Protein AF-A0A1K2HW84-F1 (afdb_monomer)

Solvent-accessible surface area (backbone atoms only — not comparable to full-atom values): 35428 Å² total; per-residue (Å²): 138,80,87,62,65,64,59,52,53,52,51,50,51,50,45,58,75,66,37,63,67,57,55,50,49,52,50,46,67,61,46,48,62,55,53,51,48,52,52,26,46,55,54,49,52,48,49,45,51,51,52,26,54,53,40,34,58,41,15,49,53,13,8,47,43,14,36,52,37,26,71,75,66,75,30,69,68,52,13,31,52,39,20,28,50,50,26,42,77,71,74,38,61,48,90,37,48,46,53,46,84,40,75,26,95,87,41,90,95,32,45,15,24,36,15,37,35,53,46,76,43,80,36,78,60,44,36,81,78,71,49,67,60,56,46,79,32,70,20,68,24,73,20,54,48,66,71,76,74,73,94,80,70,99,68,82,79,77,59,78,67,43,11,37,33,15,58,25,70,63,94,60,9,38,40,46,34,63,53,12,39,40,41,18,58,69,25,23,37,33,14,17,12,33,36,37,28,43,65,67,19,38,39,28,14,57,30,36,36,27,41,53,60,81,62,46,65,26,87,68,17,44,16,23,68,90,69,46,80,37,48,76,45,80,43,70,63,81,69,84,66,67,88,39,65,54,61,53,52,57,57,58,46,48,62,58,33,66,63,51,67,48,43,78,61,49,72,65,60,87,76,81,85,70,73,87,85,35,50,60,39,50,51,49,92,53,62,68,61,30,33,53,34,26,47,76,64,67,28,42,53,48,76,57,91,58,32,38,37,38,48,48,68,71,58,41,79,38,54,27,33,34,64,50,65,41,92,67,40,24,38,34,44,26,61,87,39,30,64,71,18,35,42,34,30,49,32,52,38,72,44,55,66,81,23,47,38,36,35,20,30,16,34,39,39,31,51,22,40,37,39,32,41,19,39,42,38,35,71,25,30,34,42,36,30,55,22,34,39,38,35,50,20,58,34,39,36,46,25,49,31,47,35,36,24,41,25,36,42,38,41,38,44,42,37,43,36,40,33,45,19,47,31,40,30,28,31,23,45,38,36,38,23,37,48,26,44,36,42,32,54,19,36,32,42,38,21,24,14,10,41,39,29,26,60,62,7,30,42,38,26,50,49,22,41,34,40,35,24,2,38,32,97,51,64,69,39,97,91,45,27,26,22,10,35,32,37,42,11,46,34,40,36,31,48,24,40,20,42,39,36,19,27,10,7,38,38,38,30,83,49,19,36,40,39,47,32,22,76,49,61,14,25,41,35,24,0,31,11,80,69,42,30,20,33,37,34,27,41,44,12,33,40,42,38,30,12,13,64,82,45,44,38,38,28,30,12,18,38,33,39,18,25,49,53,2,22,28,36,45,35,27,21,71,46,38,35,25,30,27,36,40,35,28,9,10,6,36,38,44,33,37,27,38,36,41,29,42,12,23,42,31,38,25,78,60,79,10,31,57,11,66,37,99,92,37,77,26,18,35,37,24,57,38,23,27,41,38,33,53,35,80,47,48,45,86,59,73,99,46,43,53,22,22,30,30,36,25,44,50,34,30,46,32,37,41,25,18,20,93,61,71,85,54,44,38,34,26,33,38,43,20,83,49,84,90,38,56,41,19,36,39,31,24,42,48,16,30,64,28,28,41,22,20,25,40,39,20,73,39,6,38,40,38,30,29,39,40,8,26,44,25,16,78,100,42,47,11,19,42,35,16,21,21,37,38,34,26,46,43,11,40,40,37,24,56,27,56,68,86,67,77,79,84,78,82,78,93,76,92,80,82,93,77,94,81,84,80,69,76,86,78,92,76,89,77,133

Structure (mmCIF, N/CA/C/O backbone):
data_AF-A0A1K2HW84-F1
#
_entry.id   AF-A0A1K2HW84-F1
#
loop_
_atom_site.group_PDB
_atom_site.id
_atom_site.type_symbol
_atom_site.label_atom_id
_atom_site.label_alt_id
_atom_site.label_comp_id
_atom_site.label_asym_id
_atom_site.label_entity_id
_atom_site.label_seq_id
_atom_site.pdbx_PDB_ins_code
_atom_site.Cartn_x
_atom_site.Cartn_y
_atom_site.Cartn_z
_atom_site.occupancy
_atom_site.B_iso_or_equiv
_atom_site.auth_seq_id
_atom_site.auth_comp_id
_atom_site.auth_asym_id
_atom_site.auth_atom_id
_atom_site.pdbx_PDB_model_num
ATOM 1 N N . MET A 1 1 ? -49.245 -67.420 -66.463 1.00 41.22 1 MET A N 1
ATOM 2 C CA . MET A 1 1 ? -48.505 -66.154 -66.246 1.00 41.22 1 MET A CA 1
ATOM 3 C C . MET A 1 1 ? -48.255 -66.031 -64.745 1.00 41.22 1 MET A C 1
ATOM 5 O O . MET A 1 1 ? -49.171 -65.714 -64.015 1.00 41.22 1 MET A O 1
ATOM 9 N N . ARG A 1 2 ? -47.219 -66.678 -64.202 1.00 37.75 2 ARG A N 1
ATOM 10 C CA . ARG A 1 2 ? -45.807 -66.248 -64.107 1.00 37.75 2 ARG A CA 1
ATOM 11 C C . ARG A 1 2 ? -45.573 -65.074 -63.130 1.00 37.75 2 ARG A C 1
ATOM 13 O O . ARG A 1 2 ? -45.560 -63.922 -63.532 1.00 37.75 2 ARG A O 1
ATOM 20 N N . PHE A 1 3 ? -45.342 -65.428 -61.860 1.00 42.88 3 PHE A N 1
ATOM 21 C CA . PHE A 1 3 ? -44.191 -65.015 -61.029 1.00 42.88 3 PHE A CA 1
ATOM 22 C C . PHE A 1 3 ? -43.802 -63.518 -60.915 1.00 42.88 3 PHE A C 1
ATOM 24 O O . PHE A 1 3 ? -42.640 -63.223 -60.646 1.00 42.88 3 PHE A O 1
ATOM 31 N N . SER A 1 4 ? -44.725 -62.559 -61.054 1.00 49.28 4 SER A N 1
ATOM 32 C CA . SER A 1 4 ? -44.393 -61.127 -60.878 1.00 49.28 4 SER A CA 1
ATOM 33 C C . SER A 1 4 ? -44.558 -60.601 -59.441 1.00 49.28 4 SER A C 1
ATOM 35 O O . SER A 1 4 ? -43.880 -59.649 -59.061 1.00 49.28 4 SER A O 1
ATOM 37 N N . SER A 1 5 ? -45.429 -61.195 -58.620 1.00 53.28 5 SER A N 1
ATOM 38 C CA . SER A 1 5 ? -45.834 -60.617 -57.323 1.00 53.28 5 SER A CA 1
ATOM 39 C C . SER A 1 5 ? -44.857 -60.927 -56.183 1.00 53.28 5 SER A C 1
ATOM 41 O O . SER A 1 5 ? -44.607 -60.082 -55.329 1.00 53.28 5 SER A O 1
ATOM 43 N N . ALA A 1 6 ? -44.243 -62.114 -56.194 1.00 53.88 6 ALA A N 1
ATOM 44 C CA . ALA A 1 6 ? -43.306 -62.532 -55.148 1.00 53.88 6 ALA A CA 1
ATOM 45 C C . ALA A 1 6 ? -41.978 -61.751 -55.196 1.00 53.88 6 ALA A C 1
ATOM 47 O O . ALA A 1 6 ? -41.433 -61.400 -54.154 1.00 53.88 6 ALA A O 1
ATOM 48 N N . ARG A 1 7 ? -41.483 -61.400 -56.396 1.00 55.28 7 ARG A N 1
ATOM 49 C CA . ARG A 1 7 ? -40.278 -60.563 -56.551 1.00 55.28 7 ARG A CA 1
ATOM 50 C C . ARG A 1 7 ? -40.499 -59.120 -56.088 1.00 55.28 7 ARG A C 1
ATOM 52 O O . ARG A 1 7 ? -39.584 -58.545 -55.512 1.00 55.28 7 ARG A O 1
ATOM 59 N N . ALA A 1 8 ? -41.693 -58.559 -56.291 1.00 56.00 8 ALA A N 1
ATOM 60 C CA . ALA A 1 8 ? -42.025 -57.211 -55.830 1.00 56.00 8 ALA A CA 1
ATOM 61 C C . ALA A 1 8 ? -42.121 -57.134 -54.297 1.00 56.00 8 ALA A C 1
ATOM 63 O O . ALA A 1 8 ? -41.587 -56.204 -53.703 1.00 56.00 8 ALA A O 1
ATOM 64 N N . ILE A 1 9 ? -42.717 -58.144 -53.652 1.00 59.31 9 ILE A N 1
ATOM 65 C CA . ILE A 1 9 ? -42.810 -58.224 -52.186 1.00 59.31 9 ILE A CA 1
ATOM 66 C C . ILE A 1 9 ? -41.428 -58.479 -51.564 1.00 59.31 9 ILE A C 1
ATOM 68 O O . ILE A 1 9 ? -41.054 -57.780 -50.628 1.00 59.31 9 ILE A O 1
ATOM 72 N N . CYS A 1 10 ? -40.614 -59.384 -52.125 1.00 57.59 10 CYS A N 1
ATOM 73 C CA . CYS A 1 10 ? -39.230 -59.572 -51.669 1.00 57.59 10 CYS A CA 1
ATOM 74 C C . CYS A 1 10 ? -38.368 -58.312 -51.843 1.00 57.59 10 CYS A C 1
ATOM 76 O O . CYS A 1 10 ? -37.559 -58.026 -50.969 1.00 57.59 10 CYS A O 1
ATOM 78 N N . ALA A 1 11 ? -38.547 -57.543 -52.924 1.00 57.47 11 ALA A N 1
ATOM 79 C CA . ALA A 1 11 ? -37.837 -56.278 -53.130 1.00 57.47 11 ALA A CA 1
ATOM 80 C C . ALA A 1 11 ? -38.322 -55.160 -52.188 1.00 57.47 11 ALA A C 1
ATOM 82 O O . ALA A 1 11 ? -37.533 -54.296 -51.812 1.00 57.47 11 ALA A O 1
ATOM 83 N N . LEU A 1 12 ? -39.598 -55.174 -51.783 1.00 57.84 12 LEU A N 1
ATOM 84 C CA . LEU A 1 12 ? -40.146 -54.235 -50.800 1.00 57.84 12 LEU A CA 1
ATOM 85 C C . LEU A 1 12 ? -39.642 -54.551 -49.384 1.00 57.84 12 LEU A C 1
ATOM 87 O O . LEU A 1 12 ? -39.262 -53.640 -48.656 1.00 57.84 12 LEU A O 1
ATOM 91 N N . VAL A 1 13 ? -39.575 -55.838 -49.026 1.00 63.03 13 VAL A N 1
ATOM 92 C CA . VAL A 1 13 ? -39.035 -56.319 -47.744 1.00 63.03 13 VAL A CA 1
ATOM 93 C C . VAL A 1 13 ? -37.516 -56.141 -47.684 1.00 63.03 13 VAL A C 1
ATOM 95 O O . VAL A 1 13 ? -37.001 -55.721 -46.651 1.00 63.03 13 VAL A O 1
ATOM 98 N N . SER A 1 14 ? -36.787 -56.363 -48.788 1.00 59.19 14 SER A N 1
ATOM 99 C CA . SER A 1 14 ? -35.352 -56.056 -48.838 1.00 59.19 14 SER A CA 1
ATOM 100 C C . SER A 1 14 ? -35.100 -54.550 -48.759 1.00 59.19 14 SER A C 1
ATOM 102 O O . SER A 1 14 ? -34.164 -54.145 -48.081 1.00 59.19 14 SER A O 1
ATOM 104 N N . ARG A 1 15 ? -35.951 -53.715 -49.385 1.00 56.34 15 ARG A N 1
ATOM 105 C CA . ARG A 1 15 ? -35.908 -52.252 -49.230 1.00 56.34 15 ARG A CA 1
ATOM 106 C C . ARG A 1 15 ? -36.146 -51.838 -47.783 1.00 56.34 15 ARG A C 1
ATOM 108 O O . ARG A 1 15 ? -35.335 -51.076 -47.278 1.00 56.34 15 ARG A O 1
ATOM 115 N N . PHE A 1 16 ? -37.159 -52.392 -47.113 1.00 59.56 16 PHE A N 1
ATOM 116 C CA . PHE A 1 16 ? -37.430 -52.140 -45.691 1.00 59.56 16 PHE A CA 1
ATOM 117 C C . PHE A 1 16 ? -36.270 -52.580 -44.783 1.00 59.56 16 PHE A C 1
ATOM 119 O O . PHE A 1 16 ? -35.942 -51.879 -43.833 1.00 59.56 16 PHE A O 1
ATOM 126 N N . GLY A 1 17 ? -35.606 -53.697 -45.102 1.00 60.69 17 GLY A N 1
ATOM 127 C CA . GLY A 1 17 ? -34.419 -54.168 -44.378 1.00 60.69 17 GLY A CA 1
ATOM 128 C C . GLY A 1 17 ? -33.155 -53.326 -44.607 1.00 60.69 17 GLY A C 1
ATOM 129 O O . GLY A 1 17 ? -32.239 -53.376 -43.793 1.00 60.69 17 GLY A O 1
ATOM 130 N N . THR A 1 18 ? -33.099 -52.540 -45.689 1.00 61.38 18 THR A N 1
ATOM 131 C CA . THR A 1 18 ? -31.981 -51.626 -46.009 1.00 61.38 18 THR A CA 1
ATOM 132 C C . THR A 1 18 ? -32.295 -50.145 -45.771 1.00 61.38 18 THR A C 1
ATOM 134 O O . THR A 1 18 ? -31.414 -49.300 -45.953 1.00 61.38 18 THR A O 1
ATOM 137 N N . ASP A 1 19 ? -33.530 -49.807 -45.387 1.00 60.59 19 ASP A N 1
ATOM 138 C CA . ASP A 1 19 ? -33.958 -48.421 -45.214 1.00 60.59 19 ASP A CA 1
ATOM 139 C C . ASP A 1 19 ? -33.475 -47.877 -43.867 1.00 60.59 19 ASP A C 1
ATOM 141 O O . ASP A 1 19 ? -34.034 -48.151 -42.801 1.00 60.59 19 ASP A O 1
ATOM 145 N N . ARG A 1 20 ? -32.414 -47.067 -43.927 1.00 64.50 20 ARG A N 1
ATOM 146 C CA . ARG A 1 20 ? -31.824 -46.392 -42.763 1.00 64.50 20 ARG A CA 1
ATOM 147 C C . ARG A 1 20 ? -32.857 -45.560 -41.996 1.00 64.50 20 ARG A C 1
ATOM 149 O O . ARG A 1 20 ? -32.704 -45.388 -40.791 1.00 64.50 20 ARG A O 1
ATOM 156 N N . SER A 1 21 ? -33.921 -45.098 -42.655 1.00 64.56 21 SER A N 1
ATOM 157 C CA . SER A 1 21 ? -34.995 -44.311 -42.040 1.00 64.56 21 SER A CA 1
ATOM 158 C C . SER A 1 21 ? -35.806 -45.133 -41.028 1.00 64.56 21 SER A C 1
ATOM 160 O O . SER A 1 21 ? -36.210 -44.608 -39.994 1.00 64.56 21 SER A O 1
ATOM 162 N N . GLY A 1 22 ? -35.990 -46.437 -41.279 1.00 67.25 22 GLY A N 1
ATOM 163 C CA . GLY A 1 22 ? -36.681 -47.358 -40.369 1.00 67.25 22 GLY A CA 1
ATOM 164 C C . GLY A 1 22 ? -35.854 -47.703 -39.129 1.00 67.25 22 GLY A C 1
ATOM 165 O O . GLY A 1 22 ? -36.382 -47.741 -38.018 1.00 67.25 22 GLY A O 1
ATOM 166 N N . SER A 1 23 ? -34.536 -47.871 -39.290 1.00 69.25 23 SER A N 1
ATOM 167 C CA . SER A 1 23 ? -33.615 -48.027 -38.156 1.00 69.25 23 SER A CA 1
ATOM 168 C C . SER A 1 23 ? -33.553 -46.761 -37.299 1.00 69.25 23 SER A C 1
ATOM 170 O O . SER A 1 23 ? -33.567 -46.860 -36.076 1.00 69.25 23 SER A O 1
ATOM 172 N N . VAL A 1 24 ? -33.551 -45.573 -37.919 1.00 75.88 24 VAL A N 1
ATOM 173 C CA . VAL A 1 24 ? -33.618 -44.291 -37.198 1.00 75.88 24 VAL A CA 1
ATOM 174 C C . VAL A 1 24 ? -34.944 -44.151 -36.447 1.00 75.88 24 VAL A C 1
ATOM 176 O O . VAL A 1 24 ? -34.928 -43.713 -35.303 1.00 75.88 24 VAL A O 1
ATOM 179 N N . ALA A 1 25 ? -36.071 -44.578 -37.025 1.00 78.94 25 ALA A N 1
ATOM 180 C CA . ALA A 1 25 ? -37.368 -44.559 -36.348 1.00 78.94 25 ALA A CA 1
ATOM 181 C C . ALA A 1 25 ? -37.423 -45.510 -35.137 1.00 78.94 25 ALA A C 1
ATOM 183 O O . ALA A 1 25 ? -37.959 -45.132 -34.100 1.00 78.94 25 ALA A O 1
ATOM 184 N N . LEU A 1 26 ? -36.828 -46.706 -35.230 1.00 78.19 26 LEU A N 1
ATOM 185 C CA . LEU A 1 26 ? -36.709 -47.645 -34.105 1.00 78.19 26 LEU A CA 1
ATOM 186 C C . LEU A 1 26 ? -35.810 -47.101 -32.989 1.00 78.19 26 LEU A C 1
ATOM 188 O O . LEU A 1 26 ? -36.185 -47.150 -31.820 1.00 78.19 26 LEU A O 1
ATOM 192 N N . VAL A 1 27 ? -34.648 -46.544 -33.344 1.00 80.25 27 VAL A N 1
ATOM 193 C CA . VAL A 1 27 ? -33.747 -45.908 -32.371 1.00 80.25 27 VAL A CA 1
ATOM 194 C C . VAL A 1 27 ? -34.432 -44.701 -31.728 1.00 80.25 27 VAL A C 1
ATOM 196 O O . VAL A 1 27 ? -34.411 -44.580 -30.509 1.00 80.25 27 VAL A O 1
ATOM 199 N N . ALA A 1 28 ? -35.108 -43.853 -32.505 1.00 80.12 28 ALA A N 1
ATOM 200 C CA . ALA A 1 28 ? -35.863 -42.719 -31.981 1.00 80.12 28 ALA A CA 1
ATOM 201 C C . ALA A 1 28 ? -37.015 -43.165 -31.067 1.00 80.12 28 ALA A C 1
ATOM 203 O O . ALA A 1 28 ? -37.179 -42.595 -29.997 1.00 80.12 28 ALA A O 1
ATOM 204 N N . ALA A 1 29 ? -37.767 -44.210 -31.425 1.00 81.94 29 ALA A N 1
ATOM 205 C CA . ALA A 1 29 ? -38.860 -44.730 -30.601 1.00 81.94 29 ALA A CA 1
ATOM 206 C C . ALA A 1 29 ? -38.382 -45.290 -29.249 1.00 81.94 29 ALA A C 1
ATOM 208 O O . ALA A 1 29 ? -39.112 -45.207 -28.266 1.00 81.94 29 ALA A O 1
ATOM 209 N N . ILE A 1 30 ? -37.157 -45.823 -29.185 1.00 83.25 30 ILE A N 1
ATOM 210 C CA . ILE A 1 30 ? -36.553 -46.334 -27.943 1.00 83.25 30 ILE A CA 1
ATOM 211 C C . ILE A 1 30 ? -35.895 -45.205 -27.132 1.00 83.25 30 ILE A C 1
ATOM 213 O O . ILE A 1 30 ? -35.965 -45.202 -25.906 1.00 83.25 30 ILE A O 1
ATOM 217 N N . VAL A 1 31 ? -35.264 -44.233 -27.797 1.00 86.75 31 VAL A N 1
ATOM 218 C CA . VAL A 1 31 ? -34.499 -43.156 -27.143 1.00 86.75 31 VAL A CA 1
ATOM 219 C C . VAL A 1 31 ? -35.393 -42.001 -26.682 1.00 86.75 31 VAL A C 1
ATOM 221 O O . VAL A 1 31 ? -35.114 -41.395 -25.650 1.00 86.75 31 VAL A O 1
ATOM 224 N N . LEU A 1 32 ? -36.481 -41.695 -27.395 1.00 84.44 32 LEU A N 1
ATOM 225 C CA . LEU A 1 32 ? -37.363 -40.569 -27.072 1.00 84.44 32 LEU A CA 1
ATOM 226 C C . LEU A 1 32 ? -37.978 -40.676 -25.659 1.00 84.44 32 LEU A C 1
ATOM 228 O O . LEU A 1 32 ? -37.897 -39.686 -24.932 1.00 84.44 32 LEU A O 1
ATOM 232 N N . PRO A 1 33 ? -38.505 -41.833 -25.199 1.00 82.25 33 PRO A N 1
ATOM 233 C CA . PRO A 1 33 ? -38.987 -41.971 -23.822 1.00 82.25 33 PRO A CA 1
ATOM 234 C C . PRO A 1 33 ? -37.879 -41.788 -22.777 1.00 82.25 33 PRO A C 1
ATOM 236 O O . PRO A 1 33 ? -38.117 -41.186 -21.735 1.00 82.25 33 PRO A O 1
ATOM 239 N N . ALA A 1 34 ? -36.655 -42.248 -23.063 1.00 81.94 34 ALA A N 1
ATOM 240 C CA . ALA A 1 34 ? -35.514 -42.074 -22.163 1.00 81.94 34 ALA A CA 1
ATOM 241 C C . ALA A 1 34 ? -35.088 -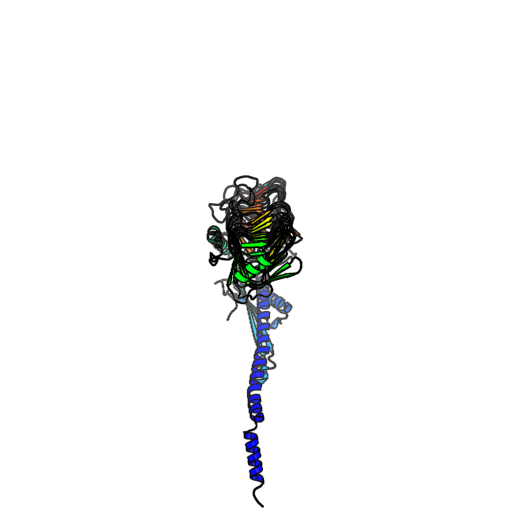40.599 -22.048 1.00 81.94 34 ALA A C 1
ATOM 243 O O . ALA A 1 34 ? -34.803 -40.122 -20.951 1.00 81.94 34 ALA A O 1
ATOM 244 N N . LEU A 1 35 ? -35.097 -39.855 -23.160 1.00 84.31 35 LEU A N 1
ATOM 245 C CA . LEU A 1 35 ? -34.806 -38.417 -23.169 1.00 84.31 35 LEU A CA 1
ATOM 246 C C . LEU A 1 35 ? -35.896 -37.601 -22.468 1.00 84.31 35 LEU A C 1
ATOM 248 O O . LEU A 1 35 ? -35.575 -36.704 -21.690 1.00 84.31 35 LEU A O 1
ATOM 252 N N . LEU A 1 36 ? -37.172 -37.927 -22.701 1.00 83.56 36 LEU A N 1
ATOM 253 C CA . LEU A 1 36 ? -38.296 -37.306 -21.996 1.00 83.56 36 LEU A CA 1
ATOM 254 C C . LEU A 1 36 ? -38.239 -37.602 -20.495 1.00 83.56 36 LEU A C 1
ATOM 256 O O . LEU A 1 36 ? -38.466 -36.705 -19.692 1.00 83.56 36 LEU A O 1
ATOM 260 N N . GLY A 1 37 ? -37.855 -38.823 -20.120 1.00 82.62 37 GLY A N 1
ATOM 261 C CA . GLY A 1 37 ? -37.636 -39.210 -18.732 1.00 82.62 37 GLY A CA 1
ATOM 262 C C . GLY A 1 37 ? -36.518 -38.438 -18.042 1.00 82.62 37 GLY A C 1
ATOM 263 O O . GLY A 1 37 ? -36.697 -37.955 -16.928 1.00 82.62 37 GLY A O 1
ATOM 264 N N . ALA A 1 38 ? -35.381 -38.270 -18.719 1.00 82.69 38 ALA A N 1
ATOM 265 C CA . ALA A 1 38 ? -34.273 -37.473 -18.202 1.00 82.69 38 ALA A CA 1
ATOM 266 C C . ALA A 1 38 ? -34.659 -35.992 -18.049 1.00 82.69 38 ALA A C 1
ATOM 268 O O . ALA A 1 38 ? -34.344 -35.381 -17.031 1.00 82.69 38 ALA A O 1
ATOM 269 N N . ALA A 1 39 ? -35.377 -35.421 -19.021 1.00 83.00 39 ALA A N 1
ATOM 270 C CA . ALA A 1 39 ? -35.853 -34.040 -18.951 1.00 83.00 39 ALA A CA 1
ATOM 271 C C . ALA A 1 39 ? -36.895 -33.834 -17.835 1.00 83.00 39 ALA A C 1
ATOM 273 O O . ALA A 1 39 ? -36.810 -32.848 -17.104 1.00 83.00 39 ALA A O 1
ATOM 274 N N . ALA A 1 40 ? -37.831 -34.778 -17.673 1.00 83.19 40 ALA A N 1
ATOM 275 C CA . ALA A 1 40 ? -38.816 -34.774 -16.593 1.00 83.19 40 ALA A CA 1
ATOM 276 C C . ALA A 1 40 ? -38.136 -34.835 -15.220 1.00 83.19 40 ALA A C 1
ATOM 278 O O . ALA A 1 40 ? -38.428 -34.018 -14.352 1.00 83.19 40 ALA A O 1
ATOM 279 N N . LEU A 1 41 ? -37.162 -35.737 -15.051 1.00 78.44 41 LEU A N 1
ATOM 280 C CA . LEU A 1 41 ? -36.390 -35.841 -13.817 1.00 78.44 41 LEU A CA 1
ATOM 281 C C . LEU A 1 41 ? -35.648 -34.532 -13.522 1.00 78.44 41 LEU A C 1
ATOM 283 O O . LEU A 1 41 ? -35.804 -33.985 -12.441 1.00 78.44 41 LEU A O 1
ATOM 287 N N . VAL A 1 42 ? -34.880 -33.992 -14.473 1.00 84.44 42 VAL A N 1
ATOM 288 C CA . VAL A 1 42 ? -34.095 -32.765 -14.243 1.00 84.44 42 VAL A CA 1
ATOM 289 C C . VAL A 1 42 ? -34.987 -31.569 -13.905 1.00 84.44 42 VAL A C 1
ATOM 291 O O . VAL A 1 42 ? -34.667 -30.821 -12.984 1.00 84.44 42 VAL A O 1
ATOM 294 N N . GLY A 1 43 ? -36.101 -31.388 -14.617 1.00 83.81 43 GLY A N 1
ATOM 295 C CA . GLY A 1 43 ? -36.998 -30.257 -14.391 1.00 83.81 43 GLY A CA 1
ATOM 296 C C . GLY A 1 43 ? -37.772 -30.369 -13.079 1.00 83.81 43 GLY A C 1
ATOM 297 O O . GLY A 1 43 ? -37.747 -29.455 -12.258 1.00 83.81 43 GLY A O 1
ATOM 298 N N . GLU A 1 44 ? -38.447 -31.495 -12.862 1.00 85.19 44 GLU A N 1
ATOM 299 C CA . GLU A 1 44 ? -39.417 -31.625 -11.771 1.00 85.19 44 GLU A CA 1
ATOM 300 C C . GLU A 1 44 ? -38.746 -31.982 -10.444 1.00 85.19 44 GLU A C 1
ATOM 302 O O . GLU A 1 44 ? -39.076 -31.395 -9.414 1.00 85.19 44 GLU A O 1
ATOM 307 N N . TYR A 1 45 ? -37.735 -32.859 -10.459 1.00 81.62 45 TYR A N 1
ATOM 308 C CA . TYR A 1 45 ? -36.931 -33.126 -9.262 1.00 81.62 45 TYR A CA 1
ATOM 309 C C . TYR A 1 45 ? -36.050 -31.925 -8.906 1.00 81.62 45 TYR A C 1
ATOM 311 O O . TYR A 1 45 ? -35.893 -31.609 -7.729 1.00 81.62 45 TYR A O 1
ATOM 319 N N . GLY A 1 46 ? -35.526 -31.208 -9.909 1.00 83.19 46 GLY A N 1
ATOM 320 C CA . GLY A 1 46 ? -34.813 -29.948 -9.694 1.00 83.19 46 GLY A CA 1
ATOM 321 C C . GLY A 1 46 ? -35.689 -28.900 -9.003 1.00 83.19 46 GLY A C 1
ATOM 322 O O . GLY A 1 46 ? -35.253 -28.281 -8.033 1.00 83.19 46 GLY A O 1
ATOM 323 N N . ASN A 1 47 ? -36.947 -28.758 -9.435 1.00 83.62 47 ASN A N 1
ATOM 324 C CA . ASN A 1 47 ? -37.910 -27.868 -8.789 1.00 83.62 47 ASN A CA 1
ATOM 325 C C . ASN A 1 47 ? -38.268 -28.323 -7.361 1.00 83.62 47 ASN A C 1
ATOM 327 O O . ASN A 1 47 ? -38.321 -27.506 -6.446 1.00 83.62 47 ASN A O 1
ATOM 331 N N . ALA A 1 48 ? -38.445 -29.628 -7.137 1.00 82.19 48 ALA A N 1
ATOM 332 C CA . ALA A 1 48 ? -38.684 -30.170 -5.798 1.00 82.19 48 ALA A CA 1
ATOM 333 C C . ALA A 1 48 ? -37.501 -29.922 -4.839 1.00 82.19 48 ALA A C 1
ATOM 335 O O . ALA A 1 48 ? -37.709 -29.618 -3.665 1.00 82.19 48 ALA A O 1
ATOM 336 N N . LEU A 1 49 ? -36.255 -30.002 -5.326 1.00 81.00 49 LEU A N 1
ATOM 337 C CA . LEU A 1 49 ? -35.060 -29.666 -4.543 1.00 81.00 49 LEU A CA 1
ATOM 338 C C . LEU A 1 49 ? -34.966 -28.169 -4.226 1.00 81.00 49 LEU A C 1
ATOM 340 O O . LEU A 1 49 ? -34.558 -27.813 -3.120 1.00 81.00 49 LEU A O 1
ATOM 344 N N . LEU A 1 50 ? -35.353 -27.303 -5.167 1.00 85.38 50 LEU A N 1
ATOM 345 C CA . LEU A 1 50 ? -35.411 -25.860 -4.936 1.00 85.38 50 LEU A CA 1
ATOM 346 C C . LEU A 1 50 ? -36.409 -25.529 -3.822 1.00 85.38 50 LEU A C 1
ATOM 348 O O . LEU A 1 50 ? -36.045 -24.862 -2.856 1.00 85.38 50 LEU A O 1
ATOM 352 N N . HIS A 1 51 ? -37.621 -26.077 -3.895 1.00 82.75 51 HIS A N 1
ATOM 353 C CA . HIS A 1 51 ? -38.615 -25.891 -2.842 1.00 82.75 51 HIS A CA 1
ATOM 354 C C . HIS A 1 51 ? -38.198 -26.515 -1.509 1.00 82.75 51 HIS A C 1
ATOM 356 O O . HIS A 1 51 ? -38.460 -25.942 -0.455 1.00 82.75 51 HIS A O 1
ATOM 362 N N . LYS A 1 52 ? -37.468 -27.638 -1.521 1.00 82.94 52 LYS A N 1
ATOM 363 C CA . LYS A 1 52 ? -36.858 -28.175 -0.298 1.00 82.94 52 LYS A CA 1
ATOM 364 C C . LYS A 1 52 ? -35.901 -27.158 0.333 1.00 82.94 52 LYS A C 1
ATOM 366 O O . LYS A 1 52 ? -35.940 -26.980 1.544 1.00 82.94 52 LYS A O 1
ATOM 371 N N . ALA A 1 53 ? -35.066 -26.475 -0.451 1.00 82.31 53 ALA A N 1
ATOM 372 C CA . ALA A 1 53 ? -34.154 -25.452 0.066 1.00 82.31 53 ALA A CA 1
ATOM 373 C C . ALA A 1 53 ? -34.894 -24.212 0.605 1.00 82.31 53 ALA A C 1
ATOM 375 O O . ALA A 1 53 ? -34.522 -23.685 1.653 1.00 82.31 53 ALA A O 1
ATOM 376 N N . GLU A 1 54 ? -35.963 -23.777 -0.067 1.00 85.75 54 GLU A N 1
ATOM 377 C CA . GLU A 1 54 ? -36.831 -22.694 0.415 1.00 85.75 54 GLU A CA 1
ATOM 378 C C . GLU A 1 54 ? -37.503 -23.069 1.740 1.00 85.75 54 GLU A C 1
ATOM 380 O O . GLU A 1 54 ? -37.412 -22.312 2.707 1.00 85.75 54 GLU A O 1
ATOM 385 N N . ASN A 1 55 ? -38.083 -24.269 1.823 1.00 86.69 55 ASN A N 1
ATOM 386 C CA . ASN A 1 55 ? -38.711 -24.777 3.039 1.00 86.69 55 ASN A CA 1
ATOM 387 C C . ASN A 1 55 ? -37.719 -24.920 4.195 1.00 86.69 55 ASN A C 1
ATOM 389 O O . ASN A 1 55 ? -38.113 -24.697 5.332 1.00 86.69 55 ASN A O 1
ATOM 393 N N . GLN A 1 56 ? -36.443 -25.239 3.939 1.00 87.25 56 GLN A N 1
ATOM 394 C CA . GLN A 1 56 ? -35.426 -25.276 4.999 1.00 87.25 56 GLN A CA 1
ATOM 395 C C . GLN A 1 56 ? -35.200 -23.896 5.615 1.00 87.25 56 GLN A C 1
ATOM 397 O O . GLN A 1 56 ? -35.237 -23.759 6.833 1.00 87.25 56 GLN A O 1
ATOM 402 N N . ARG A 1 57 ? -35.088 -22.849 4.788 1.00 82.62 57 ARG A N 1
ATOM 403 C CA . ARG A 1 57 ? -34.978 -21.471 5.291 1.00 82.62 57 ARG A CA 1
ATOM 404 C C . ARG A 1 57 ? -36.201 -21.072 6.122 1.00 82.62 57 ARG A C 1
ATOM 406 O O . ARG A 1 57 ? -36.065 -20.380 7.125 1.00 82.62 57 ARG A O 1
ATOM 413 N N . VAL A 1 58 ? -37.397 -21.482 5.697 1.00 86.12 58 VAL A N 1
ATOM 414 C CA . VAL A 1 58 ? -38.637 -21.200 6.436 1.00 86.12 58 VAL A CA 1
ATOM 415 C C . VAL A 1 58 ? -38.702 -22.001 7.736 1.00 86.12 58 VAL A C 1
ATOM 417 O O . VAL A 1 58 ? -39.113 -21.447 8.750 1.00 86.12 58 VAL A O 1
ATOM 420 N N . ALA A 1 59 ? -38.263 -23.262 7.734 1.00 83.62 59 ALA A N 1
ATOM 421 C CA . ALA A 1 59 ? -38.207 -24.103 8.926 1.00 83.62 59 ALA A CA 1
ATOM 422 C C . ALA A 1 59 ? -37.263 -23.514 9.984 1.00 83.62 59 ALA A C 1
ATOM 424 O O . ALA A 1 59 ? -37.653 -23.457 11.146 1.00 83.62 59 ALA A O 1
ATOM 425 N N . ASP A 1 60 ? -36.093 -23.004 9.584 1.00 79.12 60 ASP A N 1
ATOM 426 C CA . ASP A 1 60 ? -35.137 -22.342 10.487 1.00 79.12 60 ASP A CA 1
ATOM 427 C C . ASP A 1 60 ? -35.736 -21.081 11.143 1.00 79.12 60 ASP A C 1
ATOM 429 O O . ASP A 1 60 ? -35.599 -20.859 12.347 1.00 79.12 60 ASP A O 1
ATOM 433 N N . LEU A 1 61 ? -36.446 -20.256 10.363 1.00 77.62 61 LEU A N 1
ATOM 434 C CA . LEU A 1 61 ? -37.129 -19.065 10.884 1.00 77.62 61 LEU A CA 1
ATOM 435 C C . LEU A 1 61 ? -38.304 -19.434 11.802 1.00 77.62 61 LEU A C 1
ATOM 437 O O . LEU A 1 61 ? -38.521 -18.796 12.833 1.00 77.62 61 LEU A O 1
ATOM 441 N N . ALA A 1 62 ? -39.074 -20.455 11.427 1.00 83.69 62 ALA A N 1
ATOM 442 C CA . ALA A 1 62 ? -40.236 -20.906 12.178 1.00 83.69 62 ALA A CA 1
ATOM 443 C C . ALA A 1 62 ? -39.844 -21.596 13.494 1.00 83.69 62 ALA A C 1
ATOM 445 O O . ALA A 1 62 ? -40.528 -21.390 14.495 1.00 83.69 62 ALA A O 1
ATOM 446 N N . SER A 1 63 ? -38.744 -22.363 13.533 1.00 82.88 63 SER A N 1
ATOM 447 C CA . SER A 1 63 ? -38.247 -22.975 14.774 1.00 82.88 63 SER A CA 1
ATOM 448 C C . SER A 1 63 ? -37.738 -21.930 15.755 1.00 82.88 63 SER A C 1
ATOM 450 O O . SER A 1 63 ? -37.996 -22.048 16.951 1.00 82.88 63 SER A O 1
ATOM 452 N N . TYR A 1 64 ? -37.111 -20.866 15.252 1.00 78.00 64 TYR A N 1
ATOM 453 C CA . TYR A 1 64 ? -36.681 -19.736 16.068 1.00 78.00 64 TYR A CA 1
ATOM 454 C C . TYR A 1 64 ? -37.861 -18.965 16.670 1.00 78.00 64 TYR A C 1
ATOM 456 O O . TYR A 1 64 ? -37.917 -18.758 17.880 1.00 78.00 64 TYR A O 1
ATOM 464 N N . ALA A 1 65 ? -38.846 -18.592 15.849 1.00 78.12 65 ALA A N 1
ATOM 465 C CA . ALA A 1 65 ? -40.034 -17.892 16.333 1.00 78.12 65 ALA A CA 1
ATOM 466 C C . ALA A 1 65 ? -40.870 -18.749 17.298 1.00 78.12 65 ALA A C 1
ATOM 468 O O . ALA A 1 65 ? -41.376 -18.236 18.293 1.00 78.12 65 ALA A O 1
ATOM 469 N N . GLY A 1 66 ? -40.982 -20.055 17.031 1.00 79.44 66 GLY A N 1
ATOM 470 C CA . GLY A 1 66 ? -41.614 -21.003 17.946 1.00 79.44 66 GLY A CA 1
ATOM 471 C C . GLY A 1 66 ? -40.873 -21.090 19.281 1.00 79.44 66 GLY A C 1
ATOM 472 O O . GLY A 1 66 ? -41.507 -21.038 20.330 1.00 79.44 66 GLY A O 1
ATOM 473 N N . ALA A 1 67 ? -39.538 -21.153 19.258 1.00 77.19 67 ALA A N 1
ATOM 474 C CA . ALA A 1 67 ? -38.717 -21.141 20.467 1.00 77.19 67 ALA A CA 1
ATOM 475 C C . ALA A 1 67 ? -38.916 -19.869 21.299 1.00 77.19 67 ALA A C 1
ATOM 477 O O . ALA A 1 67 ? -39.120 -19.978 22.504 1.00 77.19 67 ALA A O 1
ATOM 478 N N . LEU A 1 68 ? -38.937 -18.688 20.675 1.00 69.25 68 LEU A N 1
ATOM 479 C CA . LEU A 1 68 ? -39.211 -17.427 21.374 1.00 69.25 68 LEU A CA 1
ATOM 480 C C . LEU A 1 68 ? -40.605 -17.413 22.017 1.00 69.25 68 LEU A C 1
ATOM 482 O O . LEU A 1 68 ? -40.726 -17.118 23.202 1.00 69.25 68 LEU A O 1
ATOM 486 N N . ALA A 1 69 ? -41.641 -17.806 21.271 1.00 75.25 69 ALA A N 1
ATOM 487 C CA . ALA A 1 69 ? -43.008 -17.857 21.791 1.00 75.25 69 ALA A CA 1
ATOM 488 C C . ALA A 1 69 ? -43.165 -18.869 22.939 1.00 75.25 69 ALA A C 1
ATOM 490 O O . ALA A 1 69 ? -43.895 -18.612 23.898 1.00 75.25 69 ALA A O 1
ATOM 491 N N . TYR A 1 70 ? -42.457 -20.001 22.870 1.00 79.00 70 TYR A N 1
ATOM 492 C CA . TYR A 1 70 ? -42.420 -20.980 23.953 1.00 79.00 70 TYR A CA 1
ATOM 493 C C . TYR A 1 70 ? -41.694 -20.439 25.192 1.00 79.00 70 TYR A C 1
ATOM 495 O O . TYR A 1 70 ? -42.162 -20.651 26.307 1.00 79.00 70 TYR A O 1
ATOM 503 N N . ILE A 1 71 ? -40.573 -19.731 25.015 1.00 66.81 71 ILE A N 1
ATOM 504 C CA . ILE A 1 71 ? -39.821 -19.109 26.118 1.00 66.81 71 ILE A CA 1
ATOM 505 C C . ILE A 1 71 ? -40.679 -18.063 26.835 1.00 66.81 71 ILE A C 1
ATOM 507 O O . ILE A 1 71 ? -40.670 -18.005 28.061 1.00 66.81 71 ILE A O 1
ATOM 511 N N . GLU A 1 72 ? -41.433 -17.263 26.083 1.00 66.19 72 GLU A N 1
ATOM 512 C CA . GLU A 1 72 ? -42.263 -16.192 26.632 1.00 66.19 72 GLU A CA 1
ATOM 513 C C . GLU A 1 72 ? -43.501 -16.727 27.372 1.00 66.19 72 GLU A C 1
ATOM 515 O O . GLU A 1 72 ? -43.810 -16.265 28.470 1.00 66.19 72 GLU A O 1
ATOM 520 N N . ASN A 1 73 ? -44.180 -17.737 26.815 1.00 73.94 73 ASN A N 1
ATOM 521 C CA . ASN A 1 73 ? -45.512 -18.145 27.284 1.00 73.94 73 ASN A CA 1
ATOM 522 C C . ASN A 1 73 ? -45.567 -19.541 27.922 1.00 73.94 73 ASN A C 1
ATOM 524 O O . ASN A 1 73 ? -46.601 -19.934 28.460 1.00 73.94 73 ASN A O 1
ATOM 528 N N . SER A 1 74 ? -44.471 -20.311 27.872 1.00 77.44 74 SER A N 1
ATOM 529 C CA . SER A 1 74 ? -44.400 -21.708 28.343 1.00 77.44 74 SER A CA 1
ATOM 530 C C . SER A 1 74 ? -45.519 -22.604 27.783 1.00 77.44 74 SER A C 1
ATOM 532 O O . SER A 1 74 ? -45.999 -23.515 28.459 1.00 77.44 74 SER A O 1
ATOM 534 N N . SER A 1 75 ? -45.959 -22.331 26.550 1.00 79.50 75 SER A N 1
ATOM 535 C CA . SER A 1 75 ? -47.106 -22.973 25.902 1.00 79.50 75 SER A CA 1
ATOM 536 C C . SER A 1 75 ? -46.712 -23.573 24.553 1.00 79.50 75 SER A C 1
ATOM 538 O O . SER A 1 75 ? -46.263 -22.864 23.650 1.00 79.50 75 SER A O 1
ATOM 540 N N . GLU A 1 76 ? -46.911 -24.886 24.389 1.00 87.50 76 GLU A N 1
ATOM 541 C CA . GLU A 1 76 ? -46.687 -25.569 23.105 1.00 87.50 76 GLU A CA 1
ATOM 542 C C . GLU A 1 76 ? -47.704 -25.149 22.027 1.00 87.50 76 GLU A C 1
ATOM 544 O O . GLU A 1 76 ? -47.401 -25.198 20.835 1.00 87.50 76 GLU A O 1
ATOM 549 N N . GLU A 1 77 ? -48.895 -24.695 22.427 1.00 88.94 77 GLU A N 1
ATOM 550 C CA . GLU A 1 77 ? -49.917 -24.204 21.496 1.00 88.94 77 GLU A CA 1
ATOM 551 C C . GLU A 1 77 ? -49.490 -22.869 20.873 1.00 88.94 77 GLU A C 1
ATOM 553 O O . GLU A 1 77 ? -49.540 -22.698 19.655 1.00 88.94 77 GLU A O 1
ATOM 558 N N . GLU A 1 78 ? -48.968 -21.947 21.684 1.00 82.94 78 GLU A N 1
ATOM 559 C CA . GLU A 1 78 ? -48.485 -20.651 21.194 1.00 82.94 78 GLU A CA 1
ATOM 560 C C . GLU A 1 78 ? -47.177 -20.775 20.403 1.00 82.94 78 GLU A C 1
ATOM 562 O O . GLU A 1 78 ? -46.992 -20.085 19.398 1.00 82.94 78 GLU A O 1
ATOM 567 N N . MET A 1 79 ? -46.312 -21.718 20.787 1.00 88.62 79 MET A N 1
ATOM 568 C CA . MET A 1 79 ? -45.147 -22.134 20.002 1.00 88.62 79 MET A CA 1
ATOM 569 C C . MET A 1 79 ? -45.548 -22.575 18.587 1.00 88.62 79 MET A C 1
ATOM 571 O O . MET A 1 79 ? -44.957 -22.126 17.599 1.00 88.62 79 MET A O 1
ATOM 575 N N . LEU A 1 80 ? -46.555 -23.450 18.480 1.00 92.94 80 LEU A N 1
ATOM 576 C CA . LEU A 1 80 ? -47.047 -23.950 17.198 1.00 92.94 80 LEU A CA 1
ATOM 577 C C . LEU A 1 80 ? -47.662 -22.829 16.355 1.00 92.94 80 LEU A C 1
ATOM 579 O O . LEU A 1 80 ? -47.366 -22.726 15.162 1.00 92.94 80 LEU A O 1
ATOM 583 N N . GLU A 1 81 ? -48.473 -21.964 16.960 1.00 91.44 81 GLU A N 1
ATOM 584 C CA . GLU A 1 81 ? -49.099 -20.844 16.257 1.00 91.44 81 GLU A CA 1
ATOM 585 C C . GLU A 1 81 ? -48.076 -19.796 15.787 1.00 91.44 81 GLU A C 1
ATOM 587 O O . GLU A 1 81 ? -48.203 -19.258 14.683 1.00 91.44 81 GLU A O 1
ATOM 592 N N . ALA A 1 82 ? -47.013 -19.540 16.554 1.00 86.44 82 ALA A N 1
ATOM 593 C CA . ALA A 1 82 ? -45.914 -18.668 16.138 1.00 86.44 82 ALA A CA 1
ATOM 594 C C . ALA A 1 82 ? -45.140 -19.245 14.941 1.00 86.44 82 ALA A C 1
ATOM 596 O O . ALA A 1 82 ? -44.929 -18.547 13.942 1.00 86.44 82 ALA A O 1
ATOM 597 N N . ALA A 1 83 ? -44.793 -20.536 14.987 1.00 88.19 83 ALA A N 1
ATOM 598 C CA . ALA A 1 83 ? -44.140 -21.226 13.876 1.00 88.19 83 ALA A CA 1
ATOM 599 C C . ALA A 1 83 ? -45.007 -21.201 12.599 1.00 88.19 83 ALA A C 1
ATOM 601 O O . ALA A 1 83 ? -44.517 -20.897 11.507 1.00 88.19 83 ALA A O 1
ATOM 602 N N . ARG A 1 84 ? -46.321 -21.433 12.729 1.00 93.69 84 ARG A N 1
ATOM 603 C CA . ARG A 1 84 ? -47.293 -21.375 11.620 1.00 93.69 84 ARG A CA 1
ATOM 604 C C . ARG A 1 84 ? -47.462 -19.977 11.036 1.00 93.69 84 ARG A C 1
ATOM 606 O O . ARG A 1 84 ? -47.602 -19.820 9.820 1.00 93.69 84 ARG A O 1
ATOM 613 N N . ARG A 1 85 ? -47.413 -18.940 11.872 1.00 90.12 85 ARG A N 1
ATOM 614 C CA . ARG A 1 85 ? -47.471 -17.543 11.425 1.00 90.12 85 ARG A CA 1
ATOM 615 C C . ARG A 1 85 ? -46.274 -17.185 10.546 1.00 90.12 85 ARG A C 1
ATOM 617 O O . ARG A 1 85 ? -46.455 -16.592 9.488 1.00 90.12 85 ARG A O 1
ATOM 624 N N . ILE A 1 86 ? -45.066 -17.596 10.933 1.00 88.31 86 ILE A N 1
ATOM 625 C CA . ILE A 1 86 ? -43.867 -17.391 10.108 1.00 88.31 86 ILE A CA 1
ATOM 626 C C . ILE A 1 86 ? -43.933 -18.204 8.814 1.00 88.31 86 ILE A C 1
ATOM 628 O O . ILE A 1 86 ? -43.607 -17.681 7.746 1.00 88.31 86 ILE A O 1
ATOM 632 N N . ALA A 1 87 ? -44.398 -19.451 8.884 1.00 89.44 87 ALA A N 1
ATOM 633 C CA . ALA A 1 87 ? -44.558 -20.296 7.707 1.00 89.44 87 ALA A CA 1
ATOM 634 C C . ALA A 1 87 ? -45.535 -19.690 6.681 1.00 89.44 87 ALA A C 1
ATOM 636 O O . ALA A 1 87 ? -45.189 -19.552 5.507 1.00 89.44 87 ALA A O 1
ATOM 637 N N . SER A 1 88 ? -46.705 -19.224 7.131 1.00 90.56 88 SER A N 1
ATOM 638 C CA . SER A 1 88 ? -47.705 -18.584 6.261 1.00 90.56 88 SER A CA 1
ATOM 639 C C . SER A 1 88 ? -47.227 -17.268 5.646 1.00 90.56 88 SER A C 1
ATOM 641 O O . SER A 1 88 ? -47.484 -17.027 4.466 1.00 90.56 88 SER A O 1
ATOM 643 N N . LEU A 1 89 ? -46.464 -16.450 6.383 1.00 88.44 89 LEU A N 1
ATOM 644 C CA . LEU A 1 89 ? -45.823 -15.243 5.836 1.00 88.44 89 LEU A CA 1
ATOM 645 C C . LEU A 1 89 ? -44.833 -15.555 4.704 1.00 88.44 89 LEU A C 1
ATOM 647 O O . LEU A 1 89 ? -44.610 -14.714 3.836 1.00 88.44 89 LEU A O 1
ATOM 651 N N . ASN A 1 90 ? -44.265 -16.761 4.698 1.00 86.06 90 ASN A N 1
ATOM 652 C CA . ASN A 1 90 ? -43.346 -17.236 3.668 1.00 86.06 90 ASN A CA 1
ATOM 653 C C . ASN A 1 90 ? -44.022 -18.144 2.624 1.00 86.06 90 ASN A C 1
ATOM 655 O O . ASN A 1 90 ? -43.333 -18.803 1.849 1.00 86.06 90 ASN A O 1
ATOM 659 N N . GLY A 1 91 ? -45.359 -18.165 2.574 1.00 87.19 91 GLY A N 1
ATOM 660 C CA . GLY A 1 91 ? -46.119 -18.888 1.551 1.00 87.19 91 GLY A CA 1
ATOM 661 C C . GLY A 1 91 ? -46.265 -20.394 1.783 1.00 87.19 91 GLY A C 1
ATOM 662 O O . GLY A 1 91 ? -46.683 -21.100 0.868 1.00 87.19 91 GLY A O 1
ATOM 663 N N . VAL A 1 92 ? -45.952 -20.892 2.982 1.00 90.25 92 VAL A N 1
ATOM 664 C CA . VAL A 1 92 ? -46.165 -22.292 3.374 1.00 90.25 92 VAL A CA 1
ATOM 665 C C . VAL A 1 92 ? -47.508 -22.419 4.092 1.00 90.25 92 VAL A C 1
ATOM 667 O O . VAL A 1 92 ? -47.808 -21.650 5.005 1.00 90.25 92 VAL A O 1
ATOM 670 N N . ASP A 1 93 ? -48.318 -23.402 3.696 1.00 89.75 93 ASP A N 1
ATOM 671 C CA . ASP A 1 93 ? -49.597 -23.695 4.351 1.00 89.75 93 ASP A CA 1
ATOM 672 C C . ASP A 1 93 ? -49.367 -24.078 5.831 1.00 89.75 93 ASP A C 1
ATOM 674 O O . ASP A 1 93 ? -48.622 -25.025 6.097 1.00 89.75 93 ASP A O 1
ATOM 678 N N . PRO A 1 94 ? -49.997 -23.403 6.814 1.00 87.56 94 PRO A N 1
ATOM 679 C CA . PRO A 1 94 ? -49.931 -23.785 8.226 1.00 87.56 94 PRO A CA 1
ATOM 680 C C . PRO A 1 94 ? -50.236 -25.262 8.512 1.00 87.56 94 PRO A C 1
ATOM 682 O O . PRO A 1 94 ? -49.694 -25.823 9.464 1.00 87.56 94 PRO A O 1
ATOM 685 N N . ALA A 1 95 ? -51.081 -25.908 7.699 1.00 89.94 95 ALA A N 1
ATOM 686 C CA . ALA A 1 95 ? -51.393 -27.332 7.827 1.00 89.94 95 ALA A CA 1
ATOM 687 C C . ALA A 1 95 ? -50.190 -28.247 7.516 1.00 89.94 95 ALA A C 1
ATOM 689 O O . ALA A 1 95 ? -50.133 -29.368 8.019 1.00 89.94 95 ALA A O 1
ATOM 690 N N . ALA A 1 96 ? -49.219 -27.767 6.733 1.00 89.19 96 ALA A N 1
ATOM 691 C CA . ALA A 1 96 ? -47.979 -28.468 6.399 1.00 89.19 96 ALA A CA 1
ATOM 692 C C . ALA A 1 96 ? -46.885 -28.313 7.471 1.00 89.19 96 ALA A C 1
ATOM 694 O O . ALA A 1 96 ? -45.813 -28.905 7.331 1.00 89.19 96 ALA A O 1
ATOM 695 N N . VAL A 1 97 ? -47.129 -27.518 8.521 1.00 92.81 97 VAL A N 1
ATOM 696 C CA . VAL A 1 97 ? -46.145 -27.180 9.558 1.00 92.81 97 VAL A CA 1
ATOM 697 C C . VAL A 1 97 ? -46.513 -27.828 10.887 1.00 92.81 97 VAL A C 1
ATOM 699 O O . VAL A 1 97 ? -47.622 -27.663 11.411 1.00 92.81 97 VAL A O 1
ATOM 702 N N . SER A 1 98 ? -45.533 -28.516 11.465 1.00 93.12 98 SER A N 1
ATOM 703 C CA . SER A 1 98 ? -45.568 -29.008 12.839 1.00 93.12 98 SER A CA 1
ATOM 704 C C . SER A 1 98 ? -44.422 -28.399 13.638 1.00 93.12 98 SER A C 1
ATOM 706 O O . SER A 1 98 ? -43.321 -28.238 13.117 1.00 93.12 98 SER A O 1
ATOM 708 N N . ALA A 1 99 ? -44.691 -28.053 14.891 1.00 92.31 99 ALA A N 1
ATOM 709 C CA . ALA A 1 99 ? -43.703 -27.610 15.862 1.00 92.31 99 ALA A CA 1
ATOM 710 C C . ALA A 1 99 ? -43.925 -28.418 17.137 1.00 92.31 99 ALA A C 1
ATOM 712 O O . ALA A 1 99 ? -45.054 -28.487 17.621 1.00 92.31 99 ALA A O 1
ATOM 713 N N . VAL A 1 100 ? -42.878 -29.054 17.650 1.00 91.44 100 VAL A N 1
ATOM 714 C CA . VAL A 1 100 ? -42.948 -29.877 18.863 1.00 91.44 100 VAL A CA 1
ATOM 715 C C . VAL A 1 100 ? -41.733 -29.632 19.741 1.00 91.44 100 VAL A C 1
ATOM 717 O O . VAL A 1 100 ? -40.629 -29.397 19.240 1.00 91.44 100 VAL A O 1
ATOM 720 N N . LEU A 1 101 ? -41.934 -29.727 21.052 1.00 89.62 101 LEU A N 1
ATOM 721 C CA . LEU A 1 101 ? -40.842 -29.717 22.009 1.00 89.62 101 LEU A CA 1
ATOM 722 C C . LEU A 1 101 ? -40.206 -31.111 22.075 1.00 89.62 101 LEU A C 1
ATOM 724 O O . LEU A 1 101 ? -40.888 -32.118 22.257 1.00 89.62 101 LEU A O 1
ATOM 728 N N . VAL A 1 102 ? -38.891 -31.184 21.905 1.00 88.62 102 VAL A N 1
ATOM 729 C CA . VAL A 1 102 ? -38.120 -32.435 21.935 1.00 88.62 102 VAL A CA 1
ATOM 730 C C . VAL A 1 102 ? -36.839 -32.254 22.740 1.00 88.62 102 VAL A C 1
ATOM 732 O O . VAL A 1 102 ? -36.414 -31.131 22.993 1.00 88.62 102 VAL A O 1
ATOM 735 N N . GLY A 1 103 ? -36.180 -33.353 23.111 1.00 81.19 103 GLY A N 1
ATOM 736 C CA . GLY A 1 103 ? -34.815 -33.278 23.633 1.00 81.19 103 GLY A CA 1
ATOM 737 C C . GLY A 1 103 ? -33.857 -32.719 22.577 1.00 81.19 103 GLY A C 1
ATOM 738 O O . GLY A 1 103 ? -33.936 -33.093 21.402 1.00 81.19 103 GLY A O 1
ATOM 739 N N . SER A 1 104 ? -32.957 -31.823 22.983 1.00 78.19 104 SER A N 1
ATOM 740 C CA . SER A 1 104 ? -31.956 -31.242 22.094 1.00 78.19 104 SER A CA 1
ATOM 741 C C . SER A 1 104 ? -31.041 -32.343 21.542 1.00 78.19 104 SER A C 1
ATOM 743 O O . SER A 1 104 ? -30.416 -33.072 22.313 1.00 78.19 104 SER A O 1
ATOM 745 N N . PRO A 1 105 ? -30.875 -32.446 20.209 1.00 70.56 105 PRO A N 1
ATOM 746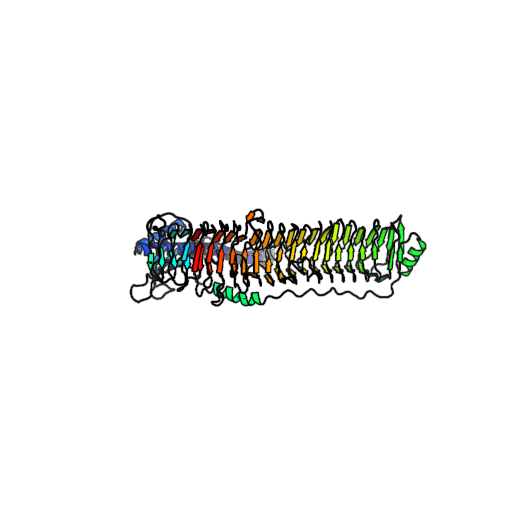 C CA . PRO A 1 105 ? -29.901 -33.357 19.605 1.00 70.56 105 PRO A CA 1
ATOM 747 C C . PRO A 1 105 ? -28.440 -32.957 19.868 1.00 70.56 105 PRO A C 1
ATOM 749 O O . PRO A 1 105 ? -27.530 -33.706 19.512 1.00 70.56 105 PRO A O 1
ATOM 752 N N . ARG A 1 106 ? -28.210 -31.745 20.394 1.00 63.66 106 ARG A N 1
ATOM 753 C CA . ARG A 1 106 ? -26.886 -31.171 20.664 1.00 63.66 106 ARG A CA 1
ATOM 754 C C . ARG A 1 106 ? -26.470 -31.362 22.119 1.00 63.66 106 ARG A C 1
ATOM 756 O O . ARG A 1 106 ? -25.308 -31.672 22.366 1.00 63.66 106 ARG A O 1
ATOM 763 N N . THR A 1 107 ? -27.405 -31.168 23.045 1.00 66.31 107 THR A N 1
ATOM 764 C CA . THR A 1 107 ? -27.131 -31.092 24.482 1.00 66.31 107 THR A CA 1
ATOM 765 C C . THR A 1 107 ? -28.049 -32.052 25.224 1.00 66.31 107 THR A C 1
ATOM 767 O O . THR A 1 107 ? -29.267 -31.880 25.237 1.00 66.31 107 THR A O 1
ATOM 770 N N . GLU A 1 108 ? -27.466 -33.075 25.844 1.00 64.75 108 GLU A N 1
ATOM 771 C CA . GLU A 1 108 ? -28.210 -34.032 26.661 1.00 64.75 108 GLU A CA 1
ATOM 772 C C . GLU A 1 108 ? -28.881 -33.305 27.840 1.00 64.75 108 GLU A C 1
ATOM 774 O O . GLU A 1 108 ? -28.236 -32.542 28.554 1.00 64.75 108 GLU A O 1
ATOM 779 N N . GLY A 1 109 ? -30.194 -33.491 28.010 1.00 60.88 109 GLY A N 1
ATOM 780 C CA . GLY A 1 109 ? -30.982 -32.837 29.064 1.00 60.88 109 GLY A CA 1
ATOM 781 C C . GLY A 1 109 ? -31.540 -31.444 28.730 1.00 60.88 109 GLY A C 1
ATOM 782 O O . GLY A 1 109 ? -32.369 -30.949 29.490 1.00 60.88 109 GLY A O 1
ATOM 783 N N . ALA A 1 110 ? -31.164 -30.826 27.603 1.00 67.69 110 ALA A N 1
ATOM 784 C CA . ALA A 1 110 ? -31.783 -29.578 27.139 1.00 67.69 110 ALA A CA 1
ATOM 785 C C . ALA A 1 110 ? -33.014 -29.852 26.262 1.00 67.69 110 ALA A C 1
ATOM 787 O O . ALA A 1 110 ? -33.085 -30.879 25.584 1.00 67.69 110 ALA A O 1
ATOM 788 N N . ASN A 1 111 ? -33.963 -28.914 26.224 1.00 81.00 111 ASN A N 1
ATOM 789 C CA . ASN A 1 111 ? -35.113 -28.974 25.321 1.00 81.00 111 ASN A CA 1
ATOM 790 C C . ASN A 1 111 ? -34.839 -28.170 24.043 1.00 81.00 111 ASN A C 1
ATOM 792 O O . ASN A 1 111 ? -34.083 -27.204 24.050 1.00 81.00 111 ASN A O 1
ATOM 796 N N . ALA A 1 112 ? -35.464 -28.548 22.937 1.00 83.62 112 ALA A N 1
ATOM 797 C CA . ALA A 1 112 ? -35.402 -27.846 21.666 1.00 83.62 112 ALA A CA 1
ATOM 798 C C . ALA A 1 112 ? -36.779 -27.829 21.002 1.00 83.62 112 ALA A C 1
ATOM 800 O O . ALA A 1 112 ? -37.524 -28.806 21.068 1.00 83.62 112 ALA A O 1
ATOM 801 N N . VAL A 1 113 ? -37.094 -26.737 20.315 1.00 87.38 113 VAL A N 1
ATOM 802 C CA . VAL A 1 113 ? -38.242 -26.664 19.415 1.00 87.38 113 VAL A CA 1
ATOM 803 C C . VAL A 1 113 ? -37.827 -27.236 18.069 1.00 87.38 113 VAL A C 1
ATOM 805 O O . VAL A 1 113 ? -36.944 -26.704 17.393 1.00 87.38 113 VAL A O 1
ATOM 808 N N . ARG A 1 114 ? -38.461 -28.340 17.679 1.00 90.38 114 ARG A N 1
ATOM 809 C CA . ARG A 1 114 ? -38.301 -28.952 16.361 1.00 90.38 114 ARG A CA 1
ATOM 810 C C . ARG A 1 114 ? -39.458 -28.516 15.479 1.00 90.38 114 ARG A C 1
ATOM 812 O O . ARG A 1 114 ? -40.603 -28.845 15.784 1.00 90.38 114 ARG A O 1
ATOM 819 N N . VAL A 1 115 ? -39.152 -27.835 14.379 1.00 92.75 115 VAL A N 1
ATOM 820 C CA . VAL A 1 115 ? -40.135 -27.522 13.335 1.00 92.75 115 VAL A CA 1
ATOM 821 C C . VAL A 1 115 ? -39.898 -28.406 12.130 1.00 92.75 115 VAL A C 1
ATOM 823 O O . VAL A 1 115 ? -38.768 -28.548 11.670 1.00 92.75 115 VAL A O 1
ATOM 826 N N . GLU A 1 116 ? -40.973 -28.991 11.616 1.00 92.12 116 GLU A N 1
ATOM 827 C CA . GLU A 1 116 ? -40.974 -29.788 10.397 1.00 92.12 116 GLU A CA 1
ATOM 828 C C . GLU A 1 116 ? -42.031 -29.244 9.435 1.00 92.12 116 GLU A C 1
ATOM 830 O O . GLU A 1 116 ? -43.199 -29.083 9.801 1.00 92.12 116 GLU A O 1
ATOM 835 N N . ILE A 1 117 ? -41.595 -28.949 8.211 1.00 92.88 117 ILE A N 1
ATOM 836 C CA . ILE A 1 117 ? -42.424 -28.480 7.104 1.00 92.88 117 ILE A CA 1
ATOM 837 C C . ILE A 1 117 ? -42.479 -29.591 6.065 1.00 92.88 117 ILE A C 1
ATOM 839 O O . ILE A 1 117 ? -41.442 -29.992 5.534 1.00 92.88 117 ILE A O 1
ATOM 843 N N . ASN A 1 118 ? -43.683 -30.067 5.755 1.00 91.06 118 ASN A N 1
ATOM 844 C CA . ASN A 1 118 ? -43.897 -31.128 4.780 1.00 91.06 118 ASN A CA 1
ATOM 845 C C . ASN A 1 118 ? -44.846 -30.669 3.670 1.00 91.06 118 ASN A C 1
ATOM 847 O O . ASN A 1 118 ? -46.064 -30.667 3.831 1.00 91.06 118 ASN A O 1
ATOM 851 N N . THR A 1 119 ? -44.275 -30.285 2.530 1.00 88.50 119 THR A N 1
ATOM 852 C CA . THR A 1 119 ? -45.038 -29.839 1.352 1.00 88.50 119 THR A CA 1
ATOM 853 C C . THR A 1 119 ? -44.985 -30.891 0.250 1.00 88.50 119 THR A C 1
ATOM 855 O O . THR A 1 119 ? -43.990 -31.602 0.126 1.00 88.50 119 THR A O 1
ATOM 858 N N . SER A 1 120 ? -46.042 -30.999 -0.555 1.00 85.62 120 SER A N 1
ATOM 859 C CA . SER A 1 120 ? -46.086 -31.912 -1.705 1.00 85.62 120 SER A CA 1
ATOM 860 C C . SER A 1 120 ? -46.045 -31.116 -3.003 1.00 85.62 120 SER A C 1
ATOM 862 O O . SER A 1 120 ? -46.787 -30.148 -3.164 1.00 85.62 120 SER A O 1
ATOM 864 N N . HIS A 1 121 ? -45.176 -31.524 -3.927 1.00 83.19 121 HIS A N 1
ATOM 865 C CA . HIS A 1 121 ? -45.047 -30.907 -5.242 1.00 83.19 121 HIS A CA 1
ATOM 866 C C . HIS A 1 121 ? -45.559 -31.851 -6.330 1.00 83.19 121 HIS A C 1
ATOM 868 O O . HIS A 1 121 ? -45.123 -33.005 -6.379 1.00 83.19 121 HIS A O 1
ATOM 874 N N . PRO A 1 122 ? -46.451 -31.385 -7.221 1.00 81.12 122 PRO A N 1
ATOM 875 C CA . PRO A 1 122 ? -46.968 -32.210 -8.301 1.00 81.12 122 PRO A CA 1
ATOM 876 C C . PRO A 1 122 ? -45.871 -32.527 -9.323 1.00 81.12 122 PRO A C 1
ATOM 878 O O . PRO A 1 122 ? -45.116 -31.650 -9.743 1.00 81.12 122 PRO A O 1
ATOM 881 N N . LEU A 1 123 ? -45.818 -33.786 -9.747 1.00 80.25 123 LEU A N 1
ATOM 882 C CA . LEU A 1 123 ? -45.027 -34.262 -10.876 1.00 80.25 123 LEU A CA 1
ATOM 883 C C . LEU A 1 123 ? -45.961 -34.360 -12.081 1.00 80.25 123 LEU A C 1
ATOM 885 O O . LEU A 1 123 ? -46.950 -35.077 -12.013 1.00 80.25 123 LEU A O 1
ATOM 889 N N . ILE A 1 124 ? -45.698 -33.653 -13.174 1.00 79.00 124 ILE A N 1
ATOM 890 C CA . ILE A 1 124 ? -46.579 -33.589 -14.349 1.00 79.00 124 ILE A CA 1
ATOM 891 C C . ILE A 1 124 ? -46.034 -34.485 -15.469 1.00 79.00 124 ILE A C 1
ATOM 893 O O . ILE A 1 124 ? -46.774 -35.282 -16.045 1.00 79.00 124 ILE A O 1
ATOM 897 N N . LEU A 1 125 ? -44.738 -34.396 -15.772 1.00 75.88 125 LEU A N 1
ATOM 898 C CA . LEU A 1 125 ? -44.083 -35.152 -16.839 1.00 75.88 125 LEU A CA 1
ATOM 899 C C . LEU A 1 125 ? -43.624 -36.537 -16.372 1.00 75.88 125 LEU A C 1
ATOM 901 O O . LEU A 1 125 ? -43.690 -37.487 -17.154 1.00 75.88 125 LEU A O 1
ATOM 905 N N . ALA A 1 126 ? -43.193 -36.687 -15.115 1.00 74.81 126 ALA A N 1
ATOM 906 C CA . ALA A 1 126 ? -42.720 -37.972 -14.595 1.00 74.81 126 ALA A CA 1
ATOM 907 C C . ALA A 1 126 ? -43.825 -39.051 -14.574 1.00 74.81 126 ALA A C 1
ATOM 909 O O . ALA A 1 126 ? -43.535 -40.237 -14.745 1.00 74.81 126 ALA A O 1
ATOM 910 N N . GLN A 1 127 ? -45.102 -38.648 -14.496 1.00 77.12 127 GLN A N 1
ATOM 911 C CA . GLN A 1 127 ? -46.252 -39.561 -14.570 1.00 77.12 127 GLN A CA 1
ATOM 912 C C . GLN A 1 127 ? -46.296 -40.372 -15.876 1.00 77.12 127 GLN A C 1
ATOM 914 O O . GLN A 1 127 ? -46.778 -41.504 -15.879 1.00 77.12 127 GLN A O 1
ATOM 919 N N . VAL A 1 128 ? -45.742 -39.851 -16.980 1.00 75.38 128 VAL A N 1
ATOM 920 C CA . VAL A 1 128 ? -45.656 -40.567 -18.270 1.00 75.38 128 VAL A CA 1
ATOM 921 C C . VAL A 1 128 ? -44.782 -41.827 -18.165 1.00 75.38 128 VAL A C 1
ATOM 923 O O . VAL A 1 128 ? -44.959 -42.769 -18.935 1.00 75.38 128 VAL A O 1
ATOM 926 N N . LEU A 1 129 ? -43.874 -41.877 -17.184 1.00 74.31 129 LEU A N 1
ATOM 927 C CA . LEU A 1 129 ? -43.030 -43.033 -16.872 1.00 74.31 129 LEU A CA 1
ATOM 928 C C . LEU A 1 129 ? -43.623 -43.959 -15.794 1.00 74.31 129 LEU A C 1
ATOM 930 O O . LEU A 1 129 ? -42.964 -44.914 -15.386 1.00 74.31 129 LEU A O 1
ATOM 934 N N . GLY A 1 130 ? -44.847 -43.693 -15.326 1.00 73.75 130 GLY A N 1
ATOM 935 C CA . GLY A 1 130 ? -45.527 -44.497 -14.308 1.00 73.75 130 GLY A CA 1
ATOM 936 C C . GLY A 1 130 ? -45.121 -44.193 -12.861 1.00 73.75 130 GLY A C 1
ATOM 937 O O . GLY A 1 130 ? -45.362 -45.024 -11.986 1.00 73.75 130 GLY A O 1
ATOM 938 N N . THR A 1 131 ? -44.504 -43.038 -12.585 1.00 72.62 131 THR A N 1
ATOM 939 C CA . THR A 1 131 ? -44.257 -42.579 -11.205 1.00 72.62 131 THR A CA 1
ATOM 940 C C . THR A 1 131 ? -45.539 -42.040 -10.560 1.00 72.62 131 THR A C 1
ATOM 942 O O . THR A 1 131 ? -46.503 -41.712 -11.251 1.00 72.62 131 THR A O 1
ATOM 945 N N . GLY A 1 132 ? -45.548 -41.916 -9.229 1.00 76.69 132 GLY A N 1
ATOM 946 C CA . GLY A 1 132 ? -46.639 -41.254 -8.505 1.00 76.69 132 GLY A CA 1
ATOM 947 C C . GLY A 1 132 ? -46.838 -39.787 -8.934 1.00 76.69 132 GLY A C 1
ATOM 948 O O . GLY A 1 132 ? -45.929 -39.197 -9.523 1.00 76.69 132 GLY A O 1
ATOM 949 N N . PRO A 1 133 ? -48.015 -39.196 -8.653 1.00 79.56 133 PRO A N 1
ATOM 950 C CA . PRO A 1 133 ? -48.376 -37.856 -9.122 1.00 79.56 133 PRO A CA 1
ATOM 951 C C . PRO A 1 133 ? -47.706 -36.713 -8.349 1.00 79.56 133 PRO A C 1
ATOM 953 O O . PRO A 1 133 ? -47.785 -35.570 -8.787 1.00 79.56 133 PRO A O 1
ATOM 956 N N . GLU A 1 134 ? -47.057 -36.992 -7.217 1.00 82.75 134 GLU A N 1
ATOM 957 C CA . GLU A 1 134 ? -46.471 -35.983 -6.330 1.00 82.75 134 GLU A CA 1
ATOM 958 C C . GLU A 1 134 ? -45.152 -36.475 -5.719 1.00 82.75 134 GLU A C 1
ATOM 960 O O . GLU A 1 134 ? -44.922 -37.681 -5.581 1.00 82.75 134 GLU A O 1
ATOM 965 N N . VAL A 1 135 ? -44.301 -35.529 -5.321 1.00 82.94 135 VAL A N 1
ATOM 966 C CA . VAL A 1 135 ? -43.099 -35.760 -4.516 1.00 82.94 135 VAL A CA 1
ATOM 967 C C . VAL A 1 135 ? -43.140 -34.889 -3.260 1.00 82.94 135 VAL A C 1
ATOM 969 O O . VAL A 1 135 ? -43.395 -33.688 -3.332 1.00 82.94 135 VAL A O 1
ATOM 972 N N . GLY A 1 136 ? -42.890 -35.495 -2.099 1.00 80.56 136 GLY A N 1
ATOM 973 C CA . GLY A 1 136 ? -42.804 -34.771 -0.831 1.00 80.56 136 GLY A CA 1
ATOM 974 C C . GLY A 1 136 ? -41.462 -34.052 -0.674 1.00 80.56 136 GLY A C 1
ATOM 975 O O . GLY A 1 136 ? -40.403 -34.639 -0.908 1.00 80.56 136 GLY A O 1
ATOM 976 N N . ALA A 1 137 ? -41.503 -32.798 -0.236 1.00 82.31 137 ALA A N 1
ATOM 977 C CA . ALA A 1 137 ? -40.357 -32.003 0.183 1.00 82.31 137 ALA A CA 1
ATOM 978 C C . ALA A 1 137 ? -40.480 -31.708 1.684 1.00 82.31 137 ALA A C 1
ATOM 980 O O . ALA A 1 137 ? -41.162 -30.764 2.094 1.00 82.31 137 ALA A O 1
ATOM 981 N N . ALA A 1 138 ? -39.805 -32.537 2.486 1.00 83.44 138 ALA A N 1
ATOM 982 C CA . ALA A 1 138 ? -39.693 -32.366 3.929 1.00 83.44 138 ALA A CA 1
ATOM 983 C C . ALA A 1 138 ? -38.440 -31.552 4.293 1.00 83.44 138 ALA A C 1
ATOM 985 O O . ALA A 1 138 ? -37.335 -31.822 3.802 1.00 83.44 138 ALA A O 1
ATOM 986 N N . ALA A 1 139 ? -38.632 -30.574 5.169 1.00 87.88 139 ALA A N 1
ATOM 987 C CA . ALA A 1 139 ? -37.621 -29.694 5.739 1.00 87.88 139 ALA A CA 1
ATOM 988 C C . ALA A 1 139 ? -37.782 -29.682 7.263 1.00 87.88 139 ALA A C 1
ATOM 990 O O . ALA A 1 139 ? -38.902 -29.742 7.765 1.00 87.88 139 ALA A O 1
ATOM 991 N N . GLY A 1 140 ? -36.677 -29.636 8.000 1.00 85.44 140 GLY A N 1
ATOM 992 C CA . GLY A 1 140 ? -36.691 -29.760 9.450 1.00 85.44 140 GLY A CA 1
ATOM 993 C C . GLY A 1 140 ? -35.573 -28.962 10.095 1.00 85.44 140 GLY A C 1
ATOM 994 O O . GLY A 1 140 ? -34.419 -29.076 9.680 1.00 85.44 140 GLY A O 1
ATOM 995 N N . ALA A 1 141 ? -35.923 -28.210 11.133 1.00 84.25 141 ALA A N 1
ATOM 996 C CA . ALA A 1 141 ? -35.012 -27.375 11.898 1.00 84.25 141 ALA A CA 1
ATOM 997 C C . ALA A 1 141 ? -35.192 -27.612 13.400 1.00 84.25 141 ALA A C 1
ATOM 999 O O . ALA A 1 141 ? -36.269 -27.990 13.867 1.00 84.25 141 ALA A O 1
ATOM 1000 N N . PHE A 1 142 ? -34.114 -27.397 14.149 1.00 82.44 142 PHE A N 1
ATOM 1001 C CA . PHE A 1 142 ? -34.099 -27.482 15.604 1.00 82.44 142 PHE A CA 1
ATOM 1002 C C . PHE A 1 142 ? -33.583 -26.165 16.162 1.00 82.44 142 PHE A C 1
ATOM 1004 O O . PHE A 1 142 ? -32.506 -25.709 15.775 1.00 82.44 142 PHE A O 1
ATOM 1011 N N . THR A 1 143 ? -34.312 -25.606 17.116 1.00 77.12 143 THR A N 1
ATOM 1012 C CA . THR A 1 143 ? -33.862 -24.467 17.909 1.00 77.12 143 THR A CA 1
ATOM 1013 C C . THR A 1 143 ? -33.794 -24.899 19.360 1.00 77.12 143 THR A C 1
ATOM 1015 O O . THR A 1 143 ? -34.815 -25.194 19.974 1.00 77.12 143 THR A O 1
ATOM 1018 N N . GLU A 1 144 ? -32.582 -24.997 19.898 1.00 78.88 144 GLU A N 1
ATOM 1019 C CA . GLU A 1 144 ? -32.394 -25.333 21.305 1.00 78.88 144 GLU A CA 1
ATOM 1020 C C . GLU A 1 144 ? -32.911 -24.194 22.184 1.00 78.88 144 GLU A C 1
ATOM 1022 O O . GLU A 1 144 ? -32.577 -23.029 21.973 1.00 78.88 144 GLU A O 1
ATOM 1027 N N . LEU A 1 145 ? -33.727 -24.546 23.171 1.00 73.25 145 LEU A N 1
ATOM 1028 C CA . LEU A 1 145 ? -34.084 -23.644 24.245 1.00 73.25 145 LEU A CA 1
ATOM 1029 C C . LEU A 1 145 ? -32.887 -23.605 25.180 1.00 73.25 145 LEU A C 1
ATOM 1031 O O . LEU A 1 145 ? -32.539 -24.627 25.777 1.00 73.25 145 LEU A O 1
ATOM 1035 N N . GLY A 1 146 ? -32.245 -22.440 25.284 1.00 54.28 146 GLY A N 1
ATOM 1036 C CA . GLY A 1 146 ? -31.220 -22.233 26.295 1.00 54.28 146 GLY A CA 1
ATOM 1037 C C . GLY A 1 146 ? -31.786 -22.678 27.637 1.00 54.28 146 GLY A C 1
ATOM 1038 O O . GLY A 1 146 ? -32.872 -22.249 28.031 1.00 54.28 146 GLY A O 1
ATOM 1039 N N . THR A 1 147 ? -31.100 -23.593 28.316 1.00 39.25 147 THR A N 1
ATOM 1040 C CA . THR A 1 147 ? -31.457 -23.912 29.691 1.00 39.25 147 THR A CA 1
ATOM 1041 C C . THR A 1 147 ? -31.321 -22.613 30.468 1.00 39.25 147 THR A C 1
ATOM 1043 O O . THR A 1 147 ? -30.204 -22.128 30.650 1.00 39.25 147 THR A O 1
ATOM 1046 N N . ALA A 1 148 ? -32.442 -22.045 30.922 1.00 37.53 148 ALA A N 1
ATOM 1047 C CA . ALA A 1 148 ? -32.416 -21.278 32.153 1.00 37.53 148 ALA A CA 1
ATOM 1048 C C . ALA A 1 148 ? -31.754 -22.215 33.161 1.00 37.53 148 ALA A C 1
ATOM 1050 O O . ALA A 1 148 ? -32.314 -23.260 33.498 1.00 37.53 148 ALA A O 1
ATOM 1051 N N . SER A 1 149 ? -30.499 -21.925 33.490 1.00 27.30 149 SER A N 1
ATOM 1052 C CA . SER A 1 149 ? -29.716 -22.692 34.441 1.00 27.30 149 SER A CA 1
ATOM 1053 C C . SER A 1 149 ? -30.576 -22.884 35.682 1.00 27.30 149 SER A C 1
ATOM 1055 O O . SER A 1 149 ? -31.009 -21.918 36.312 1.00 27.30 149 SER A O 1
ATOM 1057 N N . THR A 1 150 ? -30.900 -24.142 35.972 1.00 24.56 150 THR A N 1
ATOM 1058 C CA . THR A 1 150 ? -31.612 -24.536 37.181 1.00 24.56 150 THR A CA 1
ATOM 1059 C C . THR A 1 150 ? -30.905 -23.917 38.388 1.00 24.56 150 THR A C 1
ATOM 1061 O O . THR A 1 150 ? -29.692 -24.085 38.516 1.00 24.56 150 THR A O 1
ATOM 1064 N N . PRO A 1 151 ? -31.626 -23.204 39.271 1.00 28.33 151 PRO A N 1
ATOM 1065 C CA . PRO A 1 151 ? -31.047 -22.623 40.472 1.00 28.33 151 PRO A CA 1
ATOM 1066 C C . PRO A 1 151 ? -30.703 -23.759 41.434 1.00 28.33 151 PRO A C 1
ATOM 1068 O O . PRO A 1 151 ? -31.567 -24.271 42.144 1.00 28.33 151 PRO A O 1
ATOM 1071 N N . GLY A 1 152 ? -29.454 -24.205 41.413 1.00 26.70 152 GLY A N 1
ATOM 1072 C CA . GLY A 1 152 ? -29.040 -25.324 42.247 1.00 26.70 152 GLY A CA 1
ATOM 1073 C C . GLY A 1 152 ? -27.754 -25.973 41.785 1.00 26.70 152 GLY A C 1
ATOM 1074 O O . GLY A 1 152 ? -27.777 -27.137 41.421 1.00 26.70 152 GLY A O 1
ATOM 1075 N N . GLU A 1 153 ? -26.679 -25.198 41.760 1.00 25.58 153 GLU A N 1
ATOM 1076 C CA . GLU A 1 153 ? -25.318 -25.526 42.202 1.00 25.58 153 GLU A CA 1
ATOM 1077 C C . GLU A 1 153 ? -24.469 -24.285 41.882 1.00 25.58 153 GLU A C 1
ATOM 1079 O O . GLU A 1 153 ? -24.712 -23.595 40.897 1.00 25.58 153 GLU A O 1
ATOM 1084 N N . GLU A 1 154 ? -23.595 -23.900 42.807 1.00 29.47 154 GLU A N 1
ATOM 1085 C CA . GLU A 1 154 ? -22.918 -22.601 42.856 1.00 29.47 154 GLU A CA 1
ATOM 1086 C C . GLU A 1 154 ? -21.952 -22.390 41.668 1.00 29.47 154 GLU A C 1
ATOM 1088 O O . GLU A 1 154 ? -20.747 -22.572 41.802 1.00 29.47 154 GLU A O 1
ATOM 1093 N N . GLU A 1 155 ? -22.467 -21.966 40.512 1.00 27.83 155 GLU A N 1
ATOM 1094 C CA . GLU A 1 155 ? -21.705 -21.240 39.491 1.00 27.83 155 GLU A CA 1
ATOM 1095 C C . GLU A 1 155 ? -22.287 -19.827 39.350 1.00 27.83 155 GLU A C 1
ATOM 1097 O O . GLU A 1 155 ? -23.463 -19.619 39.057 1.00 27.83 155 GLU A O 1
ATOM 1102 N N . GLU A 1 156 ? -21.441 -18.849 39.659 1.00 30.72 156 GLU A N 1
ATOM 1103 C CA . GLU A 1 156 ? -21.694 -17.413 39.647 1.00 30.72 156 GLU A CA 1
ATOM 1104 C C . GLU A 1 156 ? -22.230 -16.969 38.276 1.00 30.72 156 GLU A C 1
ATOM 1106 O O . GLU A 1 156 ? -21.545 -17.113 37.263 1.00 30.72 156 GLU A O 1
ATOM 1111 N N . GLU A 1 157 ? -23.466 -16.449 38.239 1.00 30.62 157 GLU A N 1
ATOM 1112 C CA . GLU A 1 157 ? -24.074 -15.873 37.036 1.00 30.62 157 GLU A CA 1
ATOM 1113 C C . GLU A 1 157 ? -23.094 -14.899 36.367 1.00 30.62 157 GLU A C 1
ATOM 1115 O O . GLU A 1 157 ? -22.854 -13.794 36.860 1.00 30.62 157 GLU A O 1
ATOM 1120 N N . ALA A 1 158 ? -22.553 -15.283 35.209 1.00 32.16 158 ALA A N 1
ATOM 1121 C CA . ALA A 1 158 ? -21.866 -14.352 34.332 1.00 32.16 158 ALA A CA 1
ATOM 1122 C C . ALA A 1 158 ? -22.894 -13.312 33.863 1.00 32.16 158 ALA A C 1
ATOM 1124 O O . ALA A 1 158 ? -23.702 -13.572 32.970 1.00 32.16 158 ALA A O 1
ATOM 1125 N N . GLY A 1 159 ? -22.884 -12.148 34.516 1.00 36.44 159 GLY A N 1
ATOM 1126 C CA . GLY A 1 159 ? -23.779 -11.038 34.223 1.00 36.44 159 GLY A CA 1
ATOM 1127 C C . GLY A 1 159 ? -23.814 -10.701 32.731 1.00 36.44 159 GLY A C 1
ATOM 1128 O O . GLY A 1 159 ? -22.813 -10.842 32.026 1.00 36.44 159 GLY A O 1
ATOM 1129 N N . ALA A 1 160 ? -24.984 -10.255 32.260 1.00 41.38 160 ALA A N 1
ATOM 1130 C CA . ALA A 1 160 ? -25.227 -9.762 30.904 1.00 41.38 160 ALA A CA 1
ATOM 1131 C C . ALA A 1 160 ? -23.988 -9.037 30.337 1.00 41.38 160 ALA A C 1
ATOM 1133 O O . ALA A 1 160 ? -23.583 -7.994 30.848 1.00 41.38 160 ALA A O 1
ATOM 1134 N N . GLY A 1 161 ? -23.337 -9.641 29.334 1.00 56.12 161 GLY A N 1
ATOM 1135 C CA . GLY A 1 161 ? -21.978 -9.257 28.945 1.00 56.12 161 GLY A CA 1
ATOM 1136 C C . GLY A 1 161 ? -21.850 -7.779 28.557 1.00 56.12 161 GLY A C 1
ATOM 1137 O O . GLY A 1 161 ? -22.642 -7.255 27.774 1.00 56.12 161 GLY A O 1
ATOM 1138 N N . GLY A 1 162 ? -20.838 -7.107 29.112 1.00 71.12 162 GLY A N 1
ATOM 1139 C CA . GLY A 1 162 ? -20.660 -5.663 28.974 1.00 71.12 162 GLY A CA 1
ATOM 1140 C C . GLY A 1 162 ? -20.179 -5.209 27.591 1.00 71.12 162 GLY A C 1
ATOM 1141 O O . GLY A 1 162 ? -19.333 -5.847 26.960 1.00 71.12 162 GLY A O 1
ATOM 1142 N N . CYS A 1 163 ? -20.679 -4.059 27.136 1.00 80.62 163 CYS A N 1
ATOM 1143 C CA . CYS A 1 163 ? -20.155 -3.358 25.960 1.00 80.62 163 CYS A CA 1
ATOM 1144 C C . CYS A 1 163 ? -18.826 -2.666 26.234 1.00 80.62 163 CYS A C 1
ATOM 1146 O O . CYS A 1 163 ? -18.014 -2.463 25.338 1.00 80.62 163 CYS A O 1
ATOM 1148 N N . ILE A 1 164 ? -18.625 -2.257 27.482 1.00 90.25 164 ILE A N 1
ATOM 1149 C CA . ILE A 1 164 ? -17.410 -1.608 27.946 1.00 90.25 164 ILE A CA 1
ATOM 1150 C C . ILE A 1 164 ? -16.946 -2.402 29.152 1.00 90.25 164 ILE A C 1
ATOM 1152 O O . ILE A 1 164 ? -17.644 -2.432 30.162 1.00 90.25 164 ILE A O 1
ATOM 1156 N N . VAL A 1 165 ? -15.792 -3.051 29.034 1.00 92.31 165 VAL A N 1
ATOM 1157 C CA . VAL A 1 165 ? -15.260 -3.959 30.051 1.00 92.31 165 VAL A CA 1
ATOM 1158 C C . VAL A 1 165 ? -13.841 -3.536 30.425 1.00 92.31 165 VAL A C 1
ATOM 1160 O O . VAL A 1 165 ? -12.940 -3.527 29.587 1.00 92.31 165 VAL A O 1
ATOM 1163 N N . ALA A 1 166 ? -13.639 -3.192 31.697 1.00 94.69 166 ALA A N 1
ATOM 1164 C CA . ALA A 1 166 ? -12.324 -2.990 32.301 1.00 94.69 166 ALA A CA 1
ATOM 1165 C C . ALA A 1 166 ? -11.948 -4.221 33.142 1.00 94.69 166 ALA A C 1
ATOM 1167 O O . ALA A 1 166 ? -12.551 -4.465 34.186 1.00 94.69 166 ALA A O 1
ATOM 1168 N N . LEU A 1 167 ? -10.962 -4.990 32.679 1.00 93.81 167 LEU A N 1
ATOM 1169 C CA . LEU A 1 167 ? -10.633 -6.331 33.174 1.00 93.81 167 LEU A CA 1
ATOM 1170 C C . LEU A 1 167 ? -9.747 -6.355 34.426 1.00 93.81 167 LEU A C 1
ATOM 1172 O O . LEU A 1 167 ? -9.724 -7.363 35.131 1.00 93.81 167 LEU A O 1
ATOM 1176 N N . ALA A 1 168 ? -8.992 -5.290 34.704 1.00 91.00 168 ALA A N 1
ATOM 1177 C CA . ALA A 1 168 ? -8.004 -5.291 35.777 1.00 91.00 168 ALA A CA 1
ATOM 1178 C C . ALA A 1 168 ? -8.664 -5.416 37.158 1.00 91.00 168 ALA A C 1
ATOM 1180 O O . ALA A 1 168 ? -9.469 -4.571 37.534 1.00 91.00 168 ALA A O 1
ATOM 1181 N N . ALA A 1 169 ? -8.246 -6.417 37.940 1.00 84.38 169 ALA A N 1
ATOM 1182 C CA . ALA A 1 169 ? -8.673 -6.610 39.331 1.00 84.38 169 ALA A CA 1
ATOM 1183 C C . ALA A 1 169 ? -7.931 -5.704 40.342 1.00 84.38 169 ALA A C 1
ATOM 1185 O O . ALA A 1 169 ? -8.324 -5.585 41.500 1.00 84.38 169 ALA A O 1
ATOM 1186 N N . GLY A 1 170 ? -6.835 -5.059 39.923 1.00 75.50 170 GLY A N 1
ATOM 1187 C CA . GLY A 1 170 ? -6.024 -4.159 40.749 1.00 75.50 170 GLY A CA 1
ATOM 1188 C C . GLY A 1 170 ? -5.695 -2.851 40.029 1.00 75.50 170 GLY A C 1
ATOM 1189 O O . GLY A 1 170 ? -5.717 -2.779 38.804 1.00 75.50 170 GLY A O 1
ATOM 1190 N N . GLY A 1 171 ? -5.378 -1.794 40.783 1.00 80.69 171 GLY A N 1
ATOM 1191 C CA . GLY A 1 171 ? -5.044 -0.481 40.215 1.00 80.69 171 GLY A CA 1
ATOM 1192 C C . GLY A 1 171 ? -6.274 0.389 39.941 1.00 80.69 171 GLY A C 1
ATOM 1193 O O . GLY A 1 171 ? -7.021 0.682 40.870 1.00 80.69 171 GLY A O 1
ATOM 1194 N N . SER A 1 172 ? -6.477 0.823 38.693 1.00 83.56 172 SER A N 1
ATOM 1195 C CA . SER A 1 172 ? -7.648 1.614 38.260 1.00 83.56 172 SER A CA 1
ATOM 1196 C C . SER A 1 172 ? -8.611 0.767 37.425 1.00 83.56 172 SER A C 1
ATOM 1198 O O . SER A 1 172 ? -8.163 -0.130 36.722 1.00 83.56 172 SER A O 1
ATOM 1200 N N . GLY A 1 173 ? -9.912 1.057 37.498 1.00 90.50 173 GLY A N 1
ATOM 1201 C CA . GLY A 1 173 ? -10.950 0.443 36.666 1.00 90.50 173 GLY A CA 1
ATOM 1202 C C . GLY A 1 173 ? -11.379 1.363 35.522 1.00 90.50 173 GLY A C 1
ATOM 1203 O O . GLY A 1 173 ? -10.641 1.560 34.556 1.00 90.50 173 GLY A O 1
ATOM 1204 N N . ILE A 1 174 ? -12.567 1.956 35.652 1.00 93.88 174 ILE A N 1
ATOM 1205 C CA . ILE A 1 174 ? -13.059 3.009 34.750 1.00 93.88 174 ILE A CA 1
ATOM 1206 C C . ILE A 1 174 ? -12.959 4.367 35.451 1.00 93.88 174 ILE A C 1
ATOM 1208 O O . ILE A 1 174 ? -13.576 4.576 36.496 1.00 93.88 174 ILE A O 1
ATOM 1212 N N . THR A 1 175 ? -12.224 5.309 34.858 1.00 94.00 175 THR A N 1
ATOM 1213 C CA . THR A 1 175 ? -11.993 6.639 35.449 1.00 94.00 175 THR A CA 1
ATOM 1214 C C . THR A 1 175 ? -12.419 7.760 34.508 1.00 94.00 175 THR A C 1
ATOM 1216 O O . THR A 1 175 ? -11.845 7.923 33.428 1.00 94.00 175 THR A O 1
ATOM 1219 N N . LEU A 1 176 ? -13.380 8.576 34.949 1.00 94.06 176 LEU A N 1
ATOM 1220 C CA . LEU A 1 176 ? -13.884 9.752 34.238 1.00 94.06 176 LEU A CA 1
ATOM 1221 C C . LEU A 1 176 ? -13.413 11.058 34.897 1.00 94.06 176 LEU A C 1
ATOM 1223 O O . LEU A 1 176 ? -13.312 11.149 36.120 1.00 94.06 176 LEU A O 1
ATOM 1227 N N . SER A 1 177 ? -13.138 12.098 34.104 1.00 92.44 177 SER A N 1
ATOM 1228 C CA . SER A 1 177 ? -12.797 13.431 34.625 1.00 92.44 177 SER A CA 1
ATOM 1229 C C . SER A 1 177 ? -13.039 14.551 33.610 1.00 92.44 177 SER A C 1
ATOM 1231 O O . SER A 1 177 ? -12.854 14.370 32.415 1.00 92.44 177 SER A O 1
ATOM 1233 N N . GLY A 1 178 ? -13.393 15.749 34.081 1.00 86.56 178 GLY A N 1
ATOM 1234 C CA . GLY A 1 178 ? -13.434 16.951 33.240 1.00 86.56 178 GLY A CA 1
ATOM 1235 C C . GLY A 1 178 ? -14.491 16.928 32.131 1.00 86.56 178 GLY A C 1
ATOM 1236 O O . GLY A 1 178 ? -14.143 17.176 30.984 1.00 86.56 178 GLY A O 1
ATOM 1237 N N . GLY A 1 179 ? -15.761 16.651 32.447 1.00 85.56 179 GLY A N 1
ATOM 1238 C CA . GLY A 1 179 ? -16.861 16.800 31.478 1.00 85.56 179 GLY A CA 1
ATOM 1239 C C . GLY A 1 179 ? -17.127 15.589 30.581 1.00 85.56 179 GLY A C 1
ATOM 1240 O O . GLY A 1 179 ? -17.712 15.749 29.515 1.00 85.56 179 GLY A O 1
ATOM 1241 N N . THR A 1 180 ? -16.635 14.403 30.937 1.00 91.31 180 THR A N 1
ATOM 1242 C CA . THR A 1 180 ? -16.639 13.231 30.050 1.00 91.31 180 THR A CA 1
ATOM 1243 C C . THR A 1 180 ? -17.905 12.399 30.144 1.00 91.31 180 THR A C 1
ATOM 1245 O O . THR A 1 180 ? -18.575 12.375 31.179 1.00 91.31 180 THR A O 1
ATOM 1248 N N . SER A 1 181 ? -18.221 11.684 29.062 1.00 90.56 181 SER A N 1
ATOM 1249 C CA . SER A 1 181 ? -19.408 10.831 29.002 1.00 90.56 181 SER A CA 1
ATOM 1250 C C . SER A 1 181 ? -19.150 9.465 28.365 1.00 90.56 181 SER A C 1
ATOM 1252 O O . SER A 1 181 ? -18.425 9.339 27.379 1.00 90.56 181 SER A O 1
ATOM 1254 N N . ILE A 1 182 ? -19.786 8.443 28.929 1.00 90.94 182 ILE A N 1
ATOM 1255 C CA . ILE A 1 182 ? -19.944 7.112 28.348 1.00 90.94 182 ILE A CA 1
ATOM 1256 C C . ILE A 1 182 ? -21.433 6.903 28.067 1.00 90.94 182 ILE A C 1
ATOM 1258 O O . ILE A 1 182 ? -22.262 7.089 28.958 1.00 90.94 182 ILE A O 1
ATOM 1262 N N . THR A 1 183 ? -21.769 6.506 26.843 1.00 89.62 183 THR A N 1
ATOM 1263 C CA . THR A 1 183 ? -23.127 6.126 26.438 1.00 89.62 183 THR A CA 1
ATOM 1264 C C . THR A 1 183 ? -23.143 4.668 25.994 1.00 89.62 183 THR A C 1
ATOM 1266 O O . THR A 1 183 ? -22.486 4.307 25.025 1.00 89.62 183 THR A O 1
ATOM 1269 N N . ALA A 1 184 ? -23.906 3.846 26.700 1.00 85.38 184 ALA A N 1
ATOM 1270 C CA . ALA A 1 184 ? -24.078 2.422 26.463 1.00 85.38 184 ALA A CA 1
ATOM 1271 C C . ALA A 1 184 ? -25.545 2.023 26.662 1.00 85.38 184 ALA A C 1
ATOM 1273 O O . ALA A 1 184 ? -25.883 1.228 27.533 1.00 85.38 184 ALA A O 1
ATOM 1274 N N . ASN A 1 185 ? -26.436 2.657 25.894 1.00 82.81 185 ASN A N 1
ATOM 1275 C CA . ASN A 1 185 ? -27.881 2.597 26.134 1.00 82.81 185 ASN A CA 1
ATOM 1276 C C . ASN A 1 185 ? -28.450 1.170 26.118 1.00 82.81 185 ASN A C 1
ATOM 1278 O O . ASN A 1 185 ? -29.413 0.907 26.830 1.00 82.81 185 ASN A O 1
ATOM 1282 N N . ASP A 1 186 ? -27.834 0.271 25.357 1.00 77.44 186 ASP A N 1
ATOM 1283 C CA . ASP A 1 186 ? -28.374 -1.060 25.082 1.00 77.44 186 ASP A CA 1
ATOM 1284 C C . ASP A 1 186 ? -27.591 -2.176 25.797 1.00 77.44 186 ASP A C 1
ATOM 1286 O O . ASP A 1 186 ? -27.731 -3.351 25.469 1.00 77.44 186 ASP A O 1
ATOM 1290 N N . CYS A 1 187 ? -26.738 -1.837 26.776 1.00 76.44 187 CYS A N 1
ATOM 1291 C CA . CYS A 1 187 ? -25.880 -2.826 27.432 1.00 76.44 187 CYS A CA 1
ATOM 1292 C C . CYS A 1 187 ? -25.248 -2.382 28.760 1.00 76.44 187 CYS A C 1
ATOM 1294 O O . CYS A 1 187 ? -25.503 -1.299 29.290 1.00 76.44 187 CYS A O 1
ATOM 1296 N N . VAL A 1 188 ? -24.429 -3.277 29.321 1.00 85.31 188 VAL A N 1
ATOM 1297 C CA . VAL A 1 188 ? -23.766 -3.131 30.620 1.00 85.31 188 VAL A CA 1
ATOM 1298 C C . VAL A 1 188 ? -22.382 -2.491 30.471 1.00 85.31 188 VAL A C 1
ATOM 1300 O O . VAL A 1 188 ? -21.653 -2.746 29.507 1.00 85.31 188 VAL A O 1
ATOM 1303 N N . VAL A 1 189 ? -22.008 -1.662 31.445 1.00 90.44 189 VAL A N 1
ATOM 1304 C CA . VAL A 1 189 ? -20.638 -1.164 31.633 1.00 90.44 189 VAL A CA 1
ATOM 1305 C C . VAL A 1 189 ? -20.031 -1.859 32.846 1.00 90.44 189 VAL A C 1
ATOM 1307 O O . VAL A 1 189 ? -20.565 -1.762 33.947 1.00 90.44 189 VAL A O 1
ATOM 1310 N N . SER A 1 190 ? -18.904 -2.533 32.667 1.00 91.62 190 SER A N 1
ATOM 1311 C CA . SER A 1 190 ? -18.332 -3.430 33.668 1.00 91.62 190 SER A CA 1
ATOM 1312 C C . SER A 1 190 ? -16.905 -3.050 34.028 1.00 91.62 190 SER A C 1
ATOM 1314 O O . SER A 1 190 ? -16.084 -2.753 33.159 1.00 91.62 190 SER A O 1
ATOM 1316 N N . SER A 1 191 ? -16.580 -3.097 35.318 1.00 92.69 191 SER A N 1
ATOM 1317 C CA . SER A 1 191 ? -15.209 -2.934 35.793 1.00 92.69 191 SER A CA 1
ATOM 1318 C C . SER A 1 191 ? -14.876 -3.938 36.886 1.00 92.69 191 SER A C 1
ATOM 1320 O O . SER A 1 191 ? -15.496 -3.937 37.940 1.00 92.69 191 SER A O 1
ATOM 1322 N N . ASN A 1 192 ? -13.813 -4.718 36.719 1.00 89.19 192 ASN A N 1
ATOM 1323 C CA . ASN A 1 192 ? -13.313 -5.604 37.776 1.00 89.19 192 ASN A CA 1
ATOM 1324 C C . ASN A 1 192 ? -12.598 -4.854 38.917 1.00 89.19 192 ASN A C 1
ATOM 1326 O O . ASN A 1 192 ? -11.902 -5.452 39.726 1.00 89.19 192 ASN A O 1
ATOM 1330 N N . ASN A 1 193 ? -12.773 -3.534 39.002 1.00 89.69 193 ASN A N 1
ATOM 1331 C CA . ASN A 1 193 ? -12.222 -2.668 40.033 1.00 89.69 193 ASN A CA 1
ATOM 1332 C C . ASN A 1 193 ? -13.188 -1.489 40.280 1.00 89.69 193 ASN A C 1
ATOM 1334 O O . ASN A 1 193 ? -14.312 -1.469 39.780 1.00 89.69 193 ASN A O 1
ATOM 1338 N N . SER A 1 194 ? -12.789 -0.505 41.086 1.00 87.00 194 SER A N 1
ATOM 1339 C CA . SER A 1 194 ? -13.595 0.689 41.348 1.00 87.00 194 SER A CA 1
ATOM 1340 C C . SER A 1 194 ? -13.795 1.551 40.096 1.00 87.00 194 SER A C 1
ATOM 1342 O O . SER A 1 194 ? -12.912 1.650 39.237 1.00 87.00 194 SER A O 1
ATOM 1344 N N . LEU A 1 195 ? -14.951 2.217 40.033 1.00 90.88 195 LEU A N 1
ATOM 1345 C CA . LEU A 1 195 ? -15.258 3.232 39.029 1.00 90.88 195 LEU A CA 1
ATOM 1346 C C . LEU A 1 195 ? -15.260 4.625 39.667 1.00 90.88 195 LEU A C 1
ATOM 1348 O O . LEU A 1 195 ? -15.796 4.819 40.762 1.00 90.88 195 LEU A O 1
ATOM 1352 N N . ALA A 1 196 ? -14.713 5.610 38.958 1.00 92.25 196 ALA A N 1
ATOM 1353 C CA . ALA A 1 196 ? -14.747 7.013 39.353 1.00 92.25 196 ALA A CA 1
ATOM 1354 C C . ALA A 1 196 ? -15.587 7.824 38.360 1.00 92.25 196 ALA A C 1
ATOM 1356 O O . ALA A 1 196 ? -15.184 8.019 37.212 1.00 92.25 196 ALA A O 1
ATOM 1357 N N . VAL A 1 197 ? -16.729 8.334 38.833 1.00 92.88 197 VAL A N 1
ATOM 1358 C CA . VAL A 1 197 ? -17.677 9.168 38.079 1.00 92.88 197 VAL A CA 1
ATOM 1359 C C . VAL A 1 197 ? -17.913 10.477 38.852 1.00 92.88 197 VAL A C 1
ATOM 1361 O O . VAL A 1 197 ? -18.948 10.636 39.499 1.00 92.88 197 VAL A O 1
ATOM 1364 N N . PRO A 1 198 ? -16.949 11.421 38.877 1.00 93.00 198 PRO A N 1
ATOM 1365 C CA . PRO A 1 198 ? -17.100 12.696 39.582 1.00 93.00 198 PRO A CA 1
ATOM 1366 C C . PRO A 1 198 ? -18.242 13.557 39.021 1.00 93.00 198 PRO A C 1
ATOM 1368 O O . PRO A 1 198 ? -18.686 13.371 37.886 1.00 93.00 198 PRO A O 1
ATOM 1371 N N . CYS A 1 199 ? -18.670 14.566 39.785 1.00 90.75 199 CYS A N 1
ATOM 1372 C CA . CYS A 1 199 ? -19.652 15.545 39.314 1.00 90.75 199 CYS A CA 1
ATOM 1373 C C . CYS A 1 199 ? -19.221 16.181 37.980 1.00 90.75 199 CYS A C 1
ATOM 1375 O O . CYS A 1 199 ? -18.070 16.589 37.818 1.00 90.75 199 CYS A O 1
ATOM 1377 N N . GLY A 1 200 ? -20.160 16.269 37.035 1.00 88.56 200 GLY A N 1
ATOM 1378 C CA . GLY A 1 200 ? -19.897 16.738 35.672 1.00 88.56 200 GLY A CA 1
ATOM 1379 C C . GLY A 1 200 ? -19.425 15.649 34.703 1.00 88.56 200 GLY A C 1
ATOM 1380 O O . GLY A 1 200 ? -19.113 15.972 33.564 1.00 88.56 200 GLY A O 1
ATOM 1381 N N . THR A 1 201 ? -19.373 14.382 35.121 1.00 93.69 201 THR A N 1
ATOM 1382 C CA . THR A 1 201 ? -19.164 13.226 34.230 1.00 93.69 201 THR A CA 1
ATOM 1383 C C . THR A 1 201 ? -20.392 12.318 34.229 1.00 93.69 201 THR A C 1
ATOM 1385 O O . THR A 1 201 ? -21.210 12.389 35.152 1.00 93.69 201 THR A O 1
ATOM 1388 N N . THR A 1 202 ? -20.570 11.495 33.191 1.00 93.19 202 THR A N 1
ATOM 1389 C CA . THR A 1 202 ? -21.761 10.635 33.078 1.00 93.19 202 THR A CA 1
ATOM 1390 C C . THR A 1 202 ? -21.458 9.263 32.480 1.00 93.19 202 THR A C 1
ATOM 1392 O O . THR A 1 202 ? -20.750 9.162 31.484 1.00 93.19 202 THR A O 1
ATOM 1395 N N . ILE A 1 203 ? -22.045 8.213 33.051 1.00 93.69 203 ILE A N 1
ATOM 1396 C CA . ILE A 1 203 ? -22.191 6.889 32.439 1.00 93.69 203 ILE A CA 1
ATOM 1397 C C . ILE A 1 203 ? -23.686 6.642 32.271 1.00 93.69 203 ILE A C 1
ATOM 1399 O O . ILE A 1 203 ? -24.409 6.586 33.264 1.00 93.69 203 ILE A O 1
ATOM 1403 N N . ARG A 1 204 ? -24.148 6.482 31.031 1.00 91.75 204 ARG A N 1
ATOM 1404 C CA . ARG A 1 204 ? -25.520 6.066 30.736 1.00 91.75 204 ARG A CA 1
ATOM 1405 C C . ARG A 1 204 ? -25.510 4.633 30.225 1.00 91.75 204 ARG A C 1
ATOM 1407 O O . ARG A 1 204 ? -24.956 4.406 29.158 1.00 91.75 204 ARG A O 1
ATOM 1414 N N . ALA A 1 205 ? -26.067 3.691 30.980 1.00 87.94 205 ALA A N 1
ATOM 1415 C CA . ALA A 1 205 ? -26.023 2.261 30.663 1.00 87.94 205 ALA A CA 1
ATOM 1416 C C . ALA A 1 205 ? -27.258 1.516 31.188 1.00 87.94 205 ALA A C 1
ATOM 1418 O O . ALA A 1 205 ? -27.917 2.014 32.102 1.00 87.94 205 ALA A O 1
ATOM 1419 N N . LEU A 1 206 ? -27.557 0.318 30.667 1.00 83.75 206 LEU A N 1
ATOM 1420 C CA . LEU A 1 206 ? -28.603 -0.542 31.251 1.00 83.75 206 LEU A CA 1
ATOM 1421 C C . LEU A 1 206 ? -28.270 -0.910 32.702 1.00 83.75 206 LEU A C 1
ATOM 1423 O O . LEU A 1 206 ? -29.143 -0.894 33.570 1.00 83.75 206 LEU A O 1
ATOM 1427 N N . GLN A 1 207 ? -26.994 -1.200 32.959 1.00 85.06 207 GLN A N 1
ATOM 1428 C CA . GLN A 1 207 ? -26.454 -1.518 34.275 1.00 85.06 207 GLN A CA 1
ATOM 1429 C C . GLN A 1 20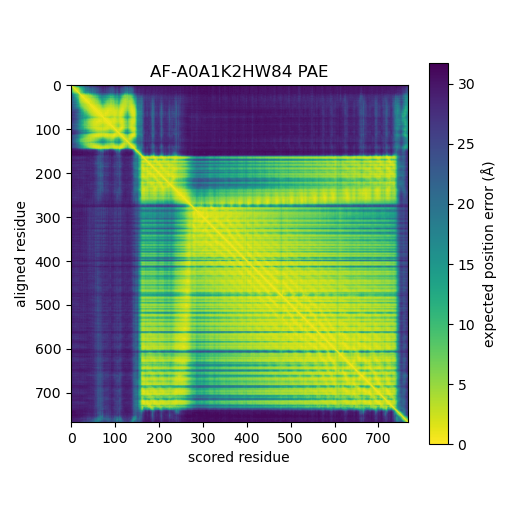7 ? -24.960 -1.187 34.323 1.00 85.06 207 GLN A C 1
ATOM 1431 O O . GLN A 1 207 ? -24.274 -1.183 33.298 1.00 85.06 207 GLN A O 1
ATOM 1436 N N . VAL A 1 208 ? -24.450 -0.932 35.526 1.00 89.56 208 VAL A N 1
ATOM 1437 C CA . VAL A 1 208 ? -23.020 -0.828 35.805 1.00 89.56 208 VAL A CA 1
ATOM 1438 C C . VAL A 1 208 ? -22.608 -1.900 36.808 1.00 89.56 208 VAL A C 1
ATOM 1440 O O . VAL A 1 208 ? -23.175 -1.966 37.900 1.00 89.56 208 VAL A O 1
ATOM 1443 N N . THR A 1 209 ? -21.603 -2.710 36.470 1.00 88.94 209 THR A N 1
ATOM 1444 C CA . THR A 1 209 ? -21.017 -3.696 37.389 1.00 88.94 209 THR A CA 1
ATOM 1445 C C . THR A 1 209 ? -19.634 -3.273 37.877 1.00 88.94 209 THR A C 1
ATOM 1447 O O . THR A 1 209 ? -18.862 -2.653 37.140 1.00 88.94 209 THR A O 1
ATOM 1450 N N . TYR A 1 210 ? -19.319 -3.585 39.137 1.00 88.12 210 TYR A N 1
ATOM 1451 C CA . TYR A 1 210 ? -18.006 -3.326 39.732 1.00 88.12 210 TYR A CA 1
ATOM 1452 C C . TYR A 1 210 ? -17.499 -4.508 40.571 1.00 88.12 210 TYR A C 1
ATOM 1454 O O . TYR A 1 210 ? -18.286 -5.137 41.272 1.00 88.12 210 TYR A O 1
ATOM 1462 N N . ASN A 1 211 ? -16.187 -4.761 40.593 1.00 86.25 211 ASN A N 1
ATOM 1463 C CA . ASN A 1 211 ? -15.570 -5.772 41.470 1.00 86.25 211 ASN A CA 1
ATOM 1464 C C . ASN A 1 211 ? -14.380 -5.233 42.285 1.00 86.25 211 ASN A C 1
ATOM 1466 O O . ASN A 1 211 ? -13.326 -5.845 42.391 1.00 86.25 211 ASN A O 1
ATOM 1470 N N . GLY A 1 212 ? -14.538 -4.048 42.873 1.00 85.56 212 GLY A N 1
ATOM 1471 C CA . GLY A 1 212 ? -13.515 -3.428 43.718 1.00 85.56 212 GLY A CA 1
ATOM 1472 C C . GLY A 1 212 ? -14.114 -2.640 44.877 1.00 85.56 212 GLY A C 1
ATOM 1473 O O . GLY A 1 212 ? -15.134 -3.025 45.459 1.00 85.56 212 GLY A O 1
ATOM 1474 N N . ALA A 1 213 ? -13.486 -1.511 45.208 1.00 85.88 213 ALA A N 1
ATOM 1475 C CA . ALA A 1 213 ? -14.092 -0.531 46.104 1.00 85.88 213 ALA A CA 1
ATOM 1476 C C . ALA A 1 213 ? -15.372 0.052 45.478 1.00 85.88 213 ALA A C 1
ATOM 1478 O O . ALA A 1 213 ? -15.472 0.169 44.254 1.00 85.88 213 ALA A O 1
ATOM 1479 N N . SER A 1 214 ? -16.340 0.419 46.324 1.00 81.88 214 SER A N 1
ATOM 1480 C CA . SER A 1 214 ? -17.608 1.003 45.874 1.00 81.88 214 SER A CA 1
ATOM 1481 C C . SER A 1 214 ? -17.373 2.209 44.952 1.00 81.88 214 SER A C 1
ATOM 1483 O O . SER A 1 214 ? -16.515 3.040 45.270 1.00 81.88 214 SER A O 1
ATOM 1485 N N . PRO A 1 215 ? -18.117 2.334 43.835 1.00 86.62 215 PRO A N 1
ATOM 1486 C CA . PRO A 1 215 ? -17.939 3.429 42.890 1.00 86.62 215 PRO A CA 1
ATOM 1487 C C . PRO A 1 215 ? -18.100 4.808 43.537 1.00 86.62 215 PRO A C 1
ATOM 1489 O O . PRO A 1 215 ? -19.014 5.035 44.330 1.00 86.62 215 PRO A O 1
ATOM 1492 N N . ASN A 1 216 ? -17.247 5.759 43.154 1.00 87.44 216 ASN A N 1
ATOM 1493 C CA . ASN A 1 216 ? -17.415 7.164 43.520 1.00 87.44 216 ASN A CA 1
ATOM 1494 C C . ASN A 1 216 ? -18.350 7.838 42.507 1.00 87.44 216 ASN A C 1
ATOM 1496 O O . ASN A 1 216 ? -17.900 8.243 41.433 1.00 87.44 216 ASN A O 1
ATOM 1500 N N . VAL A 1 217 ? -19.640 7.931 42.841 1.00 89.12 217 VAL A N 1
ATOM 1501 C CA . VAL A 1 217 ? -20.678 8.510 41.973 1.00 89.12 217 VAL A CA 1
ATOM 1502 C C . VAL A 1 217 ? -21.040 9.916 42.447 1.00 89.12 217 VAL A C 1
ATOM 1504 O O . VAL A 1 217 ? -21.866 10.109 43.338 1.00 89.12 217 VAL A O 1
ATOM 1507 N N . GLY A 1 218 ? -20.427 10.923 41.833 1.00 87.38 218 GLY A N 1
ATOM 1508 C CA . GLY A 1 218 ? -20.742 12.326 42.061 1.00 87.38 218 GLY A CA 1
ATOM 1509 C C . GLY A 1 218 ? -21.998 12.756 41.305 1.00 87.38 218 GLY A C 1
ATOM 1510 O O . GLY A 1 218 ? -22.154 12.457 40.124 1.00 87.38 218 GLY A O 1
ATOM 1511 N N . CYS A 1 219 ? -22.882 13.501 41.973 1.00 89.81 219 CYS A N 1
ATOM 1512 C CA . CYS A 1 219 ? -24.024 14.186 41.355 1.00 89.81 219 CYS A CA 1
ATOM 1513 C C . CYS A 1 219 ? -24.964 13.288 40.516 1.00 89.81 219 CYS A C 1
ATOM 1515 O O . CYS A 1 219 ? -25.554 13.762 39.549 1.00 89.81 219 CYS A O 1
ATOM 1517 N N . GLY A 1 220 ? -25.101 12.000 40.858 1.00 87.25 220 GLY A N 1
ATOM 1518 C CA . GLY A 1 220 ? -25.952 11.070 40.103 1.00 87.25 220 GLY A CA 1
ATOM 1519 C C . GLY A 1 220 ? -25.441 10.775 38.688 1.00 87.25 220 GLY A C 1
ATOM 1520 O O . GLY A 1 220 ? -26.238 10.563 37.779 1.00 87.25 220 GLY A O 1
ATOM 1521 N N . GLY A 1 221 ? -24.119 10.789 38.487 1.00 90.50 221 GLY A N 1
ATOM 1522 C CA . GLY A 1 221 ? -23.498 10.606 37.174 1.00 90.50 221 GLY A CA 1
ATOM 1523 C C . GLY A 1 221 ? -23.694 9.226 36.534 1.00 90.50 221 GLY A C 1
ATOM 1524 O O . GLY A 1 221 ? -23.378 9.078 35.362 1.00 90.50 221 GLY A O 1
ATOM 1525 N N . ILE A 1 222 ? -24.214 8.219 37.242 1.00 93.12 222 ILE A N 1
ATOM 1526 C CA . ILE A 1 222 ? -24.582 6.930 36.634 1.00 93.12 222 ILE A CA 1
ATOM 1527 C C . ILE A 1 222 ? -26.097 6.886 36.434 1.00 93.12 222 ILE A C 1
ATOM 1529 O O . ILE A 1 222 ? -26.858 7.026 37.394 1.00 93.12 222 ILE A O 1
ATOM 1533 N N . GLN A 1 223 ? -26.521 6.691 35.186 1.00 93.50 223 GLN A N 1
ATOM 1534 C CA . GLN A 1 223 ? -27.908 6.822 34.741 1.00 93.50 223 GLN A CA 1
ATOM 1535 C C . GLN A 1 223 ? -28.334 5.642 33.864 1.00 93.50 223 GLN A C 1
ATOM 1537 O O . GLN A 1 223 ? -27.519 5.063 33.146 1.00 93.50 223 GLN A O 1
ATOM 1542 N N . LYS A 1 224 ? -29.628 5.325 33.882 1.00 87.75 224 LYS A N 1
ATOM 1543 C CA . LYS A 1 224 ? -30.273 4.451 32.894 1.00 87.75 224 LYS A CA 1
ATOM 1544 C C . LYS A 1 224 ? -30.514 5.199 31.574 1.00 87.75 224 LYS A C 1
ATOM 1546 O O . LYS A 1 224 ? -30.442 6.432 31.555 1.00 87.75 224 LYS A O 1
ATOM 1551 N N . PRO A 1 225 ? -30.827 4.503 30.464 1.00 85.31 225 PRO A N 1
ATOM 1552 C CA . PRO A 1 225 ? -31.090 5.149 29.172 1.00 85.31 225 PRO A CA 1
ATOM 1553 C C . PRO A 1 225 ? -32.232 6.174 29.205 1.00 85.31 225 PRO A C 1
ATOM 1555 O O . PRO A 1 225 ? -32.191 7.160 28.475 1.00 85.31 225 PRO A O 1
ATOM 1558 N N . ASP A 1 226 ? -33.212 5.979 30.091 1.00 85.69 226 ASP A N 1
ATOM 1559 C CA . ASP A 1 226 ? -34.335 6.897 30.329 1.00 85.69 226 ASP A CA 1
ATOM 1560 C C . ASP A 1 226 ? -33.970 8.131 31.186 1.00 85.69 226 ASP A C 1
ATOM 1562 O O . ASP A 1 226 ? -34.818 8.988 31.435 1.00 85.69 226 ASP A O 1
ATOM 1566 N N . GLY A 1 227 ? -32.715 8.237 31.638 1.00 84.88 227 GLY A N 1
ATOM 1567 C CA . GLY A 1 227 ? -32.213 9.318 32.487 1.00 84.88 227 GLY A CA 1
ATOM 1568 C C . GLY A 1 227 ? -32.473 9.136 33.986 1.00 84.88 227 GLY A C 1
ATOM 1569 O O . GLY A 1 227 ? -32.074 9.994 34.775 1.00 84.88 227 GLY A O 1
ATOM 1570 N N . SER A 1 228 ? -33.112 8.041 34.407 1.00 89.25 228 SER A N 1
ATOM 1571 C CA . SER A 1 228 ? -33.272 7.703 35.825 1.00 89.25 228 SER A CA 1
ATOM 1572 C C . SER A 1 228 ? -31.956 7.214 36.449 1.00 89.25 228 SER A C 1
ATOM 1574 O O . SER A 1 228 ? -30.957 7.009 35.758 1.00 89.25 228 SER A O 1
ATOM 1576 N N . ALA A 1 229 ? -31.922 7.053 37.777 1.00 87.31 229 ALA A N 1
ATOM 1577 C CA . ALA A 1 229 ? -30.725 6.588 38.479 1.00 87.31 229 ALA A CA 1
ATOM 1578 C C . ALA A 1 229 ? -30.281 5.199 37.981 1.00 87.31 229 ALA A C 1
ATOM 1580 O O . ALA A 1 229 ? -31.096 4.282 37.849 1.00 87.31 229 ALA A O 1
ATOM 1581 N N . GLY A 1 230 ? -28.983 5.056 37.712 1.00 83.44 230 GLY A N 1
ATOM 1582 C CA . GLY A 1 230 ? -28.393 3.822 37.200 1.00 83.44 230 GLY A CA 1
ATOM 1583 C C . GLY A 1 230 ? -28.502 2.640 38.163 1.00 83.44 230 GLY A C 1
ATOM 1584 O O . GLY A 1 230 ? -28.447 2.811 39.380 1.00 83.44 230 GLY A O 1
ATOM 1585 N N . ASP A 1 231 ? -28.623 1.435 37.604 1.00 84.31 231 ASP A N 1
ATOM 1586 C CA . ASP A 1 231 ? -28.517 0.180 38.355 1.00 84.31 231 ASP A CA 1
ATOM 1587 C C . ASP A 1 231 ? -27.034 -0.173 38.546 1.00 84.31 231 ASP A C 1
ATOM 1589 O O . ASP A 1 231 ? -26.318 -0.369 37.565 1.00 84.31 231 ASP A O 1
ATOM 1593 N N . ILE A 1 232 ? -26.562 -0.202 39.796 1.00 87.94 232 ILE A N 1
ATOM 1594 C CA . ILE A 1 232 ? -25.157 -0.457 40.143 1.00 87.94 232 ILE A CA 1
ATOM 1595 C C . ILE A 1 232 ? -25.088 -1.749 40.950 1.00 87.94 232 ILE A C 1
ATOM 1597 O O . ILE A 1 232 ? -25.613 -1.814 42.063 1.00 87.94 232 ILE A O 1
ATOM 1601 N N . LYS A 1 233 ? -24.392 -2.759 40.423 1.00 84.50 233 LYS A N 1
ATOM 1602 C CA . LYS A 1 233 ? -24.244 -4.067 41.070 1.00 84.50 233 LYS A CA 1
ATOM 1603 C C . LYS A 1 233 ? -22.784 -4.431 41.276 1.00 84.50 233 LYS A C 1
ATOM 1605 O O . LYS A 1 233 ? -21.932 -4.124 40.449 1.00 84.50 233 LYS A O 1
ATOM 1610 N N . LYS A 1 234 ? -22.490 -5.097 42.389 1.00 82.06 234 LYS A N 1
ATOM 1611 C CA . LYS A 1 234 ? -21.168 -5.680 42.607 1.00 82.06 234 LYS A CA 1
ATOM 1612 C C . LYS A 1 234 ? -21.135 -7.074 41.984 1.00 82.06 234 LYS A C 1
ATOM 1614 O O . LYS A 1 234 ? -22.031 -7.860 42.271 1.00 82.06 234 LYS A O 1
ATOM 1619 N N . GLY A 1 235 ? -20.131 -7.365 41.170 1.00 77.75 235 GLY A N 1
ATOM 1620 C CA . GLY A 1 235 ? -19.967 -8.664 40.522 1.00 77.75 235 GLY A CA 1
ATOM 1621 C C . GLY A 1 235 ? -18.733 -8.687 39.633 1.00 77.75 235 GLY A C 1
ATOM 1622 O O . GLY A 1 235 ? -18.367 -7.660 39.053 1.00 77.75 235 GLY A O 1
ATOM 1623 N N . GLU A 1 236 ? -18.082 -9.844 39.554 1.00 80.25 236 GLU A N 1
ATOM 1624 C CA . GLU A 1 236 ? -16.967 -10.057 38.639 1.00 80.25 236 GLU A CA 1
ATOM 1625 C C . GLU A 1 236 ? -17.458 -10.121 37.190 1.00 80.25 236 GLU A C 1
ATOM 1627 O O . GLU A 1 236 ? -18.577 -10.531 36.894 1.00 80.25 236 GLU A O 1
ATOM 1632 N N . THR A 1 237 ? -16.633 -9.656 36.259 1.00 82.25 237 THR A N 1
ATOM 1633 C CA . THR A 1 237 ? -16.900 -9.742 34.826 1.00 82.25 237 THR A CA 1
ATOM 1634 C C . THR A 1 237 ? -15.752 -10.475 34.150 1.00 82.25 237 THR A C 1
ATOM 1636 O O . THR A 1 237 ? -14.624 -9.981 34.104 1.00 82.25 237 THR A O 1
ATOM 1639 N N . ALA A 1 238 ? -16.043 -11.658 33.611 1.00 83.06 238 ALA A N 1
ATOM 1640 C CA . ALA A 1 238 ? -15.092 -12.416 32.810 1.00 83.06 238 ALA A CA 1
ATOM 1641 C C . ALA A 1 238 ? -14.782 -11.702 31.482 1.00 83.06 238 ALA A C 1
ATOM 1643 O O . ALA A 1 238 ? -15.606 -10.952 30.951 1.00 83.06 238 ALA A O 1
ATOM 1644 N N . ASP A 1 239 ? -13.603 -11.963 30.919 1.00 85.19 239 ASP A N 1
ATOM 1645 C CA . ASP A 1 239 ? -13.248 -11.494 29.580 1.00 85.19 239 ASP A CA 1
ATOM 1646 C C . ASP A 1 239 ? -14.027 -12.292 28.514 1.00 85.19 239 ASP A C 1
ATOM 1648 O O . ASP A 1 239 ? -13.785 -13.493 28.357 1.00 85.19 239 ASP A O 1
ATOM 1652 N N . PRO A 1 240 ? -14.939 -11.660 27.749 1.00 82.44 240 PRO A N 1
ATOM 1653 C CA . PRO A 1 240 ? -15.763 -12.361 26.767 1.00 82.44 240 PRO A CA 1
ATOM 1654 C C . PRO A 1 240 ? -14.976 -12.860 25.544 1.00 82.44 240 PRO A C 1
ATOM 1656 O O . PRO A 1 240 ? -15.520 -13.641 24.765 1.00 82.44 240 PRO A O 1
ATOM 1659 N N . LEU A 1 241 ? -13.732 -12.407 25.346 1.00 85.44 241 LEU A N 1
ATOM 1660 C CA . LEU A 1 241 ? -12.865 -12.796 24.229 1.00 85.44 241 LEU A CA 1
ATOM 1661 C C . LEU A 1 241 ? -11.632 -13.599 24.677 1.00 85.44 241 LEU A C 1
ATOM 1663 O O . LEU A 1 241 ? -10.808 -13.977 23.834 1.00 85.44 241 LEU A O 1
ATOM 1667 N N . ALA A 1 242 ? -11.517 -13.927 25.967 1.00 84.75 242 ALA A N 1
ATOM 1668 C CA . ALA A 1 242 ? -10.457 -14.799 26.457 1.00 84.75 242 ALA A CA 1
ATOM 1669 C C . ALA A 1 242 ? -10.526 -16.183 25.793 1.00 84.75 242 ALA A C 1
ATOM 1671 O O . ALA A 1 242 ? -11.584 -16.795 25.660 1.00 84.75 242 ALA A O 1
ATOM 1672 N N . GLY A 1 243 ? -9.370 -16.685 25.347 1.00 81.31 243 GLY A N 1
ATOM 1673 C CA . GLY A 1 243 ? -9.271 -17.992 24.689 1.00 81.31 243 GLY A CA 1
ATOM 1674 C C . GLY A 1 243 ? -9.908 -18.068 23.295 1.00 81.31 243 GLY A C 1
ATOM 1675 O O . GLY A 1 243 ? -9.992 -19.159 22.731 1.00 81.31 243 GLY A O 1
ATOM 1676 N N . ASN A 1 244 ? -10.335 -16.944 22.709 1.00 85.12 244 ASN A N 1
ATOM 1677 C CA . ASN A 1 244 ? -10.926 -16.926 21.375 1.00 85.12 244 ASN A CA 1
ATOM 1678 C C . ASN A 1 244 ? -9.948 -17.485 20.319 1.00 85.12 244 ASN A C 1
ATOM 1680 O O . ASN A 1 244 ? -8.846 -16.966 20.118 1.00 85.12 244 ASN A O 1
ATOM 1684 N N . ALA A 1 245 ? -10.373 -18.540 19.615 1.00 84.81 245 ALA A N 1
ATOM 1685 C CA . ALA A 1 245 ? -9.534 -19.259 18.657 1.00 84.81 245 ALA A CA 1
ATOM 1686 C C . ALA A 1 245 ? -9.102 -18.399 17.455 1.00 84.81 245 ALA A C 1
ATOM 1688 O O . ALA A 1 245 ? -7.984 -18.563 16.965 1.00 84.81 245 ALA A O 1
ATOM 1689 N N . THR A 1 246 ? -9.944 -17.465 16.996 1.00 86.56 246 THR A N 1
ATOM 1690 C CA . THR A 1 246 ? -9.587 -16.535 15.914 1.00 86.56 246 THR A CA 1
ATOM 1691 C C . THR A 1 246 ? -8.479 -15.593 16.364 1.00 86.56 246 THR A C 1
ATOM 1693 O O . THR A 1 246 ? -7.490 -15.432 15.649 1.00 86.56 246 THR A O 1
ATOM 1696 N N . ILE A 1 247 ? -8.605 -15.000 17.555 1.00 89.56 247 ILE A N 1
ATOM 1697 C CA . ILE A 1 247 ? -7.565 -14.125 18.112 1.00 89.56 247 ILE A CA 1
ATOM 1698 C C . ILE A 1 247 ? -6.260 -14.912 18.281 1.00 89.56 247 ILE A C 1
ATOM 1700 O O . ILE A 1 247 ? -5.206 -14.444 17.856 1.00 89.56 247 ILE A O 1
ATOM 1704 N N . ALA A 1 248 ? -6.322 -16.140 18.804 1.00 88.62 248 ALA A N 1
ATOM 1705 C CA . ALA A 1 248 ? -5.150 -17.005 18.931 1.00 88.62 248 ALA A CA 1
ATOM 1706 C C . ALA A 1 248 ? -4.486 -17.309 17.572 1.00 88.62 248 ALA A C 1
ATOM 1708 O O . ALA A 1 248 ? -3.261 -17.247 17.459 1.00 88.62 248 ALA A O 1
ATOM 1709 N N . ALA A 1 249 ? -5.271 -17.584 16.525 1.00 87.81 249 ALA A N 1
ATOM 1710 C CA . ALA A 1 249 ? -4.755 -17.800 15.173 1.00 87.81 249 ALA A CA 1
ATOM 1711 C C . ALA A 1 249 ? -4.089 -16.536 14.598 1.00 87.81 249 ALA A C 1
ATOM 1713 O O . ALA A 1 249 ? -3.009 -16.614 14.009 1.00 87.81 249 ALA A O 1
ATOM 1714 N N . ALA A 1 250 ? -4.695 -15.369 14.824 1.00 87.81 250 ALA A N 1
ATOM 1715 C CA . ALA A 1 250 ? -4.161 -14.077 14.405 1.00 87.81 250 ALA A CA 1
ATOM 1716 C C . ALA A 1 250 ? -2.821 -13.755 15.082 1.00 87.81 250 ALA A C 1
ATOM 1718 O O . ALA A 1 250 ? -1.870 -13.332 14.427 1.00 87.81 250 ALA A O 1
ATOM 1719 N N . VAL A 1 251 ? -2.708 -14.034 16.383 1.00 86.94 251 VAL A N 1
ATOM 1720 C CA . VAL A 1 251 ? -1.445 -13.923 17.128 1.00 86.94 251 VAL A CA 1
ATOM 1721 C C . VAL A 1 251 ? -0.422 -14.935 16.626 1.00 86.94 251 VAL A C 1
ATOM 1723 O O . VAL A 1 251 ? 0.740 -14.587 16.443 1.00 86.94 251 VAL A O 1
ATOM 1726 N N . GLY A 1 252 ? -0.829 -16.175 16.339 1.00 90.12 252 GLY A N 1
ATOM 1727 C CA . GLY A 1 252 ? 0.056 -17.190 15.761 1.00 90.12 252 GLY A CA 1
ATOM 1728 C C . GLY A 1 252 ? 0.717 -16.714 14.462 1.00 90.12 252 GLY A C 1
ATOM 1729 O O . GLY A 1 252 ? 1.913 -16.944 14.245 1.00 90.12 252 GLY A O 1
ATOM 1730 N N . ARG A 1 253 ? -0.027 -15.956 13.645 1.00 92.69 253 ARG A N 1
ATOM 1731 C CA . ARG A 1 253 ? 0.473 -15.344 12.409 1.00 92.69 253 ARG A CA 1
ATOM 1732 C C . ARG A 1 253 ? 1.616 -14.348 12.648 1.00 92.69 253 ARG A C 1
ATOM 1734 O O . ARG A 1 253 ? 2.507 -14.271 11.800 1.00 92.69 253 ARG A O 1
ATOM 1741 N N . MET A 1 254 ? 1.685 -13.667 13.797 1.00 92.94 254 MET A N 1
ATOM 1742 C CA . MET A 1 254 ? 2.751 -12.692 14.110 1.00 92.94 254 MET A CA 1
ATOM 1743 C C . MET A 1 254 ? 4.163 -13.271 13.998 1.00 92.94 254 MET A C 1
ATOM 1745 O O . MET A 1 254 ? 5.089 -12.587 13.557 1.00 92.94 254 MET A O 1
ATOM 1749 N N . SER A 1 255 ? 4.342 -14.551 14.332 1.00 92.19 255 SER A N 1
ATOM 1750 C CA . SER A 1 255 ? 5.634 -15.235 14.184 1.00 92.19 255 SER A CA 1
ATOM 1751 C C . SER A 1 255 ? 6.096 -15.303 12.719 1.00 92.19 255 SER A C 1
ATOM 1753 O O . SER A 1 255 ? 7.267 -15.079 12.418 1.00 92.19 255 SER A O 1
ATOM 1755 N N . SER A 1 256 ? 5.167 -15.529 11.786 1.00 94.81 256 SER A N 1
ATOM 1756 C CA . SER A 1 256 ? 5.452 -15.539 10.349 1.00 94.81 256 SER A CA 1
ATOM 1757 C C . SER A 1 256 ? 5.711 -14.132 9.803 1.00 94.81 256 SER A C 1
ATOM 1759 O O . SER A 1 256 ? 6.645 -13.938 9.024 1.00 94.81 256 SER A O 1
ATOM 1761 N N . VAL A 1 257 ? 4.959 -13.130 10.274 1.00 97.25 257 VAL A N 1
ATOM 1762 C CA . VAL A 1 257 ? 5.129 -11.734 9.844 1.00 97.25 257 VAL A CA 1
ATOM 1763 C C . VAL A 1 257 ? 6.455 -11.164 10.344 1.00 97.25 257 VAL A C 1
ATOM 1765 O O . VAL A 1 257 ? 7.209 -10.571 9.575 1.00 97.25 257 VAL A O 1
ATOM 1768 N N . SER A 1 258 ? 6.819 -11.411 11.602 1.00 95.50 258 SER A N 1
ATOM 1769 C CA . SER A 1 258 ? 8.119 -10.998 12.152 1.00 95.50 258 SER A CA 1
ATOM 1770 C C . SER A 1 258 ? 9.314 -11.676 11.461 1.00 95.50 258 SER A C 1
ATOM 1772 O O . SER A 1 258 ? 10.409 -11.103 11.415 1.00 95.50 258 SER A O 1
ATOM 1774 N N . ALA A 1 259 ? 9.109 -12.837 10.834 1.00 96.31 259 ALA A N 1
ATOM 1775 C CA . ALA A 1 259 ? 10.113 -13.533 10.034 1.00 96.31 259 ALA A CA 1
ATOM 1776 C C . ALA A 1 259 ? 10.235 -13.024 8.584 1.00 96.31 259 ALA A C 1
ATOM 1778 O O . ALA A 1 259 ? 11.166 -13.437 7.892 1.00 96.31 259 ALA A O 1
ATOM 1779 N N . LEU A 1 260 ? 9.367 -12.112 8.119 1.00 96.94 260 LEU A N 1
ATOM 1780 C CA . LEU A 1 260 ? 9.447 -11.578 6.754 1.00 96.94 260 LEU A CA 1
ATOM 1781 C C . LEU A 1 260 ? 10.827 -10.978 6.451 1.00 96.94 260 LEU A C 1
ATOM 1783 O O . LEU A 1 260 ? 11.433 -10.272 7.271 1.00 96.94 260 LEU A O 1
ATOM 1787 N N . THR A 1 261 ? 11.306 -11.239 5.238 1.00 96.25 261 THR A N 1
ATOM 1788 C CA . THR A 1 261 ? 12.572 -10.735 4.706 1.00 96.25 261 THR A CA 1
ATOM 1789 C C . THR A 1 261 ? 12.340 -9.978 3.405 1.00 96.25 261 THR A C 1
ATOM 1791 O O . THR A 1 261 ? 11.360 -10.197 2.692 1.00 96.25 261 THR A O 1
ATOM 1794 N N . ALA A 1 262 ? 13.246 -9.049 3.104 1.00 95.31 262 ALA A N 1
ATOM 1795 C CA . ALA A 1 262 ? 13.216 -8.320 1.848 1.00 95.31 262 ALA A CA 1
ATOM 1796 C C . ALA A 1 262 ? 13.469 -9.265 0.653 1.00 95.31 262 ALA A C 1
ATOM 1798 O O . ALA A 1 262 ? 14.330 -10.147 0.753 1.00 95.31 262 ALA A O 1
ATOM 1799 N N . PRO A 1 263 ? 12.793 -9.065 -0.494 1.00 96.69 263 PRO A N 1
ATOM 1800 C CA . PRO A 1 263 ? 13.126 -9.766 -1.731 1.00 96.69 263 PRO A CA 1
ATOM 1801 C C . PRO A 1 263 ? 14.590 -9.552 -2.129 1.00 96.69 263 PRO A C 1
ATOM 1803 O O . PRO A 1 263 ? 15.112 -8.440 -2.035 1.00 96.69 263 PRO A O 1
ATOM 1806 N N . ALA A 1 264 ? 15.246 -10.595 -2.638 1.00 95.56 264 ALA A N 1
ATOM 1807 C CA . ALA A 1 264 ? 16.615 -10.484 -3.134 1.00 95.56 264 ALA A CA 1
ATOM 1808 C C . ALA A 1 264 ? 16.716 -9.480 -4.298 1.00 95.56 264 ALA A C 1
ATOM 1810 O O . ALA A 1 264 ? 15.804 -9.368 -5.119 1.00 95.56 264 ALA A O 1
ATOM 1811 N N . ALA A 1 265 ? 17.842 -8.766 -4.382 1.00 92.38 265 ALA A N 1
ATOM 1812 C CA . ALA A 1 265 ? 18.111 -7.875 -5.507 1.00 92.38 265 ALA A CA 1
ATOM 1813 C C . ALA A 1 265 ? 18.139 -8.665 -6.829 1.00 92.38 265 ALA A C 1
ATOM 1815 O O . ALA A 1 265 ? 18.765 -9.731 -6.875 1.00 92.38 265 ALA A O 1
ATOM 1816 N N . PRO A 1 266 ? 17.530 -8.152 -7.915 1.00 96.31 266 PRO A N 1
ATOM 1817 C CA . PRO A 1 266 ? 17.573 -8.832 -9.201 1.00 96.31 266 PRO A CA 1
ATOM 1818 C C . PRO A 1 266 ? 19.005 -9.033 -9.704 1.00 96.31 266 PRO A C 1
ATOM 1820 O O . PRO A 1 266 ? 19.880 -8.178 -9.535 1.00 96.31 266 PRO A O 1
ATOM 1823 N N . ALA A 1 267 ? 19.249 -10.162 -10.369 1.00 96.00 267 ALA A N 1
ATOM 1824 C CA . ALA A 1 267 ? 20.537 -10.427 -10.998 1.00 96.00 267 ALA A CA 1
ATOM 1825 C C . ALA A 1 267 ? 20.837 -9.401 -12.106 1.00 96.00 267 ALA A C 1
ATOM 1827 O O . ALA A 1 267 ? 19.931 -8.843 -12.729 1.00 96.00 267 ALA A O 1
ATOM 1828 N N . ALA A 1 268 ? 22.122 -9.159 -12.375 1.00 93.38 268 ALA A N 1
ATOM 1829 C CA . ALA A 1 268 ? 22.525 -8.326 -13.505 1.00 93.38 268 ALA A CA 1
ATOM 1830 C C . ALA A 1 268 ? 22.141 -9.002 -14.839 1.00 93.38 268 ALA A C 1
ATOM 1832 O O . ALA A 1 268 ? 22.170 -10.235 -14.921 1.00 93.38 268 ALA A O 1
ATOM 1833 N N . PRO A 1 269 ? 21.801 -8.232 -15.889 1.00 94.56 269 PRO A N 1
ATOM 1834 C CA . PRO A 1 269 ? 21.550 -8.800 -17.206 1.00 94.56 269 PRO A CA 1
ATOM 1835 C C . PRO A 1 269 ? 22.805 -9.486 -17.751 1.00 94.56 269 PRO A C 1
ATOM 1837 O O . PRO A 1 269 ? 23.919 -8.978 -17.623 1.00 94.56 269 PRO A O 1
ATOM 1840 N N . SER A 1 270 ? 22.614 -10.638 -18.392 1.00 92.00 270 SER A N 1
ATOM 1841 C CA . SER A 1 270 ? 23.672 -11.344 -19.111 1.00 92.00 270 SER A CA 1
ATOM 1842 C C . SER A 1 270 ? 23.742 -10.894 -20.571 1.00 92.00 270 SER A C 1
ATOM 1844 O O . SER A 1 270 ? 22.713 -10.729 -21.245 1.00 92.00 270 SER A O 1
ATOM 1846 N N . PHE A 1 271 ? 24.973 -10.734 -21.058 1.00 88.38 271 PHE A N 1
ATOM 1847 C CA . PHE A 1 271 ? 25.298 -10.318 -22.419 1.00 88.38 271 PHE A CA 1
ATOM 1848 C C . PHE A 1 271 ? 26.151 -11.380 -23.109 1.00 88.38 271 PHE A C 1
ATOM 1850 O O . PHE A 1 271 ? 27.003 -12.004 -22.476 1.00 88.38 271 PHE A O 1
ATOM 1857 N N . ALA A 1 272 ? 25.949 -11.554 -24.415 1.00 77.88 272 ALA A N 1
ATOM 1858 C CA . ALA A 1 272 ? 26.936 -12.229 -25.247 1.00 77.88 272 ALA A CA 1
ATOM 1859 C C . ALA A 1 272 ? 28.181 -11.336 -25.370 1.00 77.88 272 ALA A C 1
ATOM 1861 O O . ALA A 1 272 ? 28.068 -10.108 -25.381 1.00 77.88 272 ALA A O 1
ATOM 1862 N N . THR A 1 273 ? 29.368 -11.935 -25.457 1.00 70.19 273 THR A N 1
ATOM 1863 C CA . THR A 1 273 ? 30.602 -11.177 -25.671 1.00 70.19 273 THR A CA 1
ATOM 1864 C C . THR A 1 273 ? 30.557 -10.494 -27.036 1.00 70.19 273 THR A C 1
ATOM 1866 O O . THR A 1 273 ? 30.429 -11.148 -28.070 1.00 70.19 273 THR A O 1
ATOM 1869 N N . THR A 1 274 ? 30.665 -9.165 -27.054 1.00 67.88 274 THR A N 1
ATOM 1870 C CA . THR A 1 274 ? 30.824 -8.418 -28.305 1.00 67.88 274 THR A CA 1
ATOM 1871 C C . THR A 1 274 ? 32.211 -8.737 -28.877 1.00 67.88 274 THR A C 1
ATOM 1873 O O . THR A 1 274 ? 33.202 -8.494 -28.182 1.00 67.88 274 THR A O 1
ATOM 1876 N N . PRO A 1 275 ? 32.331 -9.285 -30.102 1.00 73.06 275 PRO A N 1
ATOM 1877 C CA . PRO A 1 275 ? 33.629 -9.649 -30.667 1.00 73.06 275 PRO A CA 1
ATOM 1878 C C . PRO A 1 275 ? 34.586 -8.450 -30.745 1.00 73.06 275 PRO A C 1
ATOM 1880 O O . PRO A 1 275 ? 34.211 -7.381 -31.234 1.00 73.06 275 PRO A O 1
ATOM 1883 N N . SER A 1 276 ? 35.835 -8.625 -30.303 1.00 64.12 276 SER A N 1
ATOM 1884 C CA . SER A 1 276 ? 36.914 -7.659 -30.534 1.00 64.12 276 SER A CA 1
ATOM 1885 C C . SER A 1 276 ? 37.472 -7.843 -31.954 1.00 64.12 276 SER A C 1
ATOM 1887 O O . SER A 1 276 ? 37.732 -8.965 -32.381 1.00 64.12 276 SER A O 1
ATOM 1889 N N . GLY A 1 277 ? 37.624 -6.751 -32.717 1.00 68.88 277 GLY A N 1
ATOM 1890 C CA . GLY A 1 277 ? 38.149 -6.797 -34.098 1.00 68.88 277 GLY A CA 1
ATOM 1891 C C . GLY A 1 277 ? 37.209 -6.313 -35.214 1.00 68.88 277 GLY A C 1
ATOM 1892 O O . GLY A 1 277 ? 37.384 -6.704 -36.367 1.00 68.88 277 GLY A O 1
ATOM 1893 N N . GLY A 1 278 ? 36.215 -5.471 -34.905 1.00 84.50 278 GLY A N 1
ATOM 1894 C CA . GLY A 1 278 ? 35.365 -4.825 -35.917 1.00 84.50 278 GLY A CA 1
ATOM 1895 C C . GLY A 1 278 ? 36.081 -3.749 -36.750 1.00 84.50 278 GLY A C 1
ATOM 1896 O O . GLY A 1 278 ? 37.192 -3.325 -36.428 1.00 84.50 278 GLY A O 1
ATOM 1897 N N . LYS A 1 279 ? 35.432 -3.270 -37.819 1.00 92.75 279 LYS A N 1
ATOM 1898 C CA . LYS A 1 279 ? 35.944 -2.167 -38.660 1.00 92.75 279 LYS A CA 1
ATOM 1899 C C . LYS A 1 279 ? 35.206 -0.861 -38.368 1.00 92.75 279 LYS A C 1
ATOM 1901 O O . LYS A 1 279 ? 34.028 -0.886 -38.023 1.00 92.75 279 LYS A O 1
ATOM 1906 N N . ALA A 1 280 ? 35.889 0.273 -38.488 1.00 93.38 280 ALA A N 1
ATOM 1907 C CA . ALA A 1 280 ? 35.278 1.578 -38.249 1.00 93.38 280 ALA A CA 1
ATOM 1908 C C . ALA A 1 280 ? 34.533 2.058 -39.499 1.00 93.38 280 ALA A C 1
ATOM 1910 O O . ALA A 1 280 ? 34.991 1.828 -40.621 1.00 93.38 280 ALA A O 1
ATOM 1911 N N . ILE A 1 281 ? 33.421 2.758 -39.293 1.00 95.75 281 ILE A N 1
ATOM 1912 C CA . ILE A 1 281 ? 32.711 3.481 -40.347 1.00 95.75 281 ILE A CA 1
ATOM 1913 C C . ILE A 1 281 ? 32.396 4.899 -39.882 1.00 95.75 281 ILE A C 1
ATOM 1915 O O . ILE A 1 281 ? 31.868 5.106 -38.788 1.00 95.75 281 ILE A O 1
ATOM 1919 N N . ASP A 1 282 ? 32.729 5.861 -40.736 1.00 95.75 282 ASP A N 1
ATOM 1920 C CA . ASP A 1 282 ? 32.429 7.271 -40.547 1.00 95.75 282 ASP A CA 1
ATOM 1921 C C . ASP A 1 282 ? 31.519 7.752 -41.679 1.00 95.75 282 ASP A C 1
ATOM 1923 O O . ASP A 1 282 ? 31.886 7.744 -42.858 1.00 95.75 282 ASP A O 1
ATOM 1927 N N . PHE A 1 283 ? 30.302 8.150 -41.326 1.00 95.94 283 PHE A N 1
ATOM 1928 C CA . PHE A 1 283 ? 29.329 8.736 -42.239 1.00 95.94 283 PHE A CA 1
ATOM 1929 C C . PHE A 1 283 ? 29.630 10.227 -42.394 1.00 95.94 283 PHE A C 1
ATOM 1931 O O . PHE A 1 283 ? 29.057 11.080 -41.712 1.00 95.94 283 PHE A O 1
ATOM 1938 N N . ALA A 1 284 ? 30.565 10.528 -43.290 1.00 92.38 284 ALA A N 1
ATOM 1939 C CA . ALA A 1 284 ? 31.122 11.857 -43.488 1.00 92.38 284 ALA A CA 1
ATOM 1940 C C . ALA A 1 284 ? 30.528 12.566 -44.717 1.00 92.38 284 ALA A C 1
ATOM 1942 O O . ALA A 1 284 ? 29.711 12.027 -45.471 1.00 92.38 284 ALA A O 1
ATOM 1943 N N . TYR A 1 285 ? 30.972 13.803 -44.948 1.00 91.12 285 TYR A N 1
ATOM 1944 C CA . TYR A 1 285 ? 30.697 14.524 -46.193 1.00 91.12 285 TYR A CA 1
ATOM 1945 C C . TYR A 1 285 ? 31.502 13.984 -47.386 1.00 91.12 285 TYR A C 1
ATOM 1947 O O . TYR A 1 285 ? 31.107 14.219 -48.524 1.00 91.12 285 TYR A O 1
ATOM 1955 N N . ASN A 1 286 ? 32.587 13.242 -47.134 1.00 89.31 286 ASN A N 1
ATOM 1956 C CA . ASN A 1 286 ? 33.347 12.543 -48.165 1.00 89.31 286 ASN A CA 1
ATOM 1957 C C . ASN A 1 286 ? 32.711 11.181 -48.477 1.00 89.31 286 ASN A C 1
ATOM 1959 O O . ASN A 1 286 ? 32.899 10.201 -47.758 1.00 89.31 286 ASN A O 1
ATOM 1963 N N . ASP A 1 287 ? 31.990 11.122 -49.592 1.00 94.12 287 ASP A N 1
ATOM 1964 C CA . ASP A 1 287 ? 31.283 9.920 -50.023 1.00 94.12 287 ASP A CA 1
ATOM 1965 C C . ASP A 1 287 ? 32.201 8.723 -50.308 1.00 94.12 287 ASP A C 1
ATOM 1967 O O . ASP A 1 287 ? 31.816 7.579 -50.053 1.00 94.12 287 ASP A O 1
ATOM 1971 N N . ASN A 1 288 ? 33.405 8.960 -50.838 1.00 94.62 288 ASN A N 1
ATOM 1972 C CA . ASN A 1 288 ? 34.300 7.886 -51.269 1.00 94.62 288 ASN A CA 1
ATOM 1973 C C . ASN A 1 288 ? 34.828 7.086 -50.073 1.00 94.62 288 ASN A C 1
ATOM 1975 O O . ASN A 1 288 ? 34.860 5.855 -50.126 1.00 94.62 288 ASN A O 1
ATOM 1979 N N . SER A 1 289 ? 35.190 7.763 -48.978 1.00 94.69 289 SER A N 1
ATOM 1980 C CA . SER A 1 289 ? 35.671 7.093 -47.765 1.00 94.69 289 SER A CA 1
ATOM 1981 C C . SER A 1 289 ? 34.574 6.269 -47.096 1.00 94.69 289 SER A C 1
ATOM 1983 O O . SER A 1 289 ? 34.805 5.105 -46.772 1.00 94.69 289 SER A O 1
ATOM 1985 N N . THR A 1 290 ? 33.366 6.825 -46.952 1.00 96.50 290 THR A N 1
ATOM 1986 C CA . THR A 1 290 ? 32.237 6.123 -46.322 1.00 96.50 290 THR A CA 1
ATOM 1987 C C . THR A 1 290 ? 31.831 4.885 -47.127 1.00 96.50 290 THR A C 1
ATOM 1989 O O . THR A 1 290 ? 31.633 3.811 -46.558 1.00 96.50 290 THR A O 1
ATOM 1992 N N . LYS A 1 291 ? 31.769 4.988 -48.464 1.00 96.81 291 LYS A N 1
ATOM 1993 C CA . LYS A 1 291 ? 31.455 3.849 -49.347 1.00 96.81 291 LYS A CA 1
ATOM 1994 C C . LYS A 1 291 ? 32.515 2.747 -49.264 1.00 96.81 291 LYS A C 1
ATOM 1996 O O . LYS A 1 291 ? 32.156 1.576 -49.153 1.00 96.81 291 LYS A O 1
ATOM 2001 N N . ALA A 1 292 ? 33.801 3.103 -49.261 1.00 96.38 292 ALA A N 1
ATOM 2002 C CA . ALA A 1 292 ? 34.889 2.133 -49.124 1.00 96.38 292 ALA A CA 1
ATOM 2003 C C . ALA A 1 292 ? 34.858 1.409 -47.763 1.00 96.38 292 ALA A C 1
ATOM 2005 O O . ALA A 1 292 ? 35.030 0.190 -47.705 1.00 96.38 292 ALA A O 1
ATOM 2006 N N . GLN A 1 293 ? 34.581 2.136 -46.675 1.00 96.81 293 GLN A N 1
ATOM 2007 C CA . GLN A 1 293 ? 34.425 1.559 -45.335 1.00 96.81 293 GLN A CA 1
ATOM 2008 C C . GLN A 1 293 ? 33.229 0.601 -45.257 1.00 96.81 293 GLN A C 1
ATOM 2010 O O . GLN A 1 293 ? 33.364 -0.496 -44.717 1.00 96.81 293 GLN A O 1
ATOM 2015 N N . ALA A 1 294 ? 32.084 0.969 -45.845 1.00 96.31 294 ALA A N 1
ATOM 2016 C CA . ALA A 1 294 ? 30.908 0.102 -45.904 1.00 96.31 294 ALA A CA 1
ATOM 2017 C C . ALA A 1 294 ? 31.199 -1.212 -46.649 1.00 96.31 294 ALA A C 1
ATOM 2019 O O . ALA A 1 294 ? 30.878 -2.283 -46.136 1.00 96.31 294 ALA A O 1
ATOM 2020 N N . ILE A 1 295 ? 31.885 -1.151 -47.798 1.00 96.31 295 ILE A N 1
ATOM 2021 C CA . ILE A 1 295 ? 32.295 -2.347 -48.555 1.00 96.31 295 ILE A CA 1
ATOM 2022 C C . ILE A 1 295 ? 33.233 -3.221 -47.720 1.00 96.31 295 ILE A C 1
ATOM 2024 O O . ILE A 1 295 ? 33.073 -4.440 -47.679 1.00 96.31 295 ILE A O 1
ATOM 2028 N N . ALA A 1 296 ? 34.177 -2.616 -46.994 1.00 95.00 296 ALA A N 1
ATOM 2029 C CA . ALA A 1 296 ? 35.097 -3.350 -46.129 1.00 95.00 296 ALA A CA 1
ATOM 2030 C C . ALA A 1 296 ? 34.389 -4.101 -44.984 1.00 95.00 296 ALA A C 1
ATOM 2032 O O . ALA A 1 296 ? 34.951 -5.075 -44.477 1.00 95.00 296 ALA A O 1
ATOM 2033 N N . LEU A 1 297 ? 33.191 -3.652 -44.593 1.00 93.88 297 LEU A N 1
ATOM 2034 C CA . LEU A 1 297 ? 32.288 -4.274 -43.619 1.00 93.88 297 LEU A CA 1
ATOM 2035 C C . LEU A 1 297 ? 31.345 -5.325 -44.238 1.00 93.88 297 LEU A C 1
ATOM 2037 O O . LEU A 1 297 ? 30.584 -5.953 -43.507 1.00 93.88 297 LEU A O 1
ATOM 2041 N N . GLY A 1 298 ? 31.378 -5.527 -45.560 1.00 94.19 298 GLY A N 1
ATOM 2042 C CA . GLY A 1 298 ? 30.436 -6.398 -46.272 1.00 94.19 298 GLY A CA 1
ATOM 2043 C C . GLY A 1 298 ? 29.054 -5.768 -46.486 1.00 94.19 298 GLY A C 1
ATOM 2044 O O . GLY A 1 298 ? 28.079 -6.488 -46.696 1.00 94.19 298 GLY A O 1
ATOM 2045 N N . CYS A 1 299 ? 28.962 -4.438 -46.420 1.00 96.44 299 CYS A N 1
ATOM 2046 C CA . CYS A 1 299 ? 27.743 -3.656 -46.613 1.00 96.44 299 CYS A CA 1
ATOM 2047 C C . CYS A 1 299 ? 27.909 -2.659 -47.776 1.00 96.44 299 CYS A C 1
ATOM 2049 O O . CYS A 1 299 ? 28.969 -2.523 -48.382 1.00 96.44 299 CYS A O 1
ATOM 2051 N N . THR A 1 300 ? 26.848 -1.920 -48.084 1.00 97.19 300 THR A N 1
ATOM 2052 C CA . THR A 1 300 ? 26.840 -0.823 -49.058 1.00 97.19 300 THR A CA 1
ATOM 2053 C C . THR A 1 300 ? 26.306 0.443 -48.400 1.00 97.19 300 THR A C 1
ATOM 2055 O O . THR A 1 300 ? 25.501 0.364 -47.475 1.00 97.19 300 THR A O 1
ATOM 2058 N N . ALA A 1 301 ? 26.753 1.615 -48.853 1.00 97.19 301 ALA A N 1
ATOM 2059 C CA . ALA A 1 301 ? 26.272 2.899 -48.352 1.00 97.19 301 ALA A CA 1
ATOM 2060 C C . ALA A 1 301 ? 25.891 3.829 -49.511 1.00 97.19 301 ALA A C 1
ATOM 2062 O O . ALA A 1 301 ? 26.644 3.975 -50.475 1.00 97.19 301 ALA A O 1
ATOM 2063 N N . ALA A 1 302 ? 24.738 4.485 -49.400 1.00 96.75 302 ALA A N 1
ATOM 2064 C CA . ALA A 1 302 ? 24.249 5.473 -50.359 1.00 96.75 302 ALA A CA 1
ATOM 2065 C C . ALA A 1 302 ? 23.842 6.761 -49.639 1.00 96.75 302 ALA A C 1
ATOM 2067 O O . ALA A 1 302 ? 23.316 6.706 -48.529 1.00 96.75 302 ALA A O 1
ATOM 2068 N N . LYS A 1 303 ? 24.069 7.917 -50.267 1.00 96.12 303 LYS A N 1
ATOM 2069 C CA . LYS A 1 303 ? 23.738 9.229 -49.705 1.00 96.12 303 LYS A CA 1
ATOM 2070 C C . LYS A 1 303 ? 22.672 9.916 -50.551 1.00 96.12 303 LYS A C 1
ATOM 2072 O O . LYS A 1 303 ? 22.804 9.972 -51.770 1.00 96.12 303 LYS A O 1
ATOM 2077 N N . SER A 1 304 ? 21.643 10.448 -49.898 1.00 95.12 304 SER A N 1
ATOM 2078 C CA . SER A 1 304 ? 20.618 11.301 -50.506 1.00 95.12 304 SER A CA 1
ATOM 2079 C C . SER A 1 304 ? 20.444 12.553 -49.649 1.00 95.12 304 SER A C 1
ATOM 2081 O O . SER A 1 304 ? 20.055 12.470 -48.480 1.00 95.12 304 SER A O 1
ATOM 2083 N N . GLY A 1 305 ? 20.813 13.716 -50.196 1.00 93.12 305 GLY A N 1
ATOM 2084 C CA . GLY A 1 305 ? 20.945 14.950 -49.417 1.00 93.12 305 GLY A CA 1
ATOM 2085 C C . GLY A 1 305 ? 21.903 14.766 -48.232 1.00 93.12 305 GLY A C 1
ATOM 2086 O O . GLY A 1 305 ? 23.032 14.304 -48.402 1.00 93.12 305 GLY A O 1
ATOM 2087 N N . ASN A 1 306 ? 21.430 15.072 -47.021 1.00 93.56 306 ASN A N 1
ATOM 2088 C CA . ASN A 1 306 ? 22.182 14.878 -45.773 1.00 93.56 306 ASN A CA 1
ATOM 2089 C C . ASN A 1 306 ? 21.950 13.509 -45.109 1.00 93.56 306 ASN A C 1
ATOM 2091 O O . ASN A 1 306 ? 22.368 13.310 -43.971 1.00 93.56 306 ASN A O 1
ATOM 2095 N N . THR A 1 307 ? 21.290 12.565 -45.784 1.00 96.94 307 THR A N 1
ATOM 2096 C CA . THR A 1 307 ? 20.961 11.255 -45.207 1.00 96.94 307 THR A CA 1
ATOM 2097 C C . THR A 1 307 ? 21.812 10.158 -45.825 1.00 96.94 307 THR A C 1
ATOM 2099 O O . THR A 1 307 ? 21.758 9.927 -47.035 1.00 96.94 307 THR A O 1
ATOM 2102 N N . TRP A 1 308 ? 22.562 9.443 -44.991 1.00 97.94 308 TRP A N 1
ATOM 2103 C CA . TRP A 1 308 ? 23.225 8.198 -45.367 1.00 97.94 308 TRP A CA 1
ATOM 2104 C C . TRP A 1 308 ? 22.302 7.005 -45.133 1.00 97.94 308 TRP A C 1
ATOM 2106 O O . TRP A 1 308 ? 21.625 6.932 -44.117 1.00 97.94 308 TRP A O 1
ATOM 2116 N N . THR A 1 309 ? 22.297 6.048 -46.056 1.00 97.75 309 THR A N 1
ATOM 2117 C CA . THR A 1 309 ? 21.622 4.755 -45.916 1.00 97.75 309 THR A CA 1
ATOM 2118 C C . THR A 1 309 ? 22.653 3.641 -46.026 1.00 97.75 309 THR A C 1
ATOM 2120 O O . THR A 1 309 ? 23.240 3.451 -47.091 1.00 97.75 309 THR A O 1
ATOM 2123 N N . LEU A 1 310 ? 22.884 2.919 -44.928 1.00 97.69 310 LEU A N 1
ATOM 2124 C CA . LEU A 1 310 ? 23.712 1.714 -44.887 1.00 97.69 310 LEU A CA 1
ATOM 2125 C C . LEU A 1 310 ? 22.820 0.494 -45.135 1.00 97.69 310 LEU A C 1
ATOM 2127 O O . LEU A 1 310 ? 21.837 0.309 -44.428 1.00 97.69 310 LEU A O 1
ATOM 2131 N N . THR A 1 311 ? 23.168 -0.355 -46.096 1.00 97.00 311 THR A N 1
ATOM 2132 C CA . THR A 1 311 ? 22.457 -1.609 -46.385 1.00 97.00 311 THR A CA 1
ATOM 2133 C C . THR A 1 311 ? 23.424 -2.778 -46.292 1.00 97.00 311 THR A C 1
ATOM 2135 O O . THR A 1 311 ? 24.445 -2.801 -46.977 1.00 97.00 311 THR A O 1
ATOM 2138 N N . CYS A 1 312 ? 23.095 -3.757 -45.458 1.00 95.44 312 CYS A N 1
ATOM 2139 C CA . CYS A 1 312 ? 23.877 -4.974 -45.276 1.00 95.44 312 CYS A CA 1
ATOM 2140 C C . CYS A 1 312 ? 23.041 -6.189 -45.712 1.00 95.44 312 CYS A C 1
ATOM 2142 O O . CYS A 1 312 ? 21.819 -6.146 -45.558 1.00 95.44 312 CYS A O 1
ATOM 2144 N N . PRO A 1 313 ? 23.657 -7.260 -46.243 1.00 94.94 313 PRO A N 1
ATOM 2145 C CA . PRO A 1 313 ? 22.949 -8.505 -46.539 1.00 94.94 313 PRO A CA 1
ATOM 2146 C C . PRO A 1 313 ? 22.147 -9.063 -45.344 1.00 94.94 313 PRO A C 1
ATOM 2148 O O . PRO A 1 313 ? 22.485 -8.869 -44.176 1.00 94.94 313 PRO A O 1
ATOM 2151 N N . ASN A 1 314 ? 21.057 -9.771 -45.632 1.00 94.06 314 ASN A N 1
ATOM 2152 C CA . ASN A 1 314 ? 20.172 -10.294 -44.590 1.00 94.06 314 ASN A CA 1
ATOM 2153 C C . ASN A 1 314 ? 20.751 -11.546 -43.917 1.00 94.06 314 ASN A C 1
ATOM 2155 O O . ASN A 1 314 ? 21.311 -12.412 -44.585 1.00 94.06 314 ASN A O 1
ATOM 2159 N N . GLY A 1 315 ? 20.574 -11.655 -42.595 1.00 90.06 315 GLY A N 1
ATOM 2160 C CA . GLY A 1 315 ? 20.992 -12.818 -41.802 1.00 90.06 315 GLY A CA 1
ATOM 2161 C C . GLY A 1 315 ? 22.487 -12.876 -41.476 1.00 90.06 315 GLY A C 1
ATOM 2162 O O . GLY A 1 315 ? 22.954 -13.890 -40.965 1.00 90.06 315 GLY A O 1
ATOM 2163 N N . GLY A 1 316 ? 23.242 -11.815 -41.773 1.00 93.00 316 GLY A N 1
ATOM 2164 C CA . GLY A 1 316 ? 24.668 -11.723 -41.460 1.00 93.00 316 GLY A CA 1
ATOM 2165 C C . GLY A 1 316 ? 24.965 -11.197 -40.051 1.00 93.00 316 GLY A C 1
ATOM 2166 O O . GLY A 1 316 ? 24.123 -10.569 -39.404 1.00 93.00 316 GLY A O 1
ATOM 2167 N N . THR A 1 317 ? 26.210 -11.403 -39.614 1.00 94.06 317 THR A N 1
ATOM 2168 C CA . THR A 1 317 ? 26.786 -10.777 -38.414 1.00 94.06 317 THR A CA 1
ATOM 2169 C C . THR A 1 317 ? 27.806 -9.725 -38.830 1.00 94.06 317 THR A C 1
ATOM 2171 O O . THR A 1 317 ? 28.791 -10.039 -39.498 1.00 94.06 317 THR A O 1
ATOM 2174 N N . TYR A 1 318 ? 27.597 -8.484 -38.400 1.00 94.75 318 TYR A N 1
ATOM 2175 C CA . TYR A 1 318 ? 28.398 -7.326 -38.788 1.00 94.75 318 TYR A CA 1
ATOM 2176 C C . TYR A 1 318 ? 29.077 -6.721 -37.563 1.00 94.75 318 TYR A C 1
ATOM 2178 O O . TYR A 1 318 ? 28.408 -6.338 -36.605 1.00 94.75 318 TYR A O 1
ATOM 2186 N N . ASN A 1 319 ? 30.409 -6.636 -37.596 1.00 94.88 319 ASN A N 1
ATOM 2187 C CA . ASN A 1 319 ? 31.220 -6.168 -36.473 1.00 94.88 319 ASN A CA 1
ATOM 2188 C C . ASN A 1 319 ? 31.838 -4.800 -36.783 1.00 94.88 319 ASN A C 1
ATOM 2190 O O . ASN A 1 319 ? 32.726 -4.675 -37.630 1.00 94.88 319 ASN A O 1
ATOM 2194 N N . PHE A 1 320 ? 31.399 -3.787 -36.048 1.00 94.62 320 PHE A N 1
ATOM 2195 C CA . PHE A 1 320 ? 31.849 -2.408 -36.139 1.00 94.62 320 PHE A CA 1
ATOM 2196 C C . PHE A 1 320 ? 32.727 -2.078 -34.936 1.00 94.62 320 PHE A C 1
ATOM 2198 O O . PHE A 1 320 ? 32.340 -2.326 -33.792 1.00 94.62 320 PHE A O 1
ATOM 2205 N N . SER A 1 321 ? 33.897 -1.486 -35.177 1.00 93.06 321 SER A N 1
ATOM 2206 C CA . SER A 1 321 ? 34.714 -0.963 -34.078 1.00 93.06 321 SER A CA 1
ATOM 2207 C C . SER A 1 321 ? 34.207 0.389 -33.590 1.00 93.06 321 SER A C 1
ATOM 2209 O O . SER A 1 321 ? 34.135 0.609 -32.385 1.00 93.06 321 SER A O 1
ATOM 2211 N N . ASN A 1 322 ? 33.814 1.269 -34.512 1.00 90.75 322 ASN A N 1
ATOM 2212 C CA . ASN A 1 322 ? 33.226 2.571 -34.218 1.00 90.75 322 ASN A CA 1
ATOM 2213 C C . ASN A 1 322 ? 32.225 2.968 -35.311 1.00 90.75 322 ASN A C 1
ATOM 2215 O O . ASN A 1 322 ? 32.433 2.631 -36.480 1.00 90.75 322 ASN A O 1
ATOM 2219 N N . VAL A 1 323 ? 31.171 3.691 -34.929 1.00 94.62 323 VAL A N 1
ATOM 2220 C CA . VAL A 1 323 ? 30.157 4.235 -35.845 1.00 94.62 323 VAL A CA 1
ATOM 2221 C C . VAL A 1 323 ? 30.001 5.724 -35.554 1.00 94.62 323 VAL A C 1
ATOM 2223 O O . VAL A 1 323 ? 29.496 6.095 -34.495 1.00 94.62 323 VAL A O 1
ATOM 2226 N N . THR A 1 324 ? 30.438 6.576 -36.483 1.00 94.31 324 THR A N 1
ATOM 2227 C CA . THR A 1 324 ? 30.396 8.042 -36.339 1.00 94.31 324 THR A CA 1
ATOM 2228 C C . THR A 1 324 ? 29.681 8.708 -37.506 1.00 94.31 324 THR A C 1
ATOM 2230 O O . THR A 1 324 ? 29.559 8.138 -38.587 1.00 94.31 324 THR A O 1
ATOM 2233 N N . THR A 1 325 ? 29.192 9.928 -37.286 1.00 94.31 325 THR A N 1
ATOM 2234 C CA . THR A 1 325 ? 28.573 10.772 -38.318 1.00 94.31 325 THR A CA 1
ATOM 2235 C C . THR A 1 325 ? 29.122 12.188 -38.235 1.00 94.31 325 THR A C 1
ATOM 2237 O O . THR A 1 325 ? 29.301 12.706 -37.130 1.00 94.31 325 THR A O 1
ATOM 2240 N N . GLY A 1 326 ? 29.281 12.856 -39.377 1.00 90.38 326 GLY A N 1
ATOM 2241 C CA . GLY A 1 326 ? 29.510 14.302 -39.417 1.00 90.38 326 GLY A CA 1
ATOM 2242 C C . GLY A 1 326 ? 28.307 15.117 -38.911 1.00 90.38 326 GLY A C 1
ATOM 2243 O O . GLY A 1 326 ? 27.173 14.636 -38.861 1.00 90.38 326 GLY A O 1
ATOM 2244 N N . GLY A 1 327 ? 28.538 16.382 -38.548 1.00 90.31 327 GLY A N 1
ATOM 2245 C CA . GLY A 1 327 ? 27.482 17.276 -38.056 1.00 90.31 327 GLY A CA 1
ATOM 2246 C C . GLY A 1 327 ? 26.341 17.460 -39.066 1.00 90.31 327 GLY A C 1
ATOM 2247 O O . GLY A 1 327 ? 26.594 17.674 -40.252 1.00 90.31 327 GLY A O 1
ATOM 2248 N N . GLY A 1 328 ? 25.090 17.362 -38.597 1.00 89.12 328 GLY A N 1
ATOM 2249 C CA . GLY A 1 328 ? 23.879 17.533 -39.418 1.00 89.12 328 GLY A CA 1
ATOM 2250 C C . GLY A 1 328 ? 23.551 16.375 -40.373 1.00 89.12 328 GLY A C 1
ATOM 2251 O O . GLY A 1 328 ? 22.639 16.503 -41.190 1.00 89.12 328 GLY A O 1
ATOM 2252 N N . ILE A 1 329 ? 24.289 15.264 -40.296 1.00 94.50 329 ILE A N 1
ATOM 2253 C CA . ILE A 1 329 ? 24.040 14.060 -41.093 1.00 94.50 329 ILE A CA 1
ATOM 2254 C C . ILE A 1 329 ? 23.007 13.159 -40.406 1.00 94.50 329 ILE A C 1
ATOM 2256 O O . ILE A 1 329 ? 23.145 12.822 -39.229 1.00 94.50 329 ILE A O 1
ATOM 2260 N N . ASN A 1 330 ? 22.007 12.728 -41.174 1.00 96.25 330 ASN A N 1
ATOM 2261 C CA . ASN A 1 330 ? 21.034 11.709 -40.786 1.00 96.25 330 ASN A CA 1
ATOM 2262 C C . ASN A 1 330 ? 21.510 10.318 -41.218 1.00 96.25 330 ASN A C 1
ATOM 2264 O O . ASN A 1 330 ? 22.236 10.179 -42.209 1.00 96.25 330 ASN A O 1
ATOM 2268 N N . LEU A 1 331 ? 21.063 9.279 -40.513 1.00 96.81 331 LEU A N 1
ATOM 2269 C CA . LEU A 1 331 ? 21.493 7.905 -40.760 1.00 96.81 331 LEU A CA 1
ATOM 2270 C C . LEU A 1 331 ? 20.315 6.927 -40.781 1.00 96.81 331 LEU A C 1
ATOM 2272 O O . LEU A 1 331 ? 19.636 6.736 -39.782 1.00 96.81 331 LEU A O 1
ATOM 2276 N N . ASN A 1 332 ? 20.143 6.228 -41.896 1.00 97.50 332 ASN A N 1
ATOM 2277 C CA . ASN A 1 332 ? 19.312 5.039 -42.026 1.00 97.50 332 ASN A CA 1
ATOM 2278 C C . ASN A 1 332 ? 20.223 3.806 -41.973 1.00 97.50 332 ASN A C 1
ATOM 2280 O O . ASN A 1 332 ? 20.872 3.445 -42.955 1.00 97.50 332 ASN A O 1
ATOM 2284 N N . PHE A 1 333 ? 20.310 3.171 -40.811 1.00 96.56 333 PHE A N 1
ATOM 2285 C CA . PHE A 1 333 ? 21.163 2.019 -40.563 1.00 96.56 333 PHE A CA 1
ATOM 2286 C C . PHE A 1 333 ? 20.389 0.718 -40.795 1.00 96.56 333 PHE A C 1
ATOM 2288 O O . PHE A 1 333 ? 19.585 0.302 -39.963 1.00 96.56 333 PHE A O 1
ATOM 2295 N N . ALA A 1 334 ? 20.652 0.059 -41.923 1.00 94.75 334 ALA A N 1
ATOM 2296 C CA . ALA A 1 334 ? 20.087 -1.239 -42.291 1.00 94.75 334 ALA A CA 1
ATOM 2297 C C . ALA A 1 334 ? 18.549 -1.299 -42.232 1.00 94.75 334 ALA A C 1
ATOM 2299 O O . ALA A 1 334 ? 17.981 -2.305 -41.820 1.00 94.75 334 ALA A O 1
ATOM 2300 N N . THR A 1 335 ? 17.860 -0.235 -42.655 1.00 94.19 335 THR A N 1
ATOM 2301 C CA . THR A 1 335 ? 16.391 -0.111 -42.566 1.00 94.19 335 THR A CA 1
ATOM 2302 C C . THR A 1 335 ? 15.615 -1.147 -43.385 1.00 94.19 335 THR A C 1
ATOM 2304 O O . THR A 1 335 ? 14.474 -1.437 -43.054 1.00 94.19 335 THR A O 1
ATOM 2307 N N . SER A 1 336 ? 16.226 -1.741 -44.412 1.00 90.06 336 SER A N 1
ATOM 2308 C CA . SER A 1 336 ? 15.686 -2.871 -45.188 1.00 90.06 336 SER A CA 1
ATOM 2309 C C . SER A 1 336 ? 16.205 -4.244 -44.725 1.00 90.06 336 SER A C 1
ATOM 2311 O O . SER A 1 336 ? 16.079 -5.229 -45.454 1.00 90.06 336 SER A O 1
ATOM 2313 N N . GLY A 1 337 ? 16.834 -4.300 -43.546 1.00 85.94 337 GLY A N 1
ATOM 2314 C CA . GLY A 1 337 ? 17.449 -5.500 -42.983 1.00 85.94 337 GLY A CA 1
ATOM 2315 C C . GLY A 1 337 ? 16.451 -6.570 -42.526 1.00 85.94 337 GLY A C 1
ATOM 2316 O O . GLY A 1 337 ? 15.237 -6.444 -42.676 1.00 85.94 337 GLY A O 1
ATOM 2317 N N . SER A 1 338 ? 16.981 -7.635 -41.923 1.00 89.69 338 SER A N 1
ATOM 2318 C CA . SER A 1 338 ? 16.218 -8.758 -41.364 1.00 89.69 338 SER A CA 1
ATOM 2319 C C . SER A 1 338 ? 16.388 -8.830 -39.848 1.00 89.69 338 SER A C 1
ATOM 2321 O O . SER A 1 338 ? 17.485 -8.617 -39.336 1.00 89.69 338 SER A O 1
ATOM 2323 N N . GLY A 1 339 ? 15.346 -9.264 -39.129 1.00 89.12 339 GLY A N 1
ATOM 2324 C CA . GLY A 1 339 ? 15.414 -9.528 -37.685 1.00 89.12 339 GLY A CA 1
ATOM 2325 C C . GLY A 1 339 ? 16.439 -10.601 -37.279 1.00 89.12 339 GLY A C 1
ATOM 2326 O O . GLY A 1 339 ? 16.822 -10.666 -36.115 1.00 89.12 339 GLY A O 1
ATOM 2327 N N . THR A 1 340 ? 16.910 -11.414 -38.230 1.00 91.94 340 THR A N 1
ATOM 2328 C CA . THR A 1 340 ? 17.970 -12.417 -38.023 1.00 91.94 340 THR A CA 1
ATOM 2329 C C . THR A 1 340 ? 19.389 -11.851 -38.118 1.00 91.94 340 THR A C 1
ATOM 2331 O O . THR A 1 340 ? 20.341 -12.546 -37.770 1.00 91.94 340 THR A O 1
ATOM 2334 N N . SER A 1 341 ? 19.559 -10.611 -38.585 1.00 94.81 341 SER A N 1
ATOM 2335 C CA . SER A 1 341 ? 20.869 -9.964 -38.668 1.00 94.81 341 SER A CA 1
ATOM 2336 C C . SER A 1 341 ? 21.356 -9.520 -37.285 1.00 94.81 341 SER A C 1
ATOM 2338 O O . SER A 1 341 ? 20.573 -9.046 -36.458 1.00 94.81 341 SER A O 1
ATOM 2340 N N . THR A 1 342 ? 22.664 -9.632 -37.044 1.00 94.50 342 THR A N 1
ATOM 2341 C CA . THR A 1 342 ? 23.308 -9.189 -35.798 1.00 94.50 342 THR A CA 1
ATOM 2342 C C . THR A 1 342 ? 24.310 -8.074 -36.078 1.00 94.50 342 THR A C 1
ATOM 2344 O O . THR A 1 342 ? 25.194 -8.219 -36.921 1.00 94.50 342 THR A O 1
ATOM 2347 N N . TYR A 1 343 ? 24.203 -6.970 -35.345 1.00 94.44 343 TYR A N 1
ATOM 2348 C CA . TYR A 1 343 ? 25.063 -5.798 -35.461 1.00 94.44 343 TYR A CA 1
ATOM 2349 C C . TYR A 1 343 ? 25.800 -5.574 -34.140 1.00 94.44 343 TYR A C 1
ATOM 2351 O O . TYR A 1 343 ? 25.208 -5.174 -33.140 1.00 94.44 343 TYR A O 1
ATOM 2359 N N . ASN A 1 344 ? 27.104 -5.836 -34.139 1.00 94.94 344 ASN A N 1
ATOM 2360 C CA . ASN A 1 344 ? 27.982 -5.676 -32.986 1.00 94.94 344 ASN A CA 1
ATOM 2361 C C . ASN A 1 344 ? 28.768 -4.377 -33.133 1.00 94.94 344 ASN A C 1
ATOM 2363 O O . ASN A 1 344 ? 29.547 -4.246 -34.071 1.00 94.94 344 ASN A O 1
ATOM 2367 N N . ILE A 1 345 ? 28.594 -3.427 -32.222 1.00 94.19 345 ILE A N 1
ATOM 2368 C CA . ILE A 1 345 ? 29.274 -2.130 -32.245 1.00 94.19 345 ILE A CA 1
ATOM 2369 C C . ILE A 1 345 ? 30.078 -2.009 -30.956 1.00 94.19 345 ILE A C 1
ATOM 2371 O O . ILE A 1 345 ? 29.504 -1.801 -29.892 1.00 94.19 345 ILE A O 1
ATOM 2375 N N . SER A 1 346 ? 31.400 -2.182 -31.016 1.00 91.88 346 SER A N 1
ATOM 2376 C CA . SER A 1 346 ? 32.225 -2.196 -29.799 1.00 91.88 346 SER A CA 1
ATOM 2377 C C . SER A 1 346 ? 32.444 -0.804 -29.201 1.00 91.88 346 SER A C 1
ATOM 2379 O O . SER A 1 346 ? 32.566 -0.677 -27.986 1.00 91.88 346 SER A O 1
ATOM 2381 N N . GLY A 1 347 ? 32.515 0.228 -30.044 1.00 89.94 347 GLY A N 1
ATOM 2382 C CA . GLY A 1 347 ? 32.726 1.616 -29.638 1.00 89.94 347 GLY A CA 1
ATOM 2383 C C . GLY A 1 347 ? 31.487 2.261 -29.015 1.00 89.94 347 GLY A C 1
ATOM 2384 O O . GLY A 1 347 ? 30.376 1.736 -29.097 1.00 89.94 347 GLY A O 1
ATOM 2385 N N . ALA A 1 348 ? 31.687 3.422 -28.389 1.00 92.25 348 ALA A N 1
ATOM 2386 C CA . ALA A 1 348 ? 30.582 4.263 -27.943 1.00 92.25 348 ALA A CA 1
ATOM 2387 C C . ALA A 1 348 ? 29.853 4.871 -29.149 1.00 92.25 348 ALA A C 1
ATOM 2389 O O . ALA A 1 348 ? 30.476 5.209 -30.154 1.00 92.25 348 ALA A O 1
ATOM 2390 N N . VAL A 1 349 ? 28.540 5.043 -29.030 1.00 94.56 349 VAL A N 1
ATOM 2391 C CA . VAL A 1 349 ? 27.704 5.662 -30.063 1.00 94.56 349 VAL A CA 1
ATOM 2392 C C . VAL A 1 349 ? 27.101 6.936 -29.496 1.00 94.56 349 VAL A C 1
ATOM 2394 O O . VAL A 1 349 ? 26.524 6.926 -28.411 1.00 94.56 349 VAL A O 1
ATOM 2397 N N . SER A 1 350 ? 27.242 8.038 -30.230 1.00 93.56 350 SER A N 1
ATOM 2398 C CA . SER A 1 350 ? 26.686 9.333 -29.850 1.00 93.56 350 SER A CA 1
ATOM 2399 C C . SER A 1 350 ? 25.938 9.944 -31.027 1.00 93.56 350 SER A C 1
ATOM 2401 O O . SER A 1 350 ? 26.523 10.143 -32.090 1.00 93.56 350 SER A O 1
ATOM 2403 N N . VAL A 1 351 ? 24.655 10.239 -30.829 1.00 92.56 351 VAL A N 1
ATOM 2404 C CA . VAL A 1 351 ? 23.805 10.933 -31.801 1.00 92.56 351 VAL A CA 1
ATOM 2405 C C . VAL A 1 351 ? 23.712 12.394 -31.384 1.00 92.56 351 VAL A C 1
ATOM 2407 O O . VAL A 1 351 ? 23.183 12.711 -30.315 1.00 92.56 351 VAL A O 1
ATOM 2410 N N . ALA A 1 352 ? 24.268 13.283 -32.205 1.00 91.56 352 ALA A N 1
ATOM 2411 C CA . ALA A 1 352 ? 24.334 14.709 -31.915 1.00 91.56 352 ALA A CA 1
ATOM 2412 C C . ALA A 1 352 ? 22.987 15.402 -32.174 1.00 91.56 352 ALA A C 1
ATOM 2414 O O . ALA A 1 352 ? 22.147 14.908 -32.925 1.00 91.56 352 ALA A O 1
ATOM 2415 N N . GLY A 1 353 ? 22.789 16.575 -31.566 1.00 89.00 353 GLY A N 1
ATOM 2416 C CA . GLY A 1 353 ? 21.586 17.385 -31.765 1.00 89.00 353 GLY A CA 1
ATOM 2417 C C . GLY A 1 353 ? 21.350 17.739 -33.240 1.00 89.00 353 GLY A C 1
ATOM 2418 O O . GLY A 1 353 ? 22.291 18.043 -33.973 1.00 89.00 353 GLY A O 1
ATOM 2419 N N . GLY A 1 354 ? 20.086 17.704 -33.669 1.00 87.69 354 GLY A N 1
ATOM 2420 C CA . GLY A 1 354 ? 19.680 18.005 -35.046 1.00 87.69 354 GLY A CA 1
ATOM 2421 C C . GLY A 1 354 ? 19.850 16.847 -36.036 1.00 87.69 354 GLY A C 1
ATOM 2422 O O . GLY A 1 354 ? 19.698 17.062 -37.236 1.00 87.69 354 GLY A O 1
ATOM 2423 N N . GLN A 1 355 ? 20.157 15.639 -35.558 1.00 91.56 355 GLN A N 1
ATOM 2424 C CA . GLN A 1 355 ? 20.281 14.434 -36.379 1.00 91.56 355 GLN A CA 1
ATOM 2425 C C . GLN A 1 355 ? 19.097 13.485 -36.162 1.00 91.56 355 GLN A C 1
ATOM 2427 O O . GLN A 1 355 ? 18.523 13.393 -35.080 1.00 91.56 355 GLN A O 1
ATOM 2432 N N . THR A 1 356 ? 18.754 12.723 -37.195 1.00 93.06 356 THR A N 1
ATOM 2433 C CA . THR A 1 356 ? 17.782 11.629 -37.111 1.00 93.06 356 THR A CA 1
ATOM 2434 C C . THR A 1 356 ? 18.446 10.327 -37.515 1.00 93.06 356 THR A C 1
ATOM 2436 O O . THR A 1 356 ? 18.976 10.212 -38.624 1.00 93.06 356 THR A O 1
ATOM 2439 N N . TRP A 1 357 ? 18.438 9.353 -36.608 1.00 94.06 357 TRP A N 1
ATOM 2440 C CA . TRP A 1 357 ? 18.971 8.018 -36.856 1.00 94.06 357 TRP A CA 1
ATOM 2441 C C . TRP A 1 357 ? 17.847 6.986 -36.794 1.00 94.06 357 TRP A C 1
ATOM 2443 O O . TRP A 1 357 ? 17.118 6.899 -35.807 1.00 94.06 357 TRP A O 1
ATOM 2453 N N . THR A 1 358 ? 17.727 6.179 -37.841 1.00 95.56 358 THR A N 1
ATOM 2454 C CA . THR A 1 358 ? 16.762 5.085 -37.930 1.00 95.56 358 THR A CA 1
ATOM 2455 C C . THR A 1 358 ? 17.503 3.776 -38.133 1.00 95.56 358 THR A C 1
ATOM 2457 O O . THR A 1 358 ? 18.174 3.593 -39.143 1.00 95.56 358 THR A O 1
ATOM 2460 N N . PHE A 1 359 ? 17.358 2.853 -37.195 1.00 95.19 359 PHE A N 1
ATOM 2461 C CA . PHE A 1 359 ? 17.868 1.494 -37.284 1.00 95.19 359 PHE A CA 1
ATOM 2462 C C . PHE A 1 359 ? 16.759 0.562 -37.772 1.00 95.19 359 PHE A C 1
ATOM 2464 O O . PHE A 1 359 ? 15.619 0.652 -37.310 1.00 95.19 359 PHE A O 1
ATOM 2471 N N . GLY A 1 360 ? 17.078 -0.320 -38.714 1.00 94.88 360 GLY A N 1
ATOM 2472 C CA . GLY A 1 360 ? 16.168 -1.374 -39.151 1.00 94.88 360 GLY A CA 1
ATOM 2473 C C . GLY A 1 360 ? 15.961 -2.480 -38.112 1.00 94.88 360 GLY A C 1
ATOM 2474 O O . GLY A 1 360 ? 16.359 -2.341 -36.954 1.00 94.88 360 GLY A O 1
ATOM 2475 N N . PRO A 1 361 ? 15.306 -3.582 -38.503 1.00 93.44 361 PRO A N 1
ATOM 2476 C CA . PRO A 1 361 ? 15.152 -4.740 -37.636 1.00 93.44 361 PRO A CA 1
ATOM 2477 C C . PRO A 1 361 ? 16.480 -5.495 -37.469 1.00 93.44 361 PRO A C 1
ATOM 2479 O O . PRO A 1 361 ? 17.240 -5.650 -38.424 1.00 93.44 361 PRO A O 1
ATOM 2482 N N . GLY A 1 362 ? 16.741 -6.011 -36.266 1.00 93.75 362 GLY A N 1
ATOM 2483 C CA . GLY A 1 362 ? 17.906 -6.860 -36.002 1.00 93.75 362 GLY A CA 1
ATOM 2484 C C . GLY A 1 362 ? 18.231 -7.018 -34.519 1.00 93.75 362 GLY A C 1
ATOM 2485 O O . GLY A 1 362 ? 17.534 -6.500 -33.647 1.00 93.75 362 GLY A O 1
ATOM 2486 N N . THR A 1 363 ? 19.315 -7.733 -34.226 1.00 93.81 363 THR A N 1
ATOM 2487 C CA . THR A 1 363 ? 19.916 -7.765 -32.886 1.00 93.81 363 THR A CA 1
ATOM 2488 C C . THR A 1 363 ? 21.074 -6.777 -32.830 1.00 93.81 363 THR A C 1
ATOM 2490 O O . THR A 1 363 ? 22.061 -6.950 -33.541 1.00 93.81 363 THR A O 1
ATOM 2493 N N . TYR A 1 364 ? 20.971 -5.755 -31.984 1.00 94.38 364 TYR A N 1
ATOM 2494 C CA . TYR A 1 364 ? 21.991 -4.718 -31.828 1.00 94.38 364 TYR A CA 1
ATOM 2495 C C . TYR A 1 364 ? 22.717 -4.871 -30.493 1.00 94.38 364 TYR A C 1
ATOM 2497 O O . TYR A 1 364 ? 22.102 -4.775 -29.432 1.00 94.38 364 TYR A O 1
ATOM 2505 N N . ASN A 1 365 ? 24.032 -5.077 -30.552 1.00 94.38 365 ASN A N 1
ATOM 2506 C CA . ASN A 1 365 ? 24.905 -5.218 -29.391 1.00 94.38 365 ASN A CA 1
ATOM 2507 C C . ASN A 1 365 ? 25.879 -4.040 -29.333 1.00 94.38 365 ASN A C 1
ATOM 2509 O O . ASN A 1 365 ? 26.835 -3.977 -30.105 1.00 94.38 365 ASN A O 1
ATOM 2513 N N . PHE A 1 366 ? 25.654 -3.118 -28.405 1.00 93.88 366 PHE A N 1
ATOM 2514 C CA . PHE A 1 366 ? 26.507 -1.960 -28.168 1.00 93.88 366 PHE A CA 1
ATOM 2515 C C . PHE A 1 366 ? 27.455 -2.249 -27.002 1.00 93.88 366 PHE A C 1
ATOM 2517 O O . PHE A 1 366 ? 27.022 -2.393 -25.861 1.00 93.88 366 PHE A O 1
ATOM 2524 N N . GLY A 1 367 ? 28.750 -2.354 -27.294 1.00 91.12 367 GLY A N 1
ATOM 2525 C CA . GLY A 1 367 ? 29.808 -2.568 -26.307 1.00 91.12 367 GLY A CA 1
ATOM 2526 C C . GLY A 1 367 ? 30.132 -1.322 -25.479 1.00 91.12 367 GLY A C 1
ATOM 2527 O O . GLY A 1 367 ? 30.462 -1.446 -24.303 1.00 91.12 367 GLY A O 1
ATOM 2528 N N . GLY A 1 368 ? 30.010 -0.131 -26.073 1.00 90.00 368 GLY A N 1
ATOM 2529 C CA . GLY A 1 368 ? 30.197 1.153 -25.398 1.00 90.00 368 GLY A CA 1
ATOM 2530 C C . GLY A 1 368 ? 28.896 1.780 -24.885 1.00 90.00 368 GLY A C 1
ATOM 2531 O O . GLY A 1 368 ? 27.813 1.204 -24.990 1.00 90.00 368 GLY A O 1
ATOM 2532 N N . ALA A 1 369 ? 29.003 2.993 -24.335 1.00 93.56 369 ALA A N 1
ATOM 2533 C CA . ALA A 1 369 ? 27.834 3.798 -23.984 1.00 93.56 369 ALA A CA 1
ATOM 2534 C C . ALA A 1 369 ? 27.087 4.268 -25.245 1.00 93.56 369 ALA A C 1
ATOM 2536 O O . ALA A 1 369 ? 27.714 4.578 -26.262 1.00 93.56 369 ALA A O 1
ATOM 2537 N N . PHE A 1 370 ? 25.761 4.353 -25.154 1.00 95.12 370 PHE A N 1
ATOM 2538 C CA . PHE A 1 370 ? 24.899 4.900 -26.196 1.00 95.12 370 PHE A CA 1
ATOM 2539 C C . PHE A 1 370 ? 24.260 6.198 -25.702 1.00 95.12 370 PHE A C 1
ATOM 2541 O O . PHE A 1 370 ? 23.434 6.181 -24.788 1.00 95.12 370 PHE A O 1
ATOM 2548 N N . THR A 1 371 ? 24.633 7.319 -26.312 1.00 94.88 371 THR A N 1
ATOM 2549 C CA . THR A 1 371 ? 24.141 8.653 -25.956 1.00 94.88 371 THR A CA 1
ATOM 2550 C C . THR A 1 371 ? 23.332 9.225 -27.111 1.00 94.88 371 THR A C 1
ATOM 2552 O O . THR A 1 371 ? 23.850 9.445 -28.201 1.00 94.88 371 THR A O 1
ATOM 2555 N N . ASN A 1 372 ? 22.056 9.499 -26.880 1.00 92.12 372 ASN A N 1
ATOM 2556 C CA . ASN A 1 372 ? 21.157 10.078 -27.861 1.00 92.12 372 ASN A CA 1
ATOM 2557 C C . ASN A 1 372 ? 20.727 11.490 -27.448 1.00 92.12 372 ASN A C 1
ATOM 2559 O O . ASN A 1 372 ? 19.842 11.642 -26.610 1.00 92.12 372 ASN A O 1
ATOM 2563 N N . ASN A 1 373 ? 21.278 12.514 -28.097 1.00 91.75 373 ASN A N 1
ATOM 2564 C CA . ASN A 1 373 ? 20.894 13.913 -27.889 1.00 91.75 373 ASN A CA 1
ATOM 2565 C C . ASN A 1 373 ? 19.926 14.424 -28.976 1.00 91.75 373 ASN A C 1
ATOM 2567 O O . ASN A 1 373 ? 19.765 15.631 -29.153 1.00 91.75 373 ASN A O 1
ATOM 2571 N N . SER A 1 374 ? 19.307 13.525 -29.749 1.00 90.06 374 SER A N 1
ATOM 2572 C CA . SER A 1 374 ? 18.370 13.872 -30.819 1.00 90.06 374 SER A CA 1
ATOM 2573 C C . SER A 1 374 ? 17.323 12.774 -31.054 1.00 90.06 374 SER A C 1
ATOM 2575 O O . SER A 1 374 ? 16.834 12.196 -30.083 1.00 90.06 374 SER A O 1
ATOM 2577 N N . THR A 1 375 ? 16.916 12.529 -32.306 1.00 90.06 375 THR A N 1
ATOM 2578 C CA . THR A 1 375 ? 15.862 11.554 -32.631 1.00 90.06 375 THR A CA 1
ATOM 2579 C C . THR A 1 375 ? 16.461 10.219 -33.064 1.00 90.06 375 THR A C 1
ATOM 2581 O O . THR A 1 375 ? 17.145 10.145 -34.086 1.00 90.06 375 THR A O 1
ATOM 2584 N N . VAL A 1 376 ? 16.174 9.152 -32.311 1.00 91.62 376 VAL A N 1
ATOM 2585 C CA . VAL A 1 376 ? 16.571 7.774 -32.652 1.00 91.62 376 VAL A CA 1
ATOM 2586 C C . VAL A 1 376 ? 15.344 6.877 -32.694 1.00 91.62 376 VAL A C 1
ATOM 2588 O O . VAL A 1 376 ? 14.549 6.862 -31.755 1.00 91.62 376 VAL A O 1
ATOM 2591 N N . THR A 1 377 ? 15.213 6.107 -33.771 1.00 93.69 377 THR A N 1
ATOM 2592 C CA . THR A 1 377 ? 14.159 5.103 -33.944 1.00 93.69 377 THR A CA 1
ATOM 2593 C C . THR A 1 377 ? 14.775 3.756 -34.285 1.00 93.69 377 THR A C 1
ATOM 2595 O O . THR A 1 377 ? 15.610 3.668 -35.179 1.00 93.69 377 THR A O 1
ATOM 2598 N N . PHE A 1 378 ? 14.333 2.694 -33.623 1.00 92.81 378 PHE A N 1
ATOM 2599 C CA . PHE A 1 378 ? 14.604 1.318 -34.034 1.00 92.81 378 PHE A CA 1
ATOM 2600 C C . PHE A 1 378 ? 13.303 0.677 -34.521 1.00 92.81 378 PHE A C 1
ATOM 2602 O O . PHE A 1 378 ? 12.296 0.710 -33.815 1.00 92.81 378 PHE A O 1
ATOM 2609 N N . GLN A 1 379 ? 13.316 0.086 -35.715 1.00 89.50 379 GLN A N 1
ATOM 2610 C CA . GLN A 1 379 ? 12.111 -0.467 -36.343 1.00 89.50 379 GLN A CA 1
ATOM 2611 C C . GLN A 1 379 ? 11.707 -1.849 -35.798 1.00 89.50 379 GLN A C 1
ATOM 2613 O O . GLN A 1 379 ? 10.555 -2.245 -35.947 1.00 89.50 379 GLN A O 1
ATOM 2618 N N . GLY A 1 380 ? 12.619 -2.591 -35.159 1.00 86.31 380 GLY A N 1
ATOM 2619 C CA . GLY A 1 380 ? 12.323 -3.915 -34.599 1.00 86.31 380 GLY A CA 1
ATOM 2620 C C . GLY A 1 380 ? 13.547 -4.613 -33.999 1.00 86.31 380 GLY A C 1
ATOM 2621 O O . GLY A 1 380 ? 14.680 -4.289 -34.345 1.00 86.31 380 GLY A O 1
ATOM 2622 N N . GLY A 1 381 ? 13.324 -5.605 -33.135 1.00 89.75 381 GLY A N 1
ATOM 2623 C CA . GLY A 1 381 ? 14.360 -6.545 -32.700 1.00 89.75 381 GLY A CA 1
ATOM 2624 C C . GLY A 1 381 ? 14.901 -6.326 -31.285 1.00 89.75 381 GLY A C 1
ATOM 2625 O O . GLY A 1 381 ? 14.272 -5.685 -30.446 1.00 89.75 381 GLY A O 1
ATOM 2626 N N . THR A 1 382 ? 16.052 -6.935 -30.995 1.00 92.88 382 THR A N 1
ATOM 2627 C CA . THR A 1 382 ? 16.631 -7.006 -29.641 1.00 92.88 382 THR A CA 1
ATOM 2628 C C . THR A 1 382 ? 17.735 -5.972 -29.471 1.00 92.88 382 THR A C 1
ATOM 2630 O O . THR A 1 382 ? 18.631 -5.880 -30.311 1.00 92.88 382 THR A O 1
ATOM 2633 N N . LEU A 1 383 ? 17.704 -5.230 -28.364 1.00 94.81 383 LEU A N 1
ATOM 2634 C CA . LEU A 1 383 ? 18.706 -4.223 -28.025 1.00 94.81 383 LEU A CA 1
ATOM 2635 C C . LEU A 1 383 ? 19.490 -4.624 -26.780 1.00 94.81 383 LEU A C 1
ATOM 2637 O O . LEU A 1 383 ? 18.916 -4.837 -25.713 1.00 94.81 383 LEU A O 1
ATOM 2641 N N . ASN A 1 384 ? 20.811 -4.651 -26.908 1.00 94.75 384 ASN A N 1
ATOM 2642 C CA . ASN A 1 384 ? 21.731 -4.945 -25.824 1.00 94.75 384 ASN A CA 1
ATOM 2643 C C . ASN A 1 384 ? 22.750 -3.809 -25.706 1.00 94.75 384 ASN A C 1
ATOM 2645 O O . ASN A 1 384 ? 23.626 -3.659 -26.555 1.00 94.75 384 ASN A O 1
ATOM 2649 N N . PHE A 1 385 ? 22.657 -3.024 -24.640 1.00 94.62 385 PHE A N 1
ATOM 2650 C CA . PHE A 1 385 ? 23.634 -2.006 -24.275 1.00 94.62 385 PHE A CA 1
ATOM 2651 C C . PHE A 1 385 ? 24.483 -2.548 -23.131 1.00 94.62 385 PHE A C 1
ATOM 2653 O O . PHE A 1 385 ? 23.985 -2.698 -22.024 1.00 94.62 385 PHE A O 1
ATOM 2660 N N . LEU A 1 386 ? 25.753 -2.871 -23.363 1.00 93.38 386 LEU A N 1
ATOM 2661 C CA . LEU A 1 386 ? 26.632 -3.357 -22.292 1.00 93.38 386 LEU A CA 1
ATOM 2662 C C . LEU A 1 386 ? 26.978 -2.223 -21.312 1.00 93.38 386 LEU A C 1
ATOM 2664 O O . LEU A 1 386 ? 27.124 -2.460 -20.114 1.00 93.38 386 LEU A O 1
ATOM 2668 N N . GLY A 1 387 ? 27.082 -0.992 -21.820 1.00 93.44 387 GLY A N 1
ATOM 2669 C CA . GLY A 1 387 ? 27.283 0.221 -21.033 1.00 93.44 387 GLY A CA 1
ATOM 2670 C C . GLY A 1 387 ? 25.978 0.926 -20.649 1.00 93.44 387 GLY A C 1
ATOM 2671 O O . GLY A 1 387 ? 24.927 0.309 -20.479 1.00 93.44 387 GLY A O 1
ATOM 2672 N N . ASN A 1 388 ? 26.064 2.250 -20.509 1.00 96.50 388 ASN A N 1
ATOM 2673 C CA . ASN A 1 388 ? 24.911 3.106 -20.239 1.00 96.50 388 ASN A CA 1
ATOM 2674 C C . ASN A 1 388 ? 24.125 3.389 -21.525 1.00 96.50 388 ASN A C 1
ATOM 2676 O O . ASN A 1 388 ? 24.719 3.554 -22.593 1.00 96.50 388 ASN A O 1
ATOM 2680 N N . PHE A 1 389 ? 22.812 3.541 -21.390 1.00 96.06 389 PHE A N 1
ATOM 2681 C CA . PHE A 1 389 ? 21.959 4.179 -22.388 1.00 96.06 389 PHE A CA 1
ATOM 2682 C C . PHE A 1 389 ? 21.475 5.515 -21.827 1.00 96.06 389 PHE A C 1
ATOM 2684 O O . PHE A 1 389 ? 20.888 5.541 -20.747 1.00 96.06 389 PHE A O 1
ATOM 2691 N N . THR A 1 390 ? 21.688 6.606 -22.558 1.00 95.44 390 THR A N 1
ATOM 2692 C CA . THR A 1 390 ? 21.235 7.944 -22.166 1.00 95.44 390 THR A CA 1
ATOM 2693 C C . THR A 1 390 ? 20.519 8.605 -23.331 1.00 95.44 390 THR A C 1
ATOM 2695 O O . THR A 1 390 ? 21.090 8.730 -24.410 1.00 95.44 390 THR A O 1
ATOM 2698 N N . HIS A 1 391 ? 19.305 9.095 -23.113 1.00 93.00 391 HIS A N 1
ATOM 2699 C CA . HIS A 1 391 ? 18.584 9.945 -24.054 1.00 93.00 391 HIS A CA 1
ATOM 2700 C C . HIS A 1 391 ? 18.358 11.330 -23.447 1.00 93.00 391 HIS A C 1
ATOM 2702 O O . HIS A 1 391 ? 17.855 11.411 -22.336 1.00 93.00 391 HIS A O 1
ATOM 2708 N N . SER A 1 392 ? 18.716 12.391 -24.173 1.00 90.69 392 SER A N 1
ATOM 2709 C CA . SER A 1 392 ? 18.471 13.796 -23.808 1.00 90.69 392 SER A CA 1
ATOM 2710 C C . SER A 1 392 ? 17.854 14.638 -24.942 1.00 90.69 392 SER A C 1
ATOM 2712 O O . SER A 1 392 ? 17.730 15.860 -24.828 1.00 90.69 392 SER A O 1
ATOM 2714 N N . GLY A 1 393 ? 17.502 13.983 -26.055 1.00 82.75 393 GLY A N 1
ATOM 2715 C CA . GLY A 1 393 ? 16.873 14.595 -27.226 1.00 82.75 393 GLY A CA 1
ATOM 2716 C C . GLY A 1 393 ? 15.355 14.748 -27.095 1.00 82.75 393 GLY A C 1
ATOM 2717 O O . GLY A 1 393 ? 14.781 14.465 -26.055 1.00 82.75 393 GLY A O 1
ATOM 2718 N N . SER A 1 394 ? 14.703 15.176 -28.179 1.00 78.19 394 SER A N 1
ATOM 2719 C CA . SER A 1 394 ? 13.259 15.459 -28.217 1.00 78.19 394 SER A CA 1
ATOM 2720 C C . SER A 1 394 ? 12.366 14.216 -28.299 1.00 78.19 394 SER A C 1
ATOM 2722 O O . SER A 1 394 ? 11.220 14.245 -27.840 1.00 78.19 394 SER A O 1
ATOM 2724 N N . SER A 1 395 ? 12.840 13.140 -28.933 1.00 82.50 395 SER A N 1
ATOM 2725 C CA . SER A 1 395 ? 12.094 11.886 -29.026 1.00 82.50 395 SER A CA 1
ATOM 2726 C C . SER A 1 395 ? 13.008 10.676 -29.199 1.00 82.50 395 SER A C 1
ATOM 2728 O O . SER A 1 395 ? 14.014 10.732 -29.908 1.00 82.50 395 SER A O 1
ATOM 2730 N N . THR A 1 396 ? 12.645 9.552 -28.588 1.00 86.81 396 THR A N 1
ATOM 2731 C CA . THR A 1 396 ? 13.290 8.259 -28.835 1.00 86.81 396 THR A CA 1
ATOM 2732 C C . THR A 1 396 ? 12.243 7.159 -28.930 1.00 86.81 396 THR A C 1
ATOM 2734 O O . THR A 1 396 ? 11.345 7.078 -28.093 1.00 86.81 396 THR A O 1
ATOM 2737 N N . THR A 1 397 ? 12.379 6.287 -29.930 1.00 91.19 397 THR A N 1
ATOM 2738 C CA . THR A 1 397 ? 11.543 5.091 -30.086 1.00 91.19 397 THR A CA 1
ATOM 2739 C C . THR A 1 397 ? 12.421 3.844 -30.082 1.00 91.19 397 THR A C 1
ATOM 2741 O O . THR A 1 397 ? 13.220 3.632 -30.996 1.00 91.19 397 THR A O 1
ATOM 2744 N N . LEU A 1 398 ? 12.281 3.017 -29.047 1.00 90.19 398 LEU A N 1
ATOM 2745 C CA . LEU A 1 398 ? 12.944 1.716 -28.942 1.00 90.19 398 LEU A CA 1
ATOM 2746 C C . LEU A 1 398 ? 11.987 0.598 -29.410 1.00 90.19 398 LEU A C 1
ATOM 2748 O O . LEU A 1 398 ? 10.770 0.715 -29.225 1.00 90.19 398 LEU A O 1
ATOM 2752 N N . PRO A 1 399 ? 12.508 -0.464 -30.048 1.00 83.81 399 PRO A N 1
ATOM 2753 C CA . PRO A 1 399 ? 11.732 -1.394 -30.853 1.00 83.81 399 PRO A CA 1
ATOM 2754 C C . PRO A 1 399 ? 11.014 -2.448 -30.009 1.00 83.81 399 PRO A C 1
ATOM 2756 O O . PRO A 1 399 ? 11.289 -2.627 -28.823 1.00 83.81 399 PRO A O 1
ATOM 2759 N N . ALA A 1 400 ? 10.143 -3.212 -30.670 1.00 65.75 400 ALA A N 1
ATOM 2760 C CA . ALA A 1 400 ? 9.571 -4.433 -30.122 1.00 65.75 400 ALA A CA 1
ATOM 2761 C C . ALA A 1 400 ? 10.619 -5.563 -30.070 1.00 65.75 400 ALA A C 1
ATOM 2763 O O . ALA A 1 400 ? 11.167 -5.963 -31.099 1.00 65.75 400 ALA A O 1
ATOM 2764 N N . GLY A 1 401 ? 10.883 -6.063 -28.861 1.00 85.19 401 GLY A N 1
ATOM 2765 C CA . GLY A 1 401 ? 11.846 -7.128 -28.559 1.00 85.19 401 GLY A CA 1
ATOM 2766 C C . GLY A 1 401 ? 12.336 -7.060 -27.110 1.00 85.19 401 GLY A C 1
ATOM 2767 O O . GLY A 1 401 ? 11.670 -6.456 -26.267 1.00 85.19 401 GLY A O 1
ATOM 2768 N N . ALA A 1 402 ? 13.470 -7.682 -26.787 1.00 91.31 402 ALA A N 1
ATOM 2769 C CA . ALA A 1 402 ? 14.090 -7.543 -25.468 1.00 91.31 402 ALA A CA 1
ATOM 2770 C C . ALA A 1 402 ? 15.034 -6.328 -25.437 1.00 91.31 402 ALA A C 1
ATOM 2772 O O . ALA A 1 402 ? 15.779 -6.095 -26.388 1.00 91.31 402 ALA A O 1
ATOM 2773 N N . LEU A 1 403 ? 15.020 -5.568 -24.340 1.00 95.50 403 LEU A N 1
ATOM 2774 C CA . LEU A 1 403 ? 15.954 -4.475 -24.067 1.00 95.50 403 LEU A CA 1
ATOM 2775 C C . LEU A 1 403 ? 16.776 -4.805 -22.821 1.00 95.50 403 LEU A C 1
ATOM 2777 O O . LEU A 1 403 ? 16.229 -4.941 -21.727 1.00 95.50 403 LEU A O 1
ATOM 2781 N N . LYS A 1 404 ? 18.095 -4.902 -22.982 1.00 96.31 404 LYS A N 1
ATOM 2782 C CA . LYS A 1 404 ? 19.044 -5.106 -21.886 1.00 96.31 404 LYS A CA 1
ATOM 2783 C C . LYS A 1 404 ? 20.027 -3.951 -21.807 1.00 96.31 404 LYS A C 1
ATOM 2785 O O . LYS A 1 404 ? 20.577 -3.546 -22.827 1.00 96.31 404 LYS A O 1
ATOM 2790 N N . VAL A 1 405 ? 20.275 -3.453 -20.601 1.00 97.19 405 VAL A N 1
ATOM 2791 C CA . VAL A 1 405 ? 21.229 -2.367 -20.337 1.00 97.19 405 VAL A CA 1
ATOM 2792 C C . VAL A 1 405 ? 22.108 -2.778 -19.161 1.00 97.19 405 VAL A C 1
ATOM 2794 O O . VAL A 1 405 ? 21.599 -3.039 -18.078 1.00 97.19 405 VAL A O 1
ATOM 2797 N N . GLY A 1 406 ? 23.418 -2.895 -19.355 1.00 96.31 406 GLY A N 1
ATOM 2798 C CA . GLY A 1 406 ? 24.347 -3.360 -18.326 1.00 96.31 406 GLY A CA 1
ATOM 2799 C C . GLY A 1 406 ? 24.632 -2.279 -17.291 1.00 96.31 406 GLY A C 1
ATOM 2800 O O . GLY A 1 406 ? 24.701 -2.569 -16.097 1.00 96.31 406 GLY A O 1
ATOM 2801 N N . GLY A 1 407 ? 24.737 -1.032 -17.752 1.00 96.44 407 GLY A N 1
ATOM 2802 C CA . GLY A 1 407 ? 24.867 0.154 -16.916 1.00 96.44 407 GLY A CA 1
ATOM 2803 C C . GLY A 1 407 ? 23.524 0.807 -16.582 1.00 96.44 407 GLY A C 1
ATOM 2804 O O . GLY A 1 407 ? 22.506 0.140 -16.390 1.00 96.44 407 GLY A O 1
ATOM 2805 N N . ASN A 1 408 ? 23.533 2.135 -16.502 1.00 97.25 408 ASN A N 1
ATOM 2806 C CA . ASN A 1 408 ? 22.350 2.944 -16.223 1.00 97.25 408 ASN A CA 1
ATOM 2807 C C . ASN A 1 408 ? 21.506 3.154 -17.486 1.00 97.25 408 ASN A C 1
ATOM 2809 O O . ASN A 1 408 ? 22.046 3.333 -18.580 1.00 97.25 408 ASN A O 1
ATOM 2813 N N . PHE A 1 409 ? 20.187 3.199 -17.311 1.00 96.81 409 PHE A N 1
ATOM 2814 C CA . PHE A 1 409 ? 19.233 3.603 -18.340 1.00 96.81 409 PHE A CA 1
ATOM 2815 C C . PHE A 1 409 ? 18.658 4.971 -17.973 1.00 96.81 409 PHE A C 1
ATOM 2817 O O . PHE A 1 409 ? 17.886 5.078 -17.024 1.00 96.81 409 PHE A O 1
ATOM 2824 N N . GLY A 1 410 ? 19.049 6.013 -18.699 1.00 95.88 410 GLY A N 1
ATOM 2825 C CA . GLY A 1 410 ? 18.648 7.388 -18.431 1.00 95.88 410 GLY A CA 1
ATOM 2826 C C . GLY A 1 410 ? 17.812 7.985 -19.555 1.00 95.88 410 GLY A C 1
ATOM 2827 O O . GLY A 1 410 ? 18.244 8.033 -20.705 1.00 95.88 410 GLY A O 1
ATOM 2828 N N . LEU A 1 411 ? 16.645 8.506 -19.201 1.00 94.75 411 LEU A N 1
ATOM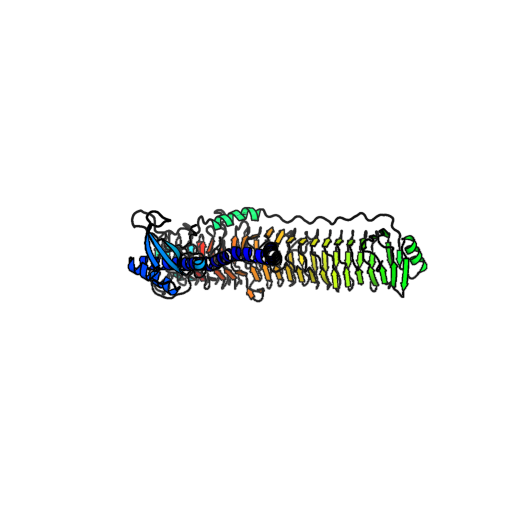 2829 C CA . LEU A 1 411 ? 15.852 9.416 -20.018 1.00 94.75 411 LEU A CA 1
ATOM 2830 C C . LEU A 1 411 ? 15.871 10.775 -19.318 1.00 94.75 411 LEU A C 1
ATOM 2832 O O . LEU A 1 411 ? 15.304 10.929 -18.239 1.00 94.75 411 LEU A O 1
ATOM 2836 N N . THR A 1 412 ? 16.575 11.737 -19.893 1.00 89.00 412 THR A N 1
ATOM 2837 C CA . THR A 1 412 ? 16.811 13.063 -19.319 1.00 89.00 412 THR A CA 1
ATOM 2838 C C . THR A 1 412 ? 16.322 14.136 -20.296 1.00 89.00 412 THR A C 1
ATOM 2840 O O . THR A 1 412 ? 16.059 13.838 -21.457 1.00 89.00 412 THR A O 1
ATOM 2843 N N . SER A 1 413 ? 16.203 15.395 -19.860 1.00 83.88 413 SER A N 1
ATOM 2844 C CA . SER A 1 413 ? 15.768 16.537 -20.695 1.00 83.88 413 SER A CA 1
ATOM 2845 C C . SER A 1 413 ? 14.246 16.614 -20.928 1.00 83.88 413 SER A C 1
ATOM 2847 O O . SER A 1 413 ? 13.493 16.537 -19.962 1.00 83.88 413 SER A O 1
ATOM 2849 N N . TYR A 1 414 ? 13.770 16.864 -22.150 1.00 80.19 414 TYR A N 1
ATOM 2850 C CA . TYR A 1 414 ? 12.365 17.106 -22.492 1.00 80.19 414 TYR A CA 1
ATOM 2851 C C . TYR A 1 414 ? 11.933 16.232 -23.668 1.00 80.19 414 TYR A C 1
ATOM 2853 O O . TYR A 1 414 ? 12.729 15.968 -24.561 1.00 80.19 414 TYR A O 1
ATOM 2861 N N . GLY A 1 415 ? 10.656 15.845 -23.715 1.00 84.12 415 GLY A N 1
ATOM 2862 C CA . GLY A 1 415 ? 10.089 15.170 -24.883 1.00 84.12 415 GLY A CA 1
ATOM 2863 C C . GLY A 1 415 ? 9.405 13.847 -24.568 1.00 84.12 415 GLY A C 1
ATOM 2864 O O . GLY A 1 415 ? 8.917 13.629 -23.458 1.00 84.12 415 GLY A O 1
ATOM 2865 N N . THR A 1 416 ? 9.329 12.975 -25.572 1.00 86.44 416 THR A N 1
ATOM 2866 C CA . THR A 1 416 ? 8.606 11.697 -25.485 1.00 86.44 416 THR A CA 1
ATOM 2867 C C . THR A 1 416 ? 9.540 10.515 -25.706 1.00 86.44 416 THR A C 1
ATOM 2869 O O . THR A 1 416 ? 10.331 10.497 -26.646 1.00 86.44 416 THR A O 1
ATOM 2872 N N . ALA A 1 417 ? 9.441 9.504 -24.849 1.00 91.62 417 ALA A N 1
ATOM 2873 C CA . ALA A 1 417 ? 10.164 8.250 -25.017 1.00 91.62 417 ALA A CA 1
ATOM 2874 C C . ALA A 1 417 ? 9.161 7.105 -25.156 1.00 91.62 417 ALA A C 1
ATOM 2876 O O . ALA A 1 417 ? 8.402 6.825 -24.231 1.00 91.62 417 ALA A O 1
ATOM 2877 N N . THR A 1 418 ? 9.167 6.431 -26.301 1.00 93.38 418 THR A N 1
ATOM 2878 C CA . THR A 1 418 ? 8.329 5.255 -26.548 1.00 93.38 418 THR A CA 1
ATOM 2879 C C . THR A 1 418 ? 9.212 4.018 -26.567 1.00 93.38 418 THR A C 1
ATOM 2881 O O . THR A 1 418 ? 10.111 3.886 -27.394 1.00 93.38 418 THR A O 1
ATOM 2884 N N . ILE A 1 419 ? 8.978 3.096 -25.641 1.00 93.75 419 ILE A N 1
ATOM 2885 C CA . ILE A 1 419 ? 9.769 1.878 -25.486 1.00 93.75 419 ILE A CA 1
ATOM 2886 C C . ILE A 1 419 ? 8.835 0.699 -25.715 1.00 93.75 419 ILE A C 1
ATOM 2888 O O . ILE A 1 419 ? 8.111 0.279 -24.816 1.00 93.75 419 ILE A O 1
ATOM 2892 N N . ASN A 1 420 ? 8.848 0.162 -26.933 1.00 91.94 420 ASN A N 1
ATOM 2893 C CA . ASN A 1 420 ? 7.963 -0.936 -27.330 1.00 91.94 420 ASN A CA 1
ATOM 2894 C C . ASN A 1 420 ? 8.498 -2.320 -26.927 1.00 91.94 420 ASN A C 1
ATOM 2896 O O . ASN A 1 420 ? 7.940 -3.343 -27.322 1.00 91.94 420 ASN A O 1
ATOM 2900 N N . SER A 1 421 ? 9.591 -2.369 -26.163 1.00 90.88 421 SER A N 1
ATOM 2901 C CA . SER A 1 421 ? 10.234 -3.608 -25.739 1.00 90.88 421 SER A CA 1
ATOM 2902 C C . SER A 1 421 ? 9.281 -4.472 -24.913 1.00 90.88 421 SER A C 1
ATOM 2904 O O . SER A 1 421 ? 8.661 -3.990 -23.975 1.00 90.88 421 SER A O 1
ATOM 2906 N N . SER A 1 422 ? 9.226 -5.766 -25.223 1.00 91.00 422 SER A N 1
ATOM 2907 C CA . SER A 1 422 ? 8.475 -6.786 -24.476 1.00 91.00 422 SER A CA 1
ATOM 2908 C C . SER A 1 422 ? 9.022 -7.014 -23.062 1.00 91.00 422 SER A C 1
ATOM 2910 O O . SER A 1 422 ? 8.258 -7.240 -22.130 1.00 91.00 422 SER A O 1
ATOM 2912 N N . SER A 1 423 ? 10.338 -6.893 -22.882 1.00 94.00 423 SER A N 1
ATOM 2913 C CA . SER A 1 423 ? 11.015 -7.042 -21.592 1.00 94.00 423 SER A CA 1
ATOM 2914 C C . SER A 1 423 ? 12.132 -6.016 -21.455 1.00 94.00 423 SER A C 1
ATOM 2916 O O . SER A 1 423 ? 12.884 -5.804 -22.412 1.00 94.00 423 SER A O 1
ATOM 2918 N N . ILE A 1 424 ? 12.296 -5.447 -20.262 1.00 96.75 424 ILE A N 1
ATOM 2919 C CA . ILE A 1 424 ? 13.394 -4.535 -19.927 1.00 96.75 424 ILE A CA 1
ATOM 2920 C C . ILE A 1 424 ? 14.193 -5.110 -18.761 1.00 96.75 424 ILE A C 1
ATOM 2922 O O . ILE A 1 424 ? 13.625 -5.417 -17.714 1.00 96.75 424 ILE A O 1
ATOM 2926 N N . HIS A 1 425 ? 15.513 -5.211 -18.928 1.00 97.31 425 HIS A N 1
ATOM 2927 C CA . HIS A 1 425 ? 16.436 -5.628 -17.872 1.00 97.31 425 HIS A CA 1
ATOM 2928 C C . HIS A 1 425 ? 17.611 -4.653 -17.762 1.00 97.31 425 HIS A C 1
ATOM 2930 O O . HIS A 1 425 ? 18.437 -4.566 -18.671 1.00 97.31 425 HIS A O 1
ATOM 2936 N N . VAL A 1 426 ? 17.697 -3.923 -16.649 1.00 97.94 426 VAL A N 1
ATOM 2937 C CA . VAL A 1 426 ? 18.735 -2.910 -16.397 1.00 97.94 426 VAL A CA 1
ATOM 2938 C C . VAL A 1 426 ? 19.618 -3.335 -15.220 1.00 97.94 426 VAL A C 1
ATOM 2940 O O . VAL A 1 426 ? 19.118 -3.695 -14.155 1.00 97.94 426 VAL A O 1
ATOM 2943 N N . GLY A 1 427 ? 20.939 -3.313 -15.407 1.00 97.31 427 GLY A N 1
ATOM 2944 C CA . GLY A 1 427 ? 21.939 -3.655 -14.389 1.00 97.31 427 GLY A CA 1
ATOM 2945 C C . GLY A 1 427 ? 22.287 -2.505 -13.435 1.00 97.31 427 GLY A C 1
ATOM 2946 O O . GLY A 1 427 ? 22.719 -2.755 -12.302 1.00 97.31 427 GLY A O 1
ATOM 2947 N N . GLY A 1 428 ? 22.094 -1.264 -13.887 1.00 96.75 428 GLY A N 1
ATOM 2948 C CA . GLY A 1 428 ? 22.243 -0.027 -13.122 1.00 96.75 428 GLY A CA 1
ATOM 2949 C C . GLY A 1 428 ? 20.914 0.616 -12.714 1.00 96.75 428 GLY A C 1
ATOM 2950 O O . GLY A 1 428 ? 19.884 -0.053 -12.624 1.00 96.75 428 GLY A O 1
ATOM 2951 N N . LEU A 1 429 ? 20.956 1.924 -12.449 1.00 96.94 429 LEU A N 1
ATOM 2952 C CA . LEU A 1 429 ? 19.786 2.751 -12.142 1.00 96.94 429 LEU A CA 1
ATOM 2953 C C . LEU A 1 429 ? 18.968 3.009 -13.416 1.00 96.94 429 LEU A C 1
ATOM 2955 O O . LEU A 1 429 ? 19.538 3.345 -14.458 1.00 96.94 429 LEU A O 1
ATOM 2959 N N . MET A 1 430 ? 17.641 2.929 -13.314 1.00 97.12 430 MET A N 1
ATOM 2960 C CA . MET A 1 430 ? 16.740 3.508 -14.312 1.00 97.12 430 MET A CA 1
ATOM 2961 C C . MET A 1 430 ? 16.323 4.908 -13.859 1.00 97.12 430 MET A C 1
ATOM 2963 O O . MET A 1 430 ? 15.750 5.052 -12.781 1.00 97.12 430 MET A O 1
ATOM 2967 N N . SER A 1 431 ? 16.592 5.937 -14.661 1.00 96.00 431 SER A N 1
ATOM 2968 C CA . SER A 1 431 ? 16.203 7.316 -14.363 1.00 96.00 431 SER A CA 1
ATOM 2969 C C . SER A 1 431 ? 15.335 7.922 -15.464 1.00 96.00 431 SER A C 1
ATOM 2971 O O . SER A 1 431 ? 15.651 7.820 -16.648 1.00 96.00 431 SER A O 1
ATOM 2973 N N . VAL A 1 432 ? 14.237 8.570 -15.070 1.00 96.00 432 VAL A N 1
ATOM 2974 C CA . VAL A 1 432 ? 13.375 9.367 -15.955 1.00 96.00 432 VAL A CA 1
ATOM 2975 C C . VAL A 1 432 ? 13.226 10.752 -15.335 1.00 96.00 432 VAL A C 1
ATOM 2977 O O . VAL A 1 432 ? 12.510 10.924 -14.353 1.00 96.00 432 VAL A O 1
ATOM 2980 N N . THR A 1 433 ? 13.958 11.735 -15.847 1.00 95.12 433 THR A N 1
ATOM 2981 C CA . THR A 1 433 ? 14.089 13.056 -15.217 1.00 95.12 433 THR A CA 1
ATOM 2982 C C . THR A 1 433 ? 13.859 14.194 -16.206 1.00 95.12 433 THR A C 1
ATOM 2984 O O . THR A 1 433 ? 13.861 13.999 -17.421 1.00 95.12 433 THR A O 1
ATOM 2987 N N . GLY A 1 434 ? 13.658 15.406 -15.686 1.00 92.56 434 GLY A N 1
ATOM 2988 C CA . GLY A 1 434 ? 13.352 16.580 -16.502 1.00 92.56 434 GLY A CA 1
ATOM 2989 C C . GLY A 1 434 ? 11.862 16.641 -16.826 1.00 92.56 434 GLY A C 1
ATOM 2990 O O . GLY A 1 434 ? 11.041 16.510 -15.928 1.00 92.56 434 GLY A O 1
ATOM 2991 N N . SER A 1 435 ? 11.505 16.832 -18.090 1.00 91.75 435 SER A N 1
ATOM 2992 C CA . SER A 1 435 ? 10.127 16.944 -18.590 1.00 91.75 435 SER A CA 1
ATOM 2993 C C . SER A 1 435 ? 9.814 15.854 -19.621 1.00 91.75 435 SER A C 1
ATOM 2995 O O . SER A 1 435 ? 9.191 16.113 -20.651 1.00 91.75 435 SER A O 1
ATOM 2997 N N . VAL A 1 436 ? 10.304 14.636 -19.375 1.00 91.50 436 VAL A N 1
ATOM 2998 C CA . VAL A 1 436 ? 10.095 13.479 -20.255 1.00 91.50 436 VAL A CA 1
ATOM 2999 C C . VAL A 1 436 ? 8.775 12.781 -19.935 1.00 91.50 436 VAL A C 1
ATOM 3001 O O . VAL A 1 436 ? 8.489 12.485 -18.778 1.00 91.50 436 VAL A O 1
ATOM 3004 N N . SER A 1 437 ? 8.004 12.445 -20.969 1.00 92.38 437 SER A N 1
ATOM 3005 C CA . SER A 1 437 ? 6.889 11.493 -20.882 1.00 92.38 437 SER A CA 1
ATOM 3006 C C . SER A 1 437 ? 7.300 10.159 -21.505 1.00 92.38 437 SER A C 1
ATOM 3008 O O . SER A 1 437 ? 7.433 10.053 -22.726 1.00 92.38 437 SER A O 1
ATOM 3010 N N . ALA A 1 438 ? 7.531 9.147 -20.669 1.00 94.62 438 ALA A N 1
ATOM 3011 C CA . ALA A 1 438 ? 7.955 7.817 -21.088 1.00 94.62 438 ALA A CA 1
ATOM 3012 C C . ALA A 1 438 ? 6.783 6.822 -21.078 1.00 94.62 438 ALA A C 1
ATOM 3014 O O . ALA A 1 438 ? 6.107 6.656 -20.063 1.00 94.62 438 ALA A O 1
ATOM 3015 N N . SER A 1 439 ? 6.569 6.124 -22.192 1.00 94.56 439 SER A N 1
ATOM 3016 C CA . SER A 1 439 ? 5.613 5.022 -22.323 1.00 94.56 439 SER A CA 1
ATOM 3017 C C . SER A 1 439 ? 6.359 3.731 -22.644 1.00 94.56 439 SER A C 1
ATOM 3019 O O . SER A 1 439 ? 7.151 3.681 -23.585 1.00 94.56 439 SER A O 1
ATOM 3021 N N . VAL A 1 440 ? 6.125 2.696 -21.842 1.00 94.62 440 VAL A N 1
ATOM 3022 C CA . VAL A 1 440 ? 6.845 1.424 -21.869 1.00 94.62 440 VAL A CA 1
ATOM 3023 C C . VAL A 1 440 ? 5.857 0.275 -22.033 1.00 94.62 440 VAL A C 1
ATOM 3025 O O . VAL A 1 440 ? 5.055 0.008 -21.147 1.00 94.62 440 VAL A O 1
ATOM 3028 N N . ALA A 1 441 ? 5.939 -0.458 -23.139 1.00 93.31 441 ALA A N 1
ATOM 3029 C CA . ALA A 1 441 ? 5.027 -1.563 -23.439 1.00 93.31 441 ALA A CA 1
ATOM 3030 C C . ALA A 1 441 ? 5.399 -2.896 -22.756 1.00 93.31 441 ALA A C 1
ATOM 3032 O O . ALA A 1 441 ? 4.721 -3.898 -22.986 1.00 93.31 441 ALA A O 1
ATOM 3033 N N . ALA A 1 442 ? 6.463 -2.918 -21.948 1.00 93.81 442 ALA A N 1
ATOM 3034 C CA . ALA A 1 442 ? 7.037 -4.136 -21.386 1.00 93.81 442 ALA A CA 1
ATOM 3035 C C . ALA A 1 442 ? 6.083 -4.879 -20.448 1.00 93.81 442 ALA A C 1
ATOM 3037 O O . ALA A 1 442 ? 5.424 -4.273 -19.603 1.00 93.81 442 ALA A O 1
ATOM 3038 N N . THR A 1 443 ? 6.082 -6.207 -20.555 1.00 95.44 443 THR A N 1
ATOM 3039 C CA . THR A 1 443 ? 5.386 -7.103 -19.624 1.00 95.44 443 THR A CA 1
ATOM 3040 C C . THR A 1 443 ? 6.247 -7.438 -18.408 1.00 95.44 443 THR A C 1
ATOM 3042 O O . THR A 1 443 ? 5.717 -7.700 -17.331 1.00 95.44 443 THR A O 1
ATOM 3045 N N . SER A 1 444 ? 7.575 -7.385 -18.549 1.00 95.44 444 SER A N 1
ATOM 3046 C CA . SER A 1 444 ? 8.521 -7.555 -17.443 1.00 95.44 444 SER A CA 1
ATOM 3047 C C . SER A 1 444 ? 9.495 -6.382 -17.344 1.00 95.44 444 SER A C 1
ATOM 3049 O O . SER A 1 444 ? 10.207 -6.082 -18.310 1.00 95.44 444 SER A O 1
ATOM 3051 N N . LEU A 1 445 ? 9.576 -5.776 -16.161 1.00 97.25 445 LEU A N 1
ATOM 3052 C CA . LEU A 1 445 ? 10.537 -4.735 -15.812 1.00 97.25 445 LEU A CA 1
ATOM 3053 C C . LEU A 1 445 ? 11.438 -5.232 -14.678 1.00 97.25 445 LEU A C 1
ATOM 3055 O O . LEU A 1 445 ? 10.991 -5.358 -13.539 1.00 97.25 445 LEU A O 1
ATOM 3059 N N . THR A 1 446 ? 12.708 -5.480 -14.989 1.00 98.12 446 THR A N 1
ATOM 3060 C CA . THR A 1 446 ? 13.701 -5.975 -14.029 1.00 98.12 446 THR A CA 1
ATOM 3061 C C . THR A 1 446 ? 14.841 -4.978 -13.899 1.00 98.12 446 THR A C 1
ATOM 3063 O O . THR A 1 446 ? 15.641 -4.797 -14.816 1.00 98.12 446 THR A O 1
ATOM 3066 N N . LEU A 1 447 ? 14.943 -4.340 -12.742 1.00 98.19 447 LEU A N 1
ATOM 3067 C CA . LEU A 1 447 ? 15.954 -3.341 -12.430 1.00 98.19 447 LEU A CA 1
ATOM 3068 C C . LEU A 1 447 ? 16.796 -3.858 -11.268 1.00 98.19 447 LEU A C 1
ATOM 3070 O O . LEU A 1 447 ? 16.293 -4.070 -10.168 1.00 98.19 447 LEU A O 1
ATOM 3074 N N . ARG A 1 448 ? 18.089 -4.081 -11.495 1.00 97.69 448 ARG A N 1
ATOM 3075 C CA . ARG A 1 448 ? 18.997 -4.516 -10.425 1.00 97.69 448 ARG A CA 1
ATOM 3076 C C . ARG A 1 448 ? 19.205 -3.428 -9.368 1.00 97.69 448 ARG A C 1
ATOM 3078 O O . ARG A 1 448 ? 19.424 -3.758 -8.207 1.00 97.69 448 ARG A O 1
ATOM 3085 N N . GLN A 1 449 ? 19.164 -2.158 -9.765 1.00 96.75 449 GLN A N 1
ATOM 3086 C CA . GLN A 1 449 ? 19.113 -1.022 -8.843 1.00 96.75 449 GLN A CA 1
ATOM 3087 C C . GLN A 1 449 ? 17.723 -0.371 -8.878 1.00 96.75 449 GLN A C 1
ATOM 3089 O O . GLN A 1 449 ? 16.776 -0.946 -9.410 1.00 96.75 449 GLN A O 1
ATOM 3094 N N . GLY A 1 450 ? 17.605 0.822 -8.298 1.00 96.94 450 GLY A N 1
ATOM 3095 C CA . GLY A 1 450 ? 16.338 1.533 -8.191 1.00 96.94 450 GLY A CA 1
ATOM 3096 C C . GLY A 1 450 ? 15.814 2.161 -9.486 1.00 96.94 450 GLY A C 1
ATOM 3097 O O . GLY A 1 450 ? 16.501 2.279 -10.507 1.00 96.94 450 GLY A O 1
ATOM 3098 N N . LEU A 1 451 ? 14.573 2.625 -9.385 1.00 97.88 451 LEU A N 1
ATOM 3099 C CA . LEU A 1 451 ? 13.897 3.505 -10.326 1.00 97.88 451 LEU A CA 1
ATOM 3100 C C . LEU A 1 451 ? 13.837 4.914 -9.731 1.00 97.88 451 LEU A C 1
ATOM 3102 O O . LEU A 1 451 ? 13.313 5.106 -8.634 1.00 97.88 451 LEU A O 1
ATOM 3106 N N . LEU A 1 452 ? 14.352 5.900 -10.458 1.00 97.06 452 LEU A N 1
ATOM 3107 C CA . LEU A 1 452 ? 14.338 7.305 -10.067 1.00 97.06 452 LEU A CA 1
ATOM 3108 C C . LEU A 1 452 ? 13.516 8.118 -11.066 1.00 97.06 452 LEU A C 1
ATOM 3110 O O . LEU A 1 452 ? 13.778 8.074 -12.267 1.00 97.06 452 LEU A O 1
ATOM 3114 N N . THR A 1 453 ? 12.576 8.918 -10.570 1.00 96.31 453 THR A N 1
ATOM 3115 C CA . THR A 1 453 ? 11.949 9.974 -11.372 1.00 96.31 453 THR A CA 1
ATOM 3116 C C . THR A 1 453 ? 12.076 11.326 -10.695 1.00 96.31 453 THR A C 1
ATOM 3118 O O . THR A 1 453 ? 12.041 11.404 -9.467 1.00 96.31 453 THR A O 1
ATOM 3121 N N . ASP A 1 454 ? 12.244 12.385 -11.485 1.00 94.25 454 ASP A N 1
ATOM 3122 C CA . ASP A 1 454 ? 12.430 13.748 -10.976 1.00 94.25 454 ASP A CA 1
ATOM 3123 C C . ASP A 1 454 ? 11.959 14.809 -11.984 1.00 94.25 454 ASP A C 1
ATOM 3125 O O . ASP A 1 454 ? 11.793 14.529 -13.174 1.00 94.25 454 ASP A O 1
ATOM 3129 N N . GLY A 1 455 ? 11.768 16.042 -11.522 1.00 92.44 455 GLY A N 1
ATOM 3130 C CA . GLY A 1 455 ? 11.226 17.139 -12.319 1.00 92.44 455 GLY A CA 1
ATOM 3131 C C . GLY A 1 455 ? 9.750 16.931 -12.667 1.00 92.44 455 GLY A C 1
ATOM 3132 O O . GLY A 1 455 ? 8.948 16.502 -11.848 1.00 92.44 455 GLY A O 1
ATOM 3133 N N . SER A 1 456 ? 9.370 17.240 -13.904 1.00 93.31 456 SER A N 1
ATOM 3134 C CA . SER A 1 456 ? 8.017 17.007 -14.430 1.00 93.31 456 SER A CA 1
ATOM 3135 C C . SER A 1 456 ? 7.844 15.637 -15.101 1.00 93.31 456 SER A C 1
ATOM 3137 O O . SER A 1 456 ? 6.826 15.398 -15.749 1.00 93.31 456 SER A O 1
ATOM 3139 N N . ALA A 1 457 ? 8.822 14.738 -14.966 1.00 94.69 457 ALA A N 1
ATOM 3140 C CA . ALA A 1 457 ? 8.848 13.472 -15.682 1.00 94.69 457 ALA A CA 1
ATOM 3141 C C . ALA A 1 457 ? 7.688 12.537 -15.308 1.00 94.69 457 ALA A C 1
ATOM 3143 O O . ALA A 1 457 ? 7.331 12.417 -14.135 1.00 94.69 457 ALA A O 1
ATOM 3144 N N . ALA A 1 458 ? 7.157 11.835 -16.310 1.00 95.75 458 ALA A N 1
ATOM 3145 C CA . ALA A 1 458 ? 6.117 10.824 -16.166 1.00 95.75 458 ALA A CA 1
ATOM 3146 C C . ALA A 1 458 ? 6.551 9.492 -16.796 1.00 95.75 458 ALA A C 1
ATOM 3148 O O . ALA A 1 458 ? 7.173 9.472 -17.861 1.00 95.75 458 ALA A O 1
ATOM 3149 N N . LEU A 1 459 ? 6.193 8.376 -16.158 1.00 97.06 459 LEU A N 1
ATOM 3150 C CA . LEU A 1 459 ? 6.471 7.019 -16.629 1.00 97.06 459 LEU A CA 1
ATOM 3151 C C . LEU A 1 459 ? 5.196 6.170 -16.608 1.00 97.06 459 LEU A C 1
ATOM 3153 O O . LEU A 1 459 ? 4.567 5.995 -15.570 1.00 97.06 459 LEU A O 1
ATOM 3157 N N . SER A 1 460 ? 4.843 5.585 -17.747 1.00 97.06 460 SER A N 1
ATOM 3158 C CA . SER A 1 460 ? 3.716 4.663 -17.874 1.00 97.06 460 SER A CA 1
ATOM 3159 C C . SER A 1 460 ? 4.195 3.305 -18.374 1.00 97.06 460 SER A C 1
ATOM 3161 O O . SER A 1 460 ? 4.824 3.220 -19.427 1.00 97.06 460 SER A O 1
ATOM 3163 N N . VAL A 1 461 ? 3.890 2.250 -17.620 1.00 96.81 461 VAL A N 1
ATOM 3164 C CA . VAL A 1 461 ? 4.198 0.847 -17.924 1.00 96.81 461 VAL A CA 1
ATOM 3165 C C . VAL A 1 461 ? 2.896 0.027 -17.856 1.00 96.81 461 VAL A C 1
ATOM 3167 O O . VAL A 1 461 ? 2.686 -0.753 -16.924 1.00 96.81 461 VAL A O 1
ATOM 3170 N N . PRO A 1 462 ? 1.949 0.237 -18.791 1.00 94.88 462 PRO A N 1
ATOM 3171 C CA . PRO A 1 462 ? 0.580 -0.264 -18.665 1.00 94.88 462 PRO A CA 1
ATOM 3172 C C . PRO A 1 462 ? 0.462 -1.789 -18.689 1.00 94.88 462 PRO A C 1
ATOM 3174 O O . PRO A 1 462 ? -0.492 -2.313 -18.134 1.00 94.88 462 PRO A O 1
ATOM 3177 N N . ASN A 1 463 ? 1.419 -2.497 -19.293 1.00 95.00 463 ASN A N 1
ATOM 3178 C CA . ASN A 1 463 ? 1.324 -3.942 -19.529 1.00 95.00 463 ASN A CA 1
ATOM 3179 C C . ASN A 1 463 ? 2.175 -4.784 -18.566 1.00 95.00 463 ASN A C 1
ATOM 3181 O O . ASN A 1 463 ? 2.251 -6.000 -18.738 1.00 95.00 463 ASN A O 1
ATOM 3185 N N . ALA A 1 464 ? 2.859 -4.164 -17.599 1.00 95.00 464 ALA A N 1
ATOM 3186 C CA . ALA A 1 464 ? 3.778 -4.884 -16.726 1.00 95.00 464 ALA A CA 1
ATOM 3187 C C . ALA A 1 464 ? 3.025 -5.849 -15.806 1.00 95.00 464 ALA A C 1
ATOM 3189 O O . ALA A 1 464 ? 2.247 -5.413 -14.969 1.00 95.00 464 ALA A O 1
ATOM 3190 N N . THR A 1 465 ? 3.316 -7.142 -15.925 1.00 96.31 465 THR A N 1
ATOM 3191 C CA . THR A 1 465 ? 2.825 -8.201 -15.031 1.00 96.31 465 THR A CA 1
ATOM 3192 C C . THR A 1 465 ? 3.902 -8.670 -14.050 1.00 96.31 465 THR A C 1
ATOM 3194 O O . THR A 1 465 ? 3.602 -9.306 -13.039 1.00 96.31 465 THR A O 1
ATOM 3197 N N . SER A 1 466 ? 5.171 -8.326 -14.297 1.00 96.44 466 SER A N 1
ATOM 3198 C CA . SER A 1 466 ? 6.280 -8.542 -13.365 1.00 96.44 466 SER A CA 1
ATOM 3199 C C . SER A 1 466 ? 7.133 -7.284 -13.237 1.00 96.44 466 SER A C 1
ATOM 3201 O O . SER A 1 466 ? 7.666 -6.781 -14.229 1.00 96.44 466 SER A O 1
ATOM 3203 N N . VAL A 1 467 ? 7.275 -6.786 -12.008 1.00 98.19 467 VAL A N 1
ATOM 3204 C CA . VAL A 1 467 ? 8.076 -5.605 -11.679 1.00 98.19 467 VAL A CA 1
ATOM 3205 C C . VAL A 1 467 ? 9.020 -5.968 -10.540 1.00 98.19 467 VAL A C 1
ATOM 3207 O O . VAL A 1 467 ? 8.592 -6.176 -9.406 1.00 98.19 467 VAL A O 1
ATOM 3210 N N . GLN A 1 468 ? 10.312 -6.052 -10.844 1.00 98.31 468 GLN A N 1
ATOM 3211 C CA . GLN A 1 468 ? 11.358 -6.373 -9.876 1.00 98.31 468 GLN A CA 1
ATOM 3212 C C . GLN A 1 468 ? 12.367 -5.235 -9.826 1.00 98.31 468 GLN A C 1
ATOM 3214 O O . GLN A 1 468 ? 12.963 -4.903 -10.850 1.00 98.31 468 GLN A O 1
ATOM 3219 N N . VAL A 1 469 ? 12.559 -4.628 -8.656 1.00 98.62 469 VAL A N 1
ATOM 3220 C CA . VAL A 1 469 ? 13.387 -3.421 -8.524 1.00 98.62 469 VAL A CA 1
ATOM 3221 C C . VAL A 1 469 ? 14.262 -3.510 -7.279 1.00 98.62 469 VAL A C 1
ATOM 3223 O O . VAL A 1 469 ? 13.769 -3.549 -6.149 1.00 98.62 469 VAL A O 1
ATOM 3226 N N . GLY A 1 470 ? 15.576 -3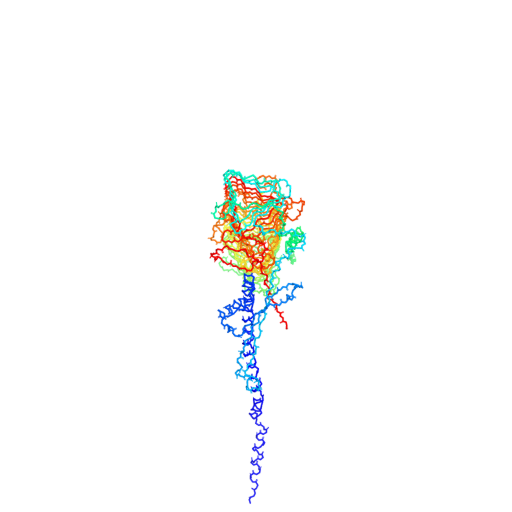.523 -7.485 1.00 98.19 470 GLY A N 1
ATOM 3227 C CA . GLY A 1 470 ? 16.563 -3.425 -6.414 1.00 98.19 470 GLY A CA 1
ATOM 3228 C C . GLY A 1 470 ? 16.642 -2.016 -5.823 1.00 98.19 470 GLY A C 1
ATOM 3229 O O . GLY A 1 470 ? 15.901 -1.125 -6.217 1.00 98.19 470 GLY A O 1
ATOM 3230 N N . ALA A 1 471 ? 17.547 -1.786 -4.874 1.00 96.62 471 ALA A N 1
ATOM 3231 C CA . ALA A 1 471 ? 17.690 -0.477 -4.233 1.00 96.62 471 ALA A CA 1
ATOM 3232 C C . ALA A 1 471 ? 18.538 0.505 -5.067 1.00 96.62 471 ALA A C 1
ATOM 3234 O O . ALA A 1 471 ? 19.442 0.107 -5.806 1.00 96.62 471 ALA A O 1
ATOM 3235 N N . THR A 1 472 ? 18.287 1.808 -4.926 1.00 95.25 472 THR A N 1
ATOM 3236 C CA . THR A 1 472 ? 19.170 2.863 -5.438 1.00 95.25 472 THR A CA 1
ATOM 3237 C C . THR A 1 472 ? 20.567 2.758 -4.820 1.00 95.25 472 THR A C 1
ATOM 3239 O O . THR A 1 472 ? 20.725 2.409 -3.651 1.00 95.25 472 THR A O 1
ATOM 3242 N N . SER A 1 473 ? 21.603 3.117 -5.585 1.00 88.56 473 SER A N 1
ATOM 3243 C CA . SER A 1 473 ? 22.986 3.177 -5.084 1.00 88.56 473 SER A CA 1
ATOM 3244 C C . SER A 1 473 ? 23.286 4.416 -4.232 1.00 88.56 473 SER A C 1
ATOM 3246 O O . SER A 1 473 ? 24.361 4.516 -3.649 1.00 88.56 473 SER A O 1
ATOM 3248 N N . ALA A 1 474 ? 22.366 5.381 -4.197 1.00 88.69 474 ALA A N 1
ATOM 3249 C CA . ALA A 1 474 ? 22.475 6.622 -3.444 1.00 88.69 474 ALA A CA 1
ATOM 3250 C C . ALA A 1 474 ? 21.150 6.945 -2.751 1.00 88.69 474 ALA A C 1
ATOM 3252 O O . ALA A 1 474 ? 20.083 6.472 -3.158 1.00 88.69 474 ALA A O 1
ATOM 3253 N N . SER A 1 475 ? 21.236 7.755 -1.698 1.00 90.69 475 SER A N 1
ATOM 3254 C CA . SER A 1 475 ? 20.069 8.177 -0.933 1.00 90.69 475 SER A CA 1
ATOM 3255 C C . SER A 1 475 ? 19.086 8.956 -1.812 1.00 90.69 475 SER A C 1
ATOM 3257 O O . SER A 1 475 ? 19.475 9.900 -2.499 1.00 90.69 475 SER A O 1
ATOM 3259 N N . CYS A 1 476 ? 17.813 8.565 -1.781 1.00 91.19 476 CYS A N 1
ATOM 3260 C CA . CYS A 1 476 ? 16.734 9.278 -2.458 1.00 91.19 476 CYS A CA 1
ATOM 3261 C C . CYS A 1 476 ? 16.408 10.595 -1.743 1.00 91.19 476 CYS A C 1
ATOM 3263 O O . CYS A 1 476 ? 16.214 11.632 -2.385 1.00 91.19 476 CYS A O 1
ATOM 3265 N N . ASN A 1 477 ? 16.382 10.559 -0.412 1.00 87.12 477 ASN A N 1
ATOM 3266 C CA . ASN A 1 477 ? 16.303 11.728 0.450 1.00 87.12 477 ASN A CA 1
ATOM 3267 C C . ASN A 1 477 ? 16.936 11.419 1.810 1.00 87.12 477 ASN A C 1
ATOM 3269 O O . ASN A 1 477 ? 17.008 10.257 2.211 1.00 87.12 477 ASN A O 1
ATOM 3273 N N . TRP A 1 478 ? 17.358 12.447 2.545 1.00 80.94 478 TRP A N 1
ATOM 3274 C CA . TRP A 1 478 ? 18.013 12.286 3.849 1.00 80.94 478 TRP A CA 1
ATOM 3275 C C . TRP A 1 478 ? 17.163 11.523 4.882 1.00 80.94 478 TRP A C 1
ATOM 3277 O O . TRP A 1 478 ? 17.722 10.870 5.755 1.00 80.94 478 TRP A O 1
ATOM 3287 N N . ASP A 1 479 ? 15.835 11.560 4.756 1.00 80.81 479 ASP A N 1
ATOM 3288 C CA . ASP A 1 479 ? 14.868 10.925 5.658 1.00 80.81 479 ASP A CA 1
ATOM 3289 C C . ASP A 1 479 ? 14.274 9.607 5.117 1.00 80.81 479 ASP A C 1
ATOM 3291 O O . ASP A 1 479 ? 13.455 8.977 5.789 1.00 80.81 479 ASP A O 1
ATOM 3295 N N . ALA A 1 480 ? 14.660 9.196 3.907 1.00 82.12 480 ALA A N 1
ATOM 3296 C CA . ALA A 1 480 ? 14.216 7.958 3.264 1.00 82.12 480 ALA A CA 1
ATOM 3297 C C . ALA A 1 480 ? 15.366 6.967 3.037 1.00 82.12 480 ALA A C 1
ATOM 3299 O O . ALA A 1 480 ? 15.166 5.757 3.125 1.00 82.12 480 ALA A O 1
ATOM 3300 N N . GLY A 1 481 ? 16.582 7.465 2.790 1.00 91.00 481 GLY A N 1
ATOM 3301 C CA . GLY A 1 481 ? 17.736 6.627 2.486 1.00 91.00 481 GLY A CA 1
ATOM 3302 C C . GLY A 1 481 ? 17.666 6.015 1.084 1.00 91.00 481 GLY A C 1
ATOM 3303 O O . GLY A 1 481 ? 17.120 6.619 0.156 1.00 91.00 481 GLY A O 1
ATOM 3304 N N . THR A 1 482 ? 18.255 4.830 0.905 1.00 94.69 482 THR A N 1
ATOM 3305 C CA . THR A 1 482 ? 18.172 4.079 -0.359 1.00 94.69 482 THR A CA 1
ATOM 3306 C C . THR A 1 482 ? 16.847 3.324 -0.454 1.00 94.69 482 THR A C 1
ATOM 3308 O O . THR A 1 482 ? 16.399 2.701 0.509 1.00 94.69 482 THR A O 1
ATOM 3311 N N . VAL A 1 483 ? 16.212 3.387 -1.624 1.00 97.25 483 VAL A N 1
ATOM 3312 C CA . VAL A 1 483 ? 14.855 2.868 -1.884 1.00 97.25 483 VAL A CA 1
ATOM 3313 C C . VAL A 1 483 ? 14.815 2.154 -3.231 1.00 97.25 483 VAL A C 1
ATOM 3315 O O . VAL A 1 483 ? 15.697 2.365 -4.057 1.00 97.25 483 VAL A O 1
ATOM 3318 N N . SER A 1 484 ? 13.804 1.329 -3.486 1.00 98.25 484 SER A N 1
ATOM 3319 C CA . SER A 1 484 ? 13.601 0.725 -4.805 1.00 98.25 484 SER A CA 1
ATOM 3320 C C . SER A 1 484 ? 12.978 1.710 -5.788 1.00 98.25 484 SER A C 1
ATOM 3322 O O . SER A 1 484 ? 13.424 1.806 -6.927 1.00 98.25 484 SER A O 1
ATOM 3324 N N . ILE A 1 485 ? 11.987 2.489 -5.352 1.00 98.25 485 ILE A N 1
ATOM 3325 C CA . ILE A 1 485 ? 11.368 3.533 -6.179 1.00 98.25 485 ILE A CA 1
ATOM 3326 C C . ILE A 1 485 ? 11.520 4.873 -5.469 1.00 98.25 485 ILE A C 1
ATOM 3328 O O . ILE A 1 485 ? 10.982 5.075 -4.384 1.00 98.25 485 ILE A O 1
ATOM 3332 N N . CYS A 1 486 ? 12.253 5.786 -6.097 1.00 97.38 486 CYS A N 1
ATOM 3333 C CA . CYS A 1 486 ? 12.416 7.169 -5.675 1.00 97.38 486 CYS A CA 1
ATOM 3334 C C . CYS A 1 486 ? 11.646 8.065 -6.646 1.00 97.38 486 CYS A C 1
ATOM 3336 O O . CYS A 1 486 ? 12.130 8.356 -7.742 1.00 97.38 486 CYS A O 1
ATOM 3338 N N . GLN A 1 487 ? 10.438 8.482 -6.271 1.00 97.00 487 GLN A N 1
ATOM 3339 C CA . GLN A 1 487 ? 9.597 9.306 -7.130 1.00 97.00 487 GLN A CA 1
ATOM 3340 C C . GLN A 1 487 ? 9.513 10.741 -6.622 1.00 97.00 487 GLN A C 1
ATOM 3342 O O . GLN A 1 487 ? 8.951 11.028 -5.565 1.00 97.00 487 GLN A O 1
ATOM 3347 N N . LYS A 1 488 ? 10.042 11.637 -7.449 1.00 95.00 488 LYS A N 1
ATOM 3348 C CA . LYS A 1 488 ? 9.893 13.092 -7.362 1.00 95.00 488 LYS A CA 1
ATOM 3349 C C . LYS A 1 488 ? 9.304 13.677 -8.656 1.00 95.00 488 LYS A C 1
ATOM 3351 O O . LYS A 1 488 ? 9.000 14.861 -8.703 1.00 95.00 488 LYS A O 1
ATOM 3356 N N . GLY A 1 489 ? 9.134 12.843 -9.691 1.00 92.38 489 GLY A N 1
ATOM 3357 C CA . GLY A 1 489 ? 8.437 13.167 -10.937 1.00 92.38 489 GLY A CA 1
ATOM 3358 C C . GLY A 1 489 ? 6.916 13.006 -10.830 1.00 92.38 489 GLY A C 1
ATOM 3359 O O . GLY A 1 489 ? 6.410 12.298 -9.959 1.00 92.38 489 GLY A O 1
ATOM 3360 N N . THR A 1 490 ? 6.177 13.637 -11.742 1.00 96.25 490 THR A N 1
ATOM 3361 C CA . THR A 1 490 ? 4.715 13.829 -11.675 1.00 96.25 490 THR A CA 1
ATOM 3362 C C . THR A 1 490 ? 3.921 12.539 -11.484 1.00 96.25 490 THR A C 1
ATOM 3364 O O . THR A 1 490 ? 3.087 12.455 -10.576 1.00 96.25 490 THR A O 1
ATOM 3367 N N . THR A 1 491 ? 4.131 11.523 -12.326 1.00 97.06 491 THR A N 1
ATOM 3368 C CA . THR A 1 491 ? 3.349 10.278 -12.275 1.00 97.06 491 THR A CA 1
ATOM 3369 C C . THR A 1 491 ? 4.145 9.053 -12.710 1.00 97.06 491 THR A C 1
ATOM 3371 O O . THR A 1 491 ? 4.807 9.069 -13.744 1.00 97.06 491 THR A O 1
ATOM 3374 N N . ILE A 1 492 ? 4.007 7.957 -11.962 1.00 98.00 492 ILE A N 1
ATOM 3375 C CA . ILE A 1 492 ? 4.380 6.608 -12.395 1.00 98.00 492 ILE A CA 1
ATOM 3376 C C . ILE A 1 492 ? 3.110 5.756 -12.408 1.00 98.00 492 ILE A C 1
ATOM 3378 O O . ILE A 1 492 ? 2.321 5.808 -11.467 1.00 98.00 492 ILE A O 1
ATOM 3382 N N . THR A 1 493 ? 2.877 4.986 -13.469 1.00 97.75 493 THR A N 1
ATOM 3383 C CA . THR A 1 493 ? 1.726 4.075 -13.559 1.00 97.75 493 THR A CA 1
ATOM 3384 C C . THR A 1 493 ? 2.140 2.694 -14.041 1.00 97.75 493 THR A C 1
ATOM 3386 O O . THR A 1 493 ? 2.672 2.556 -15.138 1.00 97.75 493 THR A O 1
ATOM 3389 N N . PHE A 1 494 ? 1.830 1.674 -13.244 1.00 97.19 494 PHE A N 1
ATOM 3390 C CA . PHE A 1 494 ? 1.838 0.264 -13.629 1.00 97.19 494 PHE A CA 1
ATOM 3391 C C . PHE A 1 494 ? 0.384 -0.182 -13.796 1.00 97.19 494 PHE A C 1
ATOM 3393 O O . PHE A 1 494 ? -0.351 -0.217 -12.813 1.00 97.19 494 PHE A O 1
ATOM 3400 N N . GLY A 1 495 ? -0.052 -0.421 -15.036 1.00 87.38 495 GLY A N 1
ATOM 3401 C CA . GLY A 1 495 ? -1.484 -0.513 -15.367 1.00 87.38 495 GLY A CA 1
ATOM 3402 C C . GLY A 1 495 ? -2.107 -1.910 -15.291 1.00 87.38 495 GLY A C 1
ATOM 3403 O O . GLY A 1 495 ? -3.321 -2.017 -15.145 1.00 87.38 495 GLY A O 1
ATOM 3404 N N . ALA A 1 496 ? -1.304 -2.967 -15.390 1.00 90.31 496 ALA A N 1
ATOM 3405 C CA . ALA A 1 496 ? -1.769 -4.349 -15.363 1.00 90.31 496 ALA A CA 1
ATOM 3406 C C . ALA A 1 496 ? -1.658 -4.945 -13.956 1.00 90.31 496 ALA A C 1
ATOM 3408 O O . ALA A 1 496 ? -0.908 -4.449 -13.116 1.00 90.31 496 ALA A O 1
ATOM 3409 N N . SER A 1 497 ? -2.388 -6.032 -13.706 1.00 93.00 497 SER A N 1
ATOM 3410 C CA . SER A 1 497 ? -2.189 -6.864 -12.519 1.00 93.00 497 SER A CA 1
ATOM 3411 C C . SER A 1 497 ? -0.755 -7.383 -12.508 1.00 93.00 497 SER A C 1
ATOM 3413 O O . SER A 1 497 ? -0.325 -8.017 -13.477 1.00 93.00 497 SER A O 1
ATOM 3415 N N . ALA A 1 498 ? -0.007 -7.101 -11.442 1.00 95.69 498 ALA A N 1
ATOM 3416 C CA . ALA A 1 498 ? 1.421 -7.386 -11.430 1.00 95.69 498 ALA A CA 1
ATOM 3417 C C . ALA A 1 498 ? 1.929 -7.985 -10.122 1.00 95.69 498 ALA A C 1
ATOM 3419 O O . ALA A 1 498 ? 1.429 -7.722 -9.028 1.00 95.69 498 ALA A O 1
ATOM 3420 N N . ASN A 1 499 ? 3.005 -8.757 -10.255 1.00 97.44 499 ASN A N 1
ATOM 3421 C CA . ASN A 1 499 ? 3.848 -9.163 -9.146 1.00 97.44 499 ASN A CA 1
ATOM 3422 C C . ASN A 1 499 ? 4.950 -8.113 -8.931 1.00 97.44 499 ASN A C 1
ATOM 3424 O O . ASN A 1 499 ? 5.882 -8.013 -9.735 1.00 97.44 499 ASN A O 1
ATOM 3428 N N . PHE A 1 500 ? 4.829 -7.340 -7.853 1.00 98.44 500 PHE A N 1
ATOM 3429 C CA . PHE A 1 500 ? 5.782 -6.320 -7.430 1.00 98.44 500 PHE A CA 1
ATOM 3430 C C . PHE A 1 500 ? 6.727 -6.878 -6.364 1.00 98.44 500 PHE A C 1
ATOM 3432 O O . PHE A 1 500 ? 6.314 -7.178 -5.241 1.00 98.44 500 PHE A O 1
ATOM 3439 N N . GLN A 1 501 ? 8.010 -6.973 -6.704 1.00 98.31 501 GLN A N 1
ATOM 3440 C CA . GLN A 1 501 ? 9.081 -7.362 -5.788 1.00 98.31 501 GLN A CA 1
ATOM 3441 C C . GLN A 1 501 ? 10.099 -6.234 -5.691 1.00 98.31 501 GLN A C 1
ATOM 3443 O O . GLN A 1 501 ? 10.887 -5.999 -6.609 1.00 98.31 501 GLN A O 1
ATOM 3448 N N . LEU A 1 502 ? 10.072 -5.527 -4.568 1.00 98.56 502 LEU A N 1
ATOM 3449 C CA . LEU A 1 502 ? 10.964 -4.409 -4.307 1.00 98.56 502 LEU A CA 1
ATOM 3450 C C . LEU A 1 502 ? 11.929 -4.809 -3.194 1.00 98.56 502 LEU A C 1
ATOM 3452 O O . LEU A 1 502 ? 11.500 -5.109 -2.085 1.00 98.56 502 LEU A O 1
ATOM 3456 N N . THR A 1 503 ? 13.231 -4.843 -3.478 1.00 98.00 503 THR A N 1
ATOM 3457 C CA . THR A 1 503 ? 14.254 -5.187 -2.470 1.00 98.00 503 THR A CA 1
ATOM 3458 C C . THR A 1 503 ? 14.311 -4.175 -1.326 1.00 98.00 503 THR A C 1
ATOM 3460 O O . THR A 1 503 ? 14.681 -4.525 -0.212 1.00 98.00 503 THR A O 1
ATOM 3463 N N . ALA A 1 504 ? 13.941 -2.927 -1.594 1.00 96.62 504 ALA A N 1
ATOM 3464 C CA . ALA A 1 504 ? 13.767 -1.864 -0.616 1.00 96.62 504 ALA A CA 1
ATOM 3465 C C . ALA A 1 504 ? 12.363 -1.250 -0.771 1.00 96.62 504 ALA A C 1
ATOM 3467 O O . ALA A 1 504 ? 11.517 -1.782 -1.489 1.00 96.62 504 ALA A O 1
ATOM 3468 N N . GLY A 1 505 ? 12.109 -0.131 -0.094 1.00 96.00 505 GLY A N 1
ATOM 3469 C CA . GLY A 1 505 ? 10.798 0.510 -0.100 1.00 96.00 505 GLY A CA 1
ATOM 3470 C C . GLY A 1 505 ? 10.536 1.445 -1.281 1.00 96.00 505 GLY A C 1
ATOM 3471 O O . GLY A 1 505 ? 11.339 1.577 -2.210 1.00 96.00 505 GLY A O 1
ATOM 3472 N N . VAL A 1 506 ? 9.413 2.153 -1.209 1.00 97.44 506 VAL A N 1
ATOM 3473 C CA . VAL A 1 506 ? 9.073 3.278 -2.090 1.00 97.44 506 VAL A CA 1
ATOM 3474 C C . VAL A 1 506 ? 9.125 4.594 -1.321 1.00 97.44 506 VAL A C 1
ATOM 3476 O O . VAL A 1 506 ? 8.736 4.656 -0.155 1.00 97.44 506 VAL A O 1
ATOM 3479 N N . TYR A 1 507 ? 9.576 5.655 -1.985 1.00 96.88 507 TYR A N 1
ATOM 3480 C CA . TYR A 1 507 ? 9.528 7.019 -1.473 1.00 96.88 507 TYR A CA 1
ATOM 3481 C C . TYR A 1 507 ? 8.901 7.956 -2.498 1.00 96.88 507 TYR A C 1
ATOM 3483 O O . TYR A 1 507 ? 9.379 8.049 -3.632 1.00 96.88 507 TYR A O 1
ATOM 3491 N N . LEU A 1 508 ? 7.858 8.668 -2.074 1.00 95.94 508 LEU A N 1
ATOM 3492 C CA . LEU A 1 508 ? 7.156 9.671 -2.871 1.00 95.94 508 LEU A CA 1
ATOM 3493 C C . LEU A 1 508 ? 7.354 11.051 -2.253 1.00 95.94 508 LEU A C 1
ATOM 3495 O O . LEU A 1 508 ? 7.226 11.197 -1.041 1.00 95.94 508 LEU A O 1
ATOM 3499 N N . SER A 1 509 ? 7.618 12.078 -3.055 1.00 93.06 509 SER A N 1
ATOM 3500 C CA . SER A 1 509 ? 7.686 13.458 -2.564 1.00 93.06 509 SER A CA 1
ATOM 3501 C C . SER A 1 509 ? 7.340 14.459 -3.658 1.00 93.06 509 SER A C 1
ATOM 3503 O O . SER A 1 509 ? 7.525 14.170 -4.834 1.00 93.06 509 SER A O 1
ATOM 3505 N N . GLY A 1 510 ? 6.857 15.642 -3.270 1.00 89.94 510 GLY A N 1
ATOM 3506 C CA . GLY A 1 510 ? 6.547 16.731 -4.203 1.00 89.94 510 GLY A CA 1
ATOM 3507 C C . GLY A 1 510 ? 5.142 16.696 -4.814 1.00 89.94 510 GLY A C 1
ATOM 3508 O O . GLY A 1 510 ? 4.939 17.272 -5.876 1.00 89.94 510 GLY A O 1
ATOM 3509 N N . GLY A 1 511 ? 4.165 16.039 -4.176 1.00 93.19 511 GLY A N 1
ATOM 3510 C CA . GLY A 1 511 ? 2.779 16.017 -4.671 1.00 93.19 511 GLY A CA 1
ATOM 3511 C C . GLY A 1 511 ? 2.550 15.059 -5.846 1.00 93.19 511 GLY A C 1
ATOM 3512 O O . GLY A 1 511 ? 1.704 15.296 -6.705 1.00 93.19 511 GLY A O 1
ATOM 3513 N N . VAL A 1 512 ? 3.340 13.992 -5.902 1.00 96.62 512 VAL A N 1
ATOM 3514 C CA . VAL A 1 512 ? 3.423 13.056 -7.031 1.00 96.62 512 VAL A CA 1
ATOM 3515 C C . VAL A 1 512 ? 2.417 11.912 -6.915 1.00 96.62 512 VAL A C 1
ATOM 3517 O O . VAL A 1 512 ? 1.917 11.644 -5.827 1.00 96.62 512 VAL A O 1
ATOM 3520 N N . THR A 1 513 ? 2.128 11.206 -8.014 1.00 97.50 513 THR A N 1
ATOM 3521 C CA . THR A 1 513 ? 1.219 10.038 -8.008 1.00 97.50 513 THR A CA 1
ATOM 3522 C C . THR A 1 513 ? 1.915 8.759 -8.477 1.00 97.50 513 THR A C 1
ATOM 3524 O O . THR A 1 513 ? 2.445 8.711 -9.585 1.00 97.50 513 THR A O 1
ATOM 3527 N N . LEU A 1 514 ? 1.884 7.707 -7.661 1.00 98.12 514 LEU A N 1
ATOM 3528 C CA . LEU A 1 514 ? 2.326 6.356 -8.009 1.00 98.12 514 LEU A CA 1
ATOM 3529 C C . LEU A 1 514 ? 1.112 5.420 -8.049 1.00 98.12 514 LEU A C 1
ATOM 3531 O O . LEU A 1 514 ? 0.501 5.167 -7.015 1.00 98.12 514 LEU A O 1
ATOM 3535 N N . ASN A 1 515 ? 0.791 4.885 -9.226 1.00 97.81 515 ASN A N 1
ATOM 3536 C CA . ASN A 1 515 ? -0.240 3.861 -9.406 1.00 97.81 515 ASN A CA 1
ATOM 3537 C C . ASN A 1 515 ? 0.426 2.492 -9.579 1.00 97.81 515 ASN A C 1
ATOM 3539 O O . ASN A 1 515 ? 1.232 2.312 -10.497 1.00 97.81 515 ASN A O 1
ATOM 3543 N N . MET A 1 516 ? 0.096 1.535 -8.713 1.00 97.44 516 MET A N 1
ATOM 3544 C CA . MET A 1 516 ? 0.686 0.198 -8.688 1.00 97.44 516 MET A CA 1
ATOM 3545 C C . MET A 1 516 ? -0.375 -0.882 -8.882 1.00 97.44 516 MET A C 1
ATOM 3547 O O . MET A 1 516 ? -0.950 -1.377 -7.911 1.00 97.44 516 MET A O 1
ATOM 3551 N N . GLY A 1 517 ? -0.559 -1.298 -10.133 1.00 93.69 517 GLY A N 1
ATOM 3552 C CA . GLY A 1 517 ? -1.365 -2.458 -10.489 1.00 93.69 517 GLY A CA 1
ATOM 3553 C C . GLY A 1 517 ? -2.761 -2.117 -11.004 1.00 93.69 517 GLY A C 1
ATOM 3554 O O . GLY A 1 517 ? -3.241 -0.991 -10.859 1.00 93.69 517 GLY A O 1
ATOM 3555 N N . ALA A 1 518 ? -3.416 -3.116 -11.598 1.00 88.00 518 ALA A N 1
ATOM 3556 C CA . ALA A 1 518 ? -4.840 -3.065 -11.935 1.00 88.00 518 ALA A CA 1
ATOM 3557 C C . ALA A 1 518 ? -5.713 -3.245 -10.682 1.00 88.00 518 ALA A C 1
ATOM 3559 O O . ALA A 1 518 ? -5.196 -3.461 -9.595 1.00 88.00 518 ALA A O 1
ATOM 3560 N N . ALA A 1 519 ? -7.039 -3.198 -10.828 1.00 86.12 519 ALA A N 1
ATOM 3561 C CA . ALA A 1 519 ? -7.956 -3.298 -9.693 1.00 86.12 519 ALA A CA 1
ATOM 3562 C C . ALA A 1 519 ? -7.833 -4.606 -8.886 1.00 86.12 519 ALA A C 1
ATOM 3564 O O . ALA A 1 519 ? -8.076 -4.551 -7.693 1.00 86.12 519 ALA A O 1
ATOM 3565 N N . ASP A 1 520 ? -7.424 -5.730 -9.488 1.00 90.69 520 ASP A N 1
ATOM 3566 C CA . ASP A 1 520 ? -7.294 -7.034 -8.814 1.00 90.69 520 ASP A CA 1
ATOM 3567 C C . ASP A 1 520 ? -6.130 -7.866 -9.392 1.00 90.69 520 ASP A C 1
ATOM 3569 O O . ASP A 1 520 ? -5.596 -7.540 -10.455 1.00 90.69 520 ASP A O 1
ATOM 3573 N N . GLY A 1 521 ? -5.731 -8.944 -8.711 1.00 91.94 521 GLY A N 1
ATOM 3574 C CA . GLY A 1 521 ? -4.734 -9.920 -9.160 1.00 91.94 521 GLY A CA 1
ATOM 3575 C C . GLY A 1 521 ? -3.279 -9.528 -8.890 1.00 91.94 521 GLY A C 1
ATOM 3576 O O . GLY A 1 521 ? -2.365 -10.096 -9.492 1.00 91.94 521 GLY A O 1
ATOM 3577 N N . ASN A 1 522 ? -3.037 -8.539 -8.027 1.00 98.00 522 ASN A N 1
ATOM 3578 C CA . ASN A 1 522 ? -1.689 -8.056 -7.732 1.00 98.00 522 ASN A CA 1
ATOM 3579 C C . ASN A 1 522 ? -0.998 -8.876 -6.640 1.00 98.00 522 ASN A C 1
ATOM 3581 O O . ASN A 1 522 ? -1.615 -9.616 -5.882 1.00 98.00 522 ASN A O 1
ATOM 3585 N N . SER A 1 523 ? 0.318 -8.736 -6.530 1.00 98.06 523 SER A N 1
ATOM 3586 C CA . SER A 1 523 ? 1.086 -9.213 -5.377 1.00 98.06 523 SER A CA 1
ATOM 3587 C C . SER A 1 523 ? 2.161 -8.202 -5.019 1.00 98.06 523 SER A C 1
ATOM 3589 O O . SER A 1 523 ? 2.885 -7.743 -5.899 1.00 98.06 523 SER A O 1
ATOM 3591 N N . TYR A 1 524 ? 2.307 -7.900 -3.733 1.00 98.69 524 TYR A N 1
ATOM 3592 C CA . TYR A 1 524 ? 3.232 -6.901 -3.215 1.00 98.69 524 TYR A CA 1
ATOM 3593 C C . TYR A 1 524 ? 4.174 -7.533 -2.195 1.00 98.69 524 TYR A C 1
ATOM 3595 O O . TYR A 1 524 ? 3.736 -8.050 -1.169 1.00 98.69 524 TYR A O 1
ATOM 3603 N N . ARG A 1 525 ? 5.478 -7.483 -2.476 1.00 98.56 525 ARG A N 1
ATOM 3604 C CA . ARG A 1 525 ? 6.543 -7.869 -1.544 1.00 98.56 525 ARG A CA 1
ATOM 3605 C C . ARG A 1 525 ? 7.596 -6.781 -1.506 1.00 98.56 525 ARG A C 1
ATOM 3607 O O . ARG A 1 525 ? 8.393 -6.684 -2.441 1.00 98.56 525 ARG A O 1
ATOM 3614 N N . PHE A 1 526 ? 7.583 -5.944 -0.474 1.00 98.38 526 PHE A N 1
ATOM 3615 C CA . PHE A 1 526 ? 8.531 -4.834 -0.351 1.00 98.38 526 PHE A CA 1
ATOM 3616 C C . PHE A 1 526 ? 9.474 -5.065 0.825 1.00 98.38 526 PHE A C 1
ATOM 3618 O O . PHE A 1 526 ? 9.049 -5.431 1.919 1.00 98.38 526 PHE A O 1
ATOM 3625 N N . GLY A 1 527 ? 10.763 -4.831 0.602 1.00 97.75 527 GLY A N 1
ATOM 3626 C CA . GLY A 1 527 ? 11.751 -4.692 1.662 1.00 97.75 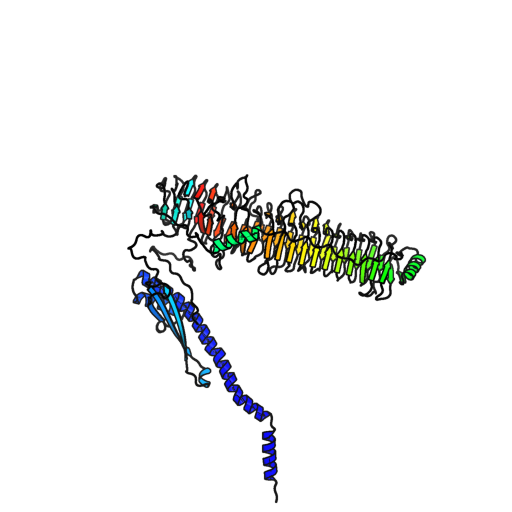527 GLY A CA 1
ATOM 3627 C C . GLY A 1 527 ? 11.719 -3.306 2.300 1.00 97.75 527 GLY A C 1
ATOM 3628 O O . GLY A 1 527 ? 11.081 -2.381 1.801 1.00 97.75 527 GLY A O 1
ATOM 3629 N N . ALA A 1 528 ? 12.456 -3.138 3.392 1.00 93.81 528 ALA A N 1
ATOM 3630 C CA . ALA A 1 528 ? 12.685 -1.829 3.986 1.00 93.81 528 ALA A CA 1
ATOM 3631 C C . ALA A 1 528 ? 13.742 -1.033 3.205 1.00 93.81 528 ALA A C 1
ATOM 3633 O O . ALA A 1 528 ? 14.763 -1.564 2.768 1.00 93.81 528 ALA A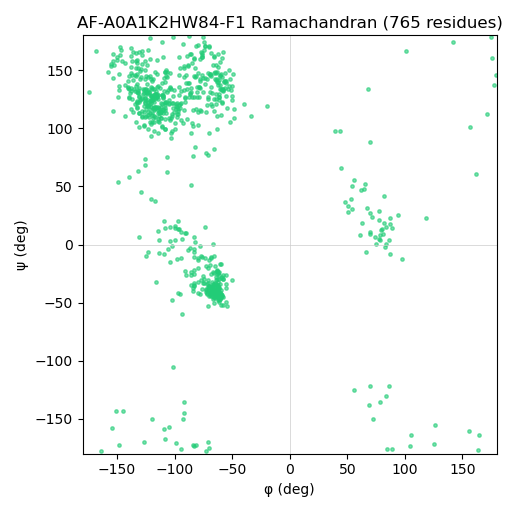 O 1
ATOM 3634 N N . ALA A 1 529 ? 13.528 0.276 3.090 1.00 91.19 529 ALA A N 1
ATOM 3635 C CA . ALA A 1 529 ? 14.583 1.238 2.807 1.00 91.19 529 ALA A CA 1
ATOM 3636 C C . ALA A 1 529 ? 15.685 1.180 3.876 1.00 91.19 529 ALA A C 1
ATOM 3638 O O . ALA A 1 529 ? 15.469 0.672 4.979 1.00 91.19 529 ALA A O 1
ATOM 3639 N N . SER A 1 530 ? 16.846 1.783 3.610 1.00 87.00 530 SER A N 1
ATOM 3640 C CA . SER A 1 530 ? 17.943 1.808 4.594 1.00 87.00 530 SER A CA 1
ATOM 3641 C C . SER A 1 530 ? 17.584 2.503 5.919 1.00 87.00 530 SER A C 1
ATOM 3643 O O . SER A 1 530 ? 18.287 2.318 6.906 1.00 87.00 530 SER A O 1
ATOM 3645 N N . LEU A 1 531 ? 16.505 3.296 5.949 1.00 87.56 531 LEU A N 1
ATOM 3646 C CA . LEU A 1 531 ? 15.952 3.932 7.153 1.00 87.56 531 LEU A CA 1
ATOM 3647 C C . LEU A 1 531 ? 14.669 3.251 7.675 1.00 87.56 531 LEU A C 1
ATOM 3649 O O . LEU A 1 531 ? 13.951 3.816 8.496 1.00 87.56 531 LEU A O 1
ATOM 3653 N N . GLY A 1 532 ? 14.371 2.033 7.215 1.00 92.19 532 GLY A N 1
ATOM 3654 C CA . GLY A 1 532 ? 13.360 1.146 7.799 1.00 92.19 532 GLY A CA 1
ATOM 3655 C C . GLY A 1 532 ? 11.984 1.153 7.129 1.00 92.19 532 GLY A C 1
ATOM 3656 O O . GLY A 1 532 ? 11.191 0.259 7.406 1.00 92.19 532 GLY A O 1
ATOM 3657 N N . ALA A 1 533 ? 11.675 2.107 6.245 1.00 94.06 533 ALA A N 1
ATOM 3658 C CA . ALA A 1 533 ? 10.356 2.208 5.612 1.00 94.06 533 ALA A CA 1
ATOM 3659 C C . ALA A 1 533 ? 10.243 1.365 4.329 1.00 94.06 533 ALA A C 1
ATOM 3661 O O . ALA A 1 533 ? 11.044 1.519 3.412 1.00 94.06 533 ALA A O 1
ATOM 3662 N N . ALA A 1 534 ? 9.228 0.507 4.240 1.00 97.69 534 ALA A N 1
ATOM 3663 C CA . ALA A 1 534 ? 8.801 -0.139 2.999 1.00 97.69 534 ALA A CA 1
ATOM 3664 C C . ALA A 1 534 ? 7.939 0.803 2.139 1.00 97.69 534 ALA A C 1
ATOM 3666 O O . ALA A 1 534 ? 8.005 0.778 0.911 1.00 97.69 534 ALA A O 1
ATOM 3667 N N . ILE A 1 535 ? 7.167 1.684 2.776 1.00 97.44 535 ILE A N 1
ATOM 3668 C CA . ILE A 1 535 ? 6.404 2.746 2.116 1.00 97.44 535 ILE A CA 1
ATOM 3669 C C . ILE A 1 535 ? 6.679 4.043 2.863 1.00 97.44 535 ILE A C 1
ATOM 3671 O O . ILE A 1 535 ? 6.572 4.069 4.085 1.00 97.44 535 ILE A O 1
ATOM 3675 N N . LYS A 1 536 ? 7.017 5.113 2.142 1.00 95.12 536 LYS A N 1
ATOM 3676 C CA . LYS A 1 536 ? 7.103 6.461 2.701 1.00 95.12 536 LYS A CA 1
ATOM 3677 C C . LYS A 1 536 ? 6.538 7.499 1.740 1.00 95.12 536 LYS A C 1
ATOM 3679 O O . LYS A 1 536 ? 6.966 7.587 0.588 1.00 95.12 536 LYS A O 1
ATOM 3684 N N . ILE A 1 537 ? 5.589 8.300 2.216 1.00 93.19 537 ILE A N 1
ATOM 3685 C CA . ILE A 1 537 ? 4.848 9.244 1.376 1.00 93.19 537 ILE A CA 1
ATOM 3686 C C . ILE A 1 537 ? 5.030 10.681 1.883 1.00 93.19 537 ILE A C 1
ATOM 3688 O O . ILE A 1 537 ? 4.753 11.021 3.023 1.00 93.19 537 ILE A O 1
ATOM 3692 N N . GLY A 1 538 ? 5.506 11.579 1.031 1.00 91.19 538 GLY A N 1
ATOM 3693 C CA . GLY A 1 538 ? 5.586 13.006 1.327 1.00 91.19 538 GLY A CA 1
ATOM 3694 C C . GLY A 1 538 ? 4.220 13.693 1.238 1.00 91.19 538 GLY A C 1
ATOM 3695 O O . GLY A 1 538 ? 3.274 13.169 0.648 1.00 91.19 538 GLY A O 1
ATOM 3696 N N . GLY A 1 539 ? 4.120 14.910 1.781 1.00 89.88 539 GLY A N 1
ATOM 3697 C CA . GLY A 1 539 ? 2.897 15.720 1.704 1.00 89.88 539 GLY A CA 1
ATOM 3698 C C . GLY A 1 539 ? 2.361 15.865 0.272 1.00 89.88 539 GLY A C 1
ATOM 3699 O O . GLY A 1 539 ? 3.129 15.923 -0.693 1.00 89.88 539 GLY A O 1
ATOM 3700 N N . GLY A 1 540 ? 1.032 15.857 0.134 1.00 90.94 540 GLY A N 1
ATOM 3701 C CA . GLY A 1 540 ? 0.314 15.953 -1.146 1.00 90.94 540 GLY A CA 1
ATOM 3702 C C . GLY A 1 540 ? 0.478 14.772 -2.114 1.00 90.94 540 GLY A C 1
ATOM 3703 O O . GLY A 1 540 ? -0.168 14.757 -3.161 1.00 90.94 540 GLY A O 1
ATOM 3704 N N . SER A 1 541 ? 1.342 13.801 -1.809 1.00 95.00 541 SER A N 1
ATOM 3705 C CA . SER A 1 541 ? 1.657 12.691 -2.715 1.00 95.00 541 SER A CA 1
ATOM 3706 C C . SER A 1 541 ? 0.641 11.555 -2.581 1.00 95.00 541 SER A C 1
ATOM 3708 O O . SER A 1 541 ? -0.026 11.417 -1.553 1.00 95.00 541 SER A O 1
ATOM 3710 N N . LYS A 1 542 ? 0.503 10.738 -3.626 1.00 96.50 542 LYS A N 1
ATOM 3711 C CA . LYS A 1 542 ? -0.500 9.676 -3.716 1.00 96.50 542 LYS A CA 1
ATOM 3712 C C . LYS A 1 542 ? 0.139 8.346 -4.088 1.00 96.50 542 LYS A C 1
ATOM 3714 O O . LYS A 1 542 ? 0.807 8.263 -5.115 1.00 96.50 542 LYS A O 1
ATOM 3719 N N . LEU A 1 543 ? -0.107 7.314 -3.288 1.00 97.69 543 LEU A N 1
ATOM 3720 C CA . LEU A 1 543 ? 0.206 5.926 -3.620 1.00 97.69 543 LEU A CA 1
ATOM 3721 C C . LEU A 1 543 ? -1.104 5.161 -3.756 1.00 97.69 543 LEU A C 1
ATOM 3723 O O . LEU A 1 543 ? -1.823 5.010 -2.772 1.00 97.69 543 LEU A O 1
ATOM 3727 N N . LEU A 1 544 ? -1.416 4.696 -4.963 1.00 97.38 544 LEU A N 1
ATOM 3728 C CA . LEU A 1 544 ? -2.627 3.938 -5.253 1.00 97.38 544 LEU A CA 1
ATOM 3729 C C . LEU A 1 544 ? -2.256 2.496 -5.598 1.00 97.38 544 LEU A C 1
ATOM 3731 O O . LEU A 1 544 ? -1.685 2.244 -6.659 1.00 97.38 544 LEU A O 1
ATOM 3735 N N . MET A 1 545 ? -2.561 1.559 -4.703 1.00 98.12 545 MET A N 1
ATOM 3736 C CA . MET A 1 545 ? -2.330 0.128 -4.904 1.00 98.12 545 MET A CA 1
ATOM 3737 C C . MET A 1 545 ? -3.652 -0.563 -5.242 1.00 98.12 545 MET A C 1
ATOM 3739 O O . MET A 1 545 ? -4.669 -0.304 -4.598 1.00 98.12 545 MET A O 1
ATOM 3743 N N . GLY A 1 546 ? -3.629 -1.418 -6.260 1.00 97.44 546 GLY A N 1
ATOM 3744 C CA . GLY A 1 546 ? -4.734 -2.311 -6.587 1.00 97.44 546 GLY A CA 1
ATOM 3745 C C . GLY A 1 546 ? -4.868 -3.489 -5.623 1.00 97.44 546 GLY A C 1
ATOM 3746 O O . GLY A 1 546 ? -4.021 -3.693 -4.751 1.00 97.44 546 GLY A O 1
ATOM 3747 N N . ASP A 1 547 ? -5.926 -4.281 -5.784 1.00 97.75 547 ASP A N 1
ATOM 3748 C CA . ASP A 1 547 ? -6.207 -5.393 -4.881 1.00 97.75 547 ASP A CA 1
ATOM 3749 C C . ASP A 1 547 ? -5.274 -6.585 -5.152 1.00 97.75 547 ASP A C 1
ATOM 3751 O O . ASP A 1 547 ? -4.863 -6.864 -6.283 1.00 97.75 547 ASP A O 1
ATOM 3755 N N . ALA A 1 548 ? -4.927 -7.288 -4.080 1.00 97.44 548 ALA A N 1
ATOM 3756 C CA . ALA A 1 548 ? -4.110 -8.492 -4.048 1.00 97.44 548 ALA A CA 1
ATOM 3757 C C . ALA A 1 548 ? -4.919 -9.691 -3.522 1.00 97.44 548 ALA A C 1
ATOM 3759 O O . ALA A 1 548 ? -4.384 -10.526 -2.794 1.00 97.44 548 ALA A O 1
ATOM 3760 N N . THR A 1 549 ? -6.205 -9.791 -3.884 1.00 93.38 549 THR A N 1
ATOM 3761 C CA . THR A 1 549 ? -7.121 -10.822 -3.356 1.00 93.38 549 THR A CA 1
ATOM 3762 C C . THR A 1 549 ? -6.666 -12.252 -3.662 1.00 93.38 549 THR A C 1
ATOM 3764 O O . THR A 1 549 ? -6.835 -13.146 -2.839 1.00 93.38 549 THR A O 1
ATOM 3767 N N . THR A 1 550 ? -6.028 -12.464 -4.817 1.00 92.31 550 THR A N 1
ATOM 3768 C CA . THR A 1 550 ? -5.426 -13.747 -5.217 1.00 92.31 550 THR A CA 1
ATOM 3769 C C . THR A 1 550 ? -3.911 -13.794 -5.000 1.00 92.31 550 THR A C 1
ATOM 3771 O O . THR A 1 550 ? -3.249 -14.736 -5.439 1.00 92.31 550 THR A O 1
ATOM 3774 N N . GLY A 1 551 ? -3.336 -12.742 -4.420 1.00 95.44 551 GLY A N 1
ATOM 3775 C CA . GLY A 1 551 ? -1.902 -12.564 -4.255 1.00 95.44 551 GLY A CA 1
ATOM 3776 C C . GLY A 1 551 ? -1.494 -12.453 -2.796 1.00 95.44 551 GLY A C 1
ATOM 3777 O O . GLY A 1 551 ? -2.100 -13.046 -1.911 1.00 95.44 551 GLY A O 1
ATOM 3778 N N . VAL A 1 552 ? -0.418 -11.710 -2.549 1.00 96.81 552 VAL A N 1
ATOM 3779 C CA . VAL A 1 552 ? 0.069 -11.434 -1.192 1.00 96.81 552 VAL A CA 1
ATOM 3780 C C . VAL A 1 552 ? 0.283 -9.943 -0.996 1.00 96.81 552 VAL A C 1
ATOM 3782 O O . VAL A 1 552 ? 0.649 -9.244 -1.942 1.00 96.81 552 VAL A O 1
ATOM 3785 N N . PHE A 1 553 ? 0.140 -9.476 0.240 1.00 98.38 553 PHE A N 1
ATOM 3786 C CA . PHE A 1 553 ? 0.597 -8.159 0.663 1.00 98.38 553 PHE A CA 1
ATOM 3787 C C . PHE A 1 553 ? 1.587 -8.332 1.816 1.00 98.38 553 PHE A C 1
ATOM 3789 O O . PHE A 1 553 ? 1.202 -8.681 2.927 1.00 98.38 553 PHE A O 1
ATOM 3796 N N . GLN A 1 554 ? 2.877 -8.136 1.536 1.00 98.56 554 GLN A N 1
ATOM 3797 C CA . GLN A 1 554 ? 3.969 -8.380 2.480 1.00 98.56 554 GLN A CA 1
ATOM 3798 C C . GLN A 1 554 ? 4.932 -7.193 2.501 1.00 98.56 554 GLN A C 1
ATOM 3800 O O . GLN A 1 554 ? 5.595 -6.889 1.506 1.00 98.56 554 GLN A O 1
ATOM 3805 N N . MET A 1 555 ? 5.036 -6.550 3.659 1.00 98.31 555 MET A N 1
ATOM 3806 C CA . MET A 1 555 ? 5.886 -5.388 3.893 1.00 98.31 555 MET A CA 1
ATOM 3807 C C . MET A 1 555 ? 6.922 -5.733 4.958 1.00 98.31 555 MET A C 1
ATOM 3809 O O . MET A 1 555 ? 6.619 -5.798 6.147 1.00 98.31 555 MET A O 1
ATOM 3813 N N . ALA A 1 556 ? 8.168 -5.946 4.541 1.00 97.69 556 ALA A N 1
ATOM 3814 C CA . ALA A 1 556 ? 9.303 -6.174 5.431 1.00 97.69 556 ALA A CA 1
ATOM 3815 C C . ALA A 1 556 ? 9.923 -4.840 5.894 1.00 97.69 556 ALA A C 1
ATOM 3817 O O . ALA A 1 556 ? 11.125 -4.622 5.738 1.00 97.69 556 ALA A O 1
ATOM 3818 N N . GLY A 1 557 ? 9.091 -3.933 6.412 1.00 96.44 557 GLY A N 1
ATOM 3819 C CA . GLY A 1 557 ? 9.467 -2.602 6.882 1.00 96.44 557 GLY A CA 1
ATOM 3820 C C . GLY A 1 557 ? 8.255 -1.762 7.296 1.00 96.44 557 GLY A C 1
ATOM 3821 O O . GLY A 1 557 ? 7.109 -2.191 7.176 1.00 96.44 557 GLY A O 1
ATOM 3822 N N . ASN A 1 558 ? 8.514 -0.539 7.760 1.00 96.12 558 ASN A N 1
ATOM 3823 C CA . ASN A 1 558 ? 7.479 0.397 8.202 1.00 96.12 558 ASN A CA 1
ATOM 3824 C C . ASN A 1 558 ? 6.639 0.913 7.024 1.00 96.12 558 ASN A C 1
ATOM 3826 O O . ASN A 1 558 ? 7.165 1.156 5.935 1.00 96.12 558 ASN A O 1
ATOM 3830 N N . ILE A 1 559 ? 5.358 1.166 7.265 1.00 96.88 559 ILE A N 1
ATOM 3831 C CA . ILE A 1 559 ? 4.500 1.949 6.379 1.00 96.88 559 ILE A CA 1
ATOM 3832 C 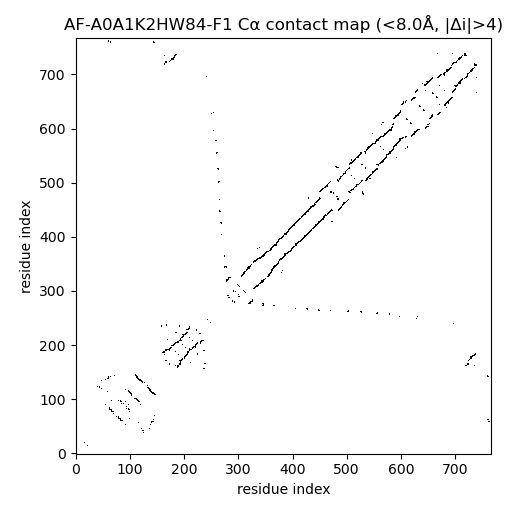C . ILE A 1 559 ? 4.359 3.340 6.981 1.00 96.88 559 ILE A C 1
ATOM 3834 O O . ILE A 1 559 ? 3.725 3.510 8.015 1.00 96.88 559 ILE A O 1
ATOM 3838 N N . ASP A 1 560 ? 4.927 4.329 6.306 1.00 94.00 560 ASP A N 1
ATOM 3839 C CA . ASP A 1 560 ? 4.682 5.741 6.549 1.00 94.00 560 ASP A CA 1
ATOM 3840 C C . ASP A 1 560 ? 3.745 6.275 5.460 1.00 94.00 560 ASP A C 1
ATOM 3842 O O . ASP A 1 560 ? 4.159 6.685 4.369 1.00 94.00 560 ASP A O 1
ATOM 3846 N N . GLY A 1 561 ? 2.448 6.220 5.773 1.00 88.25 561 GLY A N 1
ATOM 3847 C CA . GLY A 1 561 ? 1.339 6.692 4.948 1.00 88.25 561 GLY A CA 1
ATOM 3848 C C . GLY A 1 561 ? 1.306 8.207 4.748 1.00 88.25 561 GLY A C 1
ATOM 3849 O O . GLY A 1 561 ? 0.443 8.702 4.028 1.00 88.25 561 GLY A O 1
ATOM 3850 N N . GLY A 1 562 ? 2.267 8.930 5.328 1.00 79.50 562 GLY A N 1
ATOM 3851 C CA . GLY A 1 562 ? 2.768 10.180 4.788 1.00 79.50 562 GLY A CA 1
ATOM 3852 C C . GLY A 1 562 ? 2.317 11.461 5.461 1.00 79.50 562 GLY A C 1
ATOM 3853 O O . GLY A 1 562 ? 1.687 11.419 6.505 1.00 79.50 562 GLY A O 1
ATOM 3854 N N . GLY A 1 563 ? 2.668 12.609 4.865 1.00 75.56 563 GLY A N 1
ATOM 3855 C CA . GLY A 1 563 ? 2.410 13.966 5.385 1.00 75.56 563 GLY A CA 1
ATOM 3856 C C . GLY A 1 563 ? 1.055 14.575 4.989 1.00 75.56 563 GLY A C 1
ATOM 3857 O O . GLY A 1 563 ? 0.278 13.973 4.248 1.00 75.56 563 GLY A O 1
ATOM 3858 N N . GLY A 1 564 ? 0.767 15.801 5.440 1.00 81.50 564 GLY A N 1
ATOM 3859 C CA . GLY A 1 564 ? -0.505 16.488 5.166 1.00 81.50 564 GLY A CA 1
ATOM 3860 C C . GLY A 1 564 ? -0.909 16.492 3.680 1.00 81.50 564 GLY A C 1
ATOM 3861 O O . GLY A 1 564 ? -0.078 16.694 2.791 1.00 81.50 564 GLY A O 1
ATOM 3862 N N . GLY A 1 565 ? -2.190 16.230 3.401 1.00 87.25 565 GLY A N 1
ATOM 3863 C CA . GLY A 1 565 ? -2.749 16.207 2.041 1.00 87.25 565 GLY A CA 1
ATOM 3864 C C . GLY A 1 565 ? -2.401 14.976 1.191 1.00 87.25 565 GLY A C 1
ATOM 3865 O O . GLY A 1 565 ? -2.819 14.918 0.036 1.00 87.25 565 GLY A O 1
ATOM 3866 N N . SER A 1 566 ? -1.635 14.014 1.716 1.00 93.12 566 SER A N 1
ATOM 3867 C CA . SER A 1 566 ? -1.318 12.768 1.004 1.00 93.12 566 SER A CA 1
ATOM 3868 C C . SER A 1 566 ? -2.491 11.776 0.984 1.00 93.12 566 SER A C 1
ATOM 3870 O O . SER A 1 566 ? -3.436 11.903 1.765 1.00 93.12 566 SER A O 1
ATOM 3872 N N . CYS A 1 567 ? -2.442 10.805 0.066 1.00 95.06 567 CYS A N 1
ATOM 3873 C CA . CYS A 1 567 ? -3.429 9.726 -0.067 1.00 95.06 567 CYS A CA 1
ATOM 3874 C C . CYS A 1 567 ? -2.721 8.384 -0.300 1.00 95.06 567 CYS A C 1
ATOM 3876 O O . CYS A 1 567 ? -2.097 8.180 -1.341 1.00 95.06 567 CYS A O 1
ATOM 3878 N N . LEU A 1 568 ? -2.828 7.469 0.660 1.00 96.75 568 LEU A N 1
ATOM 3879 C CA . LEU A 1 568 ? -2.390 6.080 0.528 1.00 96.75 568 LEU A CA 1
ATOM 3880 C C . LEU A 1 568 ? -3.618 5.190 0.363 1.00 96.75 568 LEU A C 1
ATOM 3882 O O . LEU A 1 568 ? -4.461 5.135 1.250 1.00 96.75 568 LEU A O 1
ATOM 3886 N N . VAL A 1 569 ? -3.699 4.462 -0.745 1.00 97.50 569 VAL A N 1
ATOM 3887 C CA . VAL A 1 569 ? -4.675 3.391 -0.944 1.00 97.50 569 VAL A CA 1
ATOM 3888 C C . VAL A 1 569 ? -3.933 2.067 -0.942 1.00 97.50 569 VAL A C 1
ATOM 3890 O O . VAL A 1 569 ? -3.111 1.819 -1.823 1.00 97.50 569 VAL A O 1
ATOM 3893 N N . ILE A 1 570 ? -4.246 1.229 0.039 1.00 97.88 570 ILE A N 1
ATOM 3894 C CA . ILE A 1 570 ? -3.852 -0.175 0.089 1.00 97.88 570 ILE A CA 1
ATOM 3895 C C . ILE A 1 570 ? -5.041 -0.984 -0.428 1.00 97.88 570 ILE A C 1
ATOM 3897 O O . ILE A 1 570 ? -6.135 -0.872 0.123 1.00 97.88 570 ILE A O 1
ATOM 3901 N N . GLY A 1 571 ? -4.845 -1.768 -1.487 1.00 97.19 571 GLY A N 1
ATOM 3902 C CA . GLY A 1 571 ? -5.894 -2.629 -2.032 1.00 97.19 571 GLY A CA 1
ATOM 3903 C C . GLY A 1 571 ? -6.271 -3.781 -1.098 1.00 97.19 571 GLY A C 1
ATOM 3904 O O . GLY A 1 571 ? -5.550 -4.097 -0.147 1.00 97.19 571 GLY A O 1
ATOM 3905 N N . ALA A 1 572 ? -7.414 -4.402 -1.369 1.00 97.38 572 ALA A N 1
ATOM 3906 C CA . ALA A 1 572 ? -7.924 -5.556 -0.635 1.00 97.38 572 ALA A CA 1
ATOM 3907 C C . ALA A 1 572 ? -6.976 -6.761 -0.731 1.00 97.38 572 ALA A C 1
ATOM 3909 O O . ALA A 1 572 ? -6.397 -7.021 -1.783 1.00 97.38 572 ALA A O 1
ATOM 3910 N N . ALA A 1 573 ? -6.831 -7.511 0.355 1.00 96.75 573 ALA A N 1
ATOM 3911 C CA . ALA A 1 573 ? -6.086 -8.768 0.402 1.00 96.75 573 ALA A CA 1
ATOM 3912 C C . ALA A 1 573 ? -6.626 -9.614 1.557 1.00 96.75 573 ALA A C 1
ATOM 3914 O O . ALA A 1 573 ? -7.123 -9.066 2.533 1.00 96.75 573 ALA A O 1
ATOM 3915 N N . THR A 1 574 ? -6.508 -10.942 1.493 1.00 93.62 574 THR A N 1
ATOM 3916 C CA . THR A 1 574 ? -6.890 -11.785 2.641 1.00 93.62 574 THR A CA 1
ATOM 3917 C C . THR A 1 574 ? -6.100 -11.396 3.892 1.00 93.62 574 THR A C 1
ATOM 3919 O O . THR A 1 574 ? -6.678 -11.215 4.965 1.00 93.62 574 THR A O 1
ATOM 3922 N N . ASP A 1 575 ? -4.792 -11.199 3.718 1.00 95.12 575 ASP A N 1
ATOM 3923 C CA . ASP A 1 575 ? -3.868 -10.805 4.770 1.00 95.12 575 ASP A CA 1
ATOM 3924 C C . ASP A 1 575 ? -2.925 -9.695 4.287 1.00 95.12 575 ASP A C 1
ATOM 3926 O O . ASP A 1 575 ? -2.301 -9.801 3.223 1.00 95.12 575 ASP A O 1
ATOM 3930 N N . HIS A 1 576 ? -2.769 -8.664 5.114 1.00 98.25 576 HIS A N 1
ATOM 3931 C CA . HIS A 1 576 ? -1.768 -7.613 4.978 1.00 98.25 576 HIS A CA 1
ATOM 3932 C C . HIS A 1 576 ? -0.708 -7.788 6.062 1.00 98.25 576 HIS A C 1
ATOM 3934 O O . HIS A 1 576 ? -0.889 -7.377 7.208 1.00 98.25 576 HIS A O 1
ATOM 3940 N N . ASP A 1 577 ? 0.420 -8.386 5.690 1.00 98.31 577 ASP A N 1
ATOM 3941 C CA . ASP A 1 577 ? 1.508 -8.697 6.612 1.00 98.31 577 ASP A CA 1
ATOM 3942 C C . ASP A 1 577 ? 2.525 -7.549 6.660 1.00 98.31 577 ASP A C 1
ATOM 3944 O O . ASP A 1 577 ? 3.186 -7.243 5.663 1.00 98.31 577 ASP A O 1
ATOM 3948 N N . ILE A 1 578 ? 2.669 -6.905 7.820 1.00 98.25 578 ILE A N 1
ATOM 3949 C CA . ILE A 1 578 ? 3.503 -5.712 8.005 1.00 98.25 578 ILE A CA 1
ATOM 3950 C C . ILE A 1 578 ? 4.483 -5.935 9.159 1.00 98.25 578 ILE A C 1
ATOM 3952 O O . ILE A 1 578 ? 4.153 -5.817 10.341 1.00 98.25 578 ILE A O 1
ATOM 3956 N N . LYS A 1 579 ? 5.739 -6.208 8.800 1.00 97.44 579 LYS A N 1
ATOM 3957 C CA . LYS A 1 579 ? 6.868 -6.282 9.728 1.00 97.44 579 LYS A CA 1
ATOM 3958 C C . LYS A 1 579 ? 7.428 -4.884 9.983 1.00 97.44 579 LYS A C 1
ATOM 3960 O O . LYS A 1 579 ? 8.468 -4.495 9.447 1.00 97.44 579 LYS A O 1
ATOM 3965 N N . GLY A 1 580 ? 6.717 -4.115 10.790 1.00 95.94 580 GLY A N 1
ATOM 3966 C CA . GLY A 1 580 ? 7.106 -2.760 11.144 1.00 95.94 580 GLY A CA 1
ATOM 3967 C C . GLY A 1 580 ? 5.960 -1.979 11.760 1.00 95.94 580 GLY A C 1
ATOM 3968 O O . GLY A 1 580 ? 4.959 -2.544 12.195 1.00 95.94 580 GLY A O 1
ATOM 3969 N N . ASN A 1 581 ? 6.133 -0.665 11.789 1.00 95.44 581 ASN A N 1
ATOM 3970 C CA . ASN A 1 581 ? 5.134 0.279 12.269 1.00 95.44 581 ASN A CA 1
ATOM 3971 C C . ASN A 1 581 ? 4.251 0.753 11.114 1.00 95.44 581 ASN A C 1
ATOM 3973 O O . ASN A 1 581 ? 4.718 0.856 9.979 1.00 95.44 581 ASN A O 1
ATOM 3977 N N . PHE A 1 582 ? 3.013 1.117 11.424 1.00 95.75 582 PHE A N 1
ATOM 3978 C CA . PHE A 1 582 ? 2.115 1.821 10.522 1.00 95.75 582 PHE A CA 1
ATOM 3979 C C . PHE A 1 582 ? 1.884 3.234 11.055 1.00 95.75 582 PHE A C 1
ATOM 3981 O O . PHE A 1 582 ? 1.280 3.410 12.110 1.00 95.75 582 PHE A O 1
ATOM 3988 N N . THR A 1 583 ? 2.344 4.251 10.334 1.00 92.00 583 THR A N 1
ATOM 3989 C CA . THR A 1 583 ? 2.101 5.657 10.659 1.00 92.00 583 THR A CA 1
ATOM 3990 C C . THR A 1 583 ? 1.258 6.315 9.581 1.00 92.00 583 THR A C 1
ATOM 3992 O O . THR A 1 583 ? 1.520 6.163 8.392 1.00 92.00 583 THR A O 1
ATOM 3995 N N . ALA A 1 584 ? 0.257 7.087 9.988 1.00 88.38 584 ALA A N 1
ATOM 3996 C CA . ALA A 1 584 ? -0.563 7.893 9.096 1.00 88.38 584 ALA A CA 1
ATOM 3997 C C . ALA A 1 584 ? -0.462 9.370 9.493 1.00 88.38 584 ALA A C 1
ATOM 3999 O O . ALA A 1 584 ? -0.667 9.706 10.659 1.00 88.38 584 ALA A O 1
ATOM 4000 N N . ALA A 1 585 ? -0.167 10.263 8.545 1.00 84.19 585 ALA A N 1
ATOM 4001 C CA . ALA A 1 585 ? -0.409 11.703 8.706 1.00 84.19 585 ALA A CA 1
ATOM 4002 C C . ALA A 1 585 ? -1.272 12.311 7.570 1.00 84.19 585 ALA A C 1
ATOM 4004 O O . ALA A 1 585 ? -1.783 13.417 7.747 1.00 84.19 585 ALA A O 1
ATOM 4005 N N . GLY A 1 586 ? -1.542 11.579 6.479 1.00 88.12 586 GLY A N 1
ATOM 4006 C CA . GLY A 1 586 ? -2.532 11.918 5.441 1.00 88.12 586 GLY A CA 1
ATOM 4007 C C . GLY A 1 586 ? -3.778 11.021 5.433 1.00 88.12 586 GLY A C 1
ATOM 4008 O O . GLY A 1 586 ? -4.102 10.387 6.432 1.00 88.12 586 GLY A O 1
ATOM 4009 N N . ALA A 1 587 ? -4.479 10.969 4.296 1.00 92.31 587 ALA A N 1
ATOM 4010 C CA . ALA A 1 587 ? -5.649 10.115 4.110 1.00 92.31 587 ALA A CA 1
ATOM 4011 C C . ALA A 1 587 ? -5.249 8.684 3.736 1.00 92.31 587 ALA A C 1
ATOM 4013 O O . ALA A 1 587 ? -4.538 8.471 2.754 1.00 92.31 587 ALA A O 1
ATOM 4014 N N . ILE A 1 588 ? -5.752 7.703 4.477 1.00 94.25 588 ILE A N 1
ATOM 4015 C CA . ILE A 1 588 ? -5.461 6.285 4.263 1.00 94.25 588 ILE A CA 1
ATOM 4016 C C . ILE A 1 588 ? -6.748 5.537 3.926 1.00 94.25 588 ILE A C 1
ATOM 4018 O O . ILE A 1 588 ? -7.729 5.606 4.664 1.00 94.25 588 ILE A O 1
ATOM 4022 N N . TRP A 1 589 ? -6.727 4.782 2.834 1.00 96.12 589 TRP A N 1
ATOM 4023 C CA . TRP A 1 589 ? -7.761 3.823 2.476 1.00 96.12 589 TRP A CA 1
ATOM 4024 C C . TRP A 1 589 ? -7.210 2.408 2.629 1.00 96.12 589 TRP A C 1
ATOM 4026 O O . TRP A 1 589 ? -6.283 2.019 1.917 1.00 96.12 589 TRP A O 1
ATOM 4036 N N . LEU A 1 590 ? -7.793 1.651 3.548 1.00 97.62 590 LEU A N 1
ATOM 4037 C CA . LEU A 1 590 ? -7.507 0.247 3.795 1.00 97.62 590 LEU A CA 1
ATOM 4038 C C . LEU A 1 590 ? -8.538 -0.595 3.034 1.00 97.62 590 LEU A C 1
ATOM 4040 O O . LEU A 1 590 ? -9.746 -0.435 3.223 1.00 97.62 590 LEU A O 1
ATOM 4044 N N . GLY A 1 591 ? -8.071 -1.436 2.116 1.00 97.12 591 GLY A N 1
ATOM 4045 C CA . GLY A 1 591 ? -8.892 -2.468 1.491 1.00 97.12 591 GLY A CA 1
ATOM 4046 C C . GLY A 1 591 ? -9.318 -3.525 2.510 1.00 97.12 591 GLY A C 1
ATOM 4047 O O . GLY A 1 591 ? -8.732 -3.620 3.584 1.00 97.12 591 GLY A O 1
ATOM 4048 N N . ASN A 1 592 ? -10.343 -4.314 2.181 1.00 95.44 592 ASN A N 1
ATOM 4049 C CA . ASN A 1 592 ? -10.786 -5.397 3.063 1.00 95.44 592 ASN A CA 1
ATOM 4050 C C . ASN A 1 592 ? -9.630 -6.365 3.368 1.00 95.44 592 ASN A C 1
ATOM 4052 O O . ASN A 1 592 ? -8.750 -6.551 2.521 1.00 95.44 592 ASN A O 1
ATOM 4056 N N . GLY A 1 593 ? -9.632 -6.948 4.568 1.00 95.19 593 GLY A N 1
ATOM 4057 C CA . GLY A 1 593 ? -8.584 -7.881 4.980 1.00 95.19 593 GLY A CA 1
ATOM 4058 C C . GLY A 1 593 ? -8.141 -7.772 6.431 1.00 95.19 593 GLY A C 1
ATOM 4059 O O . GLY A 1 593 ? -8.537 -6.870 7.177 1.00 95.19 593 GLY A O 1
ATOM 4060 N N . THR A 1 594 ? -7.277 -8.708 6.820 1.00 95.31 594 THR A N 1
ATOM 4061 C CA . THR A 1 594 ? -6.636 -8.714 8.140 1.00 95.31 594 THR A CA 1
ATOM 4062 C C . THR A 1 594 ? -5.270 -8.045 8.061 1.00 95.31 594 THR A C 1
ATOM 4064 O O . THR A 1 594 ? -4.366 -8.545 7.399 1.00 95.31 594 THR A O 1
ATOM 4067 N N . TYR A 1 595 ? -5.084 -6.947 8.785 1.00 97.88 595 TYR A N 1
ATOM 4068 C CA . TYR A 1 595 ? -3.819 -6.226 8.879 1.00 97.88 595 TYR A CA 1
ATOM 4069 C C . TYR A 1 595 ? -3.033 -6.691 10.097 1.00 97.88 595 TYR A C 1
ATOM 4071 O O . TYR A 1 595 ? -3.364 -6.349 11.229 1.00 97.88 595 TYR A O 1
ATOM 4079 N N . THR A 1 596 ? -1.965 -7.444 9.856 1.00 97.69 596 THR A N 1
ATOM 4080 C CA . THR A 1 596 ? -1.085 -7.990 10.892 1.00 97.69 596 THR A CA 1
ATOM 4081 C C . THR A 1 596 ? 0.155 -7.104 11.006 1.00 97.69 596 THR A C 1
ATOM 4083 O O . THR A 1 596 ? 1.028 -7.136 10.139 1.00 97.69 596 THR A O 1
ATOM 4086 N N . VAL A 1 597 ? 0.229 -6.290 12.062 1.00 97.94 597 VAL A N 1
ATOM 4087 C CA . VAL A 1 597 ? 1.280 -5.285 12.287 1.00 97.94 597 VAL A CA 1
ATOM 4088 C C . VAL A 1 597 ? 2.129 -5.667 13.500 1.00 97.94 597 VAL A C 1
ATOM 4090 O O . VAL A 1 597 ? 1.638 -5.704 14.627 1.00 97.94 597 VAL A O 1
ATOM 4093 N N . THR A 1 598 ? 3.425 -5.916 13.296 1.00 97.19 598 THR A N 1
ATOM 4094 C CA . THR A 1 598 ? 4.324 -6.319 14.399 1.00 97.19 598 THR A CA 1
ATOM 4095 C C . THR A 1 598 ? 4.714 -5.153 15.317 1.00 97.19 598 THR A C 1
ATOM 4097 O O . THR A 1 598 ? 5.086 -5.352 16.469 1.00 97.19 598 THR A O 1
ATOM 4100 N N . GLY A 1 599 ? 4.714 -3.926 14.792 1.00 96.12 599 GLY A N 1
ATOM 4101 C CA . GLY A 1 599 ? 5.019 -2.706 15.538 1.00 96.12 599 GLY A CA 1
ATOM 4102 C C . GLY A 1 599 ? 3.766 -2.058 16.121 1.00 96.12 599 GLY A C 1
ATOM 4103 O O . GLY A 1 599 ? 2.901 -2.734 16.673 1.00 96.12 599 GLY A O 1
ATOM 4104 N N . TYR A 1 600 ? 3.667 -0.739 15.977 1.00 95.69 600 TYR A N 1
ATOM 4105 C CA . TYR A 1 600 ? 2.507 0.054 16.394 1.00 95.69 600 TYR A CA 1
ATOM 4106 C C . TYR A 1 600 ? 1.713 0.601 15.200 1.00 95.69 600 TYR A C 1
ATOM 4108 O O . TYR A 1 600 ? 2.241 0.727 14.094 1.00 95.69 600 TYR A O 1
ATOM 4116 N N . PHE A 1 601 ? 0.464 0.996 15.445 1.00 94.81 601 PHE A N 1
ATOM 4117 C CA . PHE A 1 601 ? -0.405 1.706 14.510 1.00 94.81 601 PHE A CA 1
ATOM 4118 C C . PHE A 1 601 ? -0.699 3.118 15.034 1.00 94.81 601 PHE A C 1
ATOM 4120 O O . PHE A 1 601 ? -1.433 3.306 16.003 1.00 94.81 601 PHE A O 1
ATOM 4127 N N . TRP A 1 602 ? -0.117 4.137 14.406 1.00 90.62 602 TRP A N 1
ATOM 4128 C CA . TRP A 1 602 ? -0.206 5.524 14.853 1.00 90.62 602 TRP A CA 1
ATOM 4129 C C . TRP A 1 602 ? -0.768 6.436 13.765 1.00 90.62 602 TRP A C 1
ATOM 4131 O O . TRP A 1 602 ? -0.119 6.764 12.776 1.00 90.62 602 TRP A O 1
ATOM 4141 N N . MET A 1 603 ? -1.973 6.931 14.006 1.00 88.50 603 MET A N 1
ATOM 4142 C CA . MET A 1 603 ? -2.609 7.995 13.242 1.00 88.50 603 MET A CA 1
ATOM 4143 C C . MET A 1 603 ? -2.273 9.355 13.863 1.00 88.50 603 MET A C 1
ATOM 4145 O O . MET A 1 603 ? -2.470 9.552 15.054 1.00 88.50 603 MET A O 1
ATOM 4149 N N . GLY A 1 604 ? -1.746 10.302 13.092 1.00 81.25 604 GLY A N 1
ATOM 4150 C CA . GLY A 1 604 ? -1.356 11.632 13.575 1.00 81.25 604 GLY A CA 1
ATOM 4151 C C . GLY A 1 604 ? 0.112 11.786 13.981 1.00 81.25 604 GLY A C 1
ATOM 4152 O O . GLY A 1 604 ? 0.419 12.669 14.778 1.00 81.25 604 GLY A O 1
ATOM 4153 N N . ALA A 1 605 ? 1.032 10.984 13.432 1.00 73.38 605 ALA A N 1
ATOM 4154 C CA . ALA A 1 605 ? 2.458 11.022 13.792 1.00 73.38 605 ALA A CA 1
ATOM 4155 C C . ALA A 1 605 ? 3.219 12.297 13.364 1.00 73.38 605 ALA A C 1
ATOM 4157 O O . ALA A 1 605 ? 4.358 12.510 13.773 1.00 73.38 605 ALA A O 1
ATOM 4158 N N . SER A 1 606 ? 2.624 13.162 12.535 1.00 68.50 606 SER A N 1
ATOM 4159 C CA . SER A 1 606 ? 3.272 14.377 12.007 1.00 68.50 606 SER A CA 1
ATOM 4160 C C . SER A 1 606 ? 2.279 15.523 11.755 1.00 68.50 606 SER A C 1
ATOM 4162 O O . SER A 1 606 ? 2.222 16.053 10.649 1.00 68.50 606 SER A O 1
ATOM 4164 N N . ASN A 1 607 ? 1.484 15.905 12.767 1.00 65.00 607 ASN A N 1
ATOM 4165 C CA . ASN A 1 607 ? 0.479 16.989 12.686 1.00 65.00 607 ASN A CA 1
ATOM 4166 C C . ASN A 1 607 ? -0.519 16.810 11.526 1.00 65.00 607 ASN A C 1
ATOM 4168 O O . ASN A 1 607 ? -0.703 17.702 10.697 1.00 65.00 607 ASN A O 1
ATOM 4172 N N . GLY A 1 608 ? -1.112 15.621 11.428 1.00 66.62 608 GLY A N 1
ATOM 4173 C CA . GLY A 1 608 ? -2.009 15.288 10.325 1.00 66.62 608 GLY A CA 1
ATOM 4174 C C . GLY A 1 608 ? -3.489 15.561 10.611 1.00 66.62 608 GLY A C 1
ATOM 4175 O O . GLY A 1 608 ? -3.883 15.874 11.731 1.00 66.62 608 GLY A O 1
ATOM 4176 N N . GLY A 1 609 ? -4.299 15.417 9.565 1.00 74.38 609 GLY A N 1
ATOM 4177 C CA . GLY A 1 609 ? -5.752 15.597 9.570 1.00 74.38 609 GLY A CA 1
ATOM 4178 C C . GLY A 1 609 ? -6.391 14.779 8.445 1.00 74.38 609 GLY A C 1
ATOM 4179 O O . GLY A 1 609 ? -5.793 13.816 7.964 1.00 74.38 609 GLY A O 1
ATOM 4180 N N . SER A 1 610 ? -7.593 15.142 8.004 1.00 81.94 610 SER A N 1
ATOM 4181 C CA . SER A 1 610 ? -8.240 14.483 6.863 1.00 81.94 610 SER A CA 1
ATOM 4182 C C . SER A 1 610 ? -7.734 15.034 5.526 1.00 81.94 610 SER A C 1
ATOM 4184 O O . SER A 1 610 ? -7.526 16.241 5.396 1.00 81.94 610 SER A O 1
ATOM 4186 N N . ALA A 1 611 ? -7.614 14.186 4.507 1.00 89.56 611 ALA A N 1
ATOM 4187 C CA . ALA A 1 611 ? -7.314 14.600 3.136 1.00 89.56 611 ALA A CA 1
ATOM 4188 C C . ALA A 1 611 ? -8.244 13.904 2.132 1.00 89.56 611 ALA A C 1
ATOM 4190 O O . ALA A 1 611 ? -8.924 12.929 2.454 1.00 89.56 611 ALA A O 1
ATOM 4191 N N . THR A 1 612 ? -8.296 14.417 0.901 1.00 91.69 612 THR A N 1
ATOM 4192 C CA . THR A 1 612 ? -9.106 13.807 -0.157 1.00 91.69 612 THR A CA 1
ATOM 4193 C C . THR A 1 612 ? -8.403 12.576 -0.722 1.00 91.69 612 THR A C 1
ATOM 4195 O O . THR A 1 612 ? -7.367 12.684 -1.378 1.00 91.69 612 THR A O 1
ATOM 4198 N N . CYS A 1 613 ? -9.011 11.409 -0.549 1.00 93.19 613 CYS A N 1
ATOM 4199 C CA . CYS A 1 613 ? -8.554 10.143 -1.105 1.00 93.19 613 CYS A CA 1
ATOM 4200 C C . CYS A 1 613 ? -9.744 9.401 -1.720 1.00 93.19 613 CYS A C 1
ATOM 4202 O O . CYS A 1 613 ? -10.829 9.366 -1.145 1.00 93.19 613 CYS A O 1
ATOM 4204 N N . LYS A 1 614 ? -9.581 8.900 -2.952 1.00 90.94 614 LYS A N 1
ATOM 4205 C CA . LYS A 1 614 ? -10.674 8.317 -3.764 1.00 90.94 614 LYS A CA 1
ATOM 4206 C C . LYS A 1 614 ? -11.949 9.187 -3.814 1.00 90.94 614 LYS A C 1
ATOM 4208 O O . LYS A 1 614 ? -13.064 8.679 -3.802 1.00 90.94 614 LYS A O 1
ATOM 4213 N N . GLY A 1 615 ? -11.778 10.512 -3.858 1.00 91.00 615 GLY A N 1
ATOM 4214 C CA . GLY A 1 615 ? -12.883 11.478 -3.909 1.00 91.00 615 GLY A CA 1
ATOM 4215 C C . GLY A 1 615 ? -13.579 11.750 -2.570 1.00 91.00 615 GLY A C 1
ATOM 4216 O O . GLY A 1 615 ? -14.540 12.510 -2.549 1.00 91.00 615 GLY A O 1
ATOM 4217 N N . GLN A 1 616 ? -13.101 11.181 -1.460 1.00 91.62 616 GLN A N 1
ATOM 4218 C CA . GLN A 1 616 ? -13.670 11.370 -0.125 1.00 91.62 616 GLN A CA 1
ATOM 4219 C C . GLN A 1 616 ? -12.661 12.015 0.822 1.00 91.62 616 GLN A C 1
ATOM 4221 O O . GLN A 1 616 ? -11.476 11.693 0.782 1.00 91.62 616 GLN A O 1
ATOM 4226 N N . THR A 1 617 ? -13.130 12.903 1.693 1.00 91.12 617 THR A N 1
ATOM 4227 C CA . THR A 1 617 ? -12.308 13.486 2.759 1.00 91.12 617 THR A CA 1
ATOM 4228 C C . THR A 1 617 ? -12.304 12.548 3.959 1.00 91.12 617 THR A C 1
ATOM 4230 O O . THR A 1 617 ? -13.290 12.471 4.689 1.00 91.12 617 THR A O 1
ATOM 4233 N N . ILE A 1 618 ? -11.201 11.830 4.151 1.00 90.56 618 ILE A N 1
ATOM 4234 C CA . ILE A 1 618 ? -11.029 10.834 5.216 1.00 90.56 618 ILE A CA 1
ATOM 4235 C C . ILE A 1 618 ? -9.692 11.050 5.922 1.00 90.56 618 ILE A C 1
ATOM 4237 O O . ILE A 1 618 ? -8.763 11.605 5.333 1.00 90.56 618 ILE A O 1
ATOM 4241 N N . SER A 1 619 ? -9.576 10.591 7.166 1.00 89.50 619 SER A N 1
ATOM 4242 C CA . SER A 1 619 ? -8.262 10.370 7.783 1.00 89.50 619 SER A CA 1
ATOM 4243 C C . SER A 1 619 ? -7.827 8.926 7.584 1.00 89.50 619 SER A C 1
ATOM 4245 O O . SER A 1 619 ? -6.833 8.671 6.916 1.00 89.50 619 SER A O 1
ATOM 4247 N N . VAL A 1 620 ? -8.610 7.973 8.084 1.00 91.94 620 VAL A N 1
ATOM 4248 C CA . VAL A 1 620 ? -8.413 6.548 7.806 1.00 91.94 620 VAL A CA 1
ATOM 4249 C C . VAL A 1 620 ? -9.774 5.920 7.570 1.00 91.94 620 VAL A C 1
ATOM 4251 O O . VAL A 1 620 ? -10.688 6.118 8.368 1.00 91.94 620 VAL A O 1
ATOM 4254 N N . ARG A 1 621 ? -9.912 5.173 6.478 1.00 94.06 621 ARG A N 1
ATOM 4255 C CA . ARG A 1 621 ? -11.116 4.405 6.172 1.00 94.06 621 ARG A CA 1
ATOM 4256 C C . ARG A 1 621 ? -10.762 2.958 5.875 1.00 94.06 621 ARG A C 1
ATOM 4258 O O . ARG A 1 621 ? -9.863 2.718 5.077 1.00 94.06 621 ARG A O 1
ATOM 4265 N N . GLY A 1 622 ? -11.503 2.026 6.457 1.00 95.62 622 GLY A N 1
ATOM 4266 C CA . GLY A 1 622 ? -11.448 0.606 6.144 1.00 95.62 622 GLY A CA 1
ATOM 4267 C C . GLY A 1 622 ? -12.813 -0.030 6.362 1.00 95.62 622 GLY A C 1
ATOM 4268 O O . GLY A 1 622 ? -13.409 0.127 7.426 1.00 95.62 622 GLY A O 1
ATOM 4269 N N . ASP A 1 623 ? -13.300 -0.724 5.340 1.00 92.38 623 ASP A N 1
ATOM 4270 C CA . ASP A 1 623 ? -14.560 -1.458 5.385 1.00 92.38 623 ASP A CA 1
ATOM 4271 C C . ASP A 1 623 ? -14.243 -2.963 5.367 1.00 92.38 623 ASP A C 1
ATOM 4273 O O . ASP A 1 623 ? -13.495 -3.414 4.497 1.00 92.38 623 ASP A O 1
ATOM 4277 N N . ALA A 1 624 ? -14.778 -3.724 6.328 1.00 93.69 624 ALA A N 1
ATOM 4278 C CA . ALA A 1 624 ? -14.427 -5.130 6.572 1.00 93.69 624 ALA A CA 1
ATOM 4279 C C . ALA A 1 624 ? -12.918 -5.359 6.811 1.00 93.69 624 ALA A C 1
ATOM 4281 O O . ALA A 1 624 ? -12.267 -6.154 6.125 1.00 93.69 624 ALA A O 1
ATOM 4282 N N . VAL A 1 625 ? -12.365 -4.641 7.791 1.00 96.38 625 VAL A N 1
ATOM 4283 C CA . VAL A 1 625 ? -10.954 -4.711 8.186 1.00 96.38 625 VAL A CA 1
ATOM 4284 C C . VAL A 1 625 ? -10.791 -5.129 9.642 1.00 96.38 625 VAL A C 1
ATOM 4286 O O . VAL A 1 625 ? -11.535 -4.684 10.515 1.00 96.38 625 VAL A O 1
ATOM 4289 N N . THR A 1 626 ? -9.760 -5.927 9.904 1.00 96.00 626 THR A N 1
ATOM 4290 C CA . THR A 1 626 ? -9.327 -6.266 11.263 1.00 96.00 626 THR A CA 1
ATOM 4291 C C . THR A 1 626 ? -7.869 -5.880 11.436 1.00 96.00 626 THR A C 1
ATOM 4293 O O . THR A 1 626 ? -7.014 -6.350 10.691 1.00 96.00 626 THR A O 1
ATOM 4296 N N . LEU A 1 627 ? -7.568 -5.030 12.416 1.00 97.44 627 LEU A N 1
ATOM 4297 C CA . LEU A 1 627 ? -6.200 -4.660 12.770 1.00 97.44 627 LEU A CA 1
ATOM 4298 C C . LEU A 1 627 ? -5.719 -5.540 13.925 1.00 97.44 627 LEU A C 1
ATOM 4300 O O . LEU A 1 627 ? -6.305 -5.516 15.002 1.00 97.44 627 LEU A O 1
ATOM 4304 N N . VAL A 1 628 ? -4.638 -6.283 13.718 1.00 97.12 628 VAL A N 1
ATOM 4305 C CA . VAL A 1 628 ? -3.985 -7.117 14.733 1.00 97.12 628 VAL A CA 1
ATOM 4306 C C . VAL A 1 628 ? -2.607 -6.524 14.993 1.00 97.12 628 VAL A C 1
ATOM 4308 O O . VAL A 1 628 ? -1.773 -6.473 14.088 1.00 97.12 628 VAL A O 1
ATOM 4311 N N . ILE A 1 629 ? -2.377 -6.036 16.209 1.00 97.56 629 ILE A N 1
ATOM 4312 C CA . ILE A 1 629 ? -1.210 -5.221 16.559 1.00 97.56 629 ILE A CA 1
ATOM 4313 C C . ILE A 1 629 ? -0.451 -5.893 17.701 1.00 97.56 629 ILE A C 1
ATOM 4315 O O . ILE A 1 629 ? -0.986 -6.065 18.793 1.00 97.56 629 ILE A O 1
ATOM 4319 N N . ASP A 1 630 ? 0.811 -6.244 17.457 1.00 94.38 630 ASP A N 1
ATOM 4320 C CA . ASP A 1 630 ? 1.660 -6.888 18.467 1.00 94.38 630 ASP A CA 1
ATOM 4321 C C . ASP A 1 630 ? 2.317 -5.879 19.415 1.00 94.38 630 ASP A C 1
ATOM 4323 O O . ASP A 1 630 ? 2.457 -6.143 20.605 1.00 94.38 630 ASP A O 1
ATOM 4327 N N . GLY A 1 631 ? 2.701 -4.696 18.920 1.00 93.69 631 GLY A N 1
ATOM 4328 C CA . GLY A 1 631 ? 3.346 -3.672 19.740 1.00 93.69 631 GLY A CA 1
ATOM 4329 C C . GLY A 1 631 ? 4.766 -4.034 20.185 1.00 93.69 631 GLY A C 1
ATOM 4330 O O . GLY A 1 631 ? 5.197 -3.550 21.231 1.00 93.69 631 GLY A O 1
ATOM 4331 N N . ALA A 1 632 ? 5.503 -4.866 19.433 1.00 90.50 632 ALA A N 1
ATOM 4332 C CA . ALA A 1 632 ? 6.875 -5.275 19.777 1.00 90.50 632 ALA A CA 1
ATOM 4333 C C . ALA A 1 632 ? 7.866 -4.096 19.841 1.00 90.50 632 ALA A C 1
ATOM 4335 O O . ALA A 1 632 ? 8.895 -4.162 20.513 1.00 90.50 632 ALA A O 1
ATOM 4336 N N . GLY A 1 633 ? 7.551 -3.004 19.146 1.00 85.56 633 GLY A N 1
ATOM 4337 C CA . GLY A 1 633 ? 8.164 -1.697 19.325 1.00 85.56 633 GLY A CA 1
ATOM 4338 C C . GLY A 1 633 ? 7.063 -0.649 19.386 1.00 85.56 633 GLY A C 1
ATOM 4339 O O . GLY A 1 633 ? 6.131 -0.704 18.590 1.00 85.56 633 GLY A O 1
ATOM 4340 N N . VAL A 1 634 ? 7.171 0.292 20.321 1.00 92.38 634 VAL A N 1
ATOM 4341 C CA . VAL A 1 634 ? 6.245 1.421 20.501 1.00 92.38 634 VAL A CA 1
ATOM 4342 C C . VAL A 1 634 ? 7.034 2.730 20.555 1.00 92.38 634 VAL A C 1
ATOM 4344 O O . VAL A 1 634 ? 8.223 2.707 20.893 1.00 92.38 634 VAL A O 1
ATOM 4347 N N . PRO A 1 635 ? 6.427 3.884 20.223 1.00 89.50 635 PRO A N 1
ATOM 4348 C CA . PRO A 1 635 ? 7.099 5.169 20.373 1.00 89.50 635 PRO A CA 1
ATOM 4349 C C . PRO A 1 635 ? 7.522 5.368 21.831 1.00 89.50 635 PRO A C 1
ATOM 4351 O O . PRO A 1 635 ? 6.729 5.140 22.736 1.00 89.50 635 PRO A O 1
ATOM 4354 N N . THR A 1 636 ? 8.753 5.807 22.087 1.00 88.75 636 THR A N 1
ATOM 4355 C CA . THR A 1 636 ? 9.246 6.049 23.460 1.00 88.75 636 THR A CA 1
ATOM 4356 C C . THR A 1 636 ? 9.076 7.500 23.908 1.00 88.75 636 THR A C 1
ATOM 4358 O O . THR A 1 636 ? 9.239 7.821 25.082 1.00 88.75 636 THR A O 1
ATOM 4361 N N . THR A 1 637 ? 8.751 8.393 22.974 1.00 82.12 637 THR A N 1
ATOM 4362 C CA . THR A 1 637 ? 8.572 9.829 23.201 1.00 82.12 637 THR A CA 1
ATOM 4363 C C . THR A 1 637 ? 7.350 10.340 22.436 1.00 82.12 637 THR A C 1
ATOM 4365 O O . THR A 1 637 ? 6.776 9.638 21.602 1.00 82.12 637 THR A O 1
ATOM 4368 N N . GLY A 1 638 ? 6.937 11.575 22.726 1.00 82.50 638 GLY A N 1
ATOM 4369 C CA . GLY A 1 638 ? 5.786 12.209 22.085 1.00 82.50 638 GLY A CA 1
ATOM 4370 C C . GLY A 1 638 ? 4.444 11.847 22.726 1.00 82.50 638 GLY A C 1
ATOM 4371 O O . GLY A 1 638 ? 4.365 11.169 23.747 1.00 82.50 638 GLY A O 1
ATOM 4372 N N . THR A 1 639 ? 3.363 12.337 22.124 1.00 80.38 639 THR A N 1
ATOM 4373 C CA . THR A 1 639 ? 1.991 12.233 22.657 1.00 80.38 639 THR A CA 1
ATOM 4374 C C . THR A 1 639 ? 1.421 10.812 22.644 1.00 80.38 639 THR A C 1
ATOM 4376 O O . THR A 1 639 ? 0.460 10.536 23.361 1.00 80.38 639 THR A O 1
ATOM 4379 N N . CYS A 1 640 ? 2.030 9.920 21.863 1.00 87.81 640 CYS A N 1
ATOM 4380 C CA . CYS A 1 640 ? 1.675 8.508 21.724 1.00 87.81 640 CYS A CA 1
ATOM 4381 C C . CYS A 1 640 ? 2.711 7.575 22.366 1.00 87.81 640 CYS A C 1
ATOM 4383 O O . CYS A 1 640 ? 2.799 6.403 22.002 1.00 87.81 640 CYS A O 1
ATOM 4385 N N . ALA A 1 641 ? 3.525 8.093 23.291 1.00 89.94 641 ALA A N 1
ATOM 4386 C CA . ALA A 1 641 ? 4.543 7.300 23.962 1.00 89.94 641 ALA A CA 1
ATOM 4387 C C . ALA A 1 641 ? 3.934 6.065 24.652 1.00 89.94 641 ALA A C 1
ATOM 4389 O O . ALA A 1 641 ? 2.927 6.153 25.360 1.00 89.94 641 ALA A O 1
ATOM 4390 N N . ASN A 1 642 ? 4.590 4.924 24.460 1.00 92.06 642 ASN A N 1
ATOM 4391 C CA . ASN A 1 642 ? 4.260 3.607 24.999 1.00 92.06 642 ASN A CA 1
ATOM 4392 C C . ASN A 1 642 ? 2.907 3.033 24.541 1.00 92.06 642 ASN A C 1
ATOM 4394 O O . ASN A 1 642 ? 2.385 2.115 25.170 1.00 92.06 642 ASN A O 1
ATOM 4398 N N . GLN A 1 643 ? 2.337 3.557 23.454 1.00 94.44 643 GLN A N 1
ATOM 4399 C CA . GLN A 1 643 ? 1.077 3.068 22.893 1.00 94.44 643 GLN A CA 1
ATOM 4400 C C . GLN A 1 643 ? 1.340 2.243 21.635 1.00 94.44 643 GLN A C 1
ATOM 4402 O O . GLN A 1 643 ? 2.118 2.652 20.771 1.00 94.44 643 GLN A O 1
ATOM 4407 N N . SER A 1 644 ? 0.675 1.094 21.520 1.00 96.19 644 SER A N 1
ATOM 4408 C CA . SER A 1 644 ? 0.683 0.288 20.293 1.00 96.19 644 SER A CA 1
ATOM 4409 C C . SER A 1 644 ? -0.386 0.747 19.309 1.00 96.19 644 SER A C 1
ATOM 4411 O O . SER A 1 644 ? -0.213 0.566 18.109 1.00 96.19 644 SER A O 1
ATOM 4413 N N . PHE A 1 645 ? -1.442 1.411 19.785 1.00 95.62 645 PHE A N 1
ATOM 4414 C CA . PHE A 1 645 ? -2.402 2.113 18.940 1.00 95.62 645 PHE A CA 1
ATOM 4415 C C . PHE A 1 645 ? -2.552 3.563 19.392 1.00 95.62 645 PHE A C 1
ATOM 4417 O O . PHE A 1 645 ? -2.764 3.846 20.570 1.00 95.62 645 PHE A O 1
ATOM 4424 N N . CYS A 1 646 ? -2.456 4.510 18.465 1.00 92.38 646 CYS A N 1
ATOM 4425 C CA . CYS A 1 646 ? -2.639 5.913 18.806 1.00 92.38 646 CYS A CA 1
ATOM 4426 C C . CYS A 1 646 ? -3.414 6.682 17.748 1.00 92.38 646 CYS A C 1
ATOM 4428 O O . CYS A 1 646 ? -3.101 6.617 16.559 1.00 92.38 646 CYS A O 1
ATOM 4430 N N . VAL A 1 647 ? -4.357 7.492 18.219 1.00 90.31 647 VAL A N 1
ATOM 4431 C CA . VAL A 1 647 ? -4.998 8.560 17.460 1.00 90.31 647 VAL A CA 1
ATOM 4432 C C . VAL A 1 647 ? -4.536 9.891 18.038 1.00 90.31 647 VAL A C 1
ATOM 4434 O O . VAL A 1 647 ? -4.976 10.324 19.103 1.00 90.31 647 VAL A O 1
ATOM 4437 N N . GLY A 1 648 ? -3.583 10.505 17.349 1.00 83.50 648 GLY A N 1
ATOM 4438 C CA . GLY A 1 648 ? -3.003 11.796 17.675 1.00 83.50 648 GLY A CA 1
ATOM 4439 C C . GLY A 1 648 ? -3.973 12.952 17.446 1.00 83.50 648 GLY A C 1
ATOM 4440 O O . GLY A 1 648 ? -5.055 12.797 16.878 1.00 83.50 648 GLY A O 1
ATOM 4441 N N . ALA A 1 649 ? -3.562 14.134 17.898 1.00 75.00 649 ALA A N 1
ATOM 4442 C CA . ALA A 1 649 ? -4.405 15.318 17.856 1.00 75.00 649 ALA A CA 1
ATOM 4443 C C . ALA A 1 649 ? -4.762 15.747 16.420 1.00 75.00 649 ALA A C 1
ATOM 4445 O O . ALA A 1 649 ? -3.923 15.676 15.523 1.00 75.00 649 ALA A O 1
ATOM 4446 N N . GLY A 1 650 ? -5.999 16.213 16.217 1.00 71.44 650 GLY A N 1
ATOM 4447 C CA . GLY A 1 650 ? -6.490 16.738 14.930 1.00 71.44 650 GLY A CA 1
ATOM 4448 C C . GLY A 1 650 ? -6.977 15.696 13.911 1.00 71.44 650 GLY A C 1
ATOM 4449 O O . GLY A 1 650 ? -7.481 16.068 12.849 1.00 71.44 650 GLY A O 1
ATOM 4450 N N . TYR A 1 651 ? -6.884 14.401 14.225 1.00 78.62 651 TYR A N 1
ATOM 4451 C CA . TYR A 1 651 ? -7.402 13.328 13.374 1.00 78.62 651 TYR A CA 1
ATOM 4452 C C . TYR A 1 651 ? -8.918 13.159 13.528 1.00 78.62 651 TYR A C 1
ATOM 4454 O O . TYR A 1 651 ? -9.400 12.738 14.571 1.00 78.62 651 TYR A O 1
ATOM 4462 N N . SER A 1 652 ? -9.684 13.436 12.477 1.00 77.56 652 SER A N 1
ATOM 4463 C CA . SER A 1 652 ? -11.147 13.280 12.455 1.00 77.56 652 SER A CA 1
ATOM 4464 C C . SER A 1 652 ? -11.575 12.452 11.243 1.00 77.56 652 SER A C 1
ATOM 4466 O O . SER A 1 652 ? -10.799 12.278 10.309 1.00 77.56 652 SER A O 1
ATOM 4468 N N . ASN A 1 653 ? -12.797 11.914 11.233 1.00 82.69 653 ASN A N 1
ATOM 4469 C CA . ASN A 1 653 ? -13.294 11.046 10.149 1.00 82.69 653 ASN A CA 1
ATOM 4470 C C . ASN A 1 653 ? -12.481 9.750 9.983 1.00 82.69 653 ASN A C 1
ATOM 4472 O O . ASN A 1 653 ? -12.089 9.373 8.873 1.00 82.69 653 ASN A O 1
ATOM 4476 N N . ILE A 1 654 ? -12.216 9.076 11.104 1.00 89.31 654 ILE A N 1
ATOM 4477 C CA . ILE A 1 654 ? -11.748 7.688 11.104 1.00 89.31 654 ILE A CA 1
ATOM 4478 C C . ILE A 1 654 ? -12.979 6.792 11.022 1.00 89.31 654 ILE A C 1
ATOM 4480 O O . ILE A 1 654 ? -13.902 6.957 11.816 1.00 89.31 654 ILE A O 1
ATOM 4484 N N . ILE A 1 655 ? -13.003 5.875 10.061 1.00 90.69 655 ILE A N 1
ATOM 4485 C CA . ILE A 1 655 ? -14.096 4.920 9.872 1.00 90.69 655 ILE A CA 1
ATOM 4486 C C . ILE A 1 655 ? -13.476 3.545 9.668 1.00 90.69 655 ILE A C 1
ATOM 4488 O O . ILE A 1 655 ? -12.935 3.271 8.601 1.00 90.69 655 ILE A O 1
ATOM 4492 N N . LEU A 1 656 ? -13.546 2.692 10.681 1.00 93.25 656 LEU A N 1
ATOM 4493 C CA . LEU A 1 656 ? -13.140 1.295 10.587 1.00 93.25 656 LEU A CA 1
ATOM 4494 C C . LEU A 1 656 ? -14.342 0.419 10.912 1.00 93.25 656 LEU A C 1
ATOM 4496 O O . LEU A 1 656 ? -14.971 0.597 11.954 1.00 93.25 656 LEU A O 1
ATOM 4500 N N . SER A 1 657 ? -14.657 -0.528 10.038 1.00 92.06 657 SER A N 1
ATOM 4501 C CA . SER A 1 657 ? -15.659 -1.551 10.318 1.00 92.06 657 SER A CA 1
ATOM 4502 C C . SER A 1 657 ? -15.061 -2.941 10.196 1.00 92.06 657 SER A C 1
ATOM 4504 O O . SER A 1 657 ? -14.378 -3.245 9.218 1.00 92.06 657 SER A O 1
ATOM 4506 N N . ALA A 1 658 ? -15.316 -3.769 11.205 1.00 90.44 658 ALA A N 1
ATOM 4507 C CA . ALA A 1 658 ? -14.987 -5.180 11.199 1.00 90.44 658 ALA A CA 1
ATOM 4508 C C . ALA A 1 658 ? -15.708 -5.908 10.054 1.00 90.44 658 ALA A C 1
ATOM 4510 O O . ALA A 1 658 ? -16.753 -5.450 9.574 1.00 90.44 658 ALA A O 1
ATOM 4511 N N . PRO A 1 659 ? -15.187 -7.062 9.612 1.00 87.81 659 PRO A N 1
ATOM 4512 C CA . PRO A 1 659 ? -15.930 -7.964 8.745 1.00 87.81 659 PRO A CA 1
ATOM 4513 C C . PRO A 1 659 ? -17.274 -8.362 9.374 1.00 87.81 659 PRO A C 1
ATOM 4515 O O . PRO A 1 659 ? -17.344 -8.636 10.568 1.00 87.81 659 PRO A O 1
ATOM 4518 N N . SER A 1 660 ? -18.331 -8.446 8.564 1.00 83.38 660 SER A N 1
ATOM 4519 C CA . SER A 1 660 ? -19.642 -8.975 8.982 1.00 83.38 660 SER A CA 1
ATOM 4520 C C . SER A 1 660 ? -19.771 -10.492 8.795 1.00 83.38 660 SER A C 1
ATOM 4522 O O . SER A 1 660 ? -20.792 -11.082 9.135 1.00 83.38 660 SER A O 1
ATOM 4524 N N . THR A 1 661 ? -18.758 -11.124 8.195 1.00 72.88 661 THR A N 1
ATOM 4525 C CA . THR A 1 661 ? -18.687 -12.567 7.938 1.00 72.88 661 THR A CA 1
ATOM 4526 C C . THR A 1 661 ? -17.235 -13.049 8.020 1.00 72.88 661 THR A C 1
ATOM 4528 O O . THR A 1 661 ? -16.295 -12.257 7.930 1.00 72.88 661 THR A O 1
ATOM 4531 N N . GLY A 1 662 ? -17.039 -14.364 8.158 1.00 76.38 662 GLY A N 1
ATOM 4532 C CA . GLY A 1 662 ? -15.714 -14.991 8.213 1.00 76.38 662 GLY A CA 1
ATOM 4533 C C . GLY A 1 662 ? -15.128 -15.094 9.625 1.00 76.38 662 GLY A C 1
ATOM 4534 O O . GLY A 1 662 ? -15.777 -14.780 10.620 1.00 76.38 662 GLY A O 1
ATOM 4535 N N . SER A 1 663 ? -13.890 -15.578 9.733 1.00 75.44 663 SER A N 1
ATOM 4536 C CA . SER A 1 663 ? -13.279 -15.908 11.032 1.00 75.44 663 SER A CA 1
ATOM 4537 C C . SER A 1 663 ? -13.099 -14.698 11.952 1.00 75.44 663 SER A C 1
ATOM 4539 O O . SER A 1 663 ? -13.172 -14.856 13.166 1.00 75.44 663 SER A O 1
ATOM 4541 N N . PHE A 1 664 ? -12.903 -13.510 11.376 1.00 82.50 664 PHE A N 1
ATOM 4542 C CA . PHE A 1 664 ? -12.705 -12.236 12.075 1.00 82.50 664 PHE A CA 1
ATOM 4543 C C . PHE A 1 664 ? -13.984 -11.398 12.199 1.00 82.50 664 PHE A C 1
ATOM 4545 O O . PHE A 1 664 ? -13.906 -10.184 12.386 1.00 82.50 664 PHE A O 1
ATOM 4552 N N . THR A 1 665 ? -15.156 -12.032 12.072 1.00 81.81 665 THR A N 1
ATOM 4553 C CA . THR A 1 665 ? -16.440 -11.334 12.221 1.00 81.81 665 THR A CA 1
ATOM 4554 C C . THR A 1 665 ? -16.460 -10.535 13.521 1.00 81.81 665 THR A C 1
ATOM 4556 O O . THR A 1 665 ? -16.039 -11.039 14.563 1.00 81.81 665 THR A O 1
ATOM 4559 N N . ASP A 1 666 ? -16.900 -9.282 13.427 1.00 83.50 666 ASP A N 1
ATOM 4560 C CA . ASP A 1 666 ? -17.022 -8.334 14.535 1.00 83.50 666 ASP A CA 1
ATOM 4561 C C . ASP A 1 666 ? -15.715 -7.980 15.264 1.00 83.50 666 ASP A C 1
ATOM 4563 O O . ASP A 1 666 ? -15.759 -7.271 16.261 1.00 83.50 666 ASP A O 1
ATOM 4567 N N . LEU A 1 667 ? -14.534 -8.387 14.787 1.00 88.81 667 LEU A N 1
ATOM 4568 C CA . LEU A 1 667 ? -13.250 -7.957 15.348 1.00 88.81 667 LEU A CA 1
ATOM 4569 C C . LEU A 1 667 ? -12.677 -6.812 14.511 1.00 88.81 667 LEU A C 1
ATOM 4571 O O . LEU A 1 667 ? -12.236 -7.028 13.383 1.00 88.81 667 LEU A O 1
ATOM 4575 N N . VAL A 1 668 ? -12.651 -5.592 15.055 1.00 93.50 668 VAL A N 1
ATOM 4576 C CA . VAL A 1 668 ? -12.064 -4.439 14.345 1.00 93.50 668 VAL A CA 1
ATOM 4577 C C . VAL A 1 668 ? -10.617 -4.215 14.752 1.00 93.50 668 VAL A C 1
ATOM 4579 O O . VAL A 1 668 ? -9.768 -3.969 13.896 1.00 93.50 668 VAL A O 1
ATOM 4582 N N . ILE A 1 669 ? -10.315 -4.311 16.049 1.00 95.75 669 ILE A N 1
ATOM 4583 C CA . ILE A 1 669 ? -8.978 -4.055 16.585 1.00 95.75 669 ILE A CA 1
ATOM 4584 C C . ILE A 1 669 ? -8.653 -5.086 17.666 1.00 95.75 669 ILE A C 1
ATOM 4586 O O . ILE A 1 669 ? -9.380 -5.233 18.646 1.00 95.75 669 ILE A O 1
ATOM 4590 N N . VAL A 1 670 ? -7.509 -5.742 17.506 1.00 96.19 670 VAL A N 1
ATOM 4591 C CA . VAL A 1 670 ? -6.913 -6.685 18.451 1.00 96.19 670 VAL A CA 1
ATOM 4592 C C . VAL A 1 670 ? -5.525 -6.167 18.814 1.00 96.19 670 VAL A C 1
ATOM 4594 O O . VAL A 1 670 ? -4.616 -6.152 17.984 1.00 96.19 670 VAL A O 1
ATOM 4597 N N . GLY A 1 671 ? -5.374 -5.709 20.052 1.00 96.19 671 GLY A N 1
ATOM 4598 C CA . GLY A 1 671 ? -4.105 -5.264 20.615 1.00 96.19 671 GLY A CA 1
ATOM 4599 C C . GLY A 1 671 ? -3.224 -6.414 21.113 1.00 96.19 671 GLY A C 1
ATOM 4600 O O . GLY A 1 671 ? -3.573 -7.591 20.946 1.00 96.19 671 GLY A O 1
ATOM 4601 N N . PRO A 1 672 ? -2.107 -6.085 21.787 1.00 95.38 672 PRO A N 1
ATOM 4602 C CA . PRO A 1 672 ? -1.142 -7.066 22.263 1.00 95.38 672 PRO A CA 1
ATOM 4603 C C . PRO A 1 672 ? -1.770 -8.141 23.158 1.00 95.38 672 PRO A C 1
ATOM 4605 O O . PRO A 1 672 ? -2.439 -7.855 24.156 1.00 95.38 672 PRO A O 1
ATOM 4608 N N . GLN A 1 673 ? -1.519 -9.402 22.808 1.00 93.62 673 GLN A N 1
ATOM 4609 C CA . GLN A 1 673 ? -2.054 -10.569 23.523 1.00 93.62 673 GLN A CA 1
ATOM 4610 C C . GLN A 1 673 ? -1.055 -11.166 24.526 1.00 93.62 673 GLN A C 1
ATOM 4612 O O . GLN A 1 673 ? -1.441 -11.962 25.379 1.00 93.62 673 GLN A O 1
ATOM 4617 N N . SER A 1 674 ? 0.220 -10.763 24.467 1.00 90.81 674 SER A N 1
ATOM 4618 C CA . SER A 1 674 ? 1.217 -11.146 25.470 1.00 90.81 674 SER A CA 1
ATOM 4619 C C . SER A 1 674 ? 1.024 -10.357 26.764 1.00 90.81 674 SER A C 1
ATOM 4621 O O . SER A 1 674 ? 1.014 -9.128 26.744 1.00 90.81 674 SER A O 1
ATOM 4623 N N . THR A 1 675 ? 1.005 -11.047 27.903 1.00 89.94 675 THR A N 1
ATOM 4624 C CA . THR A 1 675 ? 0.950 -10.423 29.238 1.00 89.94 675 THR A CA 1
ATOM 4625 C C . THR A 1 675 ? 2.198 -9.600 29.575 1.00 89.94 675 THR A C 1
ATOM 4627 O O . THR A 1 675 ? 2.159 -8.750 30.461 1.00 89.94 675 THR A O 1
ATOM 4630 N N . SER A 1 676 ? 3.312 -9.817 28.866 1.00 90.81 676 SER A N 1
ATOM 4631 C CA . SER A 1 676 ? 4.525 -8.999 28.996 1.00 90.81 676 SER A CA 1
ATOM 4632 C C . SER A 1 676 ? 4.456 -7.674 28.232 1.00 90.81 676 SER A C 1
ATOM 4634 O O . SER A 1 676 ? 5.315 -6.816 28.440 1.00 90.81 676 SER A O 1
ATOM 4636 N N . ASN A 1 677 ? 3.461 -7.497 27.356 1.00 93.75 677 ASN A N 1
ATOM 4637 C CA . ASN A 1 677 ? 3.271 -6.276 26.589 1.00 93.75 677 ASN A CA 1
ATOM 4638 C C . ASN A 1 677 ? 2.020 -5.533 27.064 1.00 93.75 677 ASN A C 1
ATOM 4640 O O . ASN A 1 677 ? 0.899 -5.865 26.691 1.00 93.75 677 ASN A O 1
ATOM 4644 N N . SER A 1 678 ? 2.237 -4.484 27.855 1.00 93.56 678 SER A N 1
ATOM 4645 C CA . SER A 1 678 ? 1.175 -3.635 28.398 1.00 93.56 678 SER A CA 1
ATOM 4646 C C . SER A 1 678 ? 0.906 -2.369 27.581 1.00 93.56 678 SER A C 1
ATOM 4648 O O . SER A 1 678 ? 0.244 -1.444 28.061 1.00 93.56 678 SER A O 1
ATOM 4650 N N . SER A 1 679 ? 1.429 -2.289 26.353 1.00 95.88 679 SER A N 1
ATOM 4651 C CA . SER A 1 679 ? 1.184 -1.134 25.491 1.00 95.88 679 SER A CA 1
ATOM 4652 C C . SER A 1 679 ? -0.300 -1.011 25.138 1.00 95.88 679 SER A C 1
ATOM 4654 O O . SER A 1 679 ? -0.954 -1.965 24.715 1.00 95.88 679 SER A O 1
ATOM 4656 N N . GLY A 1 680 ? -0.836 0.189 25.346 1.00 95.12 680 GLY A N 1
ATOM 4657 C CA . GLY A 1 680 ? -2.261 0.472 25.225 1.00 95.12 680 GLY A CA 1
ATOM 4658 C C . GLY A 1 680 ? -2.670 1.103 23.902 1.00 95.12 680 GLY A C 1
ATOM 4659 O O . GLY A 1 680 ? -1.880 1.238 22.959 1.00 95.12 680 GLY A O 1
ATOM 4660 N N . ALA A 1 681 ? -3.928 1.526 23.885 1.00 95.19 681 ALA A N 1
ATOM 4661 C CA . ALA A 1 681 ? -4.506 2.383 22.875 1.00 95.19 681 ALA A CA 1
ATOM 4662 C C . ALA A 1 681 ? -4.823 3.766 23.460 1.00 95.19 681 ALA A C 1
ATOM 4664 O O . ALA A 1 681 ? -5.370 3.885 24.561 1.00 95.19 681 ALA A O 1
ATOM 4665 N N . THR A 1 682 ? -4.550 4.834 22.707 1.00 92.56 682 THR A N 1
ATOM 4666 C CA . THR A 1 682 ? -4.950 6.186 23.119 1.00 92.56 682 THR A CA 1
ATOM 4667 C C . THR A 1 682 ? -5.584 7.014 22.006 1.00 92.56 682 THR A C 1
ATOM 4669 O O . THR A 1 682 ? -5.181 6.937 20.848 1.00 92.56 682 THR A O 1
ATOM 4672 N N . PHE A 1 683 ? -6.537 7.860 22.388 1.00 90.12 683 PHE A N 1
ATOM 4673 C CA . PHE A 1 683 ? -7.156 8.904 21.581 1.00 90.12 683 PHE A CA 1
ATOM 4674 C C . PHE A 1 683 ? -6.871 10.261 22.236 1.00 90.12 683 PHE A C 1
ATOM 4676 O O . PHE A 1 683 ? -7.151 10.445 23.422 1.00 90.12 683 PHE A O 1
ATOM 4683 N N . LYS A 1 684 ? -6.276 11.202 21.498 1.00 86.56 684 LYS A N 1
ATOM 4684 C CA . LYS A 1 684 ? -5.807 12.500 22.018 1.00 86.56 684 LYS A CA 1
ATOM 4685 C C . LYS A 1 684 ? -6.624 13.688 21.502 1.00 86.56 684 LYS A C 1
ATOM 4687 O O . LYS A 1 684 ? -7.485 13.541 20.643 1.00 86.56 684 LYS A O 1
ATOM 4692 N N . GLU A 1 685 ? -6.312 14.868 22.043 1.00 72.81 685 GLU A N 1
ATOM 4693 C CA . GLU A 1 685 ? -7.026 16.138 21.857 1.00 72.81 685 GLU A CA 1
ATOM 4694 C C . GLU A 1 685 ? -7.525 16.377 20.419 1.00 72.81 685 GLU A C 1
ATOM 4696 O O . GLU A 1 685 ? -6.740 16.435 19.474 1.00 72.81 685 GLU A O 1
ATOM 4701 N N . GLY A 1 686 ? -8.834 16.540 20.230 1.00 62.78 686 GLY A N 1
ATOM 4702 C CA . GLY A 1 686 ? -9.425 16.808 18.911 1.00 62.78 686 GLY A CA 1
ATOM 4703 C C . GLY A 1 686 ? -9.561 15.597 17.979 1.00 62.78 686 GLY A C 1
ATOM 4704 O O . GLY A 1 686 ? -10.019 15.770 16.846 1.00 62.78 686 GLY A O 1
ATOM 4705 N N . ALA A 1 687 ? -9.228 14.383 18.436 1.00 74.38 687 ALA A N 1
ATOM 4706 C CA . ALA A 1 687 ? -9.552 13.147 17.731 1.00 74.38 687 ALA A CA 1
ATOM 4707 C C . ALA A 1 687 ? -11.061 12.853 17.803 1.00 74.38 687 ALA A C 1
ATOM 4709 O O . ALA A 1 687 ? -11.514 12.062 18.627 1.00 74.38 687 ALA A O 1
ATOM 4710 N N . SER A 1 688 ? -11.861 13.558 17.006 1.00 73.62 688 SER A N 1
ATOM 4711 C CA . SER A 1 688 ? -13.326 13.562 17.105 1.00 73.62 688 SER A CA 1
ATOM 4712 C C . SER A 1 688 ? -13.994 12.810 15.952 1.00 73.62 688 SER A C 1
ATOM 4714 O O . SER A 1 688 ? -13.494 12.766 14.826 1.00 73.62 688 SER A O 1
ATOM 4716 N N . GLY A 1 689 ? -15.149 12.202 16.240 1.00 74.38 689 GLY A N 1
ATOM 4717 C CA . GLY A 1 689 ? -15.958 11.507 15.236 1.00 74.38 689 GLY A CA 1
ATOM 4718 C C . GLY A 1 689 ? -15.363 10.188 14.736 1.00 74.38 689 GLY A C 1
ATOM 4719 O O . GLY A 1 689 ? -15.689 9.772 13.625 1.00 74.38 689 GLY A O 1
ATOM 4720 N N . GLY A 1 690 ? -14.493 9.539 15.520 1.00 83.06 690 GLY A N 1
ATOM 4721 C CA . GLY A 1 690 ? -14.011 8.195 15.212 1.00 83.06 690 GLY A CA 1
ATOM 4722 C C . GLY A 1 690 ? -15.158 7.184 15.253 1.00 83.06 690 GLY A C 1
ATOM 4723 O O . GLY A 1 690 ? -15.878 7.096 16.251 1.00 83.06 690 GLY A O 1
ATOM 4724 N N . LYS A 1 691 ? -15.331 6.439 14.162 1.00 87.62 691 LYS A N 1
ATOM 4725 C CA . LYS A 1 691 ? -16.320 5.372 14.019 1.00 87.62 691 LYS A CA 1
ATOM 4726 C C . LYS A 1 691 ? -15.610 4.029 13.938 1.00 87.62 691 LYS A C 1
ATOM 4728 O O . LYS A 1 691 ? -14.886 3.785 12.975 1.00 87.62 691 LYS A O 1
ATOM 4733 N N . PHE A 1 692 ? -15.819 3.185 14.940 1.00 88.44 692 PHE A N 1
ATOM 4734 C CA . PHE A 1 692 ? -15.246 1.845 15.023 1.00 88.44 692 PHE A CA 1
ATOM 4735 C C . PHE A 1 692 ? -16.386 0.850 15.200 1.00 88.44 692 PHE A C 1
ATOM 4737 O O . PHE A 1 692 ? -17.027 0.838 16.242 1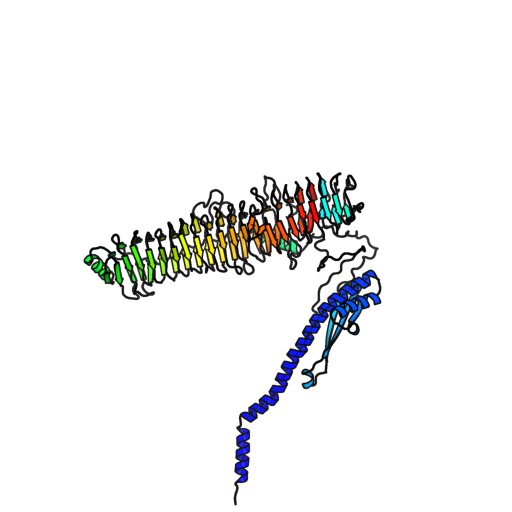.00 88.44 692 PHE A O 1
ATOM 4744 N N . SER A 1 693 ? -16.656 0.041 14.180 1.00 89.06 693 SER A N 1
ATOM 4745 C CA . SER A 1 693 ? -17.661 -1.020 14.252 1.00 89.06 693 SER A CA 1
ATOM 4746 C C . SER A 1 693 ? -16.971 -2.352 14.517 1.00 89.06 693 SER A C 1
ATOM 4748 O O . SER A 1 693 ? -16.209 -2.801 13.669 1.00 89.06 693 SER A O 1
ATOM 4750 N N . GLY A 1 694 ? -17.243 -2.976 15.657 1.00 88.19 694 GLY A N 1
ATOM 4751 C CA . GLY A 1 694 ? -16.683 -4.240 16.128 1.00 88.19 694 GLY A CA 1
ATOM 4752 C C . GLY A 1 694 ? -16.052 -4.128 17.521 1.00 88.19 694 GLY A C 1
ATOM 4753 O O . GLY A 1 694 ? -16.152 -3.107 18.205 1.00 88.19 694 GLY A O 1
ATOM 4754 N N . ALA A 1 695 ? -15.373 -5.192 17.935 1.00 89.75 695 ALA A N 1
ATOM 4755 C CA . ALA A 1 695 ? -14.637 -5.292 19.179 1.00 89.75 695 ALA A CA 1
ATOM 4756 C C . ALA A 1 695 ? -13.286 -4.588 19.066 1.00 89.75 695 ALA A C 1
ATOM 4758 O O . ALA A 1 695 ? -12.476 -4.872 18.176 1.00 89.75 695 ALA A O 1
ATOM 4759 N N . PHE A 1 696 ? -13.050 -3.697 20.019 1.00 92.94 696 PHE A N 1
ATOM 4760 C CA . PHE A 1 696 ? -11.782 -3.065 20.318 1.00 92.94 696 PHE A CA 1
ATOM 4761 C C . PHE A 1 696 ? -11.196 -3.765 21.549 1.00 92.94 696 PHE A C 1
ATOM 4763 O O . PHE A 1 696 ? -11.575 -3.470 22.685 1.00 92.94 696 PHE A O 1
ATOM 4770 N N . TYR A 1 697 ? -10.297 -4.720 21.317 1.00 94.56 697 TYR A N 1
ATOM 4771 C CA . TYR A 1 697 ? -9.852 -5.683 22.323 1.00 94.56 697 TYR A CA 1
ATOM 4772 C C . TYR A 1 697 ? -8.376 -5.496 22.700 1.00 94.56 697 TYR A C 1
ATOM 4774 O O . TYR A 1 697 ? -7.479 -5.763 21.903 1.00 94.56 697 TYR A O 1
ATOM 4782 N N . TYR A 1 698 ? -8.126 -5.041 23.928 1.00 96.19 698 TYR A N 1
ATOM 4783 C CA . TYR A 1 698 ? -6.814 -4.731 24.506 1.00 96.19 698 TYR A CA 1
ATOM 4784 C C . TYR A 1 698 ? -6.659 -5.372 25.902 1.00 96.19 698 TYR A C 1
ATOM 4786 O O . TYR A 1 698 ? -6.507 -4.671 26.902 1.00 96.19 698 TYR A O 1
ATOM 4794 N N . PRO A 1 699 ? -6.676 -6.710 26.022 1.00 94.12 699 PRO A N 1
ATOM 4795 C CA . PRO A 1 699 ? -6.770 -7.388 27.320 1.00 94.12 699 PRO A CA 1
ATOM 4796 C C . PRO A 1 699 ? -5.587 -7.110 28.259 1.00 94.12 699 PRO A C 1
ATOM 4798 O O . PRO A 1 699 ? -5.749 -7.180 29.472 1.00 94.12 699 PRO A O 1
ATOM 4801 N N . ASN A 1 700 ? -4.415 -6.757 27.711 1.00 94.12 700 ASN A N 1
ATOM 4802 C CA . ASN A 1 700 ? -3.187 -6.483 28.472 1.00 94.12 700 ASN A CA 1
ATOM 4803 C C . ASN A 1 700 ? -2.776 -5.000 28.498 1.00 94.12 700 ASN A C 1
ATOM 4805 O O . ASN A 1 700 ? -1.867 -4.631 29.238 1.00 94.12 700 ASN A O 1
ATOM 4809 N N . GLY A 1 701 ? -3.440 -4.139 27.721 1.00 94.75 701 GLY A N 1
ATOM 4810 C CA . GLY A 1 701 ? -3.129 -2.711 27.619 1.00 94.75 701 GLY A CA 1
ATOM 4811 C C . GLY A 1 701 ? -4.324 -1.830 27.994 1.00 94.75 701 GLY A C 1
ATOM 4812 O O . GLY A 1 701 ? -5.461 -2.304 28.025 1.00 94.75 701 GLY A O 1
ATOM 4813 N N . PRO A 1 702 ? -4.116 -0.557 28.352 1.00 95.31 702 PRO A N 1
ATOM 4814 C CA . PRO A 1 702 ? -5.228 0.344 28.644 1.00 95.31 702 PRO A CA 1
ATOM 4815 C C . PRO A 1 702 ? -5.828 0.983 27.396 1.00 95.31 702 PRO A C 1
ATOM 4817 O O . PRO A 1 702 ? -5.152 1.106 26.378 1.00 95.31 702 PRO A O 1
ATOM 4820 N N . ILE A 1 703 ? -7.066 1.471 27.506 1.00 94.75 703 ILE A N 1
ATOM 4821 C CA . ILE A 1 703 ? -7.668 2.389 26.528 1.00 94.75 703 ILE A CA 1
ATOM 4822 C C . ILE A 1 703 ? -7.842 3.761 27.182 1.00 94.75 703 ILE A C 1
ATOM 4824 O O . ILE A 1 703 ? -8.515 3.910 28.203 1.00 94.75 703 ILE A O 1
ATOM 4828 N N . GLN A 1 704 ? -7.236 4.789 26.592 1.00 92.56 704 GLN A N 1
ATOM 4829 C CA . GLN A 1 704 ? -7.265 6.150 27.128 1.00 92.56 704 GLN A CA 1
ATOM 4830 C C . GLN A 1 704 ? -7.798 7.154 26.116 1.00 92.56 704 GLN A C 1
ATOM 4832 O O . GLN A 1 704 ? -7.302 7.225 24.997 1.00 92.56 704 GLN A O 1
ATOM 4837 N N . MET A 1 705 ? -8.707 8.024 26.535 1.00 91.12 705 MET A N 1
ATOM 4838 C CA . MET A 1 705 ? -9.210 9.130 25.727 1.00 91.12 705 MET A CA 1
ATOM 4839 C C . MET A 1 705 ? -8.993 10.435 26.482 1.00 91.12 705 MET A C 1
ATOM 4841 O O . MET A 1 705 ? -9.372 10.554 27.646 1.00 91.12 705 MET A O 1
ATOM 4845 N N . THR A 1 706 ? -8.398 11.433 25.833 1.00 88.94 706 THR A N 1
ATOM 4846 C CA . THR A 1 706 ? -8.187 12.761 26.424 1.00 88.94 706 THR A CA 1
ATOM 4847 C C . THR A 1 706 ? -8.623 13.852 25.450 1.00 88.94 706 THR A C 1
ATOM 4849 O O . THR A 1 706 ? -8.469 13.691 24.239 1.00 88.94 706 THR A O 1
ATOM 4852 N N . GLY A 1 707 ? -9.137 14.974 25.953 1.00 80.75 707 GLY A N 1
ATOM 4853 C CA . GLY A 1 707 ? -9.147 16.202 25.159 1.00 80.75 707 GLY A CA 1
ATOM 4854 C C . GLY A 1 707 ? -10.244 16.412 24.134 1.00 80.75 707 GLY A C 1
ATOM 4855 O O . GLY A 1 707 ? -9.994 16.783 22.986 1.00 80.75 707 GLY A O 1
ATOM 4856 N N . GLY A 1 708 ? -11.469 16.060 24.487 1.00 77.69 708 GLY A N 1
ATOM 4857 C CA . GLY A 1 708 ? -12.591 16.090 23.560 1.00 77.69 708 GLY A CA 1
ATOM 4858 C C . GLY A 1 708 ? -12.508 15.014 22.477 1.00 77.69 708 GLY A C 1
ATOM 4859 O O . GLY A 1 708 ? -13.275 15.063 21.519 1.00 77.69 708 GLY A O 1
ATOM 4860 N N . ALA A 1 709 ? -11.594 14.044 22.601 1.00 83.25 709 ALA A N 1
ATOM 4861 C CA . ALA A 1 709 ? -11.580 12.881 21.727 1.00 83.25 709 ALA A CA 1
ATOM 4862 C C . ALA A 1 709 ? -12.891 12.080 21.834 1.00 83.25 709 ALA A C 1
ATOM 4864 O O . ALA A 1 709 ? -13.497 11.978 22.905 1.00 83.25 709 ALA A O 1
ATOM 4865 N N . GLY A 1 710 ? -13.323 11.503 20.716 1.00 80.06 710 GLY A N 1
ATOM 4866 C CA . GLY A 1 710 ? -14.582 10.780 20.603 1.00 80.06 710 GLY A CA 1
ATOM 4867 C C . GLY A 1 710 ? -14.445 9.500 19.789 1.00 80.06 710 GLY A C 1
ATOM 4868 O O . GLY A 1 710 ? -13.908 9.531 18.680 1.00 80.06 710 GLY A O 1
ATOM 4869 N N . ALA A 1 711 ? -14.975 8.400 20.321 1.00 82.75 711 ALA A N 1
ATOM 4870 C CA . ALA A 1 711 ? -15.072 7.109 19.646 1.00 82.75 711 ALA A CA 1
ATOM 4871 C C . ALA A 1 711 ? -16.490 6.553 19.805 1.00 82.75 711 ALA A C 1
ATOM 4873 O O . ALA A 1 711 ? -17.061 6.568 20.895 1.00 82.75 711 ALA A O 1
ATOM 4874 N N . SER A 1 712 ? -17.071 6.087 18.707 1.00 80.56 712 SER A N 1
ATOM 4875 C CA . SER A 1 712 ? -18.427 5.545 18.685 1.00 80.56 712 SER A CA 1
ATOM 4876 C C . SER A 1 712 ? -18.545 4.410 17.681 1.00 80.56 712 SER A C 1
ATOM 4878 O O . SER A 1 712 ? -17.795 4.368 16.708 1.00 80.56 712 SER A O 1
ATOM 4880 N N . GLY A 1 713 ? -19.541 3.549 17.856 1.00 72.06 713 GLY A N 1
ATOM 4881 C CA . GLY A 1 713 ? -19.970 2.629 16.804 1.00 72.06 713 GLY A CA 1
ATOM 4882 C C . GLY A 1 713 ? -20.743 3.306 15.666 1.00 72.06 713 GLY A C 1
ATOM 4883 O O . GLY A 1 713 ? -20.929 2.724 14.602 1.00 72.06 713 GLY A O 1
ATOM 4884 N N . GLY A 1 714 ? -21.167 4.563 15.826 1.00 72.44 714 GLY A N 1
ATOM 4885 C CA . GLY A 1 714 ? -22.043 5.226 14.862 1.00 72.44 714 GLY A CA 1
ATOM 4886 C C . GLY A 1 714 ? -23.444 4.615 14.898 1.00 72.44 714 GLY A C 1
ATOM 4887 O O . GLY A 1 714 ? -24.074 4.648 15.936 1.00 72.44 714 GLY A O 1
ATOM 4888 N N . ALA A 1 715 ? -23.929 4.092 13.769 1.00 64.00 715 ALA A N 1
ATOM 4889 C CA . ALA A 1 715 ? -25.181 3.319 13.707 1.00 64.00 715 ALA A CA 1
ATOM 4890 C C . ALA A 1 715 ? -24.934 1.802 13.824 1.00 64.00 715 ALA A C 1
ATOM 4892 O O . ALA A 1 715 ? -25.797 0.995 13.487 1.00 64.00 715 ALA A O 1
ATOM 4893 N N . THR A 1 716 ? -23.709 1.423 14.182 1.00 71.12 716 THR A N 1
ATOM 4894 C CA . THR A 1 716 ? -23.224 0.046 14.199 1.00 71.12 716 THR A CA 1
ATOM 4895 C C . THR A 1 716 ? -22.596 -0.278 15.546 1.00 71.12 716 THR A C 1
ATOM 4897 O O . THR A 1 716 ? -22.317 0.600 16.357 1.00 71.12 716 THR A O 1
ATOM 4900 N N . CYS A 1 717 ? -22.382 -1.563 15.779 1.00 76.12 717 CYS A N 1
ATOM 4901 C CA . CYS A 1 717 ? -21.955 -2.103 17.052 1.00 76.12 717 CYS A CA 1
ATOM 4902 C C . CYS A 1 717 ? -20.489 -1.747 17.385 1.00 76.12 717 CYS A C 1
ATOM 4904 O O . CYS A 1 717 ? -19.614 -2.073 16.597 1.00 76.12 717 CYS A O 1
ATOM 4906 N N . MET A 1 718 ? -20.191 -1.140 18.544 1.00 85.75 718 MET A N 1
ATOM 4907 C CA . MET A 1 718 ? -18.826 -1.036 19.100 1.00 85.75 718 MET A CA 1
ATOM 4908 C C . MET A 1 718 ? -18.788 -1.667 20.489 1.00 85.75 718 MET A C 1
ATOM 4910 O O . MET A 1 718 ? -19.611 -1.291 21.324 1.00 85.75 718 MET A O 1
ATOM 4914 N N . GLN A 1 719 ? -17.811 -2.539 20.752 1.00 88.69 719 GLN A N 1
ATOM 4915 C CA . GLN A 1 719 ? -17.495 -3.065 22.087 1.00 88.69 719 GLN A CA 1
ATOM 4916 C C . GLN A 1 719 ? -16.047 -2.716 22.449 1.00 88.69 719 GLN A C 1
ATOM 4918 O O . GLN A 1 719 ? -15.151 -2.899 21.630 1.00 88.69 719 GLN A O 1
ATOM 4923 N N . MET A 1 720 ? -15.792 -2.246 23.669 1.00 91.75 720 MET A N 1
ATOM 4924 C CA . MET A 1 720 ? -14.447 -1.971 24.184 1.00 91.75 720 MET A CA 1
ATOM 4925 C C . MET A 1 720 ? -14.108 -2.886 25.355 1.00 91.75 720 MET A C 1
ATOM 4927 O O . MET A 1 720 ? -14.832 -2.934 26.346 1.00 91.75 720 MET A O 1
ATOM 4931 N N . ILE A 1 721 ? -12.968 -3.562 25.272 1.00 93.50 721 ILE A N 1
ATOM 4932 C CA . ILE A 1 721 ? -12.456 -4.440 26.325 1.00 93.50 721 ILE A CA 1
ATOM 4933 C C . ILE A 1 721 ? -10.984 -4.096 26.539 1.00 93.50 721 ILE A C 1
ATOM 4935 O O . ILE A 1 721 ? -10.192 -4.156 25.598 1.00 93.50 721 ILE A O 1
ATOM 4939 N N . ALA A 1 722 ? -10.611 -3.717 27.758 1.00 95.62 722 ALA A N 1
ATOM 4940 C CA . ALA A 1 722 ? -9.246 -3.314 28.088 1.00 95.62 722 ALA A CA 1
ATOM 4941 C C . ALA A 1 722 ? -8.862 -3.677 29.523 1.00 95.62 722 ALA A C 1
ATOM 4943 O O . ALA A 1 722 ? -9.729 -3.988 30.335 1.00 95.62 722 ALA A O 1
ATOM 4944 N N . THR A 1 723 ? -7.579 -3.555 29.879 1.00 95.19 723 THR A N 1
ATOM 4945 C CA . THR A 1 723 ? -7.165 -3.648 31.297 1.00 95.19 723 THR A CA 1
ATOM 4946 C C . THR A 1 723 ? -7.876 -2.598 32.148 1.00 95.19 723 THR A C 1
ATOM 4948 O O . THR A 1 723 ? -8.521 -2.925 33.140 1.00 95.19 723 THR A O 1
ATOM 4951 N N . TRP A 1 724 ? -7.806 -1.336 31.734 1.00 94.44 724 TRP A N 1
ATOM 4952 C CA . TRP A 1 724 ? -8.520 -0.220 32.337 1.00 94.44 724 TRP A CA 1
ATOM 4953 C C . TRP A 1 724 ? -8.835 0.841 31.290 1.00 94.44 724 TRP A C 1
ATOM 4955 O O . TRP A 1 724 ? -8.202 0.910 30.230 1.00 94.44 724 TRP A O 1
ATOM 4965 N N . ILE A 1 725 ? -9.836 1.666 31.594 1.00 95.06 725 ILE A N 1
ATOM 4966 C CA . ILE A 1 725 ? -10.368 2.666 30.671 1.00 95.06 725 ILE A CA 1
ATOM 4967 C C . ILE A 1 725 ? -10.377 4.026 31.360 1.00 95.06 725 ILE A C 1
ATOM 4969 O O . ILE A 1 725 ? -10.879 4.174 32.474 1.00 95.06 725 ILE A O 1
ATOM 4973 N N . SER A 1 726 ? -9.826 5.043 30.700 1.00 93.75 726 SER A N 1
ATOM 4974 C CA . SER A 1 726 ? -9.840 6.409 31.225 1.00 93.75 726 SER A CA 1
ATOM 4975 C C . SER A 1 726 ? -10.279 7.416 30.178 1.00 93.75 726 SER A C 1
ATOM 4977 O O . SER A 1 726 ? -9.746 7.437 29.071 1.00 93.75 726 SER A O 1
ATOM 4979 N N . LEU A 1 727 ? -11.226 8.271 30.558 1.00 92.25 727 LEU A N 1
ATOM 4980 C CA . LEU A 1 727 ? -11.708 9.392 29.762 1.00 92.25 727 LEU A CA 1
ATOM 4981 C C . LEU A 1 727 ? -11.449 10.691 30.534 1.00 92.25 727 LEU A C 1
ATOM 4983 O O . LEU A 1 727 ? -11.884 10.842 31.681 1.00 92.25 727 LEU A O 1
ATOM 4987 N N . SER A 1 728 ? -10.785 11.658 29.901 1.00 90.75 728 SER A N 1
ATOM 4988 C CA . SER A 1 728 ? -10.577 13.000 30.460 1.00 90.75 728 SER A CA 1
ATOM 4989 C C . SER A 1 728 ? -10.882 14.127 29.468 1.00 90.75 728 SER A C 1
ATOM 4991 O O . SER A 1 728 ? -10.883 13.920 28.255 1.00 90.75 728 SER A O 1
ATOM 4993 N N . GLY A 1 729 ? -11.146 15.331 29.983 1.00 82.81 729 GLY A N 1
ATOM 4994 C CA . GLY A 1 729 ? -11.161 16.573 29.201 1.00 82.81 729 GLY A CA 1
ATOM 4995 C C . GLY A 1 729 ? -12.253 16.653 28.131 1.00 82.81 729 GLY A C 1
ATOM 4996 O O . GLY A 1 729 ? -11.953 16.988 26.996 1.00 82.81 729 GLY A O 1
ATOM 4997 N N . GLY A 1 730 ? -13.503 16.321 28.457 1.00 78.44 730 GLY A N 1
ATOM 4998 C CA . GLY A 1 730 ? -14.659 16.469 27.559 1.00 78.44 730 GLY A CA 1
ATOM 4999 C C . GLY A 1 730 ? -14.808 15.374 26.498 1.00 78.44 730 GLY A C 1
ATOM 5000 O O . GLY A 1 730 ? -15.564 15.534 25.546 1.00 78.44 730 GLY A O 1
ATOM 5001 N N . THR A 1 731 ? -14.071 14.273 26.630 1.00 82.62 731 THR A N 1
ATOM 5002 C CA . THR A 1 731 ? -14.178 13.086 25.770 1.00 82.62 731 THR A CA 1
ATOM 5003 C C . THR A 1 731 ? -15.526 12.372 25.867 1.00 82.62 731 THR A C 1
ATOM 5005 O O . THR A 1 731 ? -16.218 12.426 26.890 1.00 82.62 731 THR A O 1
ATOM 5008 N N . SER A 1 732 ? -15.882 11.671 24.789 1.00 82.00 732 SER A N 1
ATOM 5009 C CA . SER A 1 732 ? -17.091 10.845 24.713 1.00 82.00 732 SER A CA 1
ATOM 5010 C C . SER A 1 732 ? -16.796 9.461 24.136 1.00 82.00 732 SER A C 1
ATOM 5012 O O . SER A 1 732 ? -16.052 9.325 23.165 1.00 82.00 732 SER A O 1
ATOM 5014 N N . ALA A 1 733 ? -17.397 8.430 24.724 1.00 81.31 733 ALA A N 1
ATOM 5015 C CA . ALA A 1 733 ? -17.403 7.084 24.164 1.00 81.31 733 ALA A CA 1
ATOM 5016 C C . ALA A 1 733 ? -18.838 6.563 24.040 1.00 81.31 733 ALA A C 1
ATOM 5018 O O . ALA A 1 733 ? -19.613 6.680 24.990 1.00 81.31 733 ALA A O 1
ATOM 5019 N N . ALA A 1 734 ? -19.187 5.984 22.889 1.00 79.56 734 ALA A N 1
ATOM 5020 C CA . ALA A 1 734 ? -20.498 5.378 22.651 1.00 79.56 734 ALA A CA 1
ATOM 5021 C C . ALA A 1 734 ? -20.370 3.923 22.179 1.00 79.56 734 ALA A C 1
ATOM 5023 O O . ALA A 1 734 ? -19.685 3.652 21.194 1.00 79.56 734 ALA A O 1
ATOM 5024 N N . SER A 1 735 ? -21.015 2.999 22.889 1.00 77.00 735 SER A N 1
ATOM 5025 C CA . SER A 1 735 ? -20.850 1.549 22.740 1.00 77.00 735 SER A CA 1
ATOM 5026 C C . SER A 1 735 ? -22.210 0.873 22.927 1.00 77.00 735 SER A C 1
ATOM 5028 O O . SER A 1 735 ? -22.754 0.911 24.020 1.00 77.00 735 SER A O 1
ATOM 5030 N N . GLU A 1 736 ? -22.793 0.320 21.866 1.00 69.81 736 GLU A N 1
ATOM 5031 C CA . GLU A 1 736 ? -24.238 0.010 21.808 1.00 69.81 736 GLU A CA 1
ATOM 5032 C C . GLU A 1 736 ? -24.540 -1.501 21.714 1.00 69.81 736 GLU A C 1
ATOM 5034 O O . GLU A 1 736 ? -25.657 -1.897 21.415 1.00 69.81 736 GLU A O 1
ATOM 5039 N N . CYS A 1 737 ? -23.547 -2.375 21.921 1.00 64.38 737 CYS A N 1
ATOM 5040 C CA . CYS A 1 737 ? -23.687 -3.827 21.717 1.00 64.38 737 CYS A CA 1
ATOM 5041 C C . CYS A 1 737 ? -22.514 -4.667 22.288 1.00 64.38 737 CYS A C 1
ATOM 5043 O O . CYS A 1 737 ? -21.407 -4.173 22.536 1.00 64.38 737 CYS A O 1
ATOM 5045 N N . ARG A 1 738 ? -22.720 -5.984 22.383 1.00 67.75 738 ARG A N 1
ATOM 5046 C CA . ARG A 1 738 ? -21.685 -6.972 22.719 1.00 67.75 738 ARG A CA 1
ATOM 5047 C C . ARG A 1 738 ? -21.235 -7.739 21.473 1.00 67.75 738 ARG A C 1
ATOM 5049 O O . ARG A 1 738 ? -22.071 -8.259 20.742 1.00 67.75 738 ARG A O 1
ATOM 5056 N N . VAL A 1 739 ? -19.926 -7.913 21.297 1.00 56.62 739 VAL A N 1
ATOM 5057 C CA . VAL A 1 739 ? -19.363 -8.880 20.345 1.00 56.62 739 VAL A CA 1
ATOM 5058 C C . VAL A 1 739 ? -19.238 -10.241 21.036 1.00 56.62 739 VAL A C 1
ATOM 5060 O O . VAL A 1 739 ? -18.751 -10.341 22.163 1.00 56.62 739 VAL A O 1
ATOM 5063 N N . GLY A 1 740 ? -19.728 -11.303 20.391 1.00 48.25 740 GLY A N 1
ATOM 5064 C CA . GLY A 1 740 ? -19.651 -12.673 20.921 1.00 48.25 740 GLY A CA 1
ATOM 5065 C C . GLY A 1 740 ? -20.817 -13.116 21.817 1.00 48.25 740 GLY A C 1
ATOM 5066 O O . GLY A 1 740 ? -20.717 -14.139 22.488 1.00 48.25 740 GLY A O 1
ATOM 5067 N N . GLY A 1 741 ? -21.930 -12.380 21.823 1.00 39.66 741 GLY A N 1
ATOM 5068 C CA . GLY A 1 741 ? -23.229 -12.873 22.284 1.00 39.66 741 GLY A CA 1
ATOM 5069 C C . GLY A 1 741 ? -24.151 -13.106 21.100 1.00 39.66 741 GLY A C 1
ATOM 5070 O O . GLY A 1 741 ? -25.126 -12.390 20.978 1.00 39.66 741 GLY A O 1
ATOM 5071 N N . ASP A 1 742 ? -23.779 -14.023 20.208 1.00 35.66 742 ASP A N 1
ATOM 5072 C CA . ASP A 1 742 ? -24.677 -14.596 19.200 1.00 35.66 742 ASP A CA 1
ATOM 5073 C C . ASP A 1 742 ? -25.580 -13.581 18.462 1.00 35.66 742 ASP A C 1
ATOM 5075 O O . ASP A 1 742 ? -26.798 -13.577 18.592 1.00 35.66 742 ASP A O 1
ATOM 5079 N N . LEU A 1 743 ? -24.979 -12.681 17.680 1.00 38.06 743 LEU A N 1
ATOM 5080 C CA . LEU A 1 743 ? -25.727 -11.710 16.876 1.00 38.06 743 LEU A CA 1
ATOM 5081 C C . LEU A 1 743 ? -25.688 -12.085 15.398 1.00 38.06 743 LEU A C 1
ATOM 5083 O O . LEU A 1 743 ? -25.042 -11.452 14.565 1.00 38.06 743 LEU A O 1
ATOM 5087 N N . GLY A 1 744 ? -26.471 -13.108 15.068 1.00 28.11 744 GLY A N 1
ATOM 5088 C CA . GLY A 1 744 ? -27.065 -13.229 13.745 1.00 28.11 744 GLY A CA 1
ATOM 5089 C C . GLY A 1 744 ? -28.189 -12.207 13.575 1.00 28.11 744 GLY A C 1
ATOM 5090 O O . GLY A 1 744 ? -29.344 -12.580 13.661 1.00 28.11 744 GLY A O 1
ATOM 5091 N N . GLY A 1 745 ? -27.830 -10.948 13.300 1.00 31.34 745 GLY A N 1
ATOM 5092 C CA . GLY A 1 745 ? -28.659 -9.941 12.622 1.00 31.34 745 GLY A CA 1
ATOM 5093 C C . GLY A 1 745 ? -29.906 -9.407 13.343 1.00 31.34 745 GLY A C 1
ATOM 5094 O O . GLY A 1 745 ? -30.777 -10.141 13.783 1.00 31.34 745 GLY A O 1
ATOM 5095 N N . GLY A 1 746 ? -30.073 -8.086 13.323 1.00 31.70 746 GLY A N 1
ATOM 5096 C CA . GLY A 1 746 ? -31.364 -7.481 13.640 1.00 31.70 746 GLY A CA 1
ATOM 5097 C C . GLY A 1 746 ? -31.308 -5.974 13.769 1.00 31.70 746 GLY A C 1
ATOM 5098 O O . GLY A 1 746 ? -30.681 -5.450 14.676 1.00 31.70 746 GLY A O 1
ATOM 5099 N N . GLY A 1 747 ? -31.948 -5.275 12.837 1.00 28.16 747 GLY A N 1
ATOM 5100 C CA . GLY A 1 747 ? -32.093 -3.831 12.868 1.00 28.16 747 GLY A CA 1
ATOM 5101 C C . GLY A 1 747 ? -33.153 -3.360 13.863 1.00 28.16 747 GLY A C 1
ATOM 5102 O O . GLY A 1 747 ? -34.042 -4.099 14.267 1.00 28.16 747 GLY A O 1
ATOM 5103 N N . SER A 1 748 ? -33.022 -2.076 14.187 1.00 33.34 748 SER A N 1
ATOM 5104 C CA . SER A 1 748 ? -33.972 -1.177 14.845 1.00 33.34 748 SER A CA 1
ATOM 5105 C C . SER A 1 748 ? -35.449 -1.610 14.811 1.00 33.34 748 SER A C 1
ATOM 5107 O O . SER A 1 748 ? -36.076 -1.652 13.752 1.00 33.34 748 SER A O 1
ATOM 5109 N N . GLY A 1 749 ? -36.018 -1.812 16.002 1.00 26.12 749 GLY A N 1
ATOM 5110 C CA . GLY A 1 749 ? -37.455 -1.896 16.250 1.00 26.12 749 GLY A CA 1
ATOM 5111 C C . GLY A 1 749 ? -37.766 -1.490 17.692 1.00 26.12 749 GLY A C 1
ATOM 5112 O O . GLY A 1 749 ? -37.314 -2.115 18.639 1.00 26.12 749 GLY A O 1
ATOM 5113 N N . THR A 1 750 ? -38.494 -0.391 17.855 1.00 32.12 750 THR A N 1
ATOM 5114 C CA . THR A 1 750 ? -38.927 0.195 19.131 1.00 32.12 750 THR A CA 1
ATOM 5115 C C . THR A 1 750 ? -39.969 -0.671 19.851 1.00 32.12 750 THR A C 1
ATOM 5117 O O . THR A 1 750 ? -40.998 -0.959 19.244 1.00 32.12 750 THR A O 1
ATOM 5120 N N . GLY A 1 751 ? -39.799 -0.959 21.150 1.00 26.09 751 GLY A N 1
ATOM 5121 C CA . GLY A 1 751 ? -40.913 -1.427 21.993 1.00 26.09 751 GLY A CA 1
ATOM 5122 C C . GLY A 1 751 ? -40.549 -2.231 23.247 1.00 26.09 751 GLY A C 1
ATOM 5123 O O . GLY A 1 751 ? -40.307 -3.420 23.161 1.00 26.09 751 GLY A O 1
ATOM 5124 N N . THR A 1 752 ? -40.586 -1.559 24.403 1.00 27.27 752 THR A N 1
ATOM 5125 C CA . THR A 1 752 ? -40.932 -2.060 25.757 1.00 27.27 752 THR A CA 1
ATOM 5126 C C . THR A 1 752 ? -40.378 -3.407 26.258 1.00 27.27 752 THR A C 1
ATOM 5128 O O . THR A 1 752 ? -41.008 -4.442 26.106 1.00 27.27 752 THR A O 1
ATOM 5131 N N . GLY A 1 753 ? -39.287 -3.309 27.029 1.00 32.47 753 GLY A N 1
ATOM 5132 C CA . GLY A 1 753 ? -39.052 -3.953 28.333 1.00 32.47 753 GLY A CA 1
ATOM 5133 C C . GLY A 1 753 ? -39.523 -5.392 28.578 1.00 32.47 753 GLY A C 1
ATOM 5134 O O . GLY A 1 753 ? -40.629 -5.602 29.064 1.00 32.47 753 GLY A O 1
ATOM 5135 N N . GLY A 1 754 ? -38.591 -6.333 28.434 1.00 25.95 754 GLY A N 1
ATOM 5136 C CA . GLY A 1 754 ? -38.631 -7.694 28.974 1.00 25.95 754 GLY A CA 1
ATOM 5137 C C . GLY A 1 754 ? -37.293 -8.377 28.677 1.00 25.95 754 GLY A C 1
ATOM 5138 O O . GLY A 1 754 ? -36.776 -8.241 27.579 1.00 25.95 754 GLY A O 1
ATOM 5139 N N . SER A 1 755 ? -36.669 -9.005 29.671 1.00 29.09 755 SER A N 1
ATOM 5140 C CA . SER A 1 755 ? -35.336 -9.623 29.591 1.00 29.09 755 SER A CA 1
ATOM 5141 C C . SER A 1 755 ? -35.304 -10.831 28.640 1.00 29.09 755 SER A C 1
ATOM 5143 O O . SER A 1 755 ? -35.937 -11.843 28.937 1.00 29.09 755 SER A O 1
ATOM 5145 N N . GLU A 1 756 ? -34.551 -10.734 27.540 1.00 29.70 756 GLU A N 1
ATOM 5146 C CA . GLU A 1 756 ? -34.390 -11.778 26.511 1.00 29.70 756 GLU A CA 1
ATOM 5147 C C . GLU A 1 756 ? -33.226 -12.754 26.816 1.00 29.70 756 GLU A C 1
ATOM 5149 O O . GLU A 1 756 ? -32.119 -12.304 27.127 1.00 29.70 756 GLU A O 1
ATOM 5154 N N . PRO A 1 757 ? -33.420 -14.083 26.681 1.00 29.06 757 PRO A N 1
ATOM 5155 C CA . PRO A 1 757 ? -32.340 -15.064 26.564 1.00 29.06 757 PRO A CA 1
ATOM 5156 C C . PRO A 1 757 ? -31.929 -15.327 25.096 1.00 29.06 757 PRO A C 1
ATOM 5158 O O . PRO A 1 757 ? -32.747 -15.322 24.179 1.00 29.06 757 PRO A O 1
ATOM 5161 N N . VAL A 1 758 ? -30.631 -15.580 24.895 1.00 30.75 758 VAL A N 1
ATOM 5162 C CA . VAL A 1 758 ? -29.933 -15.729 23.601 1.00 30.75 758 VAL A CA 1
ATOM 5163 C C . VAL A 1 758 ? -30.157 -17.119 22.978 1.00 30.75 758 VAL A C 1
ATOM 5165 O O . VAL A 1 758 ? -30.038 -18.131 23.669 1.00 30.75 758 VAL A O 1
ATOM 5168 N N . VAL A 1 759 ? -30.433 -17.180 21.668 1.00 29.33 759 VAL A N 1
ATOM 5169 C CA . VAL A 1 759 ? -30.731 -18.412 20.908 1.00 29.33 759 VAL A CA 1
ATOM 5170 C C . VAL A 1 759 ? -29.795 -18.555 19.693 1.00 29.33 759 VAL A C 1
ATOM 5172 O O . VAL A 1 759 ? -29.815 -17.711 18.798 1.00 29.33 759 VAL A O 1
ATOM 5175 N N . VAL A 1 760 ? -29.058 -19.676 19.633 1.00 30.69 760 VAL A N 1
ATOM 5176 C CA . VAL A 1 760 ? -28.063 -20.013 18.589 1.00 30.69 760 VAL A CA 1
ATOM 5177 C C . VAL A 1 760 ? -28.689 -20.785 17.430 1.00 30.69 760 VAL A C 1
ATOM 5179 O O . VAL A 1 760 ? -29.203 -21.888 17.617 1.00 30.69 760 VAL A O 1
ATOM 5182 N N . LEU A 1 761 ? -28.568 -20.262 16.203 1.00 25.75 761 LEU A N 1
ATOM 5183 C CA . LEU A 1 761 ? -28.958 -20.949 14.964 1.00 25.75 761 LEU A CA 1
ATOM 5184 C C . LEU A 1 761 ? -27.729 -21.338 14.127 1.00 25.75 761 LEU A C 1
ATOM 5186 O O . LEU A 1 761 ? -26.912 -20.491 13.761 1.00 25.75 761 LEU A O 1
ATOM 5190 N N . ARG A 1 762 ? -27.634 -22.614 13.724 1.00 30.25 762 ARG A N 1
ATOM 5191 C CA . ARG A 1 762 ? -26.873 -23.026 12.530 1.00 30.25 762 ARG A CA 1
ATOM 5192 C C . ARG A 1 762 ? -27.626 -24.105 11.742 1.00 30.25 762 ARG A C 1
ATOM 5194 O O . ARG A 1 762 ? -28.027 -25.103 12.341 1.00 30.25 762 ARG A O 1
ATOM 5201 N N . PRO A 1 763 ? -27.731 -23.972 10.407 1.00 25.88 763 PRO A N 1
ATOM 5202 C CA . PRO A 1 763 ? -28.349 -24.983 9.561 1.00 25.88 763 PRO A CA 1
ATOM 5203 C C . PRO A 1 763 ? -27.446 -26.219 9.473 1.00 25.88 763 PRO A C 1
ATOM 5205 O O . PRO A 1 763 ? -26.262 -26.127 9.132 1.00 25.88 763 PRO A O 1
ATOM 5208 N N . ARG A 1 764 ? -27.999 -27.400 9.766 1.00 29.05 764 ARG A N 1
ATOM 5209 C CA . ARG A 1 764 ? -27.325 -28.687 9.554 1.00 29.05 764 ARG A CA 1
ATOM 5210 C C . ARG A 1 764 ? -27.802 -29.270 8.223 1.00 29.05 764 ARG A C 1
ATOM 5212 O O . ARG A 1 764 ? -28.952 -29.679 8.105 1.00 29.05 764 ARG A O 1
ATOM 5219 N N . LEU A 1 765 ? -26.908 -29.350 7.232 1.00 26.47 765 LEU A N 1
ATOM 5220 C CA . LEU A 1 765 ? -27.079 -30.274 6.108 1.00 26.47 765 LEU A CA 1
ATOM 5221 C C . LEU A 1 765 ? -27.045 -31.700 6.673 1.00 26.47 765 LEU A C 1
ATOM 5223 O O . LEU A 1 765 ? -25.998 -32.157 7.133 1.00 26.47 765 LEU A O 1
ATOM 5227 N N . ILE A 1 766 ? -28.181 -32.390 6.653 1.00 29.20 766 ILE A N 1
ATOM 5228 C CA . ILE A 1 766 ? -28.242 -33.839 6.854 1.00 29.20 766 ILE A CA 1
ATOM 5229 C C . ILE A 1 766 ? -28.272 -34.483 5.461 1.00 29.20 766 ILE A C 1
ATOM 5231 O O . ILE A 1 766 ? -29.049 -34.052 4.604 1.00 29.20 766 ILE A O 1
ATOM 5235 N N . GLN A 1 767 ? -27.365 -35.446 5.249 1.00 30.20 767 GLN A N 1
ATOM 5236 C CA . GLN A 1 767 ? -27.313 -36.346 4.089 1.00 30.20 767 GLN A CA 1
ATOM 5237 C C . GLN A 1 767 ? -28.568 -37.206 3.977 1.00 30.20 767 GLN A C 1
ATOM 5239 O O . GLN A 1 767 ? -29.051 -37.665 5.036 1.00 30.20 767 GLN A O 1
#

Foldseek 3Di:
DDDDPVVVVVVVVVCCVVPVVNVVVVVCVVVVVVVLLVVLCCPQVVVLVVVLVLVQVLQQVLQVQLLQQCVVPVDNVSSLVRSLVSCVVSVAHSVQKDWDWDQDPVDGPWIKIKIKGKDKDARDSNVVVVDDGIDIRIHMDIFTNPPPPDPDDDDDPQPFAFLAEAQALDDFFEEEAAQEEEAAQFGEHETNEEYEAAPNYAYEHQAYEYNYPYHHHHPQRYAHNVRHRHHYYYDHHDDLCPPPPLLVVLVVCLVVLLPAAADDQDDFDDDDDQDPDAAAAEAEPPPVRNQVSLVVQQWGWDDDPLEIEIAHDELEETHHAYYYYDPLHEYHANQVYDQNYEYRYQDEAAADANYAYEYHHYEYAYNHEYEAQAEYAYAAYEAHALAEYEYAYAEYYAHEEEYHHREEYYYEHAHEYEANYQEYGYNYEYEFEHHYEYEHQYQYYRASEAYYYADQYEYEHQNHAEYGFEWHPFQLDPQQTIWRYNDHHAEYAHNAAYEHRTSAAHEEEDLHEYHAHHQENHADRFAHHPNFENAEYEANYEYHYHAHQVYYARYNGEHHQYAEQYEYEDYHYQEHRHNYEYEFQEEYEYHAYEYRHAAAYEQCPDNHEFHQYPNDTARYEYDQYAYAFANPDFACDDPQHLARAEADAHYEHAAFAHHCDDSGHQHHYHYHPDLVRAHHYEYEAHQDHHAYAGEHEAANYEYEYEHQREYENVQHARGYHHNHYYYYNNYYYYGHDDDNQADPDDDDDDDDDDDDDGIDDDDDDDD

Radius of gyration: 38.19 Å; Cα contacts (8 Å, |Δi|>4): 2349; chains: 1; bounding box: 90×84×112 Å

Sequence (767 aa):
MRFSSARAICALVSRFGTDRSGSVALVAAIVLPALLGAAALVGEYGNALLHKAENQRVADLASYAGALAYIENSSEEEMLEAARRIASLNGVDPAAVSAVLVGSPRTEGANAVRVEINTSHPLILAQVLGTGPEVGAAAGAFTELGTASTPGEEEEEAGAGGCIVALAAGGSGITLSGGTSITANDCVVSSNNSLAVPCGTTIRALQVTYNGASPNVGCGGIQKPDGSAGDIKKGETADPLAGNATIAAAVGRMSSVSALTAPAAPAAPSFATTPSGGKAIDFAYNDNSTKAQAIALGCTAAKSGNTWTLTCPNGGTYNFSNVTTGGGINLNFATSGSGTSTYNISGAVSVAGGQTWTFGPGTYNFGGAFTNNSTVTFQGGTLNFLGNFTHSGSSTTLPAGALKVGGNFGLTSYGTATINSSSIHVGGLMSVTGSVSASVAATSLTLRQGLLTDGSAALSVPNATSVQVGATSASCNWDAGTVSICQKGTTITFGASANFQLTAGVYLSGGVTLNMGAADGNSYRFGAASLGAAIKIGGGSKLLMGDATTGVFQMAGNIDGGGGGSCLVIGAATDHDIKGNFTAAGAIWLGNGTYTVTGYFWMGASNGGSATCKGQTISVRGDAVTLVIDGAGVPTTGTCANQSFCVGAGYSNIILSAPSTGSFTDLVIVGPQSTSNSSGATFKEGASGGKFSGAFYYPNGPIQMTGGAGASGGATCMQMIATWISLSGGTSAASECRVGGDLGGGGSGTGTGGSEPVVVLRPRLIQ

Mean predicted aligned error: 14.92 Å

InterPro domains:
  IPR028087 Putative Flp pilus-assembly TadG-like, N-terminal [PF13400] (22-67)

Secondary structure (DSSP, 8-state):
----HHHHHHHHHHHHHH-HHHHHHHHHHHHHHHHHHHHHIIIIIHHHHHHHHHHHHHHHHHHHHHHHHHHHH--HHHHHHHHHHHHHHTT--GGGEEEEEEE-SSSTT-EEEEEEEEEEEE-SSGGGGT--SEEEEEEEEEEE------S-S------S-EEEEE--SSS--EEEESS-EEEEEEEEEEESS-EEE-TT-EEEEEEEEESSSPPEE-TT-EE-TTSSBPPEEE-----TTTT-HHHHHHHHHHHHHHT--PPPPPPPPP-PPPPS-PEEEEE-S-HHHHHHHHHHTT-EEEEETTEEEEE--TT-EEEEEEEEE-TT-EEEESTT--TT-EEEE-S-EEE-TT-EEEEEEEEEEESS-EEESSEEEEEEEEEEESS-EEE-SSEEEEPSSEEEESS-EEE-SEEEEEE--SEEEESS-EEE-SEEEEEE--SEEEESS-EEE-TT-EEEETT-SEEEE---SS-SBTTTBS-SEEE-SSEEEE-S--EEEESS-EEE-SS-EEEES-SSS-EEEEEPPTTSEEEEE-TT-EEEE---TTS-EEEESEEE--STT-EEEEPP-SEEEESS-EEESSEEEEPSEEEEESS-EEETTTS---EEETTEEESEEESSEEEEE--SS--SSSTTTTEEEEE-TT---EEEE--SSSTTTTEEEE----TT---EEEE-TT---EEEEEEEEETTS-EEEESS-EEE-TTS-EEEEES-EEEETT-EEE----TTS--------------PPP---------

pLDDT: mean 85.05, std 16.15, range [24.56, 98.69]

Organism: NCBI:txid665118